Protein 9BGU (pdb70)

Solvent-accessible surface area: 49341 Å² total; per-residue (Å²): 86,110,196,109,32,44,136,89,34,100,113,68,51,68,14,84,71,91,74,56,26,47,100,24,3,138,76,18,3,146,106,59,93,28,15,73,49,62,6,112,76,10,60,136,52,37,41,8,57,5,27,34,33,42,58,24,59,70,17,62,46,104,39,69,24,42,94,33,71,21,25,6,37,22,1,4,66,27,5,66,58,17,129,2,18,121,112,46,32,72,1,23,2,14,41,37,118,94,68,10,136,3,99,4,60,76,96,39,37,48,3,0,26,0,102,21,120,132,34,58,25,14,4,0,4,0,45,68,1,7,58,20,3,2,29,62,80,86,110,197,108,33,44,136,90,34,100,113,69,50,68,14,83,72,90,75,55,26,47,100,24,3,138,75,19,3,146,103,59,94,28,15,73,49,61,5,115,76,10,60,137,53,37,43,8,58,5,26,36,32,43,58,23,58,70,17,60,45,104,40,69,24,42,96,33,70,21,25,7,37,22,1,4,66,27,6,65,57,18,128,2,16,121,112,46,32,72,1,23,3,13,41,37,117,93,68,10,135,4,99,4,59,75,94,40,37,47,3,0,24,0,104,22,120,132,33,58,25,15,4,0,4,0,45,69,1,7,58,20,4,1,29,65,80,86,109,197,109,33,44,135,90,34,100,112,69,50,67,15,84,72,92,74,56,28,48,100,23,3,139,75,18,3,144,104,59,96,28,16,73,50,59,6,116,77,10,60,137,54,37,43,7,59,5,24,36,32,42,57,23,57,70,17,61,46,104,39,69,24,41,96,32,69,21,25,7,38,22,1,4,65,26,5,65,58,17,128,3,17,120,112,46,31,70,1,24,3,13,41,36,117,94,68,10,136,4,99,4,61,75,94,39,36,47,3,0,26,0,104,21,121,133,33,59,24,15,4,0,4,0,47,69,1,6,59,19,4,2,29,64,80,86,109,196,109,33,44,134,88,34,100,112,69,50,67,14,84,71,92,74,56,28,46,101,24,3,139,75,18,3,144,105,59,94,28,15,74,50,60,6,114,77,10,61,136,52,37,42,8,58,5,24,36,34,41,56,23,58,71,17,60,45,104,40,71,24,42,94,33,68,22,25,6,37,23,1,3,66,26,4,66,58,18,130,3,17,122,111,46,31,72,1,24,3,12,41,36,115,93,68,11,135,3,100,4,60,76,94,40,37,47,2,0,25,0,104,21,120,134,33,60,25,14,4,0,4,0,47,69,1,7,58,19,3,1,29,63,79,86,108,196,108,32,42,135,89,34,100,112,68,50,67,14,83,71,92,74,56,27,47,101,25,2,138,76,18,4,144,107,59,93,28,15,74,51,61,5,113,76,10,60,135,52,37,41,8,59,6,26,36,35,42,56,24,58,70,17,60,46,106,40,72,23,42,95,34,69,23,24,7,35,23,1,4,66,26,4,66,57,16,130,3,16,123,111,45,31,73,1,23,3,13,41,36,117,94,69,11,133,4,100,4,60,76,93,40,38,48,2,0,25,0,104,21,121,133,33,59,26,14,4,0,4,0,46,67,0,8,59,19,4,1,29,61,79,87,108,196,106,33,43,136,88,33,98,113,68,50,68,14,83,69,92,74,56,27,46,100,25,3,140,76,18,4,144,105,59,94,28,14,72,50,61,6,114,75,10,60,137,50,37,42,7,59,5,26,35,35,41,57,25,57,70,16,60,46,102,40,70,23,42,95,34,68,23,24,7,36,23,1,4,67,27,4,66,58,18,131,3,16,123,111,45,31,71,1,24,3,13,41,36,117,94,70,11,135,4,100,4,59,77,94,39,36,47,2,0,25,0,103,22,121,133,34,60,25,14,4,0,4,0,45,68,1,7,58,19,4,1,30,63,79,86,108,194,107,32,44,136,90,33,99,113,69,50,67,14,84,71,92,74,55,27,47,100,24,3,140,76,19,4,146,105,59,95,28,15,72,50,60,5,114,76,10,61,135,51,38,42,7,58,5,26,35,33,42,59,25,59,69,17,61,45,103,38,68,24,42,95,33,68,22,24,6,38,23,1,4,66,26,4,65,58,18,130,3,17,123,112,46,31,72,1,24,3,13,41,36,119,94,68,10,135,4,100,4,60,77,95,40,36,48,3,0,26,0,102,21,120,131,34,60,25,14,4,0,4,0,46,69,1,8,57,19,4,2,28,62,80

Organism: Trypanosoma cruzi (NCBI:txid5693)

Radius of gyration: 29.42 Å; Cα contacts (8 Å, |Δi|>4): 1533; chains: 7; bounding box: 68×68×67 Å

Sequence (959 aa):
MKRFFNRFYLDTGIIADPSQRSLASRVSAFLVQGAVAFSLLGTIGVDTSPLIAAAGVTGATIVFACKDFGTNFVASIVLSGQQSIRTGNLVCIGTGLNVVKGKVVDWDTRYLYLRSSEGHLLHVPNNMVLNSVVTWEMKRFFNRFYLDTGIIADPSQRSLASRVSAFLVQGAVAFSLLGTIGVDTSPLIAAAGVTGATIVFACKDFGTNFVASIVLSGQQSIRTGNLVCIGTGLNVVKGKVVDWDTRYLYLRSSEGHLLHVPNNMVLNSVVTWEMKRFFNRFYLDTGIIADPSQRSLASRVSAFLVQGAVAFSLLGTIGVDTSPLIAAAGVTGATIVFACKDFGTNFVASIVLSGQQSIRTGNLVCIGTGLNVVKGKVVDWDTRYLYLRSSEGHLLHVPNNMVLNSVVTWEMKRFFNRFYLDTGIIADPSQRSLASRVSAFLVQGAVAFSLLGTIGVDTSPLIAAAGVTGATIVFACKDFGTNFVASIVLSGQQSIRTGNLVCIGTGLNVVKGKVVDWDTRYLYLRSSEGHLLHVPNNMVLNSVVTWEMKRFFNRFYLDTGIIADPSQRSLASRVSAFLVQGAVAFSLLGTIGVDTSPLIAAAGVTGATIVFACKDFGTNFVASIVLSGQQSIRTGNLVCIGTGLNVVKGKVVDWDTRYLYLRSSEGHLLHVPNNMVLNSVVTWEMKRFFNRFYLDTGIIADPSQRSLASRVSAFLVQGAVAFSLLGTIGVDTSPLIAAAGVTGATIVFACKDFGTNFVASIVLSGQQSIRTGNLVCIGTGLNVVKGKVVDWDTRYLYLRSSEGHLLHVPNNMVLNSVVTWEMKRFFNRFYLDTGIIADPSQRSLASRVSAFLVQGAVAFSLLGTIGVDTSPLIAAAGVTGATIVFACKDFGTNFVASIVLSGQQSIRTGNLVCIGTGLNVVKGKVVDWDTRYLYLRSSEGHLLHVPNNMVLNSVVTWE

InterPro domains:
  IPR006685 Mechanosensitive ion channel MscS [PF00924] (120-183)
  IPR010920 LSM domain superfamily [SSF50182] (120-184)
  IPR011014 Mechanosensitive ion channel MscS, transmembrane-2 [SSF82861] (48-116)
  IPR023408 Mechanosensitive ion channel MscS, beta-domain superfamily [G3DSA:2.30.30.60] (134-184)
  IPR045275 Mechanosensitive ion channel MscS, archaea/bacteria type [PTHR30221] (28-194)

Nearest PDB structures (foldseek):
  4age-assembly1_C  TM=7.724E-01  e=1.804E-08  Escherichia coli
  4agf-assembly1_G  TM=7.738E-01  e=2.497E-08  Escherichia coli
  6urt-assembly1_G  TM=6.436E-01  e=8.594E-08  Escherichia coli K-12
  6vxm-assembly1_A  TM=6.842E-01  e=2.280E-07  Arabidopsis thaliana
  5y4o-assembly1_A  TM=7.268E-01  e=2.466E-05  Escherichia coli O157:H7

B-factor: mean 55.9, std 14.49, range [22.12, 91.54]

Foldseek 3Di:
DLVVQLVVCVVVVLDDDPVVSSVVSVVVVVVVVVVVVLVVCVVVPDDCVVVVVVVVVVVVVVCVVCVLVVLLQVLLVVCPPPPQQDAQWWKKWADDPPIDTFGFHDDDSAFTWGADPVGDIDTHGSNSRVPTDMGTD/DLVVQLVVCVVVVLDDDPVVSSVVSVVVVVVVVVVVVLVVCVVVPDDCVVVVVVVVVVVVVVCVVCVLVVLLQVLLVVCPPPPQQDAQWWKKWADDPPIDTFGFHDDDSAFTWGADPVGDIDTHGSNSRVPTDMGTD/DLVVQLVVCVVVVLDDDPVVSSVVSVVVVVVVVVVVVLVVCVVVPDDCVVVVVVVVVVVVVVCVVCVLVVLLQVLLVVCPPPPQQDAQWWKKWADDPPIDTFGFHDDDSAFTWGADPVGDIDTHGSNSRVPTDMGTD/DLVVQLVVCVVVVLDDDPVVSSVVSVVVVVVVVVVVVLVVCVVVPDDCVVVVVVVVVVVVVVCVVCVLVVLLQVLLVVCPPPPQQDAQWWKKWADDPPIDTFGFHDDDSAFTWGADPVGDIDTHGSNSRVPTDMGTD/DLVVQLVVCVVVVLDDDPVVSSVVSVVVVVVVVVVVVLVVCVVVPDDCVVVVVVVVVVVVVVCVVCVLVVLLQVLLVVCPPPPQQDAQWWKKWADDPPIDTFGFHDDDSAFTWGADPVGDIDTHGSNSRVPTDMGTD/DLVVQLVVCVVVVLDDDPVVSSVVSVVVVVVVVVVVVLVVCVVVPDDCVVVVVVVVVVVVVVCVVCVLVVLLQVLLVVCPPPPQQDAQWWKKWADDPPIDTFGFHDDDSAFTWGADPVGDIDTHGSNSRVPTDMGTD/DLVVQLVVCVVVVLDDDPVVSSVVSVVVVVVVVVVVVLVVCVVVPDDCVVVVVVVVVVVVVVCVVCVLVVLLQVLLVVCPPPPQQDAQWWKKWADDPPIDTFGFHDDDSAFTWGADPVGDIDTHGSNSRVPTDMGTD

Secondary structure (DSSP, 8-state):
-HHHHHHHHHHHTS---HHHHHHHHHHHHHHHHHHHHHHHHHHHT---HHHHHHHHHHHHHHHHHTHHHHHHHHHHHHHTT-SSS-TT-EEEEEETTEEEEEEEEEE-SSEEEEE-SS--EEEEEHHHHHTS-EEE-/-HHHHHHHHHHHTS---HHHHHHHHHHHHHHHHHHHHHHHHHHHT---HHHHHHHHHHHHHHHHHTHHHHHHHHHHHHHTT-SSS-TT-EEEEEETTEEEEEEEEEE-SSEEEEE-SS--EEEEEHHHHHTS-EEE-/-HHHHHHHHHHHTS---HHHHHHHHHHHHHHHHHHHHHHHHHHHT---HHHHHHHHHHHHHHHHHTHHHHHHHHHHHHHTT-SSS-TT-EEEEEETTEEEEEEEEEE-SSEEEEE-SS--EEEEEHHHHHTS-EEE-/-HHHHHHHHHHHTS---HHHHHHHHHHHHHHHHHHHHHHHHHHHT---HHHHHHHHHHHHHHHHHTHHHHHHHHHHHHHTT-SSS-TT-EEEEEETTEEEEEEEEEE-SSEEEEE-SS--EEEEEHHHHHTS-EEE-/-HHHHHHHHHHHTS---HHHHHHHHHHHHHHHHHHHHHHHHHHHT---HHHHHHHHHHHHHHHHHTHHHHHHHHHHHHHTT-SSS-TT-EEEEEETTEEEEEEEEEE-SSEEEEE-SS--EEEEEHHHHHTS-EEE-/-HHHHHHHHHHHTS---HHHHHHHHHHHHHHHHHHHHHHHHHHHT---HHHHHHHHHHHHHHHHHTHHHHHHHHHHHHHTT-SSS-TT-EEEEEETTEEEEEEEEEE-SSEEEEE-SS--EEEEEHHHHHTS-EEE-/-HHHHHHHHHHHTS---HHHHHHHHHHHHHHHHHHHHHHHHHHHT---HHHHHHHHHHHHHHHHHTHHHHHHHHHHHHHTT-SSS-TT-EEEEEETTEEEEEEEEEE-SSEEEEE-SS--EEEEEHHHHHTS-EEE-

Structure (mmCIF, N/CA/C/O backbone):
data_9BGU
#
_entry.id   9BGU
#
_cell.length_a   1.00
_cell.length_b   1.00
_cell.length_c   1.00
_cell.angle_alpha   90.00
_cell.angle_beta   90.00
_cell.angle_gamma   90.00
#
_symmetry.space_group_name_H-M   'P 1'
#
loop_
_atom_site.group_PDB
_atom_site.id
_atom_site.type_symbol
_atom_site.label_atom_id
_atom_site.label_alt_id
_atom_site.label_comp_id
_atom_site.label_asym_id
_atom_site.label_entity_id
_atom_site.label_seq_id
_atom_site.pdbx_PDB_ins_code
_atom_site.Cartn_x
_atom_site.Cartn_y
_atom_site.Cartn_z
_atom_site.occupancy
_atom_site.B_iso_or_equiv
_atom_site.auth_seq_id
_atom_site.auth_comp_id
_atom_site.auth_asym_id
_atom_site.auth_atom_id
_atom_site.pdbx_PDB_model_num
ATOM 1 N N . MET A 1 1 ? 130.79635 87.64167 124.72316 1.000 80.90067 1 MET A N 1
ATOM 2 C CA . MET A 1 1 ? 130.69760 88.94122 125.37692 1.000 82.85668 1 MET A CA 1
ATOM 3 C C . MET A 1 1 ? 130.55165 88.77113 126.88473 1.000 82.20277 1 MET A C 1
ATOM 4 O O . MET A 1 1 ? 131.04291 89.59034 127.66583 1.000 81.17406 1 MET A O 1
ATOM 9 N N . LYS A 1 2 ? 129.87012 87.69514 127.28592 1.000 77.86097 2 LYS A N 1
ATOM 10 C CA . LYS A 1 2 ? 129.74996 87.38547 128.70623 1.000 74.03602 2 LYS A CA 1
ATOM 11 C C . LYS A 1 2 ? 131.11500 87.11365 129.32245 1.000 79.28917 2 LYS A C 1
ATOM 12 O O . LYS A 1 2 ? 131.40009 87.55950 130.43963 1.000 82.80058 2 LYS A O 1
ATOM 18 N N . ARG A 1 3 ? 131.97337 86.38348 128.60627 1.000 84.87536 3 ARG A N 1
ATOM 19 C CA . ARG A 1 3 ? 133.32204 86.12894 129.10088 1.000 87.42018 3 ARG A CA 1
ATOM 20 C C . ARG A 1 3 ? 134.11269 87.42384 129.23378 1.000 86.78024 3 ARG A C 1
ATOM 21 O O . ARG A 1 3 ? 134.84040 87.61809 130.21491 1.000 90.14984 3 ARG A O 1
ATOM 29 N N . PHE A 1 4 ? 133.98282 88.32234 128.25430 1.000 76.01206 4 PHE A N 1
ATOM 30 C CA . PHE A 1 4 ? 134.68198 89.60114 128.32574 1.000 78.89598 4 PHE A CA 1
ATOM 31 C C . PHE A 1 4 ? 134.21057 90.42200 129.51861 1.000 81.76761 4 PHE A C 1
ATOM 32 O O . PHE A 1 4 ? 135.02687 91.00584 130.24170 1.000 83.26286 4 PHE A O 1
ATOM 40 N N . PHE A 1 5 ? 132.89536 90.47720 129.74205 1.000 71.11389 5 PHE A N 1
ATOM 41 C CA . PHE A 1 5 ? 132.37369 91.23393 130.87590 1.000 70.23202 5 PHE A CA 1
ATOM 42 C C . PHE A 1 5 ? 132.80756 90.61857 132.20072 1.000 70.49965 5 PHE A C 1
ATOM 43 O O . PHE A 1 5 ? 133.14140 91.34194 133.14735 1.000 69.95390 5 PHE A O 1
ATOM 51 N N . ASN A 1 6 ? 132.80836 89.28585 132.28815 1.000 73.39006 6 ASN A N 1
ATOM 52 C CA . ASN A 1 6 ? 133.26216 88.62472 133.50658 1.000 72.48262 6 ASN A CA 1
ATOM 53 C C . ASN A 1 6 ? 134.73082 88.92001 133.77780 1.000 75.66110 6 ASN A C 1
ATOM 54 O O . ASN A 1 6 ? 135.11412 89.20373 134.91909 1.000 81.39676 6 ASN A O 1
ATOM 59 N N . ARG A 1 7 ? 135.56794 88.86228 132.73882 1.000 77.06183 7 ARG A N 1
ATOM 60 C CA . ARG A 1 7 ? 136.98264 89.17257 132.91193 1.000 79.16281 7 ARG A CA 1
ATOM 61 C C . ARG A 1 7 ? 137.17887 90.62213 133.33444 1.000 79.70333 7 ARG A C 1
ATOM 62 O O . ARG A 1 7 ? 138.01211 90.91614 134.19838 1.000 82.20633 7 ARG A O 1
ATOM 70 N N . PHE A 1 8 ? 136.41483 91.54105 132.73998 1.000 75.74414 8 PHE A N 1
ATOM 71 C CA . PHE A 1 8 ? 136.50609 92.94839 133.11722 1.000 76.47033 8 PHE A CA 1
ATOM 72 C C . PHE A 1 8 ? 136.14160 93.14866 134.58382 1.000 72.70280 8 PHE A C 1
ATOM 73 O O . PHE A 1 8 ? 136.86912 93.81249 135.33437 1.000 74.09754 8 PHE A O 1
ATOM 81 N N . TYR A 1 9 ? 135.01783 92.56742 135.01252 1.000 64.71038 9 TYR A N 1
ATOM 82 C CA . TYR A 1 9 ? 134.58282 92.72473 136.39681 1.000 62.16529 9 TYR A CA 1
ATOM 83 C C . TYR A 1 9 ? 135.58248 92.10701 137.36573 1.000 68.29301 9 TYR A C 1
ATOM 84 O O . TYR A 1 9 ? 135.85821 92.67512 138.42875 1.000 70.36278 9 TYR A O 1
ATOM 93 N N . LEU A 1 10 ? 136.13109 90.93904 137.02192 1.000 77.89925 10 LEU A N 1
ATOM 94 C CA . LEU A 1 10 ? 137.11784 90.30582 137.89027 1.000 76.00028 10 LEU A CA 1
ATOM 95 C C . LEU A 1 10 ? 138.39387 91.13456 137.97858 1.000 76.49865 10 LEU A C 1
ATOM 96 O O . LEU A 1 10 ? 138.97939 91.26724 139.05955 1.000 78.54627 10 LEU A O 1
ATOM 101 N N . ASP A 1 11 ? 138.84128 91.69931 136.85378 1.000 79.56208 11 ASP A N 1
ATOM 102 C CA . ASP A 1 11 ? 140.08191 92.46643 136.85420 1.000 79.52024 11 ASP A CA 1
ATOM 103 C C . ASP A 1 11 ? 139.93570 93.76483 137.63671 1.000 79.63896 11 ASP A C 1
ATOM 104 O O . ASP A 1 11 ? 140.80040 94.10104 138.45398 1.000 82.20413 11 ASP A O 1
ATOM 109 N N . THR A 1 12 ? 138.85198 94.51054 137.40577 1.000 75.01878 12 THR A N 1
ATOM 110 C CA . THR A 1 12 ? 138.67282 95.76215 138.13439 1.000 76.22191 12 THR A CA 1
ATOM 111 C C . THR A 1 12 ? 138.23768 95.54289 139.57717 1.000 75.82774 12 THR A C 1
ATOM 112 O O . THR A 1 12 ? 138.26917 96.49040 140.36922 1.000 75.45404 12 THR A O 1
ATOM 116 N N . GLY A 1 13 ? 137.83354 94.32716 139.93699 1.000 71.14962 13 GLY A N 1
ATOM 117 C CA . GLY A 1 13 ? 137.44936 94.05164 141.30585 1.000 71.88012 13 GLY A CA 1
ATOM 118 C C . GLY A 1 13 ? 136.13154 94.64861 141.73753 1.000 72.59304 13 GLY A C 1
ATOM 119 O O . GLY A 1 13 ? 135.86758 94.72043 142.94140 1.000 74.67390 13 GLY A O 1
ATOM 120 N N . ILE A 1 14 ? 135.29818 95.08927 140.79319 1.000 71.16215 14 ILE A N 1
ATOM 121 C CA . ILE A 1 14 ? 133.99872 95.65466 141.14698 1.000 70.96167 14 ILE A CA 1
ATOM 122 C C . ILE A 1 14 ? 133.12770 94.60065 141.81900 1.000 71.99490 14 ILE A C 1
ATOM 123 O O . ILE A 1 14 ? 132.48946 94.85771 142.84662 1.000 75.70002 14 ILE A O 1
ATOM 128 N N . ILE A 1 15 ? 133.09641 93.39607 141.25609 1.000 72.96197 15 ILE A N 1
ATOM 129 C CA . ILE A 1 15 ? 132.32033 92.28803 141.79823 1.000 74.51077 15 ILE A CA 1
ATOM 130 C C . ILE A 1 15 ? 133.25985 91.11837 142.04902 1.000 75.48708 15 ILE A C 1
ATOM 131 O O . ILE A 1 15 ? 134.00735 90.71239 141.15176 1.000 76.04892 15 ILE A O 1
ATOM 136 N N . ALA A 1 16 ? 133.21898 90.57833 143.26886 1.000 80.23616 16 ALA A N 1
ATOM 137 C CA . ALA A 1 16 ? 134.04652 89.44119 143.64063 1.000 80.30114 16 ALA A CA 1
ATOM 138 C C . ALA A 1 16 ? 133.27235 88.13952 143.77714 1.000 82.14486 16 ALA A C 1
ATOM 139 O O . ALA A 1 16 ? 133.87009 87.06932 143.62954 1.000 81.74335 16 ALA A O 1
ATOM 141 N N . ASP A 1 17 ? 131.97727 88.20071 144.05221 1.000 85.07370 17 ASP A N 1
ATOM 142 C CA . ASP A 1 17 ? 131.16862 86.99263 144.16634 1.000 85.08877 17 ASP A CA 1
ATOM 143 C C . ASP A 1 17 ? 130.95590 86.38703 142.78506 1.000 88.30922 17 ASP A C 1
ATOM 144 O O . ASP A 1 17 ? 130.48513 87.08832 141.87987 1.000 88.56085 17 ASP A O 1
ATOM 149 N N . PRO A 1 18 ? 131.29696 85.11240 142.56974 1.000 84.48027 18 PRO A N 1
ATOM 150 C CA . PRO A 1 18 ? 131.12225 84.52914 141.22736 1.000 83.79540 18 PRO A CA 1
ATOM 151 C C . PRO A 1 18 ? 129.68997 84.56827 140.72194 1.000 81.10585 18 PRO A C 1
ATOM 152 O O . PRO A 1 18 ? 129.46919 84.80363 139.52772 1.000 83.92887 18 PRO A O 1
ATOM 156 N N . SER A 1 19 ? 128.70602 84.35185 141.59723 1.000 76.36279 19 SER A N 1
ATOM 157 C CA . SER A 1 19 ? 127.31284 84.36531 141.16026 1.000 82.09651 19 SER A CA 1
ATOM 158 C C . SER A 1 19 ? 126.88230 85.76520 140.73927 1.000 86.07383 19 SER A C 1
ATOM 159 O O . SER A 1 19 ? 126.27572 85.94837 139.67497 1.000 89.21869 19 SER A O 1
ATOM 162 N N . GLN A 1 20 ? 127.18845 86.76744 141.56689 1.000 75.98490 20 GLN A N 1
ATOM 163 C CA . GLN A 1 20 ? 126.85581 88.14374 141.21761 1.000 76.24653 20 GLN A CA 1
ATOM 164 C C . GLN A 1 20 ? 127.60106 88.58553 139.96624 1.000 78.35146 20 GLN A C 1
ATOM 165 O O . GLN A 1 20 ? 127.03948 89.28363 139.11412 1.000 80.62530 20 GLN A O 1
ATOM 171 N N . ARG A 1 21 ? 128.86955 88.18807 139.83925 1.000 73.44326 21 ARG A N 1
ATOM 172 C CA . ARG A 1 21 ? 129.63922 88.53870 138.65075 1.000 71.23725 21 ARG A CA 1
ATOM 173 C C . ARG A 1 21 ? 129.02879 87.92695 137.39707 1.000 73.76414 21 ARG A C 1
ATOM 174 O O . ARG A 1 21 ? 128.91735 88.59624 136.36428 1.000 78.56523 21 ARG A O 1
ATOM 182 N N . SER A 1 22 ? 128.62091 86.65738 137.46889 1.000 65.51001 22 SER A N 1
ATOM 183 C CA . SER A 1 22 ? 128.00383 86.01410 136.31344 1.000 67.87124 22 SER A CA 1
ATOM 184 C C . SER A 1 22 ? 126.68044 86.67678 135.95290 1.000 74.38131 22 SER A C 1
ATOM 185 O O . SER A 1 22 ? 126.39291 86.90572 134.77049 1.000 77.10027 22 SER A O 1
ATOM 188 N N . LEU A 1 23 ? 125.86082 86.99372 136.95917 1.000 65.67454 23 LEU A N 1
ATOM 189 C CA . LEU A 1 23 ? 124.58333 87.64599 136.68782 1.000 62.94753 23 LEU A CA 1
ATOM 190 C C . LEU A 1 23 ? 124.78686 89.01784 136.05478 1.000 64.98557 23 LEU A C 1
ATOM 191 O O . LEU A 1 23 ? 124.09603 89.37665 135.09183 1.000 71.48077 23 LEU A O 1
ATOM 196 N N . ALA A 1 24 ? 125.74024 89.79506 136.57421 1.000 58.42895 24 ALA A N 1
ATOM 197 C CA . ALA A 1 24 ? 126.00868 91.11343 136.01207 1.000 58.36767 24 ALA A CA 1
ATOM 198 C C . ALA A 1 24 ? 126.56555 91.01095 134.59899 1.000 63.48229 24 ALA A C 1
ATOM 199 O O . ALA A 1 24 ? 126.22782 91.82737 133.73504 1.000 67.04822 24 ALA A O 1
ATOM 201 N N . SER A 1 25 ? 127.42694 90.02227 134.34532 1.000 61.87630 25 SER A N 1
ATOM 202 C CA . SER A 1 25 ? 127.94883 89.82740 132.99776 1.000 59.68713 25 SER A CA 1
ATOM 203 C C . SER A 1 25 ? 126.83130 89.48515 132.02340 1.000 59.99230 25 SER A C 1
ATOM 204 O O . SER A 1 25 ? 126.78756 90.01409 130.90643 1.000 68.25816 25 SER A O 1
ATOM 207 N N . ARG A 1 26 ? 125.91262 88.60686 132.43276 1.000 59.33276 26 ARG A N 1
ATOM 208 C CA . ARG A 1 26 ? 124.78246 88.26936 131.57379 1.000 58.14012 26 ARG A CA 1
ATOM 209 C C . ARG A 1 26 ? 123.91278 89.49053 131.30298 1.000 57.75724 26 ARG A C 1
ATOM 210 O O . ARG A 1 26 ? 123.49342 89.72370 130.16195 1.000 66.43505 26 ARG A O 1
ATOM 218 N N . VAL A 1 27 ? 123.64282 90.28906 132.33854 1.000 46.15453 27 VAL A N 1
ATOM 219 C CA . VAL A 1 27 ? 122.80466 91.47459 132.16924 1.000 46.42642 27 VAL A CA 1
ATOM 220 C C . VAL A 1 27 ? 123.46765 92.46574 131.21839 1.000 50.11471 27 VAL A C 1
ATOM 221 O O . VAL A 1 27 ? 122.82214 93.02084 130.31999 1.000 56.35563 27 VAL A O 1
ATOM 225 N N . SER A 1 28 ? 124.76967 92.70002 131.40068 1.000 49.45643 28 SER A N 1
ATOM 226 C CA . SER A 1 28 ? 125.48280 93.64479 130.54740 1.000 49.43355 28 SER A CA 1
ATOM 227 C C . SER A 1 28 ? 125.53702 93.16068 129.10433 1.000 49.29500 28 SER A C 1
ATOM 228 O O . SER A 1 28 ? 125.35945 93.95426 128.17142 1.000 59.50183 28 SER A O 1
ATOM 231 N N . ALA A 1 29 ? 125.78614 91.86434 128.89891 1.000 45.07917 29 ALA A N 1
ATOM 232 C CA . ALA A 1 29 ? 125.80762 91.32589 127.54437 1.000 46.32807 29 ALA A CA 1
ATOM 233 C C . ALA A 1 29 ? 124.44627 91.46427 126.87904 1.000 48.21503 29 ALA A C 1
ATOM 234 O O . ALA A 1 29 ? 124.35735 91.84140 125.70421 1.000 48.16757 29 ALA A O 1
ATOM 236 N N . PHE A 1 30 ? 123.37159 91.17229 127.61740 1.000 50.23307 30 PHE A N 1
ATOM 237 C CA . PHE A 1 30 ? 122.03305 91.32295 127.05802 1.000 42.64261 30 PHE A CA 1
ATOM 238 C C . PHE A 1 30 ? 121.74618 92.77441 126.69789 1.000 48.20279 30 PHE A C 1
ATOM 239 O O . PHE A 1 30 ? 121.18242 93.05661 125.63462 1.000 55.48107 30 PHE A O 1
ATOM 247 N N . LEU A 1 31 ? 122.12987 93.71044 127.57015 1.000 43.87594 31 LEU A N 1
ATOM 248 C CA . LEU A 1 31 ? 121.88770 95.12326 127.29143 1.000 38.80645 31 LEU A CA 1
ATOM 249 C C . LEU A 1 31 ? 122.65677 95.58834 126.06051 1.000 37.41851 31 LEU A C 1
ATOM 250 O O . LEU A 1 31 ? 122.11299 96.31013 125.21505 1.000 46.61397 31 LEU A O 1
ATOM 255 N N . VAL A 1 32 ? 123.92318 95.18375 125.93963 1.000 40.86299 32 VAL A N 1
ATOM 256 C CA . VAL A 1 32 ? 124.72322 95.59596 124.78979 1.000 39.75709 32 VAL A CA 1
ATOM 257 C C . VAL A 1 32 ? 124.16894 94.99048 123.50519 1.000 44.60422 32 VAL A C 1
ATOM 258 O O . VAL A 1 32 ? 124.09067 95.66388 122.46847 1.000 49.04488 32 VAL A O 1
ATOM 262 N N . GLN A 1 33 ? 123.77292 93.71463 123.54893 1.000 46.56566 33 GLN A N 1
ATOM 263 C CA . GLN A 1 33 ? 123.18843 93.08483 122.37015 1.000 40.93109 33 GLN A CA 1
ATOM 264 C C . GLN A 1 33 ? 121.89058 93.77134 121.96765 1.000 44.30725 33 GLN A C 1
ATOM 265 O O . GLN A 1 33 ? 121.63787 93.98681 120.77684 1.000 49.79207 33 GLN A O 1
ATOM 271 N N . GLY A 1 34 ? 121.05537 94.12433 122.94682 1.000 36.69792 34 GLY A N 1
ATOM 272 C CA . GLY A 1 34 ? 119.82691 94.83479 122.63573 1.000 40.63900 34 GLY A CA 1
ATOM 273 C C . GLY A 1 34 ? 120.07991 96.19965 122.02673 1.000 40.64148 34 GLY A C 1
ATOM 274 O O . GLY A 1 34 ? 119.39614 96.60466 121.08457 1.000 44.39194 34 GLY A O 1
ATOM 275 N N . ALA A 1 35 ? 121.06579 96.92832 122.55585 1.000 22.60681 35 ALA A N 1
ATOM 276 C CA . ALA A 1 35 ? 121.40146 98.23098 121.98918 1.000 22.56293 35 ALA A CA 1
ATOM 277 C C . ALA A 1 35 ? 121.89935 98.09777 120.55507 1.000 29.51072 35 ALA A C 1
ATOM 278 O O . ALA A 1 35 ? 121.51647 98.88497 119.68007 1.000 34.23622 35 ALA A O 1
ATOM 280 N N . VAL A 1 36 ? 122.74887 97.10131 120.29326 1.000 29.16450 36 VAL A N 1
ATOM 281 C CA . VAL A 1 36 ? 123.25636 96.89318 118.93885 1.000 26.45324 36 VAL A CA 1
ATOM 282 C C . VAL A 1 36 ? 122.12009 96.52530 117.99205 1.000 34.99298 36 VAL A C 1
ATOM 283 O O . VAL A 1 36 ? 122.04822 97.02221 116.86010 1.000 38.03615 36 VAL A O 1
ATOM 287 N N . ALA A 1 37 ? 121.21597 95.64843 118.43676 1.000 38.21882 37 ALA A N 1
ATOM 288 C CA . ALA A 1 37 ? 120.08513 95.26152 117.60001 1.000 26.91106 37 ALA A CA 1
ATOM 289 C C . ALA A 1 37 ? 119.17809 96.45010 117.31084 1.000 31.30211 37 ALA A C 1
ATOM 290 O O . ALA A 1 37 ? 118.69385 96.61001 116.18504 1.000 39.17147 37 ALA A O 1
ATOM 292 N N . PHE A 1 38 ? 118.93338 97.29425 118.31582 1.000 35.28864 38 PHE A N 1
ATOM 293 C CA . PHE A 1 38 ? 118.10550 98.47662 118.10324 1.000 34.01566 38 PHE A CA 1
ATOM 294 C C . PHE A 1 38 ? 118.76331 99.44137 117.12594 1.000 34.78567 38 PHE A C 1
ATOM 295 O O . PHE A 1 38 ? 118.08851 100.02403 116.26930 1.000 38.18380 38 PHE A O 1
ATOM 303 N N . SER A 1 39 ? 120.08112 99.62619 117.23971 1.000 32.84787 39 SER A N 1
ATOM 304 C CA . SER A 1 39 ? 120.78596 100.49009 116.29752 1.000 26.86739 39 SER A CA 1
ATOM 305 C C . SER A 1 39 ? 120.70228 99.94251 114.87799 1.000 27.64910 39 SER A C 1
ATOM 306 O O . SER A 1 39 ? 120.46704 100.69630 113.92527 1.000 37.49685 39 SER A O 1
ATOM 309 N N . LEU A 1 40 ? 120.88769 98.62997 114.71760 1.000 28.62860 40 LEU A N 1
ATOM 310 C CA . LEU A 1 40 ? 120.79144 98.02757 113.39144 1.000 25.05752 40 LEU A CA 1
ATOM 311 C C . LEU A 1 40 ? 119.38593 98.16895 112.82168 1.000 33.09048 40 LEU A C 1
ATOM 312 O O . LEU A 1 40 ? 119.21632 98.43750 111.62681 1.000 40.65890 40 LEU A O 1
ATOM 317 N N . LEU A 1 41 ? 118.36455 97.98366 113.66086 1.000 39.45379 41 LEU A N 1
ATOM 318 C CA . LEU A 1 41 ? 116.98869 98.13616 113.20038 1.000 25.78542 41 LEU A CA 1
ATOM 319 C C . LEU A 1 41 ? 116.70067 99.57373 112.78883 1.000 27.86954 41 LEU A C 1
ATOM 320 O O . LEU A 1 41 ? 116.02412 99.81599 111.78340 1.000 37.91048 41 LEU A O 1
ATOM 325 N N . GLY A 1 42 ? 117.20206 100.54314 113.55597 1.000 31.89403 42 GLY A N 1
ATOM 326 C CA . GLY A 1 42 ? 117.00194 101.93757 113.20778 1.000 32.22491 42 GLY A CA 1
ATOM 327 C C . GLY A 1 42 ? 117.78603 102.38707 111.99473 1.000 29.18873 42 GLY A C 1
ATOM 328 O O . GLY A 1 42 ? 117.39426 103.36074 111.34349 1.000 39.06323 42 GLY A O 1
ATOM 329 N N . THR A 1 43 ? 118.88945 101.70493 111.68058 1.000 31.48949 43 THR A N 1
ATOM 330 C CA . THR A 1 43 ? 119.67211 102.07086 110.50442 1.000 24.30852 43 THR A CA 1
ATOM 331 C C . THR A 1 43 ? 118.88879 101.83980 109.21682 1.000 35.98127 43 THR A C 1
ATOM 332 O O . THR A 1 43 ? 118.89012 102.69387 108.32280 1.000 44.39630 43 THR A O 1
ATOM 336 N N . ILE A 1 44 ? 118.20224 100.69810 109.10541 1.000 35.57834 44 ILE A N 1
ATOM 337 C CA . ILE A 1 44 ? 117.50954 100.36309 107.86172 1.000 26.17226 44 ILE A CA 1
ATOM 338 C C . ILE A 1 44 ? 116.23126 101.15725 107.65616 1.000 35.30939 44 ILE A C 1
ATOM 339 O O . ILE A 1 44 ? 115.69836 101.16735 106.53986 1.000 49.40434 44 ILE A O 1
ATOM 344 N N . GLY A 1 45 ? 115.71797 101.81809 108.69107 1.000 30.83381 45 GLY A N 1
ATOM 345 C CA . GLY A 1 45 ? 114.56859 102.68347 108.51274 1.000 39.73909 45 GLY A CA 1
ATOM 346 C C . GLY A 1 45 ? 113.47923 102.54526 109.55596 1.000 38.67440 45 GLY A C 1
ATOM 347 O O . GLY A 1 45 ? 112.55352 103.36075 109.59601 1.000 44.98756 45 GLY A O 1
ATOM 348 N N . VAL A 1 46 ? 113.56824 101.52104 110.40344 1.000 32.54694 46 VAL A N 1
ATOM 349 C CA . VAL A 1 46 ? 112.54498 101.30330 111.41873 1.000 33.79343 46 VAL A CA 1
ATOM 350 C C . VAL A 1 46 ? 112.62335 102.40641 112.46426 1.000 35.18541 46 VAL A C 1
ATOM 351 O O . VAL A 1 46 ? 113.70682 102.73885 112.96150 1.000 46.62656 46 VAL A O 1
ATOM 355 N N . ASP A 1 47 ? 111.47172 102.98080 112.80235 1.000 31.53698 47 ASP A N 1
ATOM 356 C CA . ASP A 1 47 ? 111.41075 104.04562 113.79800 1.000 33.10976 47 ASP A CA 1
ATOM 357 C C . ASP A 1 47 ? 111.59833 103.44148 115.18366 1.000 40.58133 47 ASP A C 1
ATOM 358 O O . ASP A 1 47 ? 110.70119 102.77162 115.70450 1.000 47.50145 47 ASP A O 1
ATOM 363 N N . THR A 1 48 ? 112.76229 103.67901 115.78444 1.000 39.50323 48 THR A N 1
ATOM 364 C CA . THR A 1 48 ? 113.11282 103.10414 117.07493 1.000 42.50661 48 THR A CA 1
ATOM 365 C C . THR A 1 48 ? 112.84894 104.05103 118.23833 1.000 40.52540 48 THR A C 1
ATOM 366 O O . THR A 1 48 ? 113.23269 103.74242 119.37003 1.000 46.88390 48 THR A O 1
ATOM 370 N N . SER A 1 49 ? 112.21775 105.19709 117.98693 1.000 38.26942 49 SER A N 1
ATOM 371 C CA . SER A 1 49 ? 111.93795 106.14070 119.06822 1.000 39.37430 49 SER A CA 1
ATOM 372 C C . SER A 1 49 ? 111.01600 105.56926 120.14024 1.000 42.09718 49 SER A C 1
ATOM 373 O O . SER A 1 49 ? 111.32060 105.74186 121.33382 1.000 44.00221 49 SER A O 1
ATOM 376 N N . PRO A 1 50 ? 109.88416 104.92483 119.81696 1.000 41.12453 50 PRO A N 1
ATOM 377 C CA . PRO A 1 50 ? 109.07177 104.33356 120.89572 1.000 40.53261 50 PRO A CA 1
ATOM 378 C C . PRO A 1 50 ? 109.80592 103.26699 121.68768 1.000 44.50343 50 PRO A C 1
ATOM 379 O O . PRO A 1 50 ? 109.65834 103.19828 122.91499 1.000 51.37535 50 PRO A O 1
ATOM 383 N N . LEU A 1 51 ? 110.60136 102.43122 121.01623 1.000 38.32154 51 LEU A N 1
ATOM 384 C CA . LEU A 1 51 ? 111.36295 101.40894 121.72522 1.000 40.73984 51 LEU A CA 1
ATOM 385 C C . LEU A 1 51 ? 112.39051 102.03854 122.65519 1.000 42.26659 51 LEU A C 1
ATOM 386 O O . LEU A 1 51 ? 112.56336 101.59239 123.79566 1.000 45.50671 51 LEU A O 1
ATOM 391 N N . ILE A 1 52 ? 113.07720 103.08263 122.18605 1.000 46.01553 52 ILE A N 1
ATOM 392 C CA . ILE A 1 52 ? 114.05138 103.77507 123.02388 1.000 42.05370 52 ILE A CA 1
ATOM 393 C C . ILE A 1 52 ? 113.36563 104.40080 124.22988 1.000 45.49573 52 ILE A C 1
ATOM 394 O O . ILE A 1 52 ? 113.86972 104.32481 125.35596 1.000 50.29169 52 ILE A O 1
ATOM 399 N N . ALA A 1 53 ? 112.20516 105.02619 124.01652 1.000 48.04885 53 ALA A N 1
ATOM 400 C CA . ALA A 1 53 ? 111.48668 105.64643 125.12565 1.000 49.81462 53 ALA A CA 1
ATOM 401 C C . ALA A 1 53 ? 111.04713 104.61019 126.15304 1.000 52.64188 53 ALA A C 1
ATOM 402 O O . ALA A 1 53 ? 111.19589 104.82272 127.36325 1.000 54.90873 53 ALA A O 1
ATOM 404 N N . ALA A 1 54 ? 110.50488 103.48025 125.69082 1.000 47.62833 54 ALA A N 1
ATOM 405 C CA . ALA A 1 54 ? 110.06894 102.43931 126.61641 1.000 48.29077 54 ALA A CA 1
ATOM 406 C C . ALA A 1 54 ? 111.24614 101.85624 127.38726 1.000 48.63907 54 ALA A C 1
ATOM 407 O O . ALA A 1 54 ? 111.15649 101.63933 128.60300 1.000 51.65864 54 ALA A O 1
ATOM 409 N N . ALA A 1 55 ? 112.36111 101.59772 126.69779 1.000 54.24219 55 ALA A N 1
ATOM 410 C CA . ALA A 1 55 ? 113.54000 101.06660 127.37174 1.000 52.56851 55 ALA A CA 1
ATOM 411 C C . ALA A 1 55 ? 114.07918 102.05449 128.39625 1.000 54.08708 55 ALA A C 1
ATOM 412 O O . ALA A 1 55 ? 114.47491 101.66044 129.49823 1.000 60.10460 55 ALA A O 1
ATOM 414 N N . GLY A 1 56 ? 114.09812 103.34405 128.05418 1.000 51.12715 56 GLY A N 1
ATOM 415 C CA . GLY A 1 56 ? 114.56199 104.34240 129.00143 1.000 52.13046 56 GLY A CA 1
ATOM 416 C C . GLY A 1 56 ? 113.66909 104.44883 130.22132 1.000 57.01007 56 GLY A C 1
ATOM 417 O O . GLY A 1 56 ? 114.15531 104.57062 131.34718 1.000 61.60742 56 GLY A O 1
ATOM 418 N N . VAL A 1 57 ? 112.35043 104.40033 130.01667 1.000 53.54561 57 VAL A N 1
ATOM 419 C CA . VAL A 1 57 ? 111.42539 104.46055 131.14590 1.000 52.79044 57 VAL A CA 1
ATOM 420 C C . VAL A 1 57 ? 111.60340 103.24531 132.04825 1.000 52.86748 57 VAL A C 1
ATOM 421 O O . VAL A 1 57 ? 111.64638 103.36835 133.27979 1.000 59.88679 57 VAL A O 1
ATOM 425 N N . THR A 1 58 ? 111.71433 102.05366 131.45344 1.000 53.24811 58 THR A N 1
ATOM 426 C CA . THR A 1 58 ? 111.90682 100.84638 132.25231 1.000 55.81069 58 THR A CA 1
ATOM 427 C C . THR A 1 58 ? 113.22671 100.89078 133.01408 1.000 55.22409 58 THR A C 1
ATOM 428 O O . THR A 1 58 ? 113.28685 100.51673 134.19298 1.000 58.06365 58 THR A O 1
ATOM 432 N N . GLY A 1 59 ? 114.29525 101.34877 132.35888 1.000 50.44656 59 GLY A N 1
ATOM 433 C CA . GLY A 1 59 ? 115.57472 101.45692 133.03644 1.000 50.07948 59 GLY A CA 1
ATOM 434 C C . GLY A 1 59 ? 115.54798 102.45769 134.17365 1.000 55.52892 59 GLY A C 1
ATOM 435 O O . GLY A 1 59 ? 116.11479 102.21218 135.23912 1.000 58.73298 59 GLY A O 1
ATOM 436 N N . ALA A 1 60 ? 114.88865 103.59974 133.96415 1.000 54.45116 60 ALA A N 1
ATOM 437 C CA . ALA A 1 60 ? 114.76332 104.58611 135.03077 1.000 54.04511 60 ALA A CA 1
ATOM 438 C C . ALA A 1 60 ? 113.96965 104.02775 136.20387 1.000 59.98044 60 ALA A C 1
ATOM 439 O O . ALA A 1 60 ? 114.32425 104.25619 137.36585 1.000 63.55478 60 ALA A O 1
ATOM 441 N N . THR A 1 61 ? 112.89332 103.28987 135.91986 1.000 52.26733 61 THR A N 1
ATOM 442 C CA . THR A 1 61 ? 112.12169 102.66192 136.98860 1.000 51.65203 61 THR A CA 1
ATOM 443 C C . THR A 1 61 ? 112.97485 101.67845 137.77899 1.000 55.24665 61 THR A C 1
ATOM 444 O O . THR A 1 61 ? 112.95841 101.67682 139.01586 1.000 60.00291 61 THR A O 1
ATOM 448 N N . ILE A 1 62 ? 113.73522 100.83575 137.07694 1.000 55.98467 62 ILE A N 1
ATOM 449 C CA . ILE A 1 62 ? 114.56162 99.84140 137.75673 1.000 54.22156 62 ILE A CA 1
ATOM 450 C C . ILE A 1 62 ? 115.64058 100.52148 138.59122 1.000 56.21392 62 ILE A C 1
ATOM 451 O O . ILE A 1 62 ? 115.91654 100.11495 139.72680 1.000 57.37986 62 ILE A O 1
ATOM 456 N N . VAL A 1 63 ? 116.26419 101.56757 138.04621 1.000 55.51166 63 VAL A N 1
ATOM 457 C CA . VAL A 1 63 ? 117.32474 102.26725 138.76533 1.000 56.44157 63 VAL A CA 1
ATOM 458 C C . VAL A 1 63 ? 116.77015 102.94945 140.01023 1.000 57.32957 63 VAL A C 1
ATOM 459 O O . VAL A 1 63 ? 117.35451 102.86341 141.09652 1.000 61.35166 63 VAL A O 1
ATOM 463 N N . PHE A 1 64 ? 115.63178 103.63451 139.87467 1.000 60.70309 64 PHE A N 1
ATOM 464 C CA . PHE A 1 64 ? 115.05705 104.34290 141.01225 1.000 61.80199 64 PHE A CA 1
ATOM 465 C C . PHE A 1 64 ? 114.53945 103.38024 142.07243 1.000 65.98328 64 PHE A C 1
ATOM 466 O O . PHE A 1 64 ? 114.56917 103.70130 143.26573 1.000 65.20327 64 PHE A O 1
ATOM 474 N N . ALA A 1 65 ? 114.06126 102.20332 141.66229 1.000 65.95079 65 ALA A N 1
ATOM 475 C CA . ALA A 1 65 ? 113.56857 101.23123 142.63116 1.000 61.67902 65 ALA A CA 1
ATOM 476 C C . ALA A 1 65 ? 114.70263 100.59221 143.42417 1.000 66.80980 65 ALA A C 1
ATOM 477 O O . ALA A 1 65 ? 114.53404 100.29750 144.61261 1.000 69.43742 65 ALA A O 1
ATOM 479 N N . CYS A 1 66 ? 115.85723 100.36991 142.79349 1.000 65.60552 66 CYS A N 1
ATOM 480 C CA . CYS A 1 66 ? 116.99976 99.73065 143.43601 1.000 62.63438 66 CYS A CA 1
ATOM 481 C C . CYS A 1 66 ? 118.03698 100.74152 143.91515 1.000 64.06852 66 CYS A C 1
ATOM 482 O O . CYS A 1 66 ? 119.23357 100.42991 143.96292 1.000 69.27150 66 CYS A O 1
ATOM 485 N N . LYS A 1 67 ? 117.59692 101.94986 144.27357 1.000 66.37442 67 LYS A N 1
ATOM 486 C CA . LYS A 1 67 ? 118.53077 102.99597 144.67889 1.000 68.97571 67 LYS A CA 1
ATOM 487 C C . LYS A 1 67 ? 119.28780 102.60349 145.94159 1.000 71.50758 67 LYS A C 1
ATOM 488 O O . LYS A 1 67 ? 120.51000 102.77200 146.02358 1.000 73.05263 67 LYS A O 1
ATOM 494 N N . ASP A 1 68 ? 118.57482 102.07489 146.93956 1.000 66.09931 68 ASP A N 1
ATOM 495 C CA . ASP A 1 68 ? 119.22200 101.69380 148.19110 1.000 65.78774 68 ASP A CA 1
ATOM 496 C C . ASP A 1 68 ? 120.21323 100.55690 147.97958 1.000 66.82337 68 ASP A C 1
ATOM 497 O O . ASP A 1 68 ? 121.32077 100.57837 148.53015 1.000 70.68051 68 ASP A O 1
ATOM 502 N N . PHE A 1 69 ? 119.83234 99.55445 147.18405 1.000 59.36663 69 PHE A N 1
ATOM 503 C CA . PHE A 1 69 ? 120.73443 98.44056 146.91178 1.000 58.36325 69 PHE A CA 1
ATOM 504 C C . PHE A 1 69 ? 121.98548 98.90925 146.17951 1.000 61.01590 69 PHE A C 1
ATOM 505 O O . PHE A 1 69 ? 123.10422 98.50589 146.52352 1.000 59.98157 69 PHE A O 1
ATOM 513 N N . GLY A 1 70 ? 121.81801 99.76741 145.17043 1.000 56.02876 70 GLY A N 1
ATOM 514 C CA . GLY A 1 70 ? 122.97463 100.28201 144.45572 1.000 51.99346 70 GLY A CA 1
ATOM 515 C C . GLY A 1 70 ? 123.88035 101.11837 145.33821 1.000 54.81851 70 GLY A C 1
ATOM 516 O O . GLY A 1 70 ? 125.10853 101.01650 145.26022 1.000 59.33353 70 GLY A O 1
ATOM 517 N N . THR A 1 71 ? 123.28696 101.95630 146.19185 1.000 55.36655 71 THR A N 1
ATOM 518 C CA . THR A 1 71 ? 124.08143 102.77184 147.10221 1.000 58.53754 71 THR A CA 1
ATOM 519 C C . THR A 1 71 ? 124.85787 101.90163 148.08247 1.000 57.78612 71 THR A C 1
ATOM 520 O O . THR A 1 71 ? 126.03696 102.15825 148.35009 1.000 57.14363 71 THR A O 1
ATOM 524 N N . ASN A 1 72 ? 124.21939 100.85603 148.61606 1.000 53.63131 72 ASN A N 1
ATOM 525 C CA . ASN A 1 72 ? 124.91758 99.95250 149.52582 1.000 53.09763 72 ASN A CA 1
ATOM 526 C C . ASN A 1 72 ? 126.05204 99.22186 148.81886 1.000 59.26004 72 ASN A C 1
ATOM 527 O O . ASN A 1 72 ? 127.13525 99.04346 149.38887 1.000 58.74832 72 ASN A O 1
ATOM 532 N N . PHE A 1 73 ? 125.82247 98.78535 147.57758 1.000 60.61212 73 PHE A N 1
ATOM 533 C CA . PHE A 1 73 ? 126.87855 98.10581 146.83329 1.000 51.95954 73 PHE A CA 1
ATOM 534 C C . PHE A 1 73 ? 128.06082 99.03338 146.57781 1.000 51.94707 73 PHE A C 1
ATOM 535 O O . PHE A 1 73 ? 129.22135 98.63270 146.73414 1.000 55.48902 73 PHE A O 1
ATOM 543 N N . VAL A 1 74 ? 127.78690 100.28107 146.19210 1.000 49.24107 74 VAL A N 1
ATOM 544 C CA . VAL A 1 74 ? 128.86666 101.23385 145.95087 1.000 46.32554 74 VAL A CA 1
ATOM 545 C C . VAL A 1 74 ? 129.60607 101.54500 147.24700 1.000 47.78578 74 VAL A C 1
ATOM 546 O O . VAL A 1 74 ? 130.83412 101.69589 147.25723 1.000 50.71527 74 VAL A O 1
ATOM 550 N N . ALA A 1 75 ? 128.87476 101.64444 148.35965 1.000 48.94224 75 ALA A N 1
ATOM 551 C CA . ALA A 1 75 ? 129.51465 101.88100 149.64860 1.000 45.92595 75 ALA A CA 1
ATOM 552 C C . ALA A 1 75 ? 130.42759 100.72491 150.03051 1.000 45.80419 75 ALA A C 1
ATOM 553 O O . ALA A 1 75 ? 131.52956 100.93899 150.54722 1.000 52.07650 75 ALA A O 1
ATOM 555 N N . SER A 1 76 ? 129.98153 99.49034 149.79115 1.000 48.75229 76 SER A N 1
ATOM 556 C CA . SER A 1 76 ? 130.83131 98.33369 150.05422 1.000 47.30922 76 SER A CA 1
ATOM 557 C C . SER A 1 76 ? 132.06611 98.34692 149.16320 1.000 50.40873 76 SER A C 1
ATOM 558 O O . SER A 1 76 ? 133.16663 98.00139 149.60735 1.000 50.03468 76 SER A O 1
ATOM 561 N N . ILE A 1 77 ? 131.90151 98.74073 147.89948 1.000 55.61372 77 ILE A N 1
ATOM 562 C CA . ILE A 1 77 ? 133.03945 98.80680 146.98467 1.000 48.46891 77 ILE A CA 1
ATOM 563 C C . ILE A 1 77 ? 134.05712 99.83008 147.47640 1.000 51.58089 77 ILE A C 1
ATOM 564 O O . ILE A 1 77 ? 135.26807 99.57814 147.48228 1.000 52.23052 77 ILE A O 1
ATOM 569 N N . VAL A 1 78 ? 133.57688 100.99937 147.90334 1.000 54.30667 78 VAL A N 1
ATOM 570 C CA . VAL A 1 78 ? 134.47855 102.06692 148.32718 1.000 47.50703 78 VAL A CA 1
ATOM 571 C C . VAL A 1 78 ? 135.16394 101.70790 149.64038 1.000 48.55904 78 VAL A C 1
ATOM 572 O O . VAL A 1 78 ? 136.37358 101.90988 149.80005 1.000 51.60558 78 VAL A O 1
ATOM 576 N N . LEU A 1 79 ? 134.41063 101.16094 150.59586 1.000 54.91724 79 LEU A N 1
ATOM 577 C CA . LEU A 1 79 ? 134.94022 100.89780 151.92828 1.000 53.63853 79 LEU A CA 1
ATOM 578 C C . LEU A 1 79 ? 135.93341 99.74469 151.96564 1.000 56.52697 79 LEU A C 1
ATOM 579 O O . LEU A 1 79 ? 136.57927 99.54714 153.00011 1.000 63.52863 79 LEU A O 1
ATOM 584 N N . SER A 1 80 ? 136.06556 98.98030 150.88480 1.000 63.68821 80 SER A N 1
ATOM 585 C CA . SER A 1 80 ? 136.99788 97.86125 150.87031 1.000 58.93019 80 SER A CA 1
ATOM 586 C C . SER A 1 80 ? 138.42959 98.36262 151.01133 1.000 58.84434 80 SER A C 1
ATOM 587 O O . SER A 1 80 ? 138.82340 99.34123 150.36967 1.000 59.98941 80 SER A O 1
ATOM 590 N N . GLY A 1 81 ? 139.20857 97.68844 151.85534 1.000 60.99278 81 GLY A N 1
ATOM 591 C CA . GLY A 1 81 ? 140.58409 98.04633 152.10687 1.000 62.76957 81 GLY A CA 1
ATOM 592 C C . GLY A 1 81 ? 140.79389 98.98287 153.27950 1.000 62.75922 81 GLY A C 1
ATOM 593 O O . GLY A 1 81 ? 141.94660 99.26836 153.62443 1.000 66.20558 81 GLY A O 1
ATOM 594 N N . GLN A 1 82 ? 139.71766 99.47198 153.89319 1.000 58.86734 82 GLN A N 1
ATOM 595 C CA . GLN A 1 82 ? 139.84205 100.36150 155.04064 1.000 58.07127 82 GLN A CA 1
ATOM 596 C C . GLN A 1 82 ? 140.51760 99.64624 156.20264 1.000 62.60407 82 GLN A C 1
ATOM 597 O O . GLN A 1 82 ? 140.16263 98.51536 156.54458 1.000 64.25579 82 GLN A O 1
ATOM 603 N N . GLN A 1 83 ? 141.49800 100.31682 156.81081 1.000 65.06653 83 GLN A N 1
ATOM 604 C CA . GLN A 1 83 ? 142.23897 99.71626 157.91304 1.000 61.94957 83 GLN A CA 1
ATOM 605 C C . GLN A 1 83 ? 141.42239 99.65456 159.19738 1.000 60.46978 83 GLN A C 1
ATOM 606 O O . GLN A 1 83 ? 141.59428 98.71533 159.98123 1.000 64.59965 83 GLN A O 1
ATOM 612 N N . SER A 1 84 ? 140.53602 100.62541 159.42826 1.000 59.91101 84 SER A N 1
ATOM 613 C CA . SER A 1 84 ? 139.75025 100.62986 160.65758 1.000 56.51702 84 SER A CA 1
ATOM 614 C C . SER A 1 84 ? 138.76726 99.46765 160.70768 1.000 61.30679 84 SER A C 1
ATOM 615 O O . SER A 1 84 ? 138.47208 98.95594 161.79339 1.000 57.79371 84 SER A O 1
ATOM 618 N N . ILE A 1 85 ? 138.25575 99.03813 159.55949 1.000 60.56923 85 ILE A N 1
ATOM 619 C CA . ILE A 1 85 ? 137.27907 97.95356 159.49198 1.000 45.77651 85 ILE A CA 1
ATOM 620 C C . ILE A 1 85 ? 138.06340 96.69160 159.14633 1.000 54.42489 85 ILE A C 1
ATOM 621 O O . ILE A 1 85 ? 138.32578 96.38834 157.98106 1.000 61.02914 85 ILE A O 1
ATOM 626 N N . ARG A 1 86 ? 138.46083 95.95542 160.18042 1.000 55.43746 86 ARG A N 1
ATOM 627 C CA . ARG A 1 86 ? 139.15381 94.68596 160.02974 1.000 56.71719 86 ARG A CA 1
ATOM 628 C C . ARG A 1 86 ? 138.62385 93.70677 161.06622 1.000 60.67889 86 ARG A C 1
ATOM 629 O O . ARG A 1 86 ? 138.07105 94.10163 162.09528 1.000 65.97341 86 ARG A O 1
ATOM 637 N N . THR A 1 87 ? 138.79512 92.41829 160.78020 1.000 54.03796 87 THR A N 1
ATOM 638 C CA . THR A 1 87 ? 138.32700 91.38344 161.69246 1.000 52.07458 87 THR A CA 1
ATOM 639 C C . THR A 1 87 ? 139.02394 91.50635 163.04110 1.000 52.92901 87 THR A C 1
ATOM 640 O O . THR A 1 87 ? 140.24620 91.66228 163.11196 1.000 57.50812 87 THR A O 1
ATOM 644 N N . GLY A 1 88 ? 138.23861 91.43838 164.11365 1.000 47.98355 88 GLY A N 1
ATOM 645 C CA . GLY A 1 88 ? 138.76448 91.56138 165.45498 1.000 49.20557 88 GLY A CA 1
ATOM 646 C C . GLY A 1 88 ? 138.97408 92.97783 165.93998 1.000 48.59764 88 GLY A C 1
ATOM 647 O O . GLY A 1 88 ? 139.48240 93.16231 167.05309 1.000 51.02293 88 GLY A O 1
ATOM 648 N N . ASN A 1 89 ? 138.60065 93.98178 165.15146 1.000 54.56252 89 ASN A N 1
ATOM 649 C CA . ASN A 1 89 ? 138.78449 95.37585 165.52958 1.000 53.82246 89 ASN A CA 1
ATOM 650 C C . ASN A 1 89 ? 137.51302 95.90903 166.17536 1.000 54.66823 89 ASN A C 1
ATOM 651 O O . ASN A 1 89 ? 136.41650 95.74370 165.63209 1.000 58.31261 89 ASN A O 1
ATOM 656 N N . LEU A 1 90 ? 137.66453 96.54913 167.33140 1.000 47.34532 90 LEU A N 1
ATOM 657 C CA . LEU A 1 90 ? 136.54003 97.13329 168.05388 1.000 49.16745 90 LEU A CA 1
ATOM 658 C C . LEU A 1 90 ? 136.29364 98.53408 167.50650 1.000 45.46867 90 LEU A C 1
ATOM 659 O O . LEU A 1 90 ? 137.13957 99.42224 167.65038 1.000 51.15623 90 LEU A O 1
ATOM 664 N N . VAL A 1 91 ? 135.13470 98.73310 166.87833 1.000 36.61008 91 VAL A N 1
ATOM 665 C CA . VAL A 1 91 ? 134.80142 99.99753 166.24036 1.000 38.66424 91 VAL A CA 1
ATOM 666 C C . VAL A 1 91 ? 133.45587 100.48264 166.75950 1.000 38.94765 91 VAL A C 1
ATOM 667 O O . VAL A 1 91 ? 132.62542 99.70593 167.23489 1.000 49.28001 91 VAL A O 1
ATOM 671 N N . CYS A 1 92 ? 133.25263 101.79376 166.66075 1.000 44.14607 92 CYS A N 1
ATOM 672 C CA . CYS A 1 92 ? 132.01343 102.43939 167.06938 1.000 43.49047 92 CYS A CA 1
ATOM 673 C C . CYS A 1 92 ? 131.52523 103.31973 165.92991 1.000 40.55829 92 CYS A C 1
ATOM 674 O O . CYS A 1 92 ? 132.28776 104.13625 165.40411 1.000 45.83647 92 CYS A O 1
ATOM 677 N N . ILE A 1 93 ? 130.26042 103.15465 165.55149 1.000 36.20346 93 ILE A N 1
ATOM 678 C CA . ILE A 1 93 ? 129.67590 103.84740 164.40925 1.000 40.24575 93 ILE A CA 1
ATOM 679 C C . ILE A 1 93 ? 128.50943 104.69420 164.89611 1.000 40.13971 93 ILE A C 1
ATOM 680 O O . ILE A 1 93 ? 127.63907 104.20188 165.62310 1.000 45.30872 93 ILE A O 1
ATOM 685 N N . GLY A 1 94 ? 128.49319 105.96013 164.49473 1.000 47.12793 94 GLY A N 1
ATOM 686 C CA . GLY A 1 94 ? 127.42898 106.87479 164.84895 1.000 50.48899 94 GLY A CA 1
ATOM 687 C C . GLY A 1 94 ? 127.83255 107.83256 165.95712 1.000 60.63734 94 GLY A C 1
ATOM 688 O O . GLY A 1 94 ? 128.83873 107.65981 166.64944 1.000 63.32018 94 GLY A O 1
ATOM 689 N N . THR A 1 95 ? 127.01576 108.87212 166.11527 1.000 65.84436 95 THR A N 1
ATOM 690 C CA . THR A 1 95 ? 127.22540 109.87948 167.14415 1.000 63.11946 95 THR A CA 1
ATOM 691 C C . THR A 1 95 ? 125.90405 110.17815 167.83429 1.000 65.77735 95 THR A C 1
ATOM 692 O O . 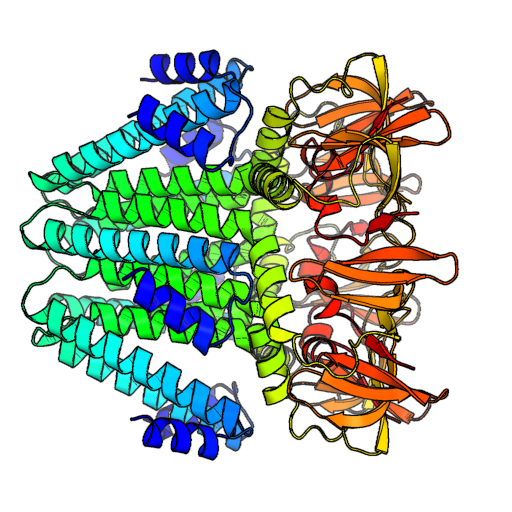THR A 1 95 ? 124.85478 110.22937 167.18692 1.000 67.57776 95 THR A O 1
ATOM 696 N N . GLY A 1 96 ? 125.96257 110.37631 169.14853 1.000 65.90105 96 GLY A N 1
ATOM 697 C CA . GLY A 1 96 ? 124.77670 110.69580 169.91799 1.000 63.64375 96 GLY A CA 1
ATOM 698 C C . GLY A 1 96 ? 123.96127 109.48045 170.30592 1.000 66.59417 96 GLY A C 1
ATOM 699 O O . GLY A 1 96 ? 124.51869 108.43249 170.64499 1.000 67.93992 96 GLY A O 1
ATOM 700 N N . LEU A 1 97 ? 122.63326 109.61401 170.26805 1.000 68.43942 97 LEU A N 1
ATOM 701 C CA . LEU A 1 97 ? 121.76492 108.49441 170.61881 1.000 69.39227 97 LEU A CA 1
ATOM 702 C C . LEU A 1 97 ? 121.88533 107.36093 169.60821 1.000 63.76391 97 LEU A C 1
ATOM 703 O O . LEU A 1 97 ? 121.87065 106.18275 169.98311 1.000 60.78912 97 LEU A O 1
ATOM 708 N N . ASN A 1 98 ? 122.00139 107.69571 168.32317 1.000 60.00520 98 ASN A N 1
ATOM 709 C CA . ASN A 1 98 ? 122.12377 106.69451 167.26411 1.000 61.22504 98 ASN A CA 1
ATOM 710 C C . ASN A 1 98 ? 123.58238 106.24774 167.15901 1.000 62.28908 98 ASN A C 1
ATOM 711 O O . ASN A 1 98 ? 124.33359 106.63940 166.26385 1.000 67.67052 98 ASN A O 1
ATOM 716 N N . VAL A 1 99 ? 123.97753 105.40191 168.10651 1.000 57.79752 99 VAL A N 1
ATOM 717 C CA . VAL A 1 99 ? 125.34456 104.90734 168.18611 1.000 53.75238 99 VAL A CA 1
ATOM 718 C C . VAL A 1 99 ? 125.32271 103.38518 168.15882 1.000 60.56323 99 VAL A C 1
ATOM 719 O O . VAL A 1 99 ? 124.37544 102.74463 168.62712 1.000 66.20942 99 VAL A O 1
ATOM 723 N N . VAL A 1 100 ? 126.36743 102.80841 167.56940 1.000 57.15918 100 VAL A N 1
ATOM 724 C CA . VAL A 1 100 ? 126.51429 101.36434 167.43222 1.000 48.87615 100 VAL A CA 1
ATOM 725 C C . VAL A 1 100 ? 127.93483 100.99092 167.82915 1.000 50.99284 100 VAL A C 1
ATOM 726 O O . VAL A 1 100 ? 128.89706 101.58753 167.33423 1.000 57.38030 100 VAL A O 1
ATOM 730 N N . LYS A 1 101 ? 128.06674 100.00789 168.71737 1.000 43.20427 101 LYS A N 1
ATOM 731 C CA . LYS A 1 101 ? 129.36404 99.56822 169.20988 1.000 45.50667 101 LYS A CA 1
ATOM 732 C C . LYS A 1 101 ? 129.48353 98.05776 169.07967 1.000 49.85306 101 LYS A C 1
ATOM 733 O O . LYS A 1 101 ? 128.52882 97.32499 169.35286 1.000 55.73146 101 LYS A O 1
ATOM 739 N N . GLY A 1 102 ? 130.65696 97.59975 168.66418 1.000 46.85554 102 GLY A N 1
ATOM 740 C CA . GLY A 1 102 ? 130.89932 96.17787 168.53544 1.000 44.03178 102 GLY A CA 1
ATOM 741 C C . GLY A 1 102 ? 132.25355 95.91791 167.91466 1.000 44.96417 102 GLY A C 1
ATOM 742 O O . GLY A 1 102 ? 132.99290 96.84062 167.55995 1.000 51.57105 102 GLY A O 1
ATOM 743 N N . LYS A 1 103 ? 132.56463 94.63097 167.79008 1.000 47.52257 103 LYS A N 1
ATOM 744 C CA . LYS A 1 103 ? 133.80445 94.16881 167.18068 1.000 47.16788 103 LYS A CA 1
ATOM 745 C C . LYS A 1 103 ? 133.49635 93.53356 165.83331 1.000 49.82021 103 LYS A C 1
ATOM 746 O O . LYS A 1 103 ? 132.57442 92.71884 165.72434 1.000 51.54877 103 LYS A O 1
ATOM 752 N N . VAL A 1 104 ? 134.27078 93.90318 164.81368 1.000 47.21314 104 VAL A N 1
ATOM 753 C CA . VAL A 1 104 ? 134.04370 93.38001 163.47287 1.000 44.64961 104 VAL A CA 1
ATOM 754 C C . VAL A 1 104 ? 134.38453 91.89695 163.44438 1.000 51.23992 104 VAL A C 1
ATOM 755 O O . VAL A 1 104 ? 135.47943 91.48588 163.84883 1.000 58.32428 104 VAL A O 1
ATOM 759 N N . VAL A 1 105 ? 133.44102 91.08419 162.96575 1.000 50.58197 105 VAL A N 1
ATOM 760 C CA . VAL A 1 105 ? 133.62346 89.64475 162.85643 1.000 51.58033 105 VAL A CA 1
ATOM 761 C C . VAL A 1 105 ? 133.58555 89.17645 161.40858 1.000 53.33459 105 VAL A C 1
ATOM 762 O O . VAL A 1 105 ? 134.34656 88.28236 161.02111 1.000 60.15002 105 VAL A O 1
ATOM 766 N N . ASP A 1 106 ? 132.71158 89.75991 160.59224 1.000 53.34018 106 ASP A N 1
ATOM 767 C CA . ASP A 1 106 ? 132.58799 89.36811 159.19811 1.000 54.54313 106 ASP A CA 1
ATOM 768 C C . ASP A 1 106 ? 132.14127 90.58062 158.39504 1.000 51.99800 106 ASP A C 1
ATOM 769 O O . ASP A 1 106 ? 131.45531 91.46633 158.91151 1.000 57.98098 106 ASP A O 1
ATOM 774 N N . TRP A 1 107 ? 132.54349 90.61421 157.12826 1.000 54.84886 107 TRP A N 1
ATOM 775 C CA . TRP A 1 107 ? 132.19718 91.69325 156.21627 1.000 54.51842 107 TRP A CA 1
ATOM 776 C C . TRP A 1 107 ? 131.44704 91.13934 155.01414 1.000 59.65701 107 TRP A C 1
ATOM 777 O O . TRP A 1 107 ? 131.78451 90.07024 154.49658 1.000 66.41944 107 TRP A O 1
ATOM 788 N N . ASP A 1 108 ? 130.42996 91.87443 154.57424 1.000 58.56311 108 ASP A N 1
ATOM 789 C CA . ASP A 1 108 ? 129.60495 91.48778 153.44127 1.000 56.11689 108 ASP A CA 1
ATOM 790 C C . ASP A 1 108 ? 129.42600 92.68752 152.52083 1.000 58.46175 108 ASP A C 1
ATOM 791 O O . ASP A 1 108 ? 129.77988 93.81975 152.85957 1.000 65.22347 108 ASP A O 1
ATOM 796 N N . THR A 1 109 ? 128.87254 92.42695 151.33920 1.000 54.09448 109 THR A N 1
ATOM 797 C CA . THR A 1 109 ? 128.61012 93.47458 150.36214 1.000 55.65524 109 THR A CA 1
ATOM 798 C C . THR A 1 109 ? 127.33694 94.25630 150.65483 1.000 57.87036 109 THR A C 1
ATOM 799 O O . THR A 1 109 ? 127.04876 95.22379 149.94281 1.000 64.12501 109 THR A O 1
ATOM 803 N N . ARG A 1 110 ? 126.56865 93.86412 151.66981 1.000 54.69103 110 ARG A N 1
ATOM 804 C CA . ARG A 1 110 ? 125.32236 94.55058 151.98422 1.000 57.04411 110 ARG A CA 1
ATOM 805 C C . ARG A 1 110 ? 125.29634 94.98948 153.44376 1.000 57.10950 110 ARG A C 1
ATOM 806 O O . ARG A 1 110 ? 124.73311 96.03856 153.77322 1.000 57.05752 110 ARG A O 1
ATOM 814 N N . TYR A 1 111 ? 125.92165 94.20809 154.32154 1.000 51.51950 111 TYR A N 1
ATOM 815 C CA . TYR A 1 111 ? 125.90247 94.47050 155.75203 1.000 48.28712 111 TYR A CA 1
ATOM 816 C C . TYR A 1 111 ? 127.31206 94.40002 156.32072 1.000 48.40801 111 TYR A C 1
ATOM 817 O O . TYR A 1 111 ? 128.19521 93.74538 155.76119 1.000 53.97998 111 TYR A O 1
ATOM 826 N N . LEU A 1 112 ? 127.51195 95.09038 157.44059 1.000 46.69417 112 LEU A N 1
ATOM 827 C CA . LEU A 1 112 ? 128.72281 94.97992 158.24232 1.000 39.85860 112 LEU A CA 1
ATOM 828 C C . LEU A 1 112 ? 128.35115 94.37039 159.58527 1.000 45.32165 112 LEU A C 1
ATOM 829 O O . LEU A 1 112 ? 127.47511 94.88979 160.28409 1.000 52.96718 112 LEU A O 1
ATOM 834 N N . TYR A 1 113 ? 129.01435 93.27622 159.94387 1.000 47.50162 113 TYR A N 1
ATOM 835 C CA . TYR A 1 113 ? 128.65125 92.49206 161.11612 1.000 39.70129 113 TYR A CA 1
ATOM 836 C C . TYR A 1 113 ? 129.54319 92.86034 162.29313 1.000 41.78135 113 TYR A C 1
ATOM 837 O O . TYR A 1 113 ? 130.77249 92.85490 162.17418 1.000 49.77899 113 TYR A O 1
ATOM 846 N N . LEU A 1 114 ? 128.91824 93.17553 163.42531 1.000 40.29880 114 LEU A N 1
ATOM 847 C CA . LEU A 1 114 ? 129.62239 93.50593 164.65371 1.000 36.09039 114 LEU A CA 1
ATOM 848 C C . LEU A 1 114 ? 129.09651 92.63769 165.78623 1.000 38.53387 114 LEU A C 1
ATOM 849 O O . LEU A 1 114 ? 127.92479 92.25265 165.80172 1.000 52.41148 114 LEU A O 1
ATOM 854 N N . ARG A 1 115 ? 129.97462 92.33333 166.73634 1.000 49.72691 115 ARG A N 1
ATOM 855 C CA . ARG A 1 115 ? 129.62989 91.53321 167.90429 1.000 45.80335 115 ARG A CA 1
ATOM 856 C C . ARG A 1 115 ? 129.60030 92.44095 169.12559 1.000 46.24935 115 ARG A C 1
ATOM 857 O O . ARG A 1 115 ? 130.61139 93.06552 169.46329 1.000 54.59579 115 ARG A O 1
ATOM 865 N N . SER A 1 116 ? 128.44761 92.50688 169.78536 1.000 51.75728 116 SER A N 1
ATOM 866 C CA . SER A 1 116 ? 128.27519 93.37769 170.93590 1.000 56.90424 116 SER A CA 1
ATOM 867 C C . SER A 1 116 ? 128.90451 92.75059 172.17761 1.000 61.72572 116 SER A C 1
ATOM 868 O O . SER A 1 116 ? 129.43114 91.63487 172.14966 1.000 67.54948 116 SER A O 1
ATOM 871 N N . SER A 1 117 ? 128.85373 93.48987 173.28791 1.000 68.32142 117 SER A N 1
ATOM 872 C CA . SER A 1 117 ? 129.36808 92.96813 174.54961 1.000 71.28804 117 SER A CA 1
ATOM 873 C C . SER A 1 117 ? 128.55569 91.76976 175.02345 1.000 75.82180 117 SER A C 1
ATOM 874 O O . SER A 1 117 ? 129.11560 90.80285 175.55305 1.000 73.59747 117 SER A O 1
ATOM 877 N N . GLU A 1 118 ? 127.23557 91.81510 174.84357 1.000 76.61817 118 GLU A N 1
ATOM 878 C CA . GLU A 1 118 ? 126.36989 90.71429 175.24396 1.000 72.52582 118 GLU A CA 1
ATOM 879 C C . GLU A 1 118 ? 126.38360 89.55741 174.25462 1.000 72.52607 118 GLU A C 1
ATOM 880 O O . GLU A 1 118 ? 125.81663 88.50174 174.55569 1.000 76.32686 118 GLU A O 1
ATOM 886 N N . GLY A 1 119 ? 127.00988 89.72555 173.09239 1.000 60.89152 119 GLY A N 1
ATOM 887 C CA . GLY A 1 119 ? 127.06717 88.68541 172.08895 1.000 59.35760 119 GLY A CA 1
ATOM 888 C C . GLY A 1 119 ? 126.09067 88.83849 170.94482 1.000 63.07489 119 GLY A C 1
ATOM 889 O O . GLY A 1 119 ? 126.05705 87.97011 170.06476 1.000 65.23821 119 GLY A O 1
ATOM 890 N N . HIS A 1 120 ? 125.29617 89.90457 170.92765 1.000 58.00504 120 HIS A N 1
ATOM 891 C CA . HIS A 1 120 ? 124.35438 90.11700 169.83988 1.000 54.43819 120 HIS A CA 1
ATOM 892 C C . HIS A 1 120 ? 125.08898 90.48413 168.55584 1.000 52.84679 120 HIS A C 1
ATOM 893 O O . HIS A 1 120 ? 126.14702 91.11799 168.57602 1.000 60.93601 120 HIS A O 1
ATOM 900 N N . LEU A 1 121 ? 124.51269 90.07845 167.42883 1.000 38.20806 121 LEU A N 1
ATOM 901 C CA . LEU A 1 121 ? 125.07637 90.35172 166.11377 1.000 40.29948 121 LEU A CA 1
ATOM 902 C C . LEU A 1 121 ? 124.39869 91.58516 165.53115 1.000 45.24397 121 LEU A C 1
ATOM 903 O O . LEU A 1 121 ? 123.17079 91.62000 165.40029 1.000 58.31472 121 LEU A O 1
ATOM 908 N N . LEU A 1 122 ? 125.19724 92.58862 165.18208 1.000 37.75915 122 LEU A N 1
ATOM 909 C CA . LEU A 1 122 ? 124.70100 93.85318 164.65800 1.000 30.83749 122 LEU A CA 1
ATOM 910 C C . LEU A 1 122 ? 124.94519 93.90988 163.15776 1.000 34.40083 122 LEU A C 1
ATOM 911 O O . LEU A 1 122 ? 126.05584 93.63210 162.69503 1.000 43.19569 122 LEU A O 1
ATOM 916 N N . HIS A 1 123 ? 123.91058 94.26903 162.40544 1.000 40.09702 123 HIS A N 1
ATOM 917 C CA . HIS A 1 123 ? 123.97886 94.36761 160.95009 1.000 29.35032 123 HIS A CA 1
ATOM 918 C C . HIS A 1 123 ? 123.89531 95.84380 160.57557 1.000 32.58184 123 HIS A C 1
ATOM 919 O O . HIS A 1 123 ? 122.80579 96.42094 160.52865 1.000 50.91424 123 HIS A O 1
ATOM 926 N N . VAL A 1 124 ? 125.04595 96.44786 160.31141 1.000 31.66444 124 VAL A N 1
ATOM 927 C CA . VAL A 1 124 ? 125.14074 97.86296 159.96055 1.000 34.41756 124 VAL A CA 1
ATOM 928 C C . VAL A 1 124 ? 125.31357 97.96404 158.44930 1.000 44.92080 124 VAL A C 1
ATOM 929 O O . VAL A 1 124 ? 126.29430 97.42621 157.91440 1.000 48.98272 124 VAL A O 1
ATOM 933 N N . PRO A 1 125 ? 124.40128 98.61951 157.73140 1.000 39.01448 125 PRO A N 1
ATOM 934 C CA . PRO A 1 125 ? 124.57266 98.76682 156.28155 1.000 37.90052 125 PRO A CA 1
ATOM 935 C C . PRO A 1 125 ? 125.80948 99.58679 155.94710 1.000 41.15790 125 PRO A C 1
ATOM 936 O O . PRO A 1 125 ? 126.20821 100.48345 156.69304 1.000 54.52850 125 PRO A O 1
ATOM 940 N N . ASN A 1 126 ? 126.41926 99.26637 154.80184 1.000 35.80433 126 ASN A N 1
ATOM 941 C CA . ASN A 1 126 ? 127.61392 99.98842 154.37439 1.000 43.70253 126 ASN A CA 1
ATOM 942 C C . ASN A 1 126 ? 127.31262 101.45439 154.09322 1.000 43.23117 126 ASN A C 1
ATOM 943 O O . ASN A 1 126 ? 128.18571 102.31408 154.26835 1.000 49.16399 126 ASN A O 1
ATOM 948 N N . ASN A 1 127 ? 126.09011 101.75761 153.65161 1.000 44.96652 127 ASN A N 1
ATOM 949 C CA . ASN A 1 127 ? 125.69614 103.14905 153.46294 1.000 40.71646 127 ASN A CA 1
ATOM 950 C C . ASN A 1 127 ? 125.73201 103.91026 154.78038 1.000 45.51025 127 ASN A C 1
ATOM 951 O O . ASN A 1 127 ? 126.18348 105.05977 154.83112 1.000 49.59907 127 ASN A O 1
ATOM 956 N N . MET A 1 128 ? 125.25870 103.28388 155.85917 1.000 46.62352 128 MET A N 1
ATOM 957 C CA . MET A 1 128 ? 125.34490 103.90872 157.17341 1.000 47.27231 128 MET A CA 1
ATOM 958 C C . MET A 1 128 ? 126.79215 104.07334 157.61587 1.000 44.02483 128 MET A C 1
ATOM 959 O O . MET A 1 128 ? 127.12460 105.04422 158.30401 1.000 46.01755 128 MET A O 1
ATOM 964 N N . VAL A 1 129 ? 127.66442 103.14041 157.23012 1.000 37.20399 129 VAL A N 1
ATOM 965 C CA . VAL A 1 129 ? 129.06726 103.22221 157.62297 1.000 36.54518 129 VAL A CA 1
ATOM 966 C C . VAL A 1 129 ? 129.76330 104.37373 156.90734 1.000 41.05000 129 VAL A C 1
ATOM 967 O O . VAL A 1 129 ? 130.57797 105.08800 157.50398 1.000 48.42144 129 VAL A O 1
ATOM 971 N N . LEU A 1 130 ? 129.46320 104.57202 155.62142 1.000 43.61572 130 LEU A N 1
ATOM 972 C CA . LEU A 1 130 ? 130.15463 105.60411 154.85239 1.000 43.85305 130 LEU A CA 1
ATOM 973 C C . LEU A 1 130 ? 129.86537 106.99824 155.39898 1.000 49.58263 130 LEU A C 1
ATOM 974 O O . LEU A 1 130 ? 130.78658 107.77254 155.68022 1.000 55.48963 130 LEU A O 1
ATOM 979 N N . ASN A 1 131 ? 128.58964 107.33888 155.55341 1.000 43.73643 131 ASN A N 1
ATOM 980 C CA . ASN A 1 131 ? 128.20511 108.67648 156.00628 1.000 39.37285 131 ASN A CA 1
ATOM 981 C C . ASN A 1 131 ? 127.96352 108.72210 157.51175 1.000 35.29191 131 ASN A C 1
ATOM 982 O O . ASN A 1 131 ? 126.88357 109.08033 157.97772 1.000 48.33685 131 ASN A O 1
ATOM 987 N N . SER A 1 132 ? 128.98270 108.35982 158.28669 1.000 27.54949 132 SER A N 1
ATOM 988 C CA . SER A 1 132 ? 128.90689 108.44036 159.73707 1.000 40.52271 132 SER A CA 1
ATOM 989 C C . SER A 1 132 ? 130.31593 108.50680 160.30277 1.000 47.32263 132 SER A C 1
ATOM 990 O O . SER A 1 132 ? 131.29100 108.14489 159.63991 1.000 49.14259 132 SER A O 1
ATOM 993 N N . VAL A 1 133 ? 130.41068 108.97704 161.54536 1.000 40.26232 133 VAL A N 1
ATOM 994 C CA . VAL A 1 133 ? 131.69649 109.03419 162.22671 1.000 37.56200 133 VAL A CA 1
ATOM 995 C C . VAL A 1 133 ? 132.04300 107.65028 162.75534 1.000 40.73289 133 VAL A C 1
ATOM 996 O O . VAL A 1 133 ? 131.24836 107.02168 163.46620 1.000 47.67821 133 VAL A O 1
ATOM 1000 N N . VAL A 1 134 ? 133.23185 107.16734 162.40892 1.000 38.86174 134 VAL A N 1
ATOM 1001 C CA . VAL A 1 134 ? 133.70400 105.85094 162.82021 1.000 33.11758 134 VAL A CA 1
ATOM 1002 C C . VAL A 1 134 ? 134.76418 106.04744 163.89347 1.000 35.59398 134 VAL A C 1
ATOM 1003 O O . VAL A 1 134 ? 135.75046 106.76265 163.67978 1.000 53.81502 134 VAL A O 1
ATOM 1007 N N . THR A 1 135 ? 134.55961 105.41892 165.04611 1.000 32.47769 135 THR A N 1
ATOM 1008 C CA . THR A 1 135 ? 135.48953 105.48687 166.16554 1.000 31.24068 135 THR A CA 1
ATOM 1009 C C . THR A 1 135 ? 136.15021 104.12689 166.33362 1.000 34.93438 135 THR A C 1
ATOM 1010 O O . THR A 1 135 ? 135.46429 103.12536 166.56067 1.000 51.99691 135 THR A O 1
ATOM 1014 N N . TRP A 1 136 ? 137.47483 104.09399 166.22595 1.000 34.34853 136 TRP A N 1
ATOM 1015 C CA . TRP A 1 136 ? 138.24393 102.86308 166.33593 1.000 37.88495 136 TRP A CA 1
ATOM 1016 C C . TRP A 1 136 ? 139.24159 102.99696 167.47630 1.000 47.18320 136 TRP A C 1
ATOM 1017 O O . TRP A 1 136 ? 140.01342 103.96029 167.52141 1.000 58.25638 136 TRP A O 1
ATOM 1028 N N . GLU A 1 137 ? 139.22152 102.03405 168.39206 1.000 39.95712 137 GLU A N 1
ATOM 1029 C CA . GLU A 1 137 ? 140.12551 102.04342 169.53560 1.000 45.72694 137 GLU A CA 1
ATOM 1030 C C . GLU A 1 137 ? 141.53754 101.64134 169.12259 1.000 47.85531 137 GLU A C 1
ATOM 1031 O O . GLU A 1 137 ? 142.33276 101.19243 169.94793 1.000 42.87121 137 GLU A O 1
ATOM 1033 N N . MET B 1 1 ? 146.47013 110.21139 124.72316 1.000 80.90067 1 MET B N 1
ATOM 1034 C CA . MET B 1 1 ? 145.39253 110.94444 125.37692 1.000 82.85668 1 MET B CA 1
ATOM 1035 C C . MET B 1 1 ? 145.43451 110.72428 126.88473 1.000 82.20277 1 MET B C 1
ATOM 1036 O O . MET B 1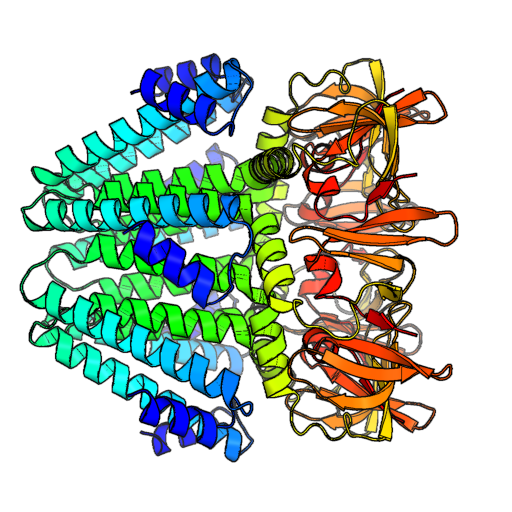 1 ? 145.10032 111.61913 127.66582 1.000 81.17406 1 MET B O 1
ATOM 1041 N N . LYS B 1 2 ? 145.85083 109.52057 127.28592 1.000 77.86097 2 LYS B N 1
ATOM 1042 C CA . LYS B 1 2 ? 146.01802 109.23355 128.70623 1.000 74.03602 2 LYS B CA 1
ATOM 1043 C C . LYS B 1 2 ? 147.08163 110.13131 129.32244 1.000 79.28917 2 LYS B C 1
ATOM 1044 O O . LYS B 1 2 ? 146.91080 110.63218 130.43963 1.000 82.80058 2 LYS B O 1
ATOM 1050 N N . ARG B 1 3 ? 148.18768 110.34715 128.60627 1.000 84.87536 3 ARG B N 1
ATOM 1051 C CA . ARG B 1 3 ? 149.22757 111.24289 129.10088 1.000 87.42018 3 ARG B CA 1
ATOM 1052 C C . ARG B 1 3 ? 148.70813 112.66840 129.23378 1.000 86.78024 3 ARG B C 1
ATOM 1053 O O . ARG B 1 3 ? 149.00999 113.35846 130.21490 1.000 90.14984 3 ARG B O 1
ATOM 1061 N N . PHE B 1 4 ? 147.92469 113.12707 128.25430 1.000 76.01206 4 PHE B N 1
ATOM 1062 C CA . PHE B 1 4 ? 147.36080 114.47101 128.32574 1.000 78.89598 4 PHE B CA 1
ATOM 1063 C C . PHE B 1 4 ? 146.42511 114.61424 129.51861 1.000 81.76761 4 PHE B C 1
ATOM 1064 O O . PHE B 1 4 ? 146.47759 115.61647 130.24170 1.000 83.26286 4 PHE B O 1
ATOM 1072 N N . PHE B 1 5 ? 145.56193 113.62038 129.74205 1.000 71.11389 5 PHE B N 1
ATOM 1073 C CA . PHE B 1 5 ? 144.64504 113.68433 130.87590 1.000 70.23202 5 PHE B CA 1
ATOM 1074 C C . PHE B 1 5 ? 145.39667 113.63988 132.20072 1.000 70.49965 5 PHE B C 1
ATOM 1075 O O . PHE B 1 5 ? 145.03926 114.35190 133.14734 1.000 69.95390 5 PHE B O 1
ATOM 1083 N N . ASN B 1 6 ? 146.43912 112.80957 132.28815 1.000 73.39006 6 ASN B N 1
ATOM 1084 C CA . ASN B 1 6 ? 147.23895 112.75216 133.50657 1.000 72.48262 6 ASN B CA 1
ATOM 1085 C C . ASN B 1 6 ? 147.92379 114.08451 133.77780 1.000 75.66110 6 ASN B C 1
ATOM 1086 O O . ASN B 1 6 ? 147.94095 114.56109 134.91909 1.000 81.39676 6 ASN B O 1
ATOM 1091 N N . ARG B 1 7 ? 148.49085 114.70300 132.73881 1.000 77.06183 7 ARG B N 1
ATOM 1092 C CA . ARG B 1 7 ? 149.13031 116.00252 132.91193 1.000 79.16281 7 ARG B CA 1
ATOM 1093 C C . ARG B 1 7 ? 148.11934 117.05973 133.33444 1.000 79.70333 7 ARG B C 1
ATOM 1094 O O . ARG B 1 7 ? 148.40900 117.89450 134.19838 1.000 82.20633 7 ARG B O 1
ATOM 1102 N N . PHE B 1 8 ? 146.92453 117.03531 132.73997 1.000 75.74414 8 PHE B N 1
ATOM 1103 C CA . PHE B 1 8 ? 145.88113 117.98412 133.11722 1.000 76.47033 8 PHE B CA 1
ATOM 1104 C C . PHE B 1 8 ? 145.49729 117.82402 134.58381 1.000 72.70280 8 PHE B C 1
ATOM 1105 O O . PHE B 1 8 ? 145.43189 118.80670 135.33437 1.000 74.09754 8 PHE B O 1
ATOM 1113 N N . TYR B 1 9 ? 145.25107 116.58302 135.01252 1.000 64.71038 9 TYR B N 1
ATOM 1114 C CA . TYR B 1 9 ? 144.85686 116.34100 136.39681 1.000 62.16529 9 TYR B CA 1
ATOM 1115 C C . TYR B 1 9 ? 145.96308 116.73742 137.36573 1.000 68.29301 9 TYR B C 1
ATOM 1116 O O . TYR B 1 9 ? 145.69083 117.30721 138.42875 1.000 70.36278 9 TYR B O 1
ATOM 1125 N N . LEU B 1 10 ? 147.21829 116.43813 137.02192 1.000 77.89925 10 LEU B N 1
ATOM 1126 C CA . LEU B 1 10 ? 148.32859 116.81480 137.89027 1.000 76.00028 10 LEU B CA 1
ATOM 1127 C C . LEU B 1 10 ? 148.47625 118.32915 137.97858 1.000 76.49865 10 LEU B C 1
ATOM 1128 O O . LEU B 1 10 ? 148.73758 118.86965 139.05955 1.000 78.54627 10 LEU B O 1
ATOM 1133 N N . ASP B 1 11 ? 148.31366 119.03107 136.85378 1.000 79.56208 11 ASP B N 1
ATOM 1134 C CA . ASP B 1 11 ? 148.48742 120.47932 136.85420 1.000 79.52024 11 ASP B CA 1
ATOM 1135 C C . ASP B 1 11 ? 147.38113 121.17454 137.63671 1.000 79.63896 11 ASP B C 1
ATOM 1136 O O . ASP B 1 11 ? 147.65740 122.06022 138.45398 1.000 82.20413 11 ASP B O 1
ATOM 1141 N N . THR B 1 12 ? 146.12242 120.79220 137.40577 1.000 75.01878 12 THR B N 1
ATOM 1142 C CA . THR B 1 12 ? 145.03217 121.43248 138.13439 1.000 76.22191 12 THR B CA 1
ATOM 1143 C C . THR B 1 12 ? 144.93229 120.95558 139.57717 1.000 75.82774 12 THR B C 1
ATOM 1144 O O . THR B 1 12 ? 144.21112 121.57096 140.36922 1.000 75.45404 12 THR B O 1
ATOM 1148 N N . GLY B 1 13 ? 145.63081 119.88162 139.93699 1.000 71.14962 13 GLY B N 1
ATOM 1149 C CA . GLY B 1 13 ? 145.60669 119.40947 141.30585 1.000 71.88012 13 GLY B CA 1
ATOM 1150 C C . GLY B 1 13 ? 144.31831 118.75135 141.73753 1.000 72.59304 13 GLY B C 1
ATOM 1151 O O . GLY B 1 13 ? 144.09759 118.58976 142.94140 1.000 74.67390 13 GLY B O 1
ATOM 1152 N N . ILE B 1 14 ? 143.45420 118.37455 140.79319 1.000 71.16215 14 ILE B N 1
ATOM 1153 C CA . ILE B 1 14 ? 142.20195 117.71111 141.14698 1.000 70.96167 14 ILE B CA 1
ATOM 1154 C C . ILE B 1 14 ? 142.48294 116.37295 141.81900 1.000 71.99490 14 ILE B C 1
ATOM 1155 O O . ILE B 1 14 ? 141.88404 116.03423 142.84662 1.000 75.70002 14 ILE B O 1
ATOM 1160 N N . ILE B 1 15 ? 143.40522 115.59745 141.25609 1.000 72.96197 15 ILE B N 1
ATOM 1161 C CA . ILE B 1 15 ? 143.78765 114.29983 141.79823 1.000 74.51077 15 ILE B CA 1
ATOM 1162 C C . ILE B 1 15 ? 145.28790 114.30511 142.04902 1.000 75.48708 15 ILE B C 1
ATOM 1163 O O . ILE B 1 15 ? 146.07137 114.63641 141.15176 1.000 76.04892 15 ILE B O 1
ATOM 1168 N N . ALA B 1 16 ? 145.68464 113.93645 143.26886 1.000 80.23616 16 ALA B N 1
ATOM 1169 C CA . ALA B 1 16 ? 147.08965 113.87445 143.64063 1.000 80.30114 16 ALA B CA 1
ATOM 1170 C C . ALA B 1 16 ? 147.62465 112.45760 143.77714 1.000 82.14486 16 ALA B C 1
ATOM 1171 O O . ALA B 1 16 ? 148.83406 112.25767 143.62953 1.000 81.74335 16 ALA B O 1
ATOM 1173 N N . ASP B 1 17 ? 146.76935 111.48322 144.05220 1.000 85.07370 17 ASP B N 1
ATOM 1174 C CA . ASP B 1 17 ? 147.20968 110.09777 144.16634 1.000 85.08877 17 ASP B CA 1
ATOM 1175 C C . ASP B 1 17 ? 147.55053 109.55387 142.78506 1.000 88.30922 17 ASP B C 1
ATOM 1176 O O . ASP B 1 17 ? 146.70872 109.62305 141.87987 1.000 88.56085 17 ASP B O 1
ATOM 1181 N N . PRO B 1 18 ? 148.75972 109.02580 142.56973 1.000 84.48027 18 PRO B N 1
ATOM 1182 C CA . PRO B 1 18 ? 149.10681 108.52556 141.22735 1.000 83.79540 18 PRO B CA 1
ATOM 1183 C C . PRO B 1 18 ? 148.18320 107.43015 140.72193 1.000 81.10585 18 PRO B C 1
ATOM 1184 O O . PRO B 1 18 ? 147.86153 107.40428 139.52772 1.000 83.92887 18 PRO B O 1
ATOM 1188 N N . SER B 1 19 ? 147.73893 106.52593 141.59722 1.000 76.36279 19 SER B N 1
ATOM 1189 C CA . SER B 1 19 ? 146.85977 105.44509 141.16026 1.000 82.09651 19 SER B CA 1
ATOM 1190 C C . SER B 1 19 ? 145.49685 105.98129 140.73926 1.000 86.07383 19 SER B C 1
ATOM 1191 O O . SER B 1 19 ? 144.97545 105.62126 139.67497 1.000 89.21869 19 SER B O 1
ATOM 1194 N N . GLN B 1 20 ? 144.90416 106.84554 141.56688 1.000 75.98490 20 GLN B N 1
ATOM 1195 C CA . GLN B 1 20 ? 143.62072 107.44357 141.21761 1.000 76.24653 20 GLN B CA 1
ATOM 1196 C C . GLN B 1 20 ? 143.73997 108.30168 139.96623 1.000 78.35146 20 GLN B C 1
ATOM 1197 O O . GLN B 1 20 ? 142.84403 108.29789 139.11412 1.000 80.62530 20 GLN B O 1
ATOM 1203 N N . ARG B 1 21 ? 144.84160 109.04562 139.83924 1.000 73.44326 21 ARG B N 1
ATOM 1204 C CA . ARG B 1 21 ? 145.04734 109.86599 138.65075 1.000 71.23725 21 ARG B CA 1
ATOM 1205 C C . ARG B 1 21 ? 145.14504 109.00732 137.39707 1.000 73.76414 21 ARG B C 1
ATOM 1206 O O . ARG B 1 21 ? 144.55229 109.33748 136.36427 1.000 78.56523 21 ARG B O 1
ATOM 1214 N N . SER B 1 22 ? 145.88332 107.89686 137.46888 1.000 65.51001 22 SER B N 1
ATOM 1215 C CA . SER B 1 22 ? 146.00152 107.01333 136.31343 1.000 67.87124 22 SER B CA 1
ATOM 1216 C C . SER B 1 22 ? 144.65830 106.39184 135.95290 1.000 74.38131 22 SER B C 1
ATOM 1217 O O . SER B 1 22 ? 144.30002 106.30978 134.77048 1.000 77.10027 22 SER B O 1
ATOM 1220 N N . LEU B 1 23 ? 143.89947 105.94864 136.95917 1.000 65.67454 23 LEU B N 1
ATOM 1221 C CA . LEU B 1 23 ? 142.59301 105.35654 136.68782 1.000 62.94753 23 LEU B CA 1
ATOM 1222 C C . LEU B 1 23 ? 141.64735 106.37100 136.05477 1.000 64.98557 23 LEU B C 1
ATOM 1223 O O . LEU B 1 23 ? 140.93609 106.05460 135.09182 1.000 71.48077 23 LEU B O 1
ATOM 1228 N N . ALA B 1 24 ? 141.63412 107.60097 136.57421 1.000 58.42895 24 ALA B N 1
ATOM 1229 C CA . ALA B 1 24 ? 140.77074 108.63283 136.01206 1.000 58.36767 24 ALA B CA 1
ATOM 1230 C C . ALA B 1 24 ? 141.19807 109.00431 134.59899 1.000 63.48229 24 ALA B C 1
ATOM 1231 O O . ALA B 1 24 ? 140.34919 109.24930 133.73504 1.000 67.04822 24 ALA B O 1
ATOM 1233 N N . SER B 1 25 ? 142.50811 109.06135 134.34532 1.000 61.87630 25 SER B N 1
ATOM 1234 C CA . SER B 1 25 ? 142.98586 109.34788 132.99776 1.000 59.68713 25 SER B CA 1
ATOM 1235 C C . SER B 1 25 ? 142.55668 108.26078 132.02340 1.000 59.99230 25 SER B C 1
ATOM 1236 O O . SER B 1 25 ? 142.11586 108.55636 130.90643 1.000 68.25816 25 SER B O 1
ATOM 1239 N N . ARG B 1 26 ? 142.67057 106.99491 132.43276 1.000 59.33276 26 ARG B N 1
ATOM 1240 C CA . ARG B 1 26 ? 142.22979 105.90089 131.57379 1.000 58.14012 26 ARG B CA 1
ATOM 1241 C C . ARG B 1 26 ? 140.73281 105.98233 131.30297 1.000 57.75724 26 ARG B C 1
ATOM 1242 O O . ARG B 1 26 ? 140.28904 105.79984 130.16195 1.000 66.43505 26 ARG B O 1
ATOM 1250 N N . VAL B 1 27 ? 139.94017 106.26915 132.33853 1.000 46.15453 27 VAL B N 1
ATOM 1251 C CA . VAL B 1 27 ? 138.49070 106.35301 132.16923 1.000 46.42642 27 VAL B CA 1
ATOM 1252 C C . VAL B 1 27 ? 138.12916 107.48932 131.21839 1.000 50.11471 27 VAL B C 1
ATOM 1253 O O . VAL B 1 27 ? 137.29270 107.33074 130.31999 1.000 56.35563 27 VAL B O 1
ATOM 1257 N N . SER B 1 28 ? 138.75779 108.65336 131.40068 1.000 49.45643 28 SER B N 1
ATOM 1258 C CA . SER B 1 28 ? 138.46376 109.79996 130.54740 1.000 49.43355 28 SER B CA 1
ATOM 1259 C C . SER B 1 28 ? 138.87605 109.54051 129.10433 1.000 49.29500 28 SER B C 1
ATOM 1260 O O . SER B 1 28 ? 138.14490 109.89647 128.17142 1.000 59.50183 28 SER B O 1
ATOM 1263 N N . ALA B 1 29 ? 140.04490 108.92702 128.89891 1.000 45.07917 29 ALA B N 1
ATOM 1264 C CA . ALA B 1 29 ? 140.47928 108.60811 127.54437 1.000 46.32807 29 ALA B CA 1
ATOM 1265 C C . ALA B 1 29 ? 139.52230 107.63003 126.87903 1.000 48.21503 29 ALA B C 1
ATOM 1266 O O . ALA B 1 29 ? 139.17200 107.79566 125.70421 1.000 48.16757 29 ALA B O 1
ATOM 1268 N N . PHE B 1 30 ? 139.08053 106.60777 127.61740 1.000 50.23307 30 PHE B N 1
ATOM 1269 C CA . PHE B 1 30 ? 138.12817 105.65519 127.05802 1.000 42.64261 30 PHE B CA 1
ATOM 1270 C C . PHE B 1 30 ? 136.81451 106.33587 126.69789 1.000 48.20279 30 PHE B C 1
ATOM 1271 O O . PHE B 1 30 ? 136.24238 106.07105 125.63462 1.000 55.48107 30 PHE B O 1
ATOM 1279 N N . LEU B 1 31 ? 136.32192 107.21946 127.57015 1.000 43.87594 31 LEU B N 1
ATOM 1280 C CA . LEU B 1 31 ? 135.06634 107.91100 127.29142 1.000 38.80645 31 LEU B CA 1
ATOM 1281 C C . LEU B 1 31 ? 135.18223 108.80226 126.06050 1.000 37.41851 31 LEU B C 1
ATOM 1282 O O . LEU B 1 31 ? 134.27887 108.82714 125.21505 1.000 46.61397 31 LEU B O 1
ATOM 1287 N N . VAL B 1 32 ? 136.28815 109.54012 125.93963 1.000 40.86299 32 VAL B N 1
ATOM 1288 C CA . VAL B 1 32 ? 136.46468 110.42263 124.78978 1.000 39.75709 32 VAL B CA 1
ATOM 1289 C C . VAL B 1 32 ? 136.59248 109.61177 123.50519 1.000 44.60422 32 VAL B C 1
ATOM 1290 O O . VAL B 1 32 ? 136.01719 109.97043 122.46847 1.000 49.04488 32 VAL B O 1
ATOM 1294 N N . GLN B 1 33 ? 137.34306 108.50666 123.54893 1.000 46.56566 33 GLN B N 1
ATOM 1295 C CA . GLN B 1 33 ? 137.47104 107.65702 122.37015 1.000 40.93109 33 GLN B CA 1
ATOM 1296 C C . GLN B 1 33 ? 136.12511 107.07035 121.96765 1.000 44.30725 33 GLN B C 1
ATOM 1297 O O . GLN B 1 33 ? 135.79908 107.00712 120.77684 1.000 49.79207 33 GLN B O 1
ATOM 1303 N N . GLY B 1 34 ? 135.32839 106.63744 122.94682 1.000 36.69792 34 GLY B N 1
ATOM 1304 C CA . GLY B 1 34 ? 134.00700 106.11995 122.63573 1.000 40.63900 34 GLY B CA 1
ATOM 1305 C C . GLY B 1 34 ? 133.09764 107.16873 122.02673 1.000 40.64148 34 GLY B C 1
ATOM 1306 O O . GLY B 1 34 ? 132.35467 106.88666 121.08456 1.000 44.39194 34 GLY B O 1
ATOM 1307 N N . ALA B 1 35 ? 133.14263 108.39384 122.55585 1.000 22.60681 35 ALA B N 1
ATOM 1308 C CA . ALA B 1 35 ? 132.33346 109.46848 121.98918 1.000 22.56293 35 ALA B CA 1
ATOM 1309 C C . ALA B 1 35 ? 132.74803 109.77468 120.55507 1.000 29.51072 35 ALA B C 1
ATOM 1310 O O . ALA B 1 35 ? 131.89385 109.96615 119.68007 1.000 34.23622 35 ALA B O 1
ATOM 1312 N N . VAL B 1 36 ? 134.05677 109.81759 120.29326 1.000 29.16450 36 VAL B N 1
ATOM 1313 C CA . VAL B 1 36 ? 134.53590 110.08459 118.93885 1.000 26.45324 36 VAL B CA 1
ATOM 1314 C C . VAL B 1 36 ? 134.11507 108.96685 117.99205 1.000 34.99298 36 VAL B C 1
ATOM 1315 O O . VAL B 1 36 ? 133.68176 109.22048 116.86010 1.000 38.03615 36 VAL B O 1
ATOM 1319 N N . ALA B 1 37 ? 134.23692 107.71327 118.43676 1.000 38.21882 37 ALA B N 1
ATOM 1320 C CA . ALA B 1 37 ? 133.83436 106.58791 117.60001 1.000 26.91106 37 ALA B CA 1
ATOM 1321 C C . ALA B 1 37 ? 132.33956 106.61981 117.31084 1.000 31.30211 37 ALA B C 1
ATOM 1322 O O . ALA B 1 37 ? 131.91262 106.34092 116.18504 1.000 39.17147 37 ALA B O 1
ATOM 1324 N N . PHE B 1 38 ? 131.52701 106.95481 118.31582 1.000 35.28864 38 PHE B N 1
ATOM 1325 C CA . PHE B 1 38 ? 130.08641 107.04474 118.10324 1.000 34.01566 38 PHE B CA 1
ATOM 1326 C C . PHE B 1 38 ? 129.74228 108.16055 117.12594 1.000 34.78567 38 PHE B C 1
ATOM 1327 O O . PHE B 1 38 ? 128.86601 107.99625 116.26930 1.000 38.18380 38 PHE B O 1
ATOM 1335 N N . SER B 1 39 ? 130.41942 109.30609 117.23971 1.000 32.84787 39 SER B N 1
ATOM 1336 C CA . SER B 1 39 ? 130.18345 110.39578 116.29752 1.000 26.86739 39 SER B CA 1
ATOM 1337 C C . SER B 1 39 ? 130.55939 109.98895 114.87799 1.000 27.64910 39 SER B C 1
ATOM 1338 O O . SER B 1 39 ? 129.82338 110.27501 113.92527 1.000 37.49685 39 SER B O 1
ATOM 1341 N N . LEU B 1 40 ? 131.70118 109.31556 114.71760 1.000 28.62860 40 LEU B N 1
ATOM 1342 C CA . LEU B 1 40 ? 132.11214 108.86472 113.39144 1.000 25.05752 40 LEU B CA 1
ATOM 1343 C C . LEU B 1 40 ? 131.12529 107.85400 112.82168 1.000 33.09048 40 LEU B C 1
ATOM 1344 O O . LEU B 1 40 ? 130.80958 107.88883 111.62681 1.000 40.65890 40 LEU B O 1
ATOM 1349 N N . LEU B 1 41 ? 130.63334 106.93992 113.66085 1.000 39.45379 41 LEU B N 1
ATOM 1350 C CA . LEU B 1 41 ? 129.65627 105.95931 113.20037 1.000 25.78542 41 LEU B CA 1
ATOM 1351 C C . LEU B 1 41 ? 128.35276 106.63043 112.78883 1.000 27.86954 41 LEU B C 1
ATOM 1352 O O . LEU B 1 41 ? 127.74153 106.25253 111.78340 1.000 37.91048 41 LEU B O 1
ATOM 1357 N N . GLY B 1 42 ? 127.90745 107.62685 113.55597 1.000 31.89403 42 GLY B N 1
ATOM 1358 C CA . GLY B 1 42 ? 126.69247 108.33981 113.20778 1.000 32.22491 42 GLY B CA 1
ATOM 1359 C C . GLY B 1 42 ? 126.82991 109.23309 111.99473 1.000 29.18873 42 GLY B C 1
ATOM 1360 O O . GLY B 1 42 ? 125.82440 109.53386 111.34349 1.000 39.06323 42 GLY B O 1
ATOM 1361 N N . THR B 1 43 ? 128.05120 109.67047 111.68058 1.000 31.48949 43 THR B N 1
ATOM 1362 C CA . THR B 1 43 ? 128.25308 110.51054 110.50442 1.000 24.30852 43 THR B CA 1
ATOM 1363 C C . THR B 1 43 ? 127.94533 109.75405 109.21682 1.000 35.98127 43 THR B C 1
ATOM 1364 O O . THR B 1 43 ? 127.27843 110.28760 108.32280 1.000 44.39630 43 THR B O 1
ATOM 1368 N N . ILE B 1 44 ? 128.40990 108.50544 109.10541 1.000 35.57834 44 ILE B N 1
ATOM 1369 C CA . ILE B 1 44 ? 128.23993 107.75500 107.86172 1.000 26.17226 44 ILE B CA 1
ATOM 1370 C C . ILE B 1 44 ? 126.82204 107.25075 107.65616 1.000 35.30939 44 ILE B C 1
ATOM 1371 O O . ILE B 1 44 ? 126.48189 106.84041 106.53986 1.000 49.40434 44 ILE B O 1
ATOM 1376 N N . GLY B 1 45 ? 125.98534 107.26146 108.69107 1.000 30.83381 45 GLY B N 1
ATOM 1377 C CA . GLY B 1 45 ? 124.59214 106.90240 108.51274 1.000 39.73909 45 GLY B CA 1
ATOM 1378 C C . GLY B 1 45 ? 124.02099 105.96452 109.55596 1.000 38.67440 45 GLY B C 1
ATOM 1379 O O . GLY B 1 45 ? 122.80625 105.74922 109.59601 1.000 44.98756 45 GLY B O 1
ATOM 1380 N N . VAL B 1 46 ? 124.87726 105.39553 110.40344 1.000 32.54694 46 VAL B N 1
ATOM 1381 C CA . VAL B 1 46 ? 124.40950 104.45975 111.41873 1.000 33.79343 46 VAL B CA 1
ATOM 1382 C C . VAL B 1 46 ? 123.59592 105.20880 112.46426 1.000 35.18541 46 VAL B C 1
ATOM 1383 O O . VAL B 1 46 ? 124.01154 106.26316 112.96150 1.000 46.62656 46 VAL B O 1
ATOM 1387 N N . ASP B 1 47 ? 122.42881 104.66654 112.80235 1.000 31.53698 47 ASP B N 1
ATOM 1388 C CA . ASP B 1 47 ? 121.55829 105.28277 113.79800 1.000 33.10976 47 ASP B CA 1
ATOM 1389 C C . ASP B 1 47 ? 122.14758 105.05276 115.18366 1.000 40.58133 47 ASP B C 1
ATOM 1390 O O . ASP B 1 47 ? 122.11194 103.93370 115.70450 1.000 47.50145 47 ASP B O 1
ATOM 1395 N N . THR B 1 48 ? 122.68758 106.11088 115.78444 1.000 39.50323 48 THR B N 1
ATOM 1396 C CA . THR B 1 48 ? 123.35559 106.02650 117.07493 1.000 42.50661 48 THR B CA 1
ATOM 1397 C C . THR B 1 48 ? 122.45075 106.41057 118.23833 1.000 40.52540 48 THR B C 1
ATOM 1398 O O . THR B 1 48 ? 122.93130 106.51819 119.37004 1.000 46.88390 48 THR B O 1
ATOM 1402 N N . SER B 1 49 ? 121.16119 106.63165 117.98693 1.000 38.26942 49 SER B N 1
ATOM 1403 C CA . SER B 1 49 ? 120.24898 107.00122 119.06822 1.000 39.37430 49 SER B CA 1
ATOM 1404 C C . SER B 1 49 ? 120.12094 105.92412 120.14024 1.000 42.09718 49 SER B C 1
ATOM 1405 O O . SER B 1 49 ? 120.17590 106.26987 121.33382 1.000 44.00221 49 SER B O 1
ATOM 1408 N N . PRO B 1 50 ? 119.91909 104.63741 119.81696 1.000 41.12453 50 PRO B N 1
ATOM 1409 C CA . PRO B 1 50 ? 119.87484 103.63361 120.89572 1.000 40.53261 50 PRO B CA 1
ATOM 1410 C C . PRO B 1 50 ? 121.16646 103.54260 121.68768 1.000 44.50343 50 PRO B C 1
ATOM 1411 O O . PRO B 1 50 ? 121.12816 103.38438 122.91500 1.000 51.37535 50 PRO B O 1
ATOM 1415 N N . LEU B 1 51 ? 122.31583 103.64340 121.01623 1.000 38.32154 51 LEU B N 1
ATOM 1416 C CA . LEU B 1 51 ? 123.58993 103.60146 121.72522 1.000 40.73984 51 LEU B CA 1
ATOM 1417 C C . LEU B 1 51 ? 123.73836 104.79738 122.65520 1.000 42.26659 51 LEU B C 1
ATOM 1418 O O . LEU B 1 51 ? 124.19494 104.65437 123.79566 1.000 45.50671 51 LEU B O 1
ATOM 1423 N N . ILE B 1 52 ? 123.35020 105.98524 122.18606 1.000 46.01553 52 ILE B N 1
ATOM 1424 C CA . ILE B 1 52 ? 123.41622 107.17861 123.02388 1.000 42.05370 52 ILE B CA 1
ATOM 1425 C C . ILE B 1 52 ? 122.49944 107.03261 124.22988 1.000 45.49573 52 ILE B C 1
ATOM 1426 O O . ILE B 1 52 ? 122.87315 107.37935 125.35596 1.000 50.29169 52 ILE B O 1
ATOM 1431 N N . ALA B 1 53 ? 121.28695 106.51524 124.01652 1.000 48.04885 53 ALA B N 1
ATOM 1432 C CA . ALA B 1 53 ? 120.35407 106.34022 125.12565 1.000 49.81462 53 ALA B CA 1
ATOM 1433 C C . ALA B 1 53 ? 120.89018 105.35048 126.15305 1.000 52.64188 53 ALA B C 1
ATOM 1434 O O . ALA B 1 53 ? 120.81676 105.59930 127.36325 1.000 54.90873 53 ALA B O 1
ATOM 1436 N N . ALA B 1 54 ? 121.43552 104.22203 125.69082 1.000 47.62833 54 ALA B N 1
ATOM 1437 C CA . ALA B 1 54 ? 121.97755 103.23219 126.61641 1.000 48.29077 54 ALA B CA 1
ATOM 1438 C C . ALA B 1 54 ? 123.16739 103.78902 127.38726 1.000 48.63907 54 ALA B C 1
ATOM 1439 O O . ALA B 1 54 ? 123.28108 103.58368 128.60300 1.000 51.65864 54 ALA B O 1
ATOM 1441 N N . ALA B 1 55 ? 124.06468 104.49955 126.69779 1.000 54.24219 55 ALA B N 1
ATOM 1442 C CA . ALA B 1 55 ? 125.21494 105.09010 127.37174 1.000 52.56851 55 ALA B CA 1
ATOM 1443 C C . ALA B 1 55 ? 124.77875 106.12759 128.39625 1.000 54.08708 55 ALA B C 1
ATOM 1444 O O . ALA B 1 55 ? 125.33357 106.19130 129.49823 1.000 60.10460 55 ALA B O 1
ATOM 1446 N N . GLY B 1 56 ? 123.78234 106.94642 128.05418 1.000 51.12715 56 GLY B N 1
ATOM 1447 C CA . GLY B 1 56 ? 123.29103 107.93155 129.00143 1.000 52.13046 56 GLY B CA 1
ATOM 1448 C C . GLY B 1 56 ? 122.65110 107.29981 130.22133 1.000 57.01007 56 GLY B C 1
ATOM 1449 O O . GLY B 1 56 ? 122.85903 107.75589 131.34718 1.000 61.60742 56 GLY B O 1
ATOM 1450 N N . VAL B 1 57 ? 121.86685 106.23860 130.01668 1.000 53.54561 57 VAL B N 1
ATOM 1451 C CA . VAL B 1 57 ? 121.24301 105.55292 131.14590 1.000 52.79044 57 VAL B CA 1
ATOM 1452 C C . VAL B 1 57 ? 122.30411 104.93440 132.04825 1.000 52.86748 57 VAL B C 1
ATOM 1453 O O . VAL B 1 57 ? 122.23471 105.04472 133.27979 1.000 59.88679 57 VAL B O 1
ATOM 1457 N N . THR B 1 58 ? 123.30495 104.27816 131.45344 1.000 53.24811 58 THR B N 1
ATOM 1458 C CA . THR B 1 58 ? 124.36886 103.67592 132.25231 1.000 55.81069 58 THR B CA 1
ATOM 1459 C C . THR B 1 58 ? 125.15708 104.73554 133.01408 1.000 55.22409 58 THR B C 1
ATOM 1460 O O . THR B 1 58 ? 125.48702 104.54934 134.19298 1.000 58.06365 58 THR B O 1
ATOM 1464 N N . GLY B 1 59 ? 125.46523 105.85651 132.35888 1.000 50.44656 59 GLY B N 1
ATOM 1465 C CA . GLY B 1 59 ? 126.17841 106.92427 133.03644 1.000 50.07948 59 GLY B CA 1
ATOM 1466 C C . GLY B 1 59 ? 125.37930 107.52734 134.17365 1.000 55.52892 59 GLY B C 1
ATOM 1467 O O . GLY B 1 59 ? 125.92464 107.81741 135.23912 1.000 58.73298 59 GLY B O 1
ATOM 1468 N N . ALA B 1 60 ? 124.07532 107.72390 133.96415 1.000 54.45116 60 ALA B N 1
ATOM 1469 C CA . ALA B 1 60 ? 123.22601 108.24091 135.03078 1.000 54.04511 60 ALA B CA 1
ATOM 1470 C C . ALA B 1 60 ? 123.16771 107.27226 136.20387 1.000 59.98044 60 ALA B C 1
ATOM 1471 O O . ALA B 1 60 ? 123.21019 107.69193 137.36585 1.000 63.55478 60 ALA B O 1
ATOM 1473 N N . THR B 1 61 ? 123.07353 105.97068 135.91986 1.000 52.26733 61 THR B N 1
ATOM 1474 C CA . THR B 1 61 ? 123.08338 104.97588 136.98860 1.000 51.65203 61 THR B CA 1
ATOM 1475 C C . THR B 1 61 ? 124.38422 105.02973 137.77899 1.000 55.24665 61 THR B C 1
ATOM 1476 O O . THR B 1 61 ? 124.37525 105.01585 139.01586 1.000 60.00291 61 THR B O 1
ATOM 1480 N N . ILE B 1 62 ? 125.51715 105.09880 137.07694 1.000 55.98467 62 ILE B N 1
ATOM 1481 C CA . ILE B 1 62 ? 126.80982 105.12494 137.75673 1.000 54.22156 62 ILE B CA 1
ATOM 1482 C C . ILE B 1 62 ? 126.95083 106.39252 138.59122 1.000 56.21392 62 ILE B C 1
ATOM 1483 O O . ILE B 1 62 ? 127.44073 106.35481 139.72680 1.000 57.37986 62 ILE B O 1
ATOM 1488 N N . VAL B 1 63 ? 126.52178 107.53231 138.04621 1.000 55.51166 63 VAL B N 1
ATOM 1489 C CA . VAL B 1 63 ? 126.63598 108.79772 138.76533 1.000 56.44157 63 VAL B CA 1
ATOM 1490 C C . VAL B 1 63 ? 125.75684 108.78947 140.01023 1.000 57.32957 63 VAL B C 1
ATOM 1491 O O . VAL B 1 63 ? 126.18845 109.19270 141.09653 1.000 61.35166 63 VAL B O 1
ATOM 1495 N N . PHE B 1 64 ? 124.51148 108.32659 139.87467 1.000 60.70309 64 PHE B N 1
ATOM 1496 C CA . PHE B 1 64 ? 123.59930 108.31891 141.01225 1.000 61.80199 64 PHE B CA 1
ATOM 1497 C C . PHE B 1 64 ? 124.02922 107.31402 142.07243 1.000 65.98328 64 PHE B C 1
ATOM 1498 O O . PHE B 1 64 ? 123.79673 107.53744 143.26573 1.000 65.20327 64 PHE B O 1
ATOM 1506 N N . ALA B 1 65 ? 124.65123 106.20637 141.66230 1.000 65.95079 65 ALA B N 1
ATOM 1507 C CA . ALA B 1 65 ? 125.10405 105.21508 142.63116 1.000 61.67902 65 ALA B CA 1
ATOM 1508 C C . ALA B 1 65 ? 126.31073 105.70331 143.42417 1.000 66.80980 65 ALA B C 1
ATOM 1509 O O . ALA B 1 65 ? 126.43604 105.38774 144.61261 1.000 69.43742 65 ALA B O 1
ATOM 1511 N N . CYS B 1 66 ? 127.20442 106.46740 142.79349 1.000 65.60552 66 CYS B N 1
ATOM 1512 C CA . CYS B 1 66 ? 128.41656 106.96210 143.43601 1.000 62.63438 66 CYS B CA 1
ATOM 1513 C C . CYS B 1 66 ? 128.27293 108.40330 143.91515 1.000 64.06852 66 CYS B C 1
ATOM 1514 O O . CYS B 1 66 ? 129.26261 109.14454 143.96292 1.000 69.27150 66 CYS B O 1
ATOM 1517 N N . LYS B 1 67 ? 127.05383 108.81263 144.27357 1.000 66.37442 67 LYS B N 1
ATOM 1518 C CA . LYS B 1 67 ? 126.81820 110.19498 144.67889 1.000 68.97571 67 LYS B CA 1
ATOM 1519 C C . LYS B 1 67 ? 127.59705 110.54215 145.94160 1.000 71.50758 67 LYS B C 1
ATOM 1520 O O . LYS B 1 67 ? 128.22733 111.60276 146.02358 1.000 73.05263 67 LYS B O 1
ATOM 1526 N N . ASP B 1 68 ? 127.56579 109.65514 146.93956 1.000 66.09931 68 ASP B N 1
ATOM 1527 C CA . ASP B 1 68 ? 128.26725 109.92352 148.19110 1.000 65.78774 68 ASP B CA 1
ATOM 1528 C C . ASP B 1 68 ? 129.77414 109.98965 147.97958 1.000 66.82337 68 ASP B C 1
ATOM 1529 O O . ASP B 1 68 ? 130.44788 110.86895 148.53015 1.000 70.68051 68 ASP B O 1
ATOM 1534 N N . PHE B 1 69 ? 130.32040 109.06684 147.18405 1.000 59.36663 69 PHE B N 1
ATOM 1535 C CA . PHE B 1 69 ? 131.75372 109.07763 146.91178 1.000 58.36325 69 PHE B CA 1
ATOM 1536 C C . PHE B 1 69 ? 132.16730 110.34797 146.17951 1.000 61.01590 69 PHE B C 1
ATOM 1537 O O . PHE B 1 69 ? 133.18018 110.97114 146.52352 1.000 59.98157 69 PHE B O 1
ATOM 1545 N N . GLY B 1 70 ? 131.39195 110.75208 145.17043 1.000 56.02876 70 GLY B N 1
ATOM 1546 C CA . GLY B 1 70 ? 131.71076 111.97721 144.45572 1.000 51.99346 70 GLY B CA 1
ATOM 1547 C C . GLY B 1 70 ? 131.62156 113.20680 145.33821 1.000 54.81851 70 GLY B C 1
ATOM 1548 O O . GLY B 1 70 ? 132.46697 114.10351 145.26022 1.000 59.33353 70 GLY B O 1
ATOM 1549 N N . THR B 1 71 ? 130.59647 113.26531 146.19185 1.000 55.36655 71 THR B N 1
ATOM 1550 C CA . THR B 1 71 ? 130.45420 114.39493 147.10221 1.000 58.53754 71 THR B CA 1
ATOM 1551 C C . THR B 1 71 ? 131.61866 114.45940 148.08247 1.000 57.78612 71 THR B C 1
ATOM 1552 O O . THR B 1 71 ? 132.15318 115.54126 148.35009 1.000 57.14363 71 THR B O 1
ATOM 1556 N N . ASN B 1 72 ? 132.03806 113.30830 148.61606 1.000 53.63131 72 ASN B N 1
ATOM 1557 C CA . ASN B 1 72 ? 133.17978 113.29083 149.52582 1.000 53.09763 72 ASN B CA 1
ATOM 1558 C C . ASN B 1 72 ? 134.45834 113.72224 148.81886 1.000 59.26004 72 ASN B C 1
ATOM 1559 O O . ASN B 1 72 ? 135.27319 114.45790 149.38887 1.000 58.74832 72 ASN B O 1
ATOM 1564 N N . PHE B 1 73 ? 134.65649 113.27059 147.57758 1.000 60.61212 73 PHE B N 1
ATOM 1565 C CA . PHE B 1 73 ? 135.84623 113.67259 146.83329 1.000 51.95954 73 PHE B CA 1
ATOM 1566 C C . PHE B 1 73 ? 135.85815 115.17526 146.57781 1.000 51.94707 73 PHE B C 1
ATOM 1567 O O . PHE B 1 73 ? 136.89500 115.83277 146.73414 1.000 55.48902 73 PHE B O 1
ATOM 1575 N N . VAL B 1 74 ? 134.71188 115.73902 146.19211 1.000 49.24107 74 VAL B N 1
ATOM 1576 C CA . VAL B 1 74 ? 134.64019 117.17726 145.95087 1.000 46.32554 74 VAL B CA 1
ATOM 1577 C C . VAL B 1 74 ? 134.85794 117.94935 147.24700 1.000 47.78578 74 VAL B C 1
ATOM 1578 O O . VAL B 1 74 ? 135.50564 119.00356 147.25723 1.000 50.71527 74 VAL B O 1
ATOM 1582 N N . ALA B 1 75 ? 134.32423 117.43959 148.35965 1.000 48.94224 75 ALA B N 1
ATOM 1583 C CA . ALA B 1 75 ? 134.53824 118.08736 149.64861 1.000 45.92595 75 ALA B CA 1
ATOM 1584 C C . ALA B 1 75 ? 136.01132 118.08033 150.03051 1.000 45.80419 75 ALA B C 1
ATOM 1585 O O . ALA B 1 75 ? 136.53100 119.07535 150.54722 1.000 52.07650 75 ALA B O 1
ATOM 1587 N N . SER B 1 76 ? 136.69843 116.96184 149.79115 1.000 48.75229 76 SER B N 1
ATOM 1588 C CA . SER B 1 76 ? 138.13256 116.90507 150.05422 1.000 47.30922 76 SER B CA 1
ATOM 1589 C C . SER B 1 76 ? 138.89210 117.87872 149.16320 1.000 50.40873 76 SER B C 1
ATOM 1590 O O . SER B 1 76 ? 139.84842 118.52371 149.60735 1.000 50.03468 76 SER B O 1
ATOM 1593 N N . ILE B 1 77 ? 138.48158 117.99556 147.89948 1.000 55.61372 77 ILE B N 1
ATOM 1594 C CA . ILE B 1 77 ? 139.13942 118.92644 146.98467 1.000 48.46891 77 ILE B CA 1
ATOM 1595 C C . ILE B 1 77 ? 138.97389 120.36009 147.47641 1.000 51.58089 77 ILE B C 1
ATOM 1596 O O . ILE B 1 77 ? 139.92588 121.14976 147.48229 1.000 52.23052 77 ILE B O 1
ATOM 1601 N N . VAL B 1 78 ? 137.76028 120.71366 147.90334 1.000 54.30667 78 VAL B N 1
ATOM 1602 C CA . VAL B 1 78 ? 137.48782 122.08423 148.32718 1.000 47.50703 78 VAL B CA 1
ATOM 1603 C C . VAL B 1 78 ? 138.19584 122.39624 149.64038 1.000 48.55904 78 VAL B C 1
ATOM 1604 O O . VAL B 1 78 ? 138.79213 123.46791 149.80006 1.000 51.60558 78 VAL B O 1
ATOM 1608 N N . LEU B 1 79 ? 138.15379 121.46626 150.59587 1.000 54.91724 79 LEU B N 1
ATOM 1609 C CA . LEU B 1 79 ? 138.68973 121.71624 151.92828 1.000 53.63853 79 LEU B CA 1
ATOM 1610 C C . LEU B 1 79 ? 140.21050 121.77379 151.96565 1.000 56.52697 79 LEU B C 1
ATOM 1611 O O . LEU B 1 79 ? 140.76764 122.15558 153.00011 1.000 63.52863 79 LEU B O 1
ATOM 1616 N N . SER B 1 80 ? 140.89052 121.40053 150.88480 1.000 63.68821 80 SER B N 1
ATOM 1617 C CA . SER B 1 80 ? 142.34672 121.43173 150.87032 1.000 58.93019 80 SER B CA 1
ATOM 1618 C C . SER B 1 80 ? 142.84739 122.86368 151.01133 1.000 58.84434 80 SER B C 1
ATOM 1619 O O . SER B 1 80 ? 142.32782 123.78173 150.36967 1.000 59.98941 80 SER B O 1
ATOM 1622 N N . GLY B 1 81 ? 143.86017 123.05237 151.85534 1.000 60.99278 81 GLY B N 1
ATOM 1623 C CA . GLY B 1 81 ? 144.43798 124.35093 152.10687 1.000 62.76957 81 GLY B CA 1
ATOM 1624 C C . GLY B 1 81 ? 143.83657 125.09889 153.27950 1.000 62.75922 81 GLY B C 1
ATOM 1625 O O . GLY B 1 81 ? 144.33207 126.17811 153.62443 1.000 66.20558 81 GLY B O 1
ATOM 1626 N N . GLN B 1 82 ? 142.78315 124.56241 153.89319 1.000 58.86734 82 GLN B N 1
ATOM 1627 C CA . GLN B 1 82 ? 142.16525 125.21427 155.04064 1.000 58.07127 82 GLN B CA 1
ATOM 1628 C C . GLN B 1 82 ? 143.14567 125.29648 156.20264 1.000 62.60407 82 GLN B C 1
ATOM 1629 O O . GLN B 1 82 ? 143.80850 124.31387 156.54459 1.000 64.25579 82 GLN B O 1
ATOM 1635 N N . GLN B 1 83 ? 143.23266 126.48109 156.81081 1.000 65.06653 83 GLN B N 1
ATOM 1636 C CA . GLN B 1 83 ? 144.16417 126.68595 157.91304 1.000 61.94957 83 GLN B CA 1
ATOM 1637 C C . GLN B 1 83 ? 143.70328 126.00906 159.19738 1.000 60.46978 83 GLN B C 1
ATOM 1638 O O . GLN B 1 83 ? 144.54478 125.55785 159.98124 1.000 64.59965 83 GLN B O 1
ATOM 1644 N N . SER B 1 84 ? 142.39160 125.92138 159.42826 1.000 59.91101 84 SER B N 1
ATOM 1645 C CA . SER B 1 84 ? 141.89820 125.30981 160.65758 1.000 56.51702 84 SER B CA 1
ATOM 1646 C C . SER B 1 84 ? 142.19398 123.81666 160.70768 1.000 61.30679 84 SER B C 1
ATOM 1647 O O . SER B 1 84 ? 142.41001 123.26683 161.79339 1.000 57.79371 84 SER B O 1
ATOM 1650 N N . ILE B 1 85 ? 142.21087 123.14894 159.55949 1.000 60.56923 85 ILE B N 1
ATOM 1651 C CA . ILE B 1 85 ? 142.44987 121.70912 159.49198 1.000 45.77651 85 ILE B CA 1
ATOM 1652 C C . ILE B 1 85 ? 143.92554 121.53552 159.14633 1.000 54.42489 85 ILE B C 1
ATOM 1653 O O . ILE B 1 85 ? 144.32622 121.55157 157.98106 1.000 61.02914 85 ILE B O 1
ATOM 1658 N N . ARG B 1 86 ? 144.74890 121.38724 160.18042 1.000 55.43746 86 ARG B N 1
ATOM 1659 C CA . ARG B 1 86 ? 146.17347 121.13754 160.02975 1.000 56.71719 86 ARG B CA 1
ATOM 1660 C C . ARG B 1 86 ? 146.60860 120.11269 161.06622 1.000 60.67889 86 ARG B C 1
ATOM 1661 O O . ARG B 1 86 ? 145.95522 119.92669 162.09528 1.000 65.97341 86 ARG B O 1
ATOM 1669 N N . THR B 1 87 ? 147.72277 119.44324 160.78020 1.000 54.03796 87 THR B N 1
ATOM 1670 C CA . THR B 1 87 ? 148.23997 118.43203 161.69246 1.000 52.07458 87 THR B CA 1
ATOM 1671 C C . THR B 1 87 ? 148.57841 119.05356 163.04110 1.000 52.92901 87 THR B C 1
ATOM 1672 O O . THR B 1 87 ? 149.21856 120.10638 163.11196 1.000 57.50812 87 THR B O 1
ATOM 1676 N N . GLY B 1 88 ? 148.14191 118.39718 164.11364 1.000 47.98355 88 GLY B N 1
ATOM 1677 C CA . GLY B 1 88 ? 148.37362 118.88502 165.45497 1.000 49.20557 88 GLY B CA 1
ATOM 1678 C C . GLY B 1 88 ? 147.39688 119.93202 165.93998 1.000 48.59764 88 GLY B C 1
ATOM 1679 O O . GLY B 1 88 ? 147.56958 120.44447 167.05309 1.000 51.02293 88 GLY B O 1
ATOM 1680 N N . ASN B 1 89 ? 146.37913 120.26601 165.15146 1.000 54.56252 89 ASN B N 1
ATOM 1681 C CA . ASN B 1 89 ? 145.40382 121.27893 165.52958 1.000 53.82246 89 ASN B CA 1
ATOM 1682 C C . ASN B 1 89 ? 144.19422 120.61729 166.17536 1.000 54.66823 89 ASN B C 1
ATOM 1683 O O . ASN B 1 89 ? 143.63981 119.65691 165.63209 1.000 58.31261 89 ASN B O 1
ATOM 1688 N N . LEU B 1 90 ? 143.78823 121.13484 167.33140 1.000 47.34532 90 LEU B N 1
ATOM 1689 C CA . LEU B 1 90 ? 142.63040 120.61989 168.05388 1.000 49.16745 90 LEU B CA 1
ATOM 1690 C C . LEU B 1 90 ? 141.38160 121.30063 167.50650 1.000 45.46867 90 LEU B C 1
ATOM 1691 O O . LEU B 1 90 ? 141.21463 122.51576 167.65038 1.000 51.15623 90 LEU B O 1
ATOM 1696 N N . VAL B 1 91 ? 140.50342 120.51861 166.87833 1.000 36.61008 91 VAL B N 1
ATOM 1697 C CA . VAL B 1 91 ? 139.30704 121.04640 166.24036 1.000 38.66424 91 VAL B CA 1
ATOM 1698 C C . VAL B 1 91 ? 138.08883 120.29687 166.75950 1.000 38.94765 91 VAL B C 1
ATOM 1699 O O . VAL B 1 91 ? 138.17831 119.16333 167.23489 1.000 49.28001 91 VAL B O 1
ATOM 1703 N N . CYS B 1 92 ? 136.93704 120.95544 166.66075 1.000 44.14607 92 CYS B N 1
ATOM 1704 C CA . CYS B 1 92 ? 135.65964 120.38913 167.06938 1.000 43.49047 92 CYS B CA 1
ATOM 1705 C C . CYS B 1 92 ? 134.66697 120.55632 165.92991 1.000 40.55829 92 CYS B C 1
ATOM 1706 O O . CYS B 1 92 ? 134.50402 121.66159 165.40411 1.000 45.83647 92 CYS B O 1
ATOM 1709 N N . ILE B 1 93 ? 134.00744 119.46453 165.55149 1.000 36.20346 93 ILE B N 1
ATOM 1710 C CA . ILE B 1 93 ? 133.10138 119.43946 164.40926 1.000 40.24575 93 ILE B CA 1
ATOM 1711 C C . ILE B 1 93 ? 131.71206 119.05544 164.89611 1.000 40.13971 93 ILE B C 1
ATOM 1712 O O . ILE B 1 93 ? 131.55431 118.06801 165.62310 1.000 45.30872 93 ILE B O 1
ATOM 1717 N N . GLY B 1 94 ? 130.71218 119.83204 164.49474 1.000 47.12793 94 GLY B N 1
ATOM 1718 C CA . GLY B 1 94 ? 129.33354 119.57028 164.84896 1.000 50.48899 94 GLY B CA 1
ATOM 1719 C C . GLY B 1 94 ? 128.83636 120.48297 165.95713 1.000 60.63734 94 GLY B C 1
ATOM 1720 O O . GLY B 1 94 ? 129.59875 121.16193 166.64945 1.000 63.32018 94 GLY B O 1
ATOM 1721 N N . THR B 1 95 ? 127.51434 120.49253 166.11528 1.000 65.84436 95 THR B N 1
ATOM 1722 C CA . THR B 1 95 ? 126.85745 121.28451 167.14416 1.000 63.11946 95 THR B CA 1
ATOM 1723 C C . THR B 1 95 ? 125.80009 120.43765 167.83430 1.000 65.77735 95 THR B C 1
ATOM 1724 O O . THR B 1 95 ? 125.10584 119.64924 167.18692 1.000 67.57776 95 THR B O 1
ATOM 1728 N N . GLY B 1 96 ? 125.68166 120.60696 169.14854 1.000 65.90105 96 GLY B N 1
ATOM 1729 C CA . GLY B 1 96 ? 124.69249 119.87900 169.91800 1.000 63.64375 96 GLY B CA 1
ATOM 1730 C C . GLY B 1 96 ? 125.13428 118.48371 170.30593 1.000 66.59417 96 GLY B C 1
ATOM 1731 O O . GLY B 1 96 ? 126.30116 118.26613 170.64500 1.000 67.93992 96 GLY B O 1
ATOM 1732 N N . LEU B 1 97 ? 124.20186 117.52871 170.26806 1.000 68.43942 97 LEU B N 1
ATOM 1733 C CA . LEU B 1 97 ? 124.53580 116.15175 170.61881 1.000 69.39227 97 LEU B CA 1
ATOM 1734 C C . LEU B 1 97 ? 125.49707 115.53917 169.60821 1.000 63.76391 97 LEU B C 1
ATOM 1735 O O . LEU B 1 97 ? 126.40905 114.79313 169.98312 1.000 60.78912 97 LEU B O 1
ATOM 1740 N N . ASN B 1 98 ? 125.30768 115.83865 168.32317 1.000 60.00520 98 ASN B N 1
ATOM 1741 C CA . ASN B 1 98 ? 126.16675 115.31010 167.26412 1.000 61.22504 98 ASN B CA 1
ATOM 1742 C C . ASN B 1 98 ? 127.42548 116.17193 167.15902 1.000 62.28908 98 ASN B C 1
ATOM 1743 O O . ASN B 1 98 ? 127.58764 117.00344 166.26385 1.000 67.67052 98 ASN B O 1
ATOM 1748 N N . VAL B 1 99 ? 128.33315 115.95351 168.10651 1.000 57.79752 99 VAL B N 1
ATOM 1749 C CA . VAL B 1 99 ? 129.57215 116.71394 168.18611 1.000 53.75238 99 VAL B CA 1
ATOM 1750 C C . VAL B 1 99 ? 130.74860 115.74780 168.15882 1.000 60.56323 99 VAL B C 1
ATOM 1751 O O . VAL B 1 99 ? 130.65879 114.60782 168.62712 1.000 66.20942 99 VAL B O 1
ATOM 1755 N N . VAL B 1 100 ? 131.85091 116.20499 167.56940 1.000 57.15918 100 VAL B N 1
ATOM 1756 C CA . VAL B 1 100 ? 133.07150 115.41945 167.43222 1.000 48.87615 100 VAL B CA 1
ATOM 1757 C C . VAL B 1 100 ? 134.24914 116.29725 167.82915 1.000 50.99284 100 VAL B C 1
ATOM 1758 O O . VAL B 1 100 ? 134.38263 117.42153 167.33423 1.000 57.38030 100 VAL B O 1
ATOM 1762 N N . LYS B 1 101 ? 135.09995 115.78747 168.71738 1.000 43.20427 101 LYS B N 1
ATOM 1763 C CA . LYS B 1 101 ? 136.25255 116.52761 169.20988 1.000 45.50667 101 LYS B CA 1
ATOM 1764 C C . LYS B 1 101 ? 137.50798 115.67928 169.07967 1.000 49.85306 101 LYS B C 1
ATOM 1765 O O . LYS B 1 101 ? 137.48563 114.47598 169.35286 1.000 55.73146 101 LYS B O 1
ATOM 1771 N N . GLY B 1 102 ? 138.59768 116.31114 168.66418 1.000 46.85554 102 GLY B N 1
ATOM 1772 C CA . GLY B 1 102 ? 139.86046 115.61410 168.53544 1.000 44.03178 102 GLY B CA 1
ATOM 1773 C C . GLY B 1 102 ? 140.90806 116.51080 167.91466 1.000 44.96417 102 GLY B C 1
ATOM 1774 O O . GLY B 1 102 ? 140.64763 117.66414 167.55995 1.000 51.57105 102 GLY B O 1
ATOM 1775 N N . LYS B 1 103 ? 142.10818 115.95162 167.79008 1.000 47.52257 103 LYS B N 1
ATOM 1776 C CA . LYS B 1 103 ? 143.24253 116.63280 167.18068 1.000 47.16788 103 LYS B CA 1
ATOM 1777 C C . LYS B 1 103 ? 143.54709 115.99585 165.83331 1.000 49.82021 103 LYS B C 1
ATOM 1778 O O . LYS B 1 103 ? 143.60925 114.76708 165.72434 1.000 51.54877 103 LYS B O 1
ATOM 1784 N N . VAL B 1 104 ? 143.74096 116.83177 164.81368 1.000 47.21314 104 VAL B N 1
ATOM 1785 C CA . VAL B 1 104 ? 144.00841 116.32805 163.47287 1.000 44.64961 104 VAL B CA 1
ATOM 1786 C C . VAL B 1 104 ? 145.38042 115.66985 163.44438 1.000 51.23992 104 VAL B C 1
ATOM 1787 O O . VAL B 1 104 ? 146.38446 116.26958 163.84883 1.000 58.32428 104 VAL B O 1
ATOM 1791 N N . VAL B 1 105 ? 145.42759 114.42544 162.96575 1.000 50.58197 105 VAL B N 1
ATOM 1792 C CA . VAL B 1 105 ? 146.66673 113.67060 162.85643 1.000 51.58033 105 VAL B CA 1
ATOM 1793 C C . VAL B 1 105 ? 147.00923 113.34899 161.40858 1.000 53.33459 105 VAL B C 1
ATOM 1794 O O . VAL B 1 105 ? 148.18274 113.38651 161.02110 1.000 60.15002 105 VAL B O 1
ATOM 1798 N N . ASP B 1 106 ? 146.00816 113.02946 160.59223 1.000 53.34018 106 ASP B N 1
ATOM 1799 C CA . ASP B 1 106 ? 146.23741 112.68855 159.19811 1.000 54.54313 106 ASP B CA 1
ATOM 1800 C C . ASP B 1 106 ? 145.01092 113.09528 158.39504 1.000 51.99800 106 ASP B C 1
ATOM 1801 O O . ASP B 1 106 ? 143.89075 113.11121 158.91151 1.000 57.98098 106 ASP B O 1
ATOM 1806 N N . TRP B 1 107 ? 145.23543 113.43069 157.12826 1.000 54.84886 107 TRP B N 1
ATOM 1807 C CA . TRP B 1 107 ? 144.17588 113.83271 156.21627 1.000 54.51842 107 TRP B CA 1
ATOM 1808 C C . TRP B 1 107 ? 144.14125 112.90087 155.01414 1.000 59.65701 107 TRP B C 1
ATOM 1809 O O . TRP B 1 107 ? 145.18751 112.49814 154.49658 1.000 66.41944 107 TRP B O 1
ATOM 1820 N N . ASP B 1 108 ? 142.93239 112.56400 154.57424 1.000 58.56311 108 ASP B N 1
ATOM 1821 C CA . ASP B 1 108 ? 142.72030 111.67791 153.44127 1.000 56.11689 108 ASP B CA 1
ATOM 1822 C C . ASP B 1 108 ? 141.67073 112.28603 152.52082 1.000 58.46175 108 ASP B C 1
ATOM 1823 O O . ASP B 1 108 ? 141.00616 113.26864 152.85957 1.000 65.22347 108 ASP B O 1
ATOM 1828 N N . THR B 1 109 ? 141.52938 111.69085 151.33920 1.000 54.09448 109 THR B N 1
ATOM 1829 C CA . THR B 1 109 ? 140.54669 112.13887 150.36214 1.000 55.65524 109 THR B CA 1
ATOM 1830 C C . THR B 1 109 ? 139.14170 111.63085 150.65482 1.000 57.87036 109 THR B C 1
ATOM 1831 O O . THR B 1 109 ? 138.20561 112.00876 149.94281 1.000 64.12501 109 THR B O 1
ATOM 1835 N N . ARG B 1 110 ? 138.96930 110.78566 151.66981 1.000 54.69103 110 ARG B N 1
ATOM 1836 C CA . ARG B 1 110 ? 137.65556 110.23926 151.98422 1.000 57.04411 110 ARG B CA 1
ATOM 1837 C C . ARG B 1 110 ? 137.29618 110.49257 153.44376 1.000 57.10950 110 ARG B C 1
ATOM 1838 O O . ARG B 1 110 ? 136.12482 110.70631 153.77322 1.000 57.05752 110 ARG B O 1
ATOM 1846 N N . TYR B 1 111 ? 138.29698 110.49427 154.32153 1.000 51.51950 111 TYR B N 1
ATOM 1847 C CA . TYR B 1 111 ? 138.07986 110.64287 155.75203 1.000 48.28712 111 TYR B CA 1
ATOM 1848 C C . TYR B 1 111 ? 139.01383 111.70100 156.32072 1.000 48.40801 111 TYR B C 1
ATOM 1849 O O . TYR B 1 111 ? 140.07628 111.98331 155.76119 1.000 53.97998 111 TYR B O 1
ATOM 1858 N N . LEU B 1 112 ? 138.59871 112.28771 157.44059 1.000 46.69417 112 LEU B N 1
ATOM 1859 C CA . LEU B 1 112 ? 139.44003 113.16553 158.24232 1.000 39.85860 112 LEU B CA 1
ATOM 1860 C C . LEU B 1 112 ? 139.68485 112.49492 159.58527 1.000 45.32165 112 LEU B C 1
ATOM 1861 O O . LEU B 1 112 ? 138.73257 112.13384 160.28409 1.000 52.96718 112 LEU B O 1
ATOM 1866 N N . TYR B 1 113 ? 140.95381 112.33122 159.94387 1.000 47.50162 113 TYR B N 1
ATOM 1867 C CA . TYR B 1 113 ? 141.34050 111.55843 161.11612 1.000 39.70129 113 TYR B CA 1
ATOM 1868 C C . TYR B 1 113 ? 141.60868 112.48539 162.29313 1.000 41.78135 113 TYR B C 1
ATOM 1869 O O . TYR B 1 113 ? 142.37940 113.44311 162.17418 1.000 49.77899 113 TYR B O 1
ATOM 1878 N N . LEU B 1 114 ? 140.97261 112.19331 163.42530 1.000 40.29880 114 LEU B N 1
ATOM 1879 C CA . LEU B 1 114 ? 141.15332 112.94983 164.65371 1.000 36.09039 114 LEU B CA 1
ATOM 1880 C C . LEU B 1 114 ? 141.50426 111.99735 165.78623 1.000 38.53387 114 LEU B C 1
ATOM 1881 O O . LEU B 1 114 ? 141.07474 110.84119 165.80172 1.000 52.41148 114 LEU B O 1
ATOM 1886 N N . ARG B 1 115 ? 142.28971 112.49412 166.73633 1.000 49.72691 115 ARG B N 1
ATOM 1887 C CA . ARG B 1 115 ? 142.70034 111.72573 167.90429 1.000 45.80335 115 ARG B CA 1
ATOM 1888 C C . ARG B 1 115 ? 141.97219 112.26856 169.12558 1.000 46.24935 115 ARG B C 1
ATOM 1889 O O . ARG B 1 115 ? 142.11428 113.44847 169.46329 1.000 54.59579 115 ARG B O 1
ATOM 1897 N N . SER B 1 116 ? 141.20195 111.40845 169.78536 1.000 51.75728 116 SER B N 1
ATOM 1898 C CA . SER B 1 116 ? 140.41363 111.81659 170.93590 1.000 56.90424 116 SER B CA 1
ATOM 1899 C C . SER B 1 116 ? 141.29628 111.91762 172.17761 1.000 61.72572 116 SER B C 1
ATOM 1900 O O . SER B 1 116 ? 142.49694 111.63372 172.14966 1.000 67.54948 116 SER B O 1
ATOM 1903 N N . SER B 1 117 ? 140.68663 112.33885 173.28791 1.000 68.32142 117 SER B N 1
ATOM 1904 C CA . SER B 1 117 ? 141.41524 112.41569 174.54961 1.000 71.28804 117 SER B CA 1
ATOM 1905 C C . SER B 1 117 ? 141.84565 111.03337 175.02345 1.000 75.82180 117 SER B C 1
ATOM 1906 O O . SER B 1 117 ? 142.95071 110.86826 175.55304 1.000 73.59747 117 SER B O 1
ATOM 1909 N N . GLU B 1 118 ? 140.98712 110.02952 174.84357 1.000 76.61817 118 GLU B N 1
ATOM 1910 C CA . GLU B 1 118 ? 141.30803 108.66636 175.24396 1.000 72.52582 118 GLU B CA 1
ATOM 1911 C C . GLU B 1 118 ? 142.22106 107.95578 174.25461 1.000 72.52607 118 GLU B C 1
ATOM 1912 O O . GLU B 1 118 ? 142.69292 106.85430 174.55568 1.000 76.32686 118 GLU B O 1
ATOM 1918 N N . GLY B 1 119 ? 142.48008 108.55026 173.09239 1.000 60.89152 119 GLY B N 1
ATOM 1919 C CA . GLY B 1 119 ? 143.32901 107.94654 172.08895 1.000 59.35760 119 GLY B CA 1
ATOM 1920 C C . GLY B 1 119 ? 142.60049 107.27852 170.94482 1.000 63.07489 119 GLY B C 1
ATOM 1921 O O . GLY B 1 119 ? 143.25846 106.71081 170.06475 1.000 65.23821 119 GLY B O 1
ATOM 1922 N N . HIS B 1 120 ? 141.27164 107.32204 170.92765 1.000 58.00504 120 HIS B N 1
ATOM 1923 C CA . HIS B 1 120 ? 140.51835 106.71817 169.83988 1.000 54.43819 120 HIS B CA 1
ATOM 1924 C C . HIS B 1 120 ? 140.68933 107.52141 168.55583 1.000 52.84679 120 HIS B C 1
ATOM 1925 O O . HIS B 1 120 ? 140.85344 108.74382 168.57601 1.000 60.93601 120 HIS B O 1
ATOM 1932 N N . LEU B 1 121 ? 140.64720 106.81791 167.42883 1.000 38.20806 121 LEU B N 1
ATOM 1933 C CA . LEU B 1 121 ? 140.78500 107.42900 166.11377 1.000 40.29948 121 LEU B CA 1
ATOM 1934 C C . LEU B 1 121 ? 139.39813 107.66820 165.53114 1.000 45.24397 121 LEU B C 1
ATOM 1935 O O . LEU B 1 121 ? 138.60531 106.72990 165.40029 1.000 58.31472 121 LEU B O 1
ATOM 1940 N N . LEU B 1 122 ? 139.11147 108.91818 165.18208 1.000 37.75915 122 LEU B N 1
ATOM 1941 C CA . LEU B 1 122 ? 137.81340 109.31864 164.65800 1.000 30.83749 122 LEU B CA 1
ATOM 1942 C C . LEU B 1 122 ? 137.92132 109.54490 163.15776 1.000 34.40083 122 LEU B C 1
ATOM 1943 O O . LEU B 1 122 ? 138.83097 110.24005 162.69503 1.000 43.19569 122 LEU B O 1
ATOM 1948 N N . HIS B 1 123 ? 136.99545 108.95993 162.40544 1.000 40.09702 123 HIS B N 1
ATOM 1949 C CA . HIS B 1 123 ? 136.96095 109.07479 160.95009 1.000 29.35032 123 HIS B CA 1
ATOM 1950 C C . HIS B 1 123 ? 135.75473 109.92986 160.57557 1.000 32.58184 123 HIS B C 1
ATOM 1951 O O . HIS B 1 123 ? 134.62420 109.43786 160.52865 1.000 50.91424 123 HIS B O 1
ATOM 1958 N N . VAL B 1 124 ? 135.99987 111.20608 160.31141 1.000 31.66444 124 VAL B N 1
ATOM 1959 C CA . VAL B 1 124 ? 134.95259 112.16250 159.96055 1.000 34.41756 124 VAL B CA 1
ATOM 1960 C C . VAL B 1 124 ? 134.98132 112.36065 158.44930 1.000 44.92080 124 VAL B C 1
ATOM 1961 O O . VAL B 1 124 ? 136.01329 112.79208 157.91440 1.000 48.98272 124 VAL B O 1
ATOM 1965 N N . PRO B 1 125 ? 133.90005 112.05606 157.73140 1.000 39.01448 125 PRO B N 1
ATOM 1966 C CA . PRO B 1 125 ? 133.89174 112.28190 156.28155 1.000 37.90052 125 PRO B CA 1
ATOM 1967 C C . PRO B 1 125 ? 134.02180 113.76012 155.94710 1.000 41.15790 125 PRO B C 1
ATOM 1968 O O . PRO B 1 125 ? 133.56937 114.63092 156.69304 1.000 54.52850 125 PRO B O 1
ATOM 1972 N N . ASN B 1 126 ? 134.65250 114.03710 154.80184 1.000 35.80433 126 ASN B N 1
ATOM 1973 C CA . ASN B 1 126 ? 134.83284 115.42131 154.37440 1.000 43.70253 126 ASN B CA 1
ATOM 1974 C C . ASN B 1 126 ? 133.49884 116.09976 154.09322 1.000 43.23117 126 ASN B C 1
ATOM 1975 O O . ASN B 1 126 ? 133.37107 117.31838 154.26835 1.000 49.16399 126 ASN B O 1
ATOM 1980 N N . ASN B 1 127 ? 132.49955 115.33301 153.65161 1.000 44.96652 127 ASN B N 1
ATOM 1981 C CA . ASN B 1 127 ? 131.16604 115.89254 153.46294 1.000 40.71646 127 ASN B CA 1
ATOM 1982 C C . ASN B 1 127 ? 130.59327 116.39519 154.78039 1.000 45.51025 127 ASN B C 1
ATOM 1983 O O . ASN B 1 127 ? 129.97603 117.46487 154.83112 1.000 49.59907 127 ASN B O 1
ATOM 1988 N N . MET B 1 128 ? 130.78789 115.63460 155.85917 1.000 46.62352 128 MET B N 1
ATOM 1989 C CA . MET B 1 128 ? 130.35312 116.09158 157.17341 1.000 47.27231 128 MET B CA 1
ATOM 1990 C C . MET B 1 128 ? 131.12676 117.32572 157.61588 1.000 44.02483 128 MET B C 1
ATOM 1991 O O . MET B 1 128 ? 130.57497 118.19098 158.30402 1.000 46.01755 128 MET B O 1
ATOM 1996 N N . VAL B 1 129 ? 132.40000 117.42602 157.23012 1.000 37.20399 129 VAL B N 1
ATOM 1997 C CA . VAL B 1 129 ? 133.21069 118.57381 157.62297 1.000 36.54518 129 VAL B CA 1
ATOM 1998 C C . VAL B 1 129 ? 132.74437 119.83595 156.90735 1.000 41.05000 129 VAL B C 1
ATOM 1999 O O . VAL B 1 129 ? 132.69388 120.91823 157.50399 1.000 48.42144 129 VAL B O 1
ATOM 2003 N N . LEU B 1 130 ? 132.40224 119.72495 155.62143 1.000 43.61572 130 LEU B N 1
ATOM 2004 C CA . LEU B 1 130 ? 132.02642 120.90903 154.85240 1.000 43.85305 130 LEU B CA 1
ATOM 2005 C C . LEU B 1 130 ? 130.75609 121.55211 155.39899 1.000 49.58263 130 LEU B C 1
ATOM 2006 O O . LEU B 1 130 ? 130.72508 122.75510 155.68023 1.000 55.48963 130 LEU B O 1
ATOM 2011 N N . ASN B 1 131 ? 129.69436 120.76708 155.55341 1.000 43.73643 131 ASN B N 1
ATOM 2012 C CA . ASN B 1 131 ? 128.40884 121.30043 156.00629 1.000 39.37285 131 ASN B CA 1
ATOM 2013 C C . ASN B 1 131 ? 128.22253 121.13999 157.51176 1.000 35.29191 131 ASN B C 1
ATOM 2014 O O . ASN B 1 131 ? 127.26912 120.51900 157.97772 1.000 48.33685 131 ASN B O 1
ATOM 2019 N N . SER B 1 132 ? 129.14123 121.71093 158.28670 1.000 27.54949 132 SER B N 1
ATOM 2020 C CA . SER B 1 132 ? 129.03099 121.70188 159.73707 1.000 40.52271 132 SER B CA 1
ATOM 2021 C C . SER B 1 132 ? 129.85757 122.84494 160.30277 1.000 47.32263 132 SER B C 1
ATOM 2022 O O . SER B 1 132 ? 130.74847 123.38163 159.63992 1.000 49.14259 132 SER B O 1
ATOM 2025 N N . VAL B 1 133 ? 129.54899 123.21220 161.54537 1.000 40.26232 133 VAL B N 1
ATOM 2026 C CA . VAL B 1 133 ? 130.30600 124.25313 162.22672 1.000 37.56200 133 VAL B CA 1
ATOM 2027 C C . VAL B 1 133 ? 131.60403 123.66119 162.75535 1.000 40.73289 133 VAL B C 1
ATOM 2028 O O . VAL B 1 133 ? 131.60005 122.64799 163.46620 1.000 47.67821 133 VAL B O 1
ATOM 2032 N N . VAL B 1 134 ? 132.72284 124.28956 162.40893 1.000 38.86174 134 VAL B N 1
ATOM 2033 C CA . VAL B 1 134 ? 134.04643 123.83795 162.82022 1.000 33.11758 134 VAL B CA 1
ATOM 2034 C C . VAL B 1 134 ? 134.55381 124.78934 163.89348 1.000 35.59398 134 VAL B C 1
ATOM 2035 O O . VAL B 1 134 ? 134.60957 126.00637 163.67978 1.000 53.81502 134 VAL B O 1
ATOM 2039 N N . THR B 1 135 ? 134.91766 124.23752 165.04611 1.000 32.47769 135 THR B N 1
ATOM 2040 C CA . THR B 1 135 ? 135.44433 125.00693 166.16554 1.000 31.24068 135 THR B CA 1
ATOM 2041 C C . THR B 1 135 ? 136.91953 124.67554 166.33362 1.000 34.93438 135 THR B C 1
ATOM 2042 O O . THR B 1 135 ? 137.27490 123.51482 166.56067 1.000 51.99691 135 THR B O 1
ATOM 2046 N N . TRP B 1 136 ? 137.77114 125.69066 166.22596 1.000 34.34853 136 TRP B N 1
ATOM 2047 C CA . TRP B 1 136 ? 139.21303 125.52451 166.33594 1.000 37.88495 136 TRP B CA 1
ATOM 2048 C C . TRP B 1 136 ? 139.73039 126.38798 167.47631 1.000 47.18320 136 TRP B C 1
ATOM 2049 O O . TRP B 1 136 ? 139.45845 127.59205 167.52142 1.000 58.25638 136 TRP B O 1
ATOM 2060 N N . GLU B 1 137 ? 140.47071 125.77193 168.39206 1.000 39.95712 137 GLU B N 1
ATOM 2061 C CA . GLU B 1 137 ? 141.02700 126.48454 169.53560 1.000 45.72694 137 GLU B CA 1
ATOM 2062 C C . GLU B 1 137 ? 142.22176 127.33781 169.12260 1.000 47.85531 137 GLU B C 1
ATOM 2063 O O . GLU B 1 137 ? 143.06854 127.67966 169.94794 1.000 42.87121 137 GLU B O 1
ATOM 2065 N N . MET C 1 1 ? 138.59686 136.53765 124.72316 1.000 80.90067 1 MET C N 1
ATOM 2066 C CA . MET C 1 1 ? 137.35187 136.15220 125.37692 1.000 82.85668 1 MET C CA 1
ATOM 2067 C C . MET C 1 1 ? 137.55018 136.04775 126.88473 1.000 82.20277 1 MET C C 1
ATOM 2068 O O . MET C 1 1 ? 136.64219 136.34440 127.66582 1.000 81.17406 1 MET C O 1
ATOM 2073 N N . LYS C 1 2 ? 138.75084 135.62274 127.28592 1.000 77.86097 2 LYS C N 1
ATOM 2074 C CA . LYS C 1 2 ? 139.07949 135.57450 128.70623 1.000 74.03602 2 LYS C CA 1
ATOM 2075 C C . LYS C 1 2 ? 139.04074 136.96581 129.32244 1.000 79.28917 2 LYS C C 1
ATOM 2076 O O . LYS C 1 2 ? 138.54263 137.14454 130.43962 1.000 82.80058 2 LYS C O 1
ATOM 2082 N N . ARG C 1 3 ? 139.56160 137.96513 128.60626 1.000 84.87536 3 ARG C N 1
ATOM 2083 C CA . ARG C 1 3 ? 139.50964 139.33664 129.10088 1.000 87.42018 3 ARG C CA 1
ATOM 2084 C C . ARG C 1 3 ? 138.07127 139.81931 129.23378 1.000 86.78024 3 ARG C C 1
ATOM 2085 O O . ARG C 1 3 ? 137.71996 140.48555 130.21490 1.000 90.14984 3 ARG C O 1
ATOM 2093 N N . PHE C 1 4 ? 137.22420 139.49276 128.25430 1.000 76.01206 4 PHE C N 1
ATOM 2094 C CA . PHE C 1 4 ? 135.82188 139.88983 128.32574 1.000 78.89598 4 PHE C CA 1
ATOM 2095 C C . PHE C 1 4 ? 135.12651 139.24757 129.51861 1.000 81.76761 4 PHE C C 1
ATOM 2096 O O . PHE C 1 4 ? 134.37566 139.91349 130.24170 1.000 83.26286 4 PHE C O 1
ATOM 2104 N N . PHE C 1 5 ? 135.36535 137.95305 129.74205 1.000 71.11389 5 PHE C N 1
ATOM 2105 C CA . PHE C 1 5 ? 134.74369 137.27608 130.87590 1.000 70.23202 5 PHE C CA 1
ATOM 2106 C C . PHE C 1 5 ? 135.24707 137.83600 132.20072 1.000 70.49965 5 PHE C C 1
ATOM 2107 O O . PHE C 1 5 ? 134.46755 138.00051 133.14734 1.000 69.95390 5 PHE C O 1
ATOM 2115 N N . ASN C 1 6 ? 136.54619 138.13334 132.28815 1.000 73.39006 6 ASN C N 1
ATOM 2116 C CA . ASN C 1 6 ? 137.08977 138.72288 133.50657 1.000 72.48262 6 ASN C CA 1
ATOM 2117 C C . ASN C 1 6 ? 136.47508 140.08901 133.77780 1.000 75.66110 6 ASN C C 1
ATOM 2118 O O . ASN C 1 6 ? 136.11317 140.39957 134.91909 1.000 81.39676 6 ASN C O 1
ATOM 2123 N N . ARG C 1 7 ? 136.34508 140.91798 132.73881 1.000 77.06183 7 ARG C N 1
ATOM 2124 C CA . ARG C 1 7 ? 135.72776 142.22817 132.91193 1.000 79.16281 7 ARG C CA 1
ATOM 2125 C C . ARG C 1 7 ? 134.27088 142.09692 133.33444 1.000 79.70333 7 ARG C C 1
ATOM 2126 O O . ARG C 1 7 ? 133.79883 142.84385 134.19838 1.000 82.20633 7 ARG C O 1
ATOM 2134 N N . PHE C 1 8 ? 133.54502 141.14755 132.73997 1.000 75.74414 8 PHE C N 1
ATOM 2135 C CA . PHE C 1 8 ? 132.15266 140.92336 133.11722 1.000 76.47033 8 PHE C CA 1
ATOM 2136 C C . PHE C 1 8 ? 132.03851 140.52344 134.58382 1.000 72.70280 8 PHE C C 1
ATOM 2137 O O . PHE C 1 8 ? 131.22944 141.08500 135.33437 1.000 74.09754 8 PHE C O 1
ATOM 2145 N N . TYR C 1 9 ? 132.85525 139.55718 135.01252 1.000 64.71038 9 TYR C N 1
ATOM 2146 C CA . TYR C 1 9 ? 132.79868 139.09808 136.39681 1.000 62.16529 9 TYR C CA 1
ATOM 2147 C C . TYR C 1 9 ? 133.17847 140.21013 137.36573 1.000 68.29301 9 TYR C C 1
ATOM 2148 O O . TYR C 1 9 ? 132.56325 140.35253 138.42875 1.000 70.36278 9 TYR C O 1
ATOM 2157 N N . LEU C 1 10 ? 134.19508 141.00489 137.02192 1.000 77.89925 10 LEU C N 1
ATOM 2158 C CA . LEU C 1 10 ? 134.59284 142.10781 137.89027 1.000 76.00028 10 LEU C CA 1
ATOM 2159 C C . LEU C 1 10 ? 133.50093 143.16743 137.97858 1.000 76.49865 10 LEU C C 1
ATOM 2160 O O . LEU C 1 10 ? 133.24129 143.70874 139.05955 1.000 78.54627 10 LEU C O 1
ATOM 2165 N N . ASP C 1 11 ? 132.85078 143.47795 136.85378 1.000 79.56208 11 ASP C N 1
ATOM 2166 C CA . ASP C 1 11 ? 131.82683 144.51677 136.85420 1.000 79.52024 11 ASP C CA 1
ATOM 2167 C C . ASP C 1 11 ? 130.59352 144.08530 137.63671 1.000 79.63896 11 ASP C C 1
ATOM 2168 O O . ASP C 1 11 ? 130.07332 144.85351 138.45398 1.000 82.20413 11 ASP C O 1
ATOM 2173 N N . THR C 1 12 ? 130.10766 142.86282 137.40577 1.000 75.01878 12 THR C N 1
ATOM 2174 C CA . THR C 1 12 ? 128.92730 142.40963 138.13440 1.000 76.22191 12 THR C CA 1
ATOM 2175 C C . THR C 1 12 ? 129.23789 142.03419 139.57717 1.000 75.82774 12 THR C C 1
ATOM 2176 O O . THR C 1 12 ? 128.30713 141.85405 140.36923 1.000 75.45404 12 THR C O 1
ATOM 2180 N N . GLY C 1 13 ? 130.51307 141.91072 139.93699 1.000 71.14962 13 GLY C N 1
ATOM 2181 C CA . GLY C 1 13 ? 130.86717 141.59748 141.30585 1.000 71.88012 13 GLY C CA 1
ATOM 2182 C C . GLY C 1 13 ? 130.57841 140.17985 141.73753 1.000 72.59304 13 GLY C C 1
ATOM 2183 O O . GLY C 1 13 ? 130.56714 139.90654 142.94140 1.000 74.67390 13 GLY C O 1
ATOM 2184 N N . ILE C 1 14 ? 130.33425 139.26933 140.79319 1.000 71.16215 14 ILE C N 1
ATOM 2185 C CA . ILE C 1 14 ? 130.07219 137.87664 141.14698 1.000 70.96167 14 ILE C CA 1
ATOM 2186 C C . ILE C 1 14 ? 131.29360 137.26200 141.81900 1.000 71.99490 14 ILE C C 1
ATOM 2187 O O . ILE C 1 14 ? 131.18501 136.58257 142.84662 1.000 75.70002 14 ILE C O 1
ATOM 2192 N N . ILE C 1 15 ? 132.47494 137.49955 141.25609 1.000 72.96197 15 ILE C N 1
ATOM 2193 C CA . ILE C 1 15 ? 133.72789 136.98949 141.79823 1.000 74.51077 15 ILE C CA 1
ATOM 2194 C C . ILE C 1 15 ? 134.65916 138.16573 142.04902 1.000 75.48708 15 ILE C C 1
ATOM 2195 O O . ILE C 1 15 ? 134.88863 138.98483 141.15176 1.000 76.04892 15 ILE C O 1
ATOM 2200 N N . ALA C 1 16 ? 135.19476 138.24606 143.26886 1.000 80.23616 16 ALA C N 1
ATOM 2201 C CA . ALA C 1 16 ? 136.11924 139.30589 143.64063 1.000 80.30114 16 ALA C CA 1
ATOM 2202 C C . ALA C 1 16 ? 137.56054 138.84078 143.77714 1.000 82.14486 16 ALA C C 1
ATOM 2203 O O . ALA C 1 16 ? 138.47091 139.66168 143.62953 1.000 81.74335 16 ALA C O 1
ATOM 2205 N N . ASP C 1 17 ? 137.78908 137.56456 144.05220 1.000 85.07370 17 ASP C N 1
ATOM 2206 C CA . ASP C 1 17 ? 139.14681 137.04501 144.16634 1.000 85.08877 17 ASP C CA 1
ATOM 2207 C C . ASP C 1 17 ? 139.78456 136.97239 142.78505 1.000 88.30922 17 ASP C C 1
ATOM 2208 O O . ASP C 1 17 ? 139.20561 136.35737 141.87987 1.000 88.56085 17 ASP C O 1
ATOM 2213 N N . PRO C 1 18 ? 140.95134 137.58852 142.56973 1.000 84.48027 18 PRO C N 1
ATOM 2214 C CA . PRO C 1 18 ? 141.55885 137.54799 141.22735 1.000 83.79540 18 PRO C CA 1
ATOM 2215 C C . PRO C 1 18 ? 141.83941 136.14291 140.72193 1.000 81.10585 18 PRO C C 1
ATOM 2216 O O . PRO C 1 18 ? 141.65908 135.87529 139.52771 1.000 83.92887 18 PRO C O 1
ATOM 2220 N N . SER C 1 19 ? 142.26936 135.23179 141.59722 1.000 76.36279 19 SER C N 1
ATOM 2221 C CA . SER C 1 19 ? 142.56625 133.87055 141.16025 1.000 82.09651 19 SER C CA 1
ATOM 2222 C C . SER C 1 19 ? 141.29727 133.13929 140.73926 1.000 86.07383 19 SER C C 1
ATOM 2223 O O . SER C 1 19 ? 141.25367 132.50716 139.67497 1.000 89.21869 19 SER C O 1
ATOM 2226 N N . GLN C 1 20 ? 140.25203 133.21475 141.56688 1.000 75.98490 20 GLN C N 1
ATOM 2227 C CA . GLN C 1 20 ? 138.98426 132.58418 141.21761 1.000 76.24653 20 GLN C CA 1
ATOM 2228 C C . GLN C 1 20 ? 138.38771 133.21244 139.96623 1.000 78.35146 20 GLN C C 1
ATOM 2229 O O . GLN C 1 20 ? 137.83208 132.50960 139.11411 1.000 80.62530 20 GLN C O 1
ATOM 2235 N N . ARG C 1 21 ? 138.49293 134.53757 139.83924 1.000 73.44326 21 ARG C N 1
ATOM 2236 C CA . ARG C 1 21 ? 137.97982 135.20991 138.65074 1.000 71.23725 21 ARG C CA 1
ATOM 2237 C C . ARG C 1 21 ? 138.71208 134.75092 137.39707 1.000 73.76414 21 ARG C C 1
ATOM 2238 O O . ARG C 1 21 ? 138.08437 134.49335 136.36427 1.000 78.56523 21 ARG C O 1
ATOM 2246 N N . SER C 1 22 ? 140.04058 134.63578 137.46888 1.000 65.51001 22 SER C N 1
ATOM 2247 C CA . SER C 1 22 ? 140.80504 134.17732 136.31343 1.000 67.87124 22 SER C CA 1
ATOM 2248 C C . SER C 1 22 ? 140.45346 132.73965 135.95290 1.000 74.38131 22 SER C C 1
ATOM 2249 O O . SER C 1 22 ? 140.29424 132.40838 134.77048 1.000 77.10027 22 SER C O 1
ATOM 2252 N N . LEU C 1 23 ? 140.32685 131.87005 136.95917 1.000 65.67454 23 LEU C N 1
ATOM 2253 C CA . LEU C 1 23 ? 139.97521 130.47944 136.68782 1.000 62.94753 23 LEU C CA 1
ATOM 2254 C C . LEU C 1 23 ? 138.59246 130.37260 136.05477 1.000 64.98557 23 LEU C C 1
ATOM 2255 O O . LEU C 1 23 ? 138.39637 129.61924 135.09182 1.000 71.48077 23 LEU C O 1
ATOM 2260 N N . ALA C 1 24 ? 137.62258 131.12913 136.57421 1.000 58.42895 24 ALA C N 1
ATOM 2261 C CA . ALA C 1 24 ? 136.27753 131.09747 136.01206 1.000 58.36767 24 ALA C CA 1
ATOM 2262 C C . ALA C 1 24 ? 136.25353 131.66318 134.59899 1.000 63.48229 24 ALA C C 1
ATOM 2263 O O . ALA C 1 24 ? 135.53273 131.15224 133.73504 1.000 67.04822 24 ALA C O 1
ATOM 2265 N N . SER C 1 25 ? 137.02574 132.72298 134.34532 1.000 61.87630 25 SER C N 1
ATOM 2266 C CA . SER C 1 25 ? 137.09959 133.27514 132.99776 1.000 59.68713 25 SER C CA 1
ATOM 2267 C C . SER C 1 25 ? 137.68193 132.26180 132.02339 1.000 59.99230 25 SER C C 1
ATOM 2268 O O . SER C 1 25 ? 137.17598 132.10145 130.90642 1.000 68.25816 25 SER C O 1
ATOM 2271 N N . ARG C 1 26 ? 138.74263 131.56159 132.43276 1.000 59.33276 26 ARG C N 1
ATOM 2272 C CA . ARG C 1 26 ? 139.32315 130.53486 131.57379 1.000 58.14012 26 ARG C CA 1
ATOM 2273 C C . ARG C 1 26 ? 138.32612 129.41525 131.30297 1.000 57.75724 26 ARG C C 1
ATOM 2274 O O . ARG C 1 26 ? 138.19212 128.95452 130.16195 1.000 66.43505 26 ARG C O 1
ATOM 2282 N N . VAL C 1 27 ? 137.60769 128.97437 132.33853 1.000 46.15453 27 VAL C N 1
ATOM 2283 C CA . VAL C 1 27 ? 136.63839 127.89342 132.16923 1.000 46.42642 27 VAL C CA 1
ATOM 2284 C C . VAL C 1 27 ? 135.52457 128.31923 131.21839 1.000 50.11471 27 VAL C C 1
ATOM 2285 O O . VAL C 1 27 ? 135.12702 127.56638 130.31999 1.000 56.35563 27 VAL C O 1
ATOM 2289 N N . SER C 1 28 ? 135.00643 129.53647 131.40068 1.000 49.45643 28 SER C N 1
ATOM 2290 C CA . SER C 1 28 ? 133.92666 130.02149 130.54740 1.000 49.43355 28 SER C CA 1
ATOM 2291 C C . SER C 1 28 ? 134.38656 130.18207 129.10433 1.000 49.29500 28 SER C C 1
ATOM 2292 O O . SER C 1 28 ? 133.65239 129.83237 128.17142 1.000 59.50183 28 SER C O 1
ATOM 2295 N N . ALA C 1 29 ? 135.59497 130.71341 128.89891 1.000 45.07917 29 ALA C N 1
ATOM 2296 C CA . ALA C 1 29 ? 136.11513 130.85418 127.54437 1.000 46.32807 29 ALA C CA 1
ATOM 2297 C C . ALA C 1 29 ? 136.28316 129.49616 126.87903 1.000 48.21503 29 ALA C C 1
ATOM 2298 O O . ALA C 1 29 ? 135.93526 129.32555 125.70421 1.000 48.16757 29 ALA C O 1
ATOM 2300 N N . PHE C 1 30 ? 136.80696 128.51340 127.61740 1.000 50.23307 30 PHE C N 1
ATOM 2301 C CA . PHE C 1 30 ? 136.95793 127.17490 127.05802 1.000 42.64261 30 PHE C CA 1
ATOM 2302 C C . PHE C 1 30 ? 135.60670 126.57223 126.69789 1.000 48.20279 30 PHE C C 1
ATOM 2303 O O . PHE C 1 30 ? 135.45703 125.95981 125.63462 1.000 55.48107 30 PHE C O 1
ATOM 2311 N N . LEU C 1 31 ? 134.60876 126.73802 127.57015 1.000 43.87594 31 LEU C N 1
ATOM 2312 C CA . LEU C 1 31 ? 133.28525 126.18753 127.29142 1.000 38.80645 31 LEU C CA 1
ATOM 2313 C C . LEU C 1 31 ? 132.66069 126.83383 126.06050 1.000 37.41851 31 LEU C C 1
ATOM 2314 O O . LEU C 1 31 ? 132.07801 126.14307 125.21505 1.000 46.61397 31 LEU C O 1
ATOM 2319 N N . VAL C 1 32 ? 132.77333 128.15852 125.93963 1.000 40.86299 32 VAL C N 1
ATOM 2320 C CA . VAL C 1 32 ? 132.19343 128.84677 124.78978 1.000 39.75709 32 VAL C CA 1
ATOM 2321 C C . VAL C 1 32 ? 132.90707 128.44113 123.50519 1.000 44.60422 32 VAL C C 1
ATOM 2322 O O . VAL C 1 32 ? 132.26796 128.21497 122.46847 1.000 49.04488 32 VAL C O 1
ATOM 2326 N N . GLN C 1 33 ? 134.23905 128.33894 123.54893 1.000 46.56566 33 GLN C N 1
ATOM 2327 C CA . GLN C 1 33 ? 134.98312 127.90925 122.37014 1.000 40.93109 33 GLN C CA 1
ATOM 2328 C C . GLN C 1 33 ? 134.60263 126.49118 121.96765 1.000 44.30725 33 GLN C C 1
ATOM 2329 O O . GLN C 1 33 ? 134.44879 126.19685 120.77684 1.000 49.79207 33 GLN C O 1
ATOM 2335 N N . GLY C 1 34 ? 134.44435 125.59835 122.94682 1.000 36.69792 34 GLY C N 1
ATOM 2336 C CA . GLY C 1 34 ? 134.02506 124.24260 122.63573 1.000 40.63900 34 GLY C CA 1
ATOM 2337 C C . GLY C 1 34 ? 132.63812 124.18555 122.02673 1.000 40.64148 34 GLY C C 1
ATOM 2338 O O . GLY C 1 34 ? 132.39541 123.42879 121.08456 1.000 44.39194 34 GLY C O 1
ATOM 2339 N N . ALA C 1 35 ? 131.70834 124.98456 122.55585 1.000 22.60681 35 ALA C N 1
ATOM 2340 C CA . ALA C 1 35 ? 130.36364 125.02194 121.98918 1.000 22.56293 35 ALA C CA 1
ATOM 2341 C C . ALA C 1 35 ? 130.38272 125.53699 120.55507 1.000 29.51072 35 ALA C C 1
ATOM 2342 O O . ALA C 1 35 ? 129.70045 124.98854 119.68007 1.000 34.23622 35 ALA C O 1
ATOM 2344 N N . VAL C 1 36 ? 131.16516 126.58695 120.29326 1.000 29.16450 36 VAL C N 1
ATOM 2345 C CA . VAL C 1 36 ? 131.25514 127.12803 118.93885 1.000 26.45324 36 VAL C CA 1
ATOM 2346 C C . VAL C 1 36 ? 131.86664 126.10211 117.99205 1.000 34.99298 36 VAL C C 1
ATOM 2347 O O . VAL C 1 36 ? 131.39819 125.92147 116.86010 1.000 38.03615 36 VAL C O 1
ATOM 2351 N N . ALA C 1 37 ? 132.92271 125.41578 118.43676 1.000 38.21882 37 ALA C N 1
ATOM 2352 C CA . ALA C 1 37 ? 133.55156 124.39940 117.60001 1.000 26.91106 37 ALA C CA 1
ATOM 2353 C C . ALA C 1 37 ? 132.59462 123.25061 117.31084 1.000 31.30211 37 ALA C C 1
ATOM 2354 O O . ALA C 1 37 ? 132.54647 122.74293 116.18504 1.000 39.17147 37 ALA C O 1
ATOM 2356 N N . PHE C 1 38 ? 131.82609 122.82419 118.31582 1.000 35.28864 38 PHE C N 1
ATOM 2357 C CA . PHE C 1 38 ? 130.85758 121.75396 118.10324 1.000 34.01566 38 PHE C CA 1
ATOM 2358 C C . PHE C 1 38 ? 129.77065 122.18060 117.12594 1.000 34.78567 38 PHE C C 1
ATOM 2359 O O . PHE C 1 38 ? 129.35276 121.39307 116.26930 1.000 38.18380 38 PHE C O 1
ATOM 2367 N N . SER C 1 39 ? 129.29722 123.42424 117.23971 1.000 32.84787 39 SER C N 1
ATOM 2368 C CA . SER C 1 39 ? 128.29814 123.91917 116.29752 1.000 26.86739 39 SER C CA 1
ATOM 2369 C C . SER C 1 39 ? 128.85061 123.95944 114.87799 1.000 27.64910 39 SER C C 1
ATOM 2370 O O . SER C 1 39 ? 128.16806 123.56236 113.92527 1.000 37.49685 39 SER C O 1
ATOM 2373 N N . LEU C 1 40 ? 130.08897 124.43227 114.71760 1.000 28.62860 40 LEU C N 1
ATOM 2374 C CA . LEU C 1 40 ? 130.69769 124.47248 113.39144 1.000 25.05752 40 LEU C CA 1
ATOM 2375 C C . LEU C 1 40 ? 130.87261 123.07076 112.82168 1.000 33.09048 40 LEU C C 1
ATOM 2376 O O . LEU C 1 40 ? 130.64854 122.84564 111.62681 1.000 40.65890 40 LEU C O 1
ATOM 2381 N N . LEU C 1 41 ? 131.28054 122.11621 113.66085 1.000 39.45379 41 LEU C N 1
ATOM 2382 C CA . LEU C 1 41 ? 131.43802 120.74091 113.20037 1.000 25.78542 41 LEU C CA 1
ATOM 2383 C C . LEU C 1 41 ? 130.10059 120.14022 112.78883 1.000 27.86954 41 LEU C C 1
ATOM 2384 O O . LEU C 1 41 ? 130.01495 119.42673 111.78339 1.000 37.91048 41 LEU C O 1
ATOM 2389 N N . GLY C 1 42 ? 129.04392 120.41332 113.55596 1.000 31.89403 42 GLY C N 1
ATOM 2390 C CA . GLY C 1 42 ? 127.72898 119.90793 113.20778 1.000 32.22491 42 GLY C CA 1
ATOM 2391 C C . GLY C 1 42 ? 127.11627 120.57234 111.99473 1.000 29.18873 42 GLY C C 1
ATOM 2392 O O . GLY C 1 42 ? 126.25419 119.97372 111.34349 1.000 39.06323 42 GLY C O 1
ATOM 2393 N N . THR C 1 43 ? 127.53577 121.79989 111.68058 1.000 31.48949 43 THR C N 1
ATOM 2394 C CA . THR C 1 43 ? 127.00485 122.48149 110.50442 1.000 24.30852 43 THR C CA 1
ATOM 2395 C C . THR C 1 43 ? 127.40442 121.76922 109.21682 1.000 35.98127 43 THR C C 1
ATOM 2396 O O . THR C 1 43 ? 126.57147 121.58048 108.32280 1.000 44.39630 43 THR C O 1
ATOM 2400 N N . ILE C 1 44 ? 128.67028 121.35394 109.10541 1.000 35.57834 44 ILE C N 1
ATOM 2401 C CA . ILE C 1 44 ? 129.15102 120.75316 107.86171 1.000 26.17226 44 ILE C CA 1
ATOM 2402 C C . ILE C 1 44 ? 128.66122 119.33022 107.65616 1.000 35.30939 44 ILE C C 1
ATOM 2403 O O . ILE C 1 44 ? 128.76996 118.80843 106.53986 1.000 49.40434 44 ILE C O 1
ATOM 2408 N N . GLY C 1 45 ? 128.13117 118.68274 108.69107 1.000 30.83381 45 GLY C N 1
ATOM 2409 C CA . GLY C 1 45 ? 127.54326 117.36961 108.51274 1.000 39.73909 45 GLY C CA 1
ATOM 2410 C C . GLY C 1 45 ? 127.92041 116.33831 109.55596 1.000 38.67440 45 GLY C C 1
ATOM 2411 O O . GLY C 1 45 ? 127.33136 115.25435 109.59601 1.000 44.98756 45 GLY C O 1
ATOM 2412 N N . VAL C 1 46 ? 128.89914 116.65301 110.40344 1.000 32.54694 46 VAL C N 1
ATOM 2413 C CA . VAL C 1 46 ? 129.33913 115.70385 111.41873 1.000 33.79343 46 VAL C CA 1
ATOM 2414 C C . VAL C 1 46 ? 128.24623 115.53479 112.46426 1.000 35.18541 46 VAL C C 1
ATOM 2415 O O . VAL C 1 46 ? 127.68103 116.51712 112.96150 1.000 46.62656 46 VAL C O 1
ATOM 2419 N N . ASP C 1 47 ? 127.94251 114.28422 112.80235 1.000 31.53698 47 ASP C N 1
ATOM 2420 C CA . ASP C 1 47 ? 126.91796 113.98783 113.79800 1.000 33.10976 47 ASP C CA 1
ATOM 2421 C C . ASP C 1 47 ? 127.46520 114.30515 115.18366 1.000 40.58133 47 ASP C C 1
ATOM 2422 O O . ASP C 1 47 ? 128.31791 113.57956 115.70450 1.000 47.50145 47 ASP C O 1
ATOM 2427 N N . THR C 1 48 ? 126.97462 115.38706 115.78444 1.000 39.50323 48 THR C N 1
ATOM 2428 C CA . THR C 1 48 ? 127.45709 115.85673 117.07493 1.000 42.50661 48 THR C CA 1
ATOM 2429 C C . THR C 1 48 ? 126.59265 115.38876 118.23833 1.000 40.52540 48 THR C C 1
ATOM 2430 O O . THR C 1 48 ? 126.80813 115.83156 119.37003 1.000 46.88390 48 THR C O 1
ATOM 2434 N N . SER C 1 49 ? 125.61578 114.51837 117.98693 1.000 38.26942 49 SER C N 1
ATOM 2435 C CA . SER C 1 49 ? 124.75809 114.03561 119.06822 1.000 39.37430 49 SER C CA 1
ATOM 2436 C C . SER C 1 49 ? 125.52036 113.26394 120.14024 1.000 42.09718 49 SER C C 1
ATOM 2437 O O . SER C 1 49 ? 125.28431 113.52249 121.33382 1.000 44.00221 49 SER C O 1
ATOM 2440 N N . PRO C 1 50 ? 126.40050 112.30388 119.81696 1.000 41.12453 50 PRO C N 1
ATOM 2441 C CA . PRO C 1 50 ? 127.15772 111.64342 120.89572 1.000 40.53261 50 PRO C CA 1
ATOM 2442 C C . PRO C 1 50 ? 128.03418 112.59651 121.68768 1.000 44.50343 50 PRO C C 1
ATOM 2443 O O . PRO C 1 50 ? 128.13401 112.46792 122.91499 1.000 51.37535 50 PRO C O 1
ATOM 2447 N N . LEU C 1 51 ? 128.67199 113.55798 121.01623 1.000 38.32154 51 LEU C N 1
ATOM 2448 C CA . LEU C 1 51 ? 129.49917 114.52796 121.72522 1.000 40.73984 51 LEU C CA 1
ATOM 2449 C C . LEU C 1 51 ? 128.65670 115.38965 122.65519 1.000 42.26659 51 LEU C C 1
ATOM 2450 O O . LEU C 1 51 ? 129.05320 115.65745 123.79566 1.000 45.50671 51 LEU C O 1
ATOM 2455 N N . ILE C 1 52 ? 127.48599 115.82679 122.18605 1.000 46.01553 52 ILE C N 1
ATOM 2456 C CA . ILE C 1 52 ? 126.59413 116.62245 123.02388 1.000 42.05370 52 ILE C CA 1
ATOM 2457 C C . ILE C 1 52 ? 126.13668 115.81466 124.22988 1.000 45.49573 52 ILE C C 1
ATOM 2458 O O . ILE C 1 52 ? 126.09860 116.32302 125.35596 1.000 50.29169 52 ILE C O 1
ATOM 2463 N N . ALA C 1 53 ? 125.78520 114.54412 124.01652 1.000 48.04885 53 ALA C N 1
ATOM 2464 C CA . ALA C 1 53 ? 125.34040 113.70564 125.12565 1.000 49.81462 53 ALA C CA 1
ATOM 2465 C C . ALA C 1 53 ? 126.44846 113.50770 126.15304 1.000 52.64188 53 ALA C C 1
ATOM 2466 O O . ALA C 1 53 ? 126.20816 113.60543 127.36325 1.000 54.90873 53 ALA C O 1
ATOM 2468 N N . ALA C 1 54 ? 127.67074 113.23049 125.69082 1.000 47.62833 54 ALA C N 1
ATOM 2469 C CA . ALA C 1 54 ? 128.78258 113.03711 126.61641 1.000 48.29077 54 ALA C CA 1
ATOM 2470 C C . ALA C 1 54 ? 129.08908 114.31454 127.38726 1.000 48.63907 54 ALA C C 1
ATOM 2471 O O . ALA C 1 54 ? 129.32051 114.27540 128.60300 1.000 51.65864 54 ALA C O 1
ATOM 2473 N N . ALA C 1 55 ? 129.09302 115.45907 126.69778 1.000 54.24219 55 ALA C N 1
ATOM 2474 C CA . ALA C 1 55 ? 129.34849 116.72659 127.37173 1.000 52.56851 55 ALA C CA 1
ATOM 2475 C C . ALA C 1 55 ? 128.26538 117.03243 128.39624 1.000 54.08708 55 ALA C C 1
ATOM 2476 O O . ALA C 1 55 ? 128.56149 117.50592 129.49823 1.000 60.10460 55 ALA C O 1
ATOM 2478 N N . GLY C 1 56 ? 127.00394 116.76393 128.05418 1.000 51.12715 56 GLY C N 1
ATOM 2479 C CA . GLY C 1 56 ? 125.92740 116.99403 129.00143 1.000 52.13046 56 GLY C CA 1
ATOM 2480 C C . GLY C 1 56 ? 126.02233 116.09983 130.22132 1.000 57.01007 56 GLY C C 1
ATOM 2481 O O . GLY C 1 56 ? 125.79540 116.54675 131.34718 1.000 61.60742 56 GLY C O 1
ATOM 2482 N N . VAL C 1 57 ? 126.36305 114.82502 130.01667 1.000 53.54561 57 VAL C N 1
ATOM 2483 C CA . VAL C 1 57 ? 126.51018 113.90977 131.14590 1.000 52.79044 57 VAL C CA 1
ATOM 2484 C C . VAL C 1 57 ? 127.65534 114.35374 132.04825 1.000 52.86748 57 VAL C C 1
ATOM 2485 O O . VAL C 1 57 ? 127.52583 114.36826 133.27979 1.000 59.88679 57 VAL C O 1
ATOM 2489 N N . THR C 1 58 ? 128.79243 114.72706 131.45344 1.000 53.24811 58 THR C N 1
ATOM 2490 C CA . THR C 1 58 ? 129.92661 115.18337 132.25231 1.000 55.81069 58 THR C CA 1
ATOM 2491 C C . THR C 1 58 ? 129.58961 116.46029 133.01407 1.000 55.22409 58 THR C C 1
ATOM 2492 O O . THR C 1 58 ? 129.94091 116.60215 134.19298 1.000 58.06365 58 THR C O 1
ATOM 2496 N N . GLY C 1 59 ? 128.90533 117.40012 132.35888 1.000 50.44656 59 GLY C N 1
ATOM 2497 C CA . GLY C 1 59 ? 128.51518 118.62345 133.03644 1.000 50.07948 59 GLY C CA 1
ATOM 2498 C C . GLY C 1 59 ? 127.54545 118.37468 134.17365 1.000 55.52892 59 GLY C C 1
ATOM 2499 O O . GLY C 1 59 ? 127.65868 118.98191 135.23912 1.000 58.73298 59 GLY C O 1
ATOM 2500 N N . ALA C 1 60 ? 126.57875 117.47774 133.96415 1.000 54.45116 60 ALA C N 1
ATOM 2501 C CA . ALA C 1 60 ? 125.64500 117.13607 135.03077 1.000 54.04511 60 ALA C CA 1
ATOM 2502 C C . ALA C 1 60 ? 126.36598 116.48655 136.20387 1.000 59.98044 60 ALA C C 1
ATOM 2503 O O . ALA C 1 60 ? 126.06435 116.78142 137.36585 1.000 63.55478 60 ALA C O 1
ATOM 2505 N N . THR C 1 61 ? 127.32487 115.60140 135.91986 1.000 52.26733 61 THR C N 1
ATOM 2506 C CA . THR C 1 61 ? 128.10878 114.98886 136.98860 1.000 51.65203 61 THR C CA 1
ATOM 2507 C C . THR C 1 61 ? 128.87774 116.03946 137.77899 1.000 55.24665 61 THR C C 1
ATOM 2508 O O . THR C 1 61 ? 128.88300 116.02380 139.01586 1.000 60.00291 61 THR C O 1
ATOM 2512 N N . ILE C 1 62 ? 129.53011 116.96829 137.07694 1.000 55.98467 62 ILE C N 1
ATOM 2513 C CA . ILE C 1 62 ? 130.31564 117.99524 137.75672 1.000 54.22156 62 ILE C CA 1
ATOM 2514 C C . ILE C 1 62 ? 129.41252 118.89581 138.59122 1.000 56.21392 62 ILE C C 1
ATOM 2515 O O . ILE C 1 62 ? 129.74745 119.25531 139.72680 1.000 57.37986 62 ILE C O 1
ATOM 2520 N N . VAL C 1 63 ? 128.25388 119.27101 138.04621 1.000 55.51166 63 VAL C N 1
ATOM 2521 C CA . VAL C 1 63 ? 127.33575 120.14927 138.76533 1.000 56.44157 63 VAL C CA 1
ATOM 2522 C C . VAL C 1 63 ? 126.79407 119.45678 140.01023 1.000 57.32957 63 VAL C C 1
ATOM 2523 O O . VAL C 1 63 ? 126.74792 120.04563 141.09653 1.000 61.35166 63 VAL C O 1
ATOM 2527 N N . PHE C 1 64 ? 126.37950 118.19451 139.87467 1.000 60.70309 64 PHE C N 1
ATOM 2528 C CA . PHE C 1 64 ? 125.81676 117.47655 141.01225 1.000 61.80199 64 PHE C CA 1
ATOM 2529 C C . PHE C 1 64 ? 126.87047 117.18614 142.07243 1.000 65.98328 64 PHE C C 1
ATOM 2530 O O . PHE C 1 64 ? 126.55084 117.14368 143.26573 1.000 65.20327 64 PHE C O 1
ATOM 2538 N N . ALA C 1 65 ? 128.12428 116.98184 141.66229 1.000 65.95079 65 ALA C N 1
ATOM 2539 C CA . ALA C 1 65 ? 129.18163 116.71781 142.63116 1.000 61.67902 65 ALA C CA 1
ATOM 2540 C C . ALA C 1 65 ? 129.55227 117.96564 143.42417 1.000 66.80980 65 ALA C C 1
ATOM 2541 O O . ALA C 1 65 ? 129.87712 117.86685 144.61261 1.000 69.43742 65 ALA C O 1
ATOM 2543 N N . CYS C 1 66 ? 129.51208 119.14076 142.79349 1.000 65.60552 66 CYS C N 1
ATOM 2544 C CA . CYS C 1 66 ? 129.88107 120.39689 143.43601 1.000 62.63438 66 CYS C CA 1
ATOM 2545 C C . CYS C 1 66 ? 128.66474 121.18316 143.91515 1.000 64.06852 66 CYS C C 1
ATOM 2546 O O . CYS C 1 66 ? 128.70227 122.41909 143.96292 1.000 69.27150 66 CYS C O 1
ATOM 2549 N N . LYS C 1 67 ? 127.58462 120.48525 144.27357 1.000 66.37442 67 LYS C N 1
ATOM 2550 C CA . LYS C 1 67 ? 126.35694 121.16290 144.67889 1.000 68.97571 67 LYS C CA 1
ATOM 2551 C C . LYS C 1 67 ? 126.57112 121.98829 145.94160 1.000 71.50758 67 LYS C C 1
ATOM 2552 O O . LYS C 1 67 ? 126.13487 123.14234 146.02358 1.000 73.05263 67 LYS C O 1
ATOM 2558 N N . ASP C 1 68 ? 127.24512 121.41081 146.93956 1.000 66.09931 68 ASP C N 1
ATOM 2559 C CA . ASP C 1 68 ? 127.47265 122.12657 148.19110 1.000 65.78774 68 ASP C CA 1
ATOM 2560 C C . ASP C 1 68 ? 128.36047 123.34593 147.97958 1.000 66.82337 68 ASP C C 1
ATOM 2561 O O . ASP C 1 68 ? 128.09308 124.42092 148.53015 1.000 70.68051 68 ASP C O 1
ATOM 2566 N N . PHE C 1 69 ? 129.42255 123.19765 147.18405 1.000 59.36663 69 PHE C N 1
ATOM 2567 C CA . PHE C 1 69 ? 130.30776 124.32499 146.91178 1.000 58.36325 69 PHE C CA 1
ATOM 2568 C C . PHE C 1 69 ? 129.57244 125.44039 146.17951 1.000 61.01590 69 PHE C C 1
ATOM 2569 O O . PHE C 1 69 ? 129.71674 126.62083 146.52352 1.000 59.98157 69 PHE C O 1
ATOM 2577 N N . GLY C 1 70 ? 128.77306 125.08615 145.17043 1.000 56.02876 70 GLY C N 1
ATOM 2578 C CA . GLY C 1 70 ? 128.01399 126.09927 144.45572 1.000 51.99346 70 GLY C CA 1
ATOM 2579 C C . GLY C 1 70 ? 126.99705 126.79616 145.33821 1.000 54.81851 70 GLY C C 1
ATOM 2580 O O . GLY C 1 70 ? 126.82307 128.01622 145.26023 1.000 59.33353 70 GLY C O 1
ATOM 2581 N N . THR C 1 71 ? 126.31217 126.03119 146.19185 1.000 55.36655 71 THR C N 1
ATOM 2582 C CA . THR C 1 71 ? 125.34029 126.62426 147.10221 1.000 58.53754 71 THR C CA 1
ATOM 2583 C C . THR C 1 71 ? 126.01592 127.57488 148.08247 1.000 57.78612 71 THR C C 1
ATOM 2584 O O . THR C 1 71 ? 125.50335 128.66730 148.35009 1.000 57.14363 71 THR C O 1
ATOM 2588 N N . ASN C 1 72 ? 127.17738 127.18508 148.61606 1.000 53.63131 72 ASN C N 1
ATOM 2589 C CA . ASN C 1 72 ? 127.90289 128.06682 149.52582 1.000 53.09763 72 ASN C CA 1
ATOM 2590 C C . ASN C 1 72 ? 128.36276 129.33542 148.81886 1.000 59.26004 72 ASN C C 1
ATOM 2591 O O . ASN C 1 72 ? 128.29565 130.43117 149.38887 1.000 58.74832 72 ASN C O 1
ATOM 2596 N N . PHE C 1 73 ? 128.83941 129.20874 147.57758 1.000 60.61212 73 PHE C N 1
ATOM 2597 C CA . PHE C 1 73 ? 129.26691 130.38956 146.83329 1.000 51.95954 73 PHE C CA 1
ATOM 2598 C C . PHE C 1 73 ? 128.09951 131.33578 146.57781 1.000 51.94707 73 PHE C C 1
ATOM 2599 O O . PHE C 1 73 ? 128.23191 132.55637 146.73414 1.000 55.48902 73 PHE C O 1
ATOM 2607 N N . VAL C 1 74 ? 126.94406 130.79109 146.19211 1.000 49.24107 74 VAL C N 1
ATOM 2608 C CA . VAL C 1 74 ? 125.77490 131.63176 145.95087 1.000 46.32554 74 VAL C CA 1
ATOM 2609 C C . VAL C 1 74 ? 125.30701 132.28339 147.24700 1.000 47.78578 74 VAL C C 1
ATOM 2610 O O . VAL C 1 74 ? 124.88663 133.44708 147.25724 1.000 50.71527 74 VAL C O 1
ATOM 2614 N N . ALA C 1 75 ? 125.37280 131.54829 148.35965 1.000 48.94224 75 ALA C N 1
ATOM 2615 C CA . ALA C 1 75 ? 124.99979 132.11949 149.64861 1.000 45.92595 75 ALA C CA 1
ATOM 2616 C C . ALA C 1 75 ? 125.92373 133.26680 150.03051 1.000 45.80419 75 ALA C C 1
ATOM 2617 O O . ALA C 1 75 ? 125.46981 134.29350 150.54722 1.000 52.07650 75 ALA C O 1
ATOM 2619 N N . SER C 1 76 ? 127.22661 133.10665 149.79115 1.000 48.75229 76 SER C N 1
ATOM 2620 C CA . SER C 1 76 ? 128.16516 134.19250 150.05422 1.000 47.30922 76 SER C CA 1
ATOM 2621 C C . SER C 1 76 ? 127.87749 135.39339 149.16320 1.000 50.40873 76 SER C C 1
ATOM 2622 O O . SER C 1 76 ? 127.96947 136.54322 149.60735 1.000 50.03468 76 SER C O 1
ATOM 2625 N N . ILE C 1 77 ? 127.53018 135.14529 147.89948 1.000 55.61372 77 ILE C N 1
ATOM 2626 C CA . ILE C 1 77 ? 127.21255 136.24000 146.98467 1.000 48.46891 77 ILE C CA 1
ATOM 2627 C C . ILE C 1 77 ? 125.98847 137.00445 147.47641 1.000 51.58089 77 ILE C C 1
ATOM 2628 O O . ILE C 1 77 ? 125.96463 138.24110 147.48229 1.000 52.23052 77 ILE C O 1
ATOM 2633 N N . VAL C 1 78 ? 124.95536 136.27605 147.90334 1.000 54.30667 78 VAL C N 1
ATOM 2634 C CA . VAL C 1 78 ? 123.71393 136.91756 148.32719 1.000 47.50703 78 VAL C CA 1
ATOM 2635 C C . VAL C 1 78 ? 123.91144 137.66566 149.64038 1.000 48.55904 78 VAL C C 1
ATOM 2636 O O . VAL C 1 78 ? 123.44535 138.80003 149.80006 1.000 51.60558 78 VAL C O 1
ATOM 2640 N N . LEU C 1 79 ? 124.61231 137.05295 150.59587 1.000 54.91724 79 LEU C N 1
ATOM 2641 C CA . LEU C 1 79 ? 124.75102 137.62782 151.92828 1.000 53.63853 79 LEU C CA 1
ATOM 2642 C C . LEU C 1 79 ? 125.65421 138.85269 151.96565 1.000 56.52697 79 LEU C C 1
ATOM 2643 O O . LEU C 1 79 ? 125.70308 139.52632 153.00011 1.000 63.52863 79 LEU C O 1
ATOM 2648 N N . SER C 1 80 ? 126.37002 139.15163 150.88481 1.000 63.68821 80 SER C N 1
ATOM 2649 C CA . SER C 1 80 ? 127.25355 140.30959 150.87032 1.000 58.93019 80 SER C CA 1
ATOM 2650 C C . SER C 1 80 ? 126.44616 141.59383 151.01134 1.000 58.84434 80 SER C C 1
ATOM 2651 O O . SER C 1 80 ? 125.40446 141.76001 150.36968 1.000 59.98941 80 SER C O 1
ATOM 2654 N N . GLY C 1 81 ? 126.93010 142.50330 151.85534 1.000 60.99278 81 GLY C N 1
ATOM 2655 C CA . GLY C 1 81 ? 126.27510 143.76469 152.10687 1.000 62.76957 81 GLY C CA 1
ATOM 2656 C C . GLY C 1 81 ? 125.31535 143.76084 153.27951 1.000 62.75922 81 GLY C C 1
ATOM 2657 O O . GLY C 1 81 ? 124.78052 144.82111 153.62443 1.000 66.20558 81 GLY C O 1
ATOM 2658 N N . GLN C 1 82 ? 125.07800 142.60275 153.89320 1.000 58.86734 82 GLN C N 1
ATOM 2659 C CA . GLN C 1 82 ? 124.18310 142.52608 155.04064 1.000 58.07127 82 GLN C CA 1
ATOM 2660 C C . GLN C 1 82 ? 124.73010 143.34386 156.20265 1.000 62.60407 82 GLN C C 1
ATOM 2661 O O . GLN C 1 82 ? 125.91161 143.24943 156.54459 1.000 64.25579 82 GLN C O 1
ATOM 2667 N N . GLN C 1 83 ? 123.85817 144.15046 156.81081 1.000 65.06653 83 GLN C N 1
ATOM 2668 C CA . GLN C 1 83 ? 124.27879 145.00648 157.91304 1.000 61.94957 83 GLN C CA 1
ATOM 2669 C C . GLN C 1 83 ? 124.52065 144.22410 159.19738 1.000 60.46978 83 GLN C C 1
ATOM 2670 O O . GLN C 1 83 ? 125.39808 144.60069 159.98124 1.000 64.59965 83 GLN C O 1
ATOM 2676 N N . SER C 1 84 ? 123.77138 143.14392 159.42826 1.000 59.91101 84 SER C N 1
ATOM 2677 C CA . SER C 1 84 ? 123.94189 142.37686 160.65759 1.000 56.51702 84 SER C CA 1
ATOM 2678 C C . SER C 1 84 ? 125.29370 141.67714 160.70768 1.000 61.30679 84 SER C C 1
ATOM 2679 O O . SER C 1 84 ? 125.85827 141.50323 161.79339 1.000 57.79371 84 SER C O 1
ATOM 2682 N N . ILE C 1 85 ? 125.82628 141.27404 159.55949 1.000 60.56923 85 ILE C N 1
ATOM 2683 C CA . ILE C 1 85 ? 127.10099 140.56319 159.49199 1.000 45.77651 85 ILE C CA 1
ATOM 2684 C C . ILE C 1 85 ? 128.15678 141.60867 159.14633 1.000 54.42489 85 ILE C C 1
ATOM 2685 O O . ILE C 1 85 ? 128.39405 141.93195 157.98107 1.000 61.02914 85 ILE C O 1
ATOM 2690 N N . ARG C 1 86 ? 128.78606 142.15995 160.18042 1.000 55.43746 86 ARG C N 1
ATOM 2691 C CA . ARG C 1 86 ? 129.86949 143.11804 160.02975 1.000 56.71719 86 ARG C CA 1
ATOM 2692 C C . ARG C 1 86 ? 130.94205 142.81925 161.06623 1.000 60.67889 86 ARG C C 1
ATOM 2693 O O . ARG C 1 86 ? 130.68011 142.19245 162.09528 1.000 65.97341 86 ARG C O 1
ATOM 2701 N N . THR C 1 87 ? 132.16012 143.27295 160.78020 1.000 54.03796 87 THR C N 1
ATOM 2702 C CA . THR C 1 87 ? 133.27319 143.04685 161.69246 1.000 52.07458 87 THR C CA 1
ATOM 2703 C C . THR C 1 87 ? 132.99828 143.69896 163.04110 1.000 52.92901 87 THR C C 1
ATOM 2704 O O . THR C 1 87 ? 132.57427 144.85587 163.11196 1.000 57.50812 87 THR C O 1
ATOM 2708 N N . GLY C 1 88 ? 133.23930 142.94845 164.11365 1.000 47.98355 88 GLY C N 1
ATOM 2709 C CA . GLY C 1 88 ? 133.00236 143.43376 165.45498 1.000 49.20557 88 GLY C CA 1
ATOM 2710 C C . GLY C 1 88 ? 131.57479 143.32291 165.93999 1.000 48.59764 88 GLY C C 1
ATOM 2711 O O . GLY C 1 88 ? 131.28182 143.77744 167.05309 1.000 51.02293 88 GLY C O 1
ATOM 2712 N N . ASN C 1 89 ? 130.67911 142.73545 165.15146 1.000 54.56252 89 ASN C N 1
ATOM 2713 C CA . ASN C 1 89 ? 129.27908 142.60446 165.52959 1.000 53.82246 89 ASN C CA 1
ATOM 2714 C C . ASN C 1 89 ? 129.04220 141.24623 166.17537 1.000 54.66823 89 ASN C C 1
ATOM 2715 O O . ASN C 1 89 ? 129.44739 140.21398 165.63210 1.000 58.31261 89 ASN C O 1
ATOM 2720 N N . LEU C 1 90 ? 128.38444 141.25150 167.33140 1.000 47.34532 90 LEU C N 1
ATOM 2721 C CA . LEU C 1 90 ? 128.06515 140.02520 168.05388 1.000 49.16745 90 LEU C CA 1
ATOM 2722 C C . LEU C 1 90 ? 126.75431 139.47328 167.50650 1.000 45.46867 90 LEU C C 1
ATOM 2723 O O . LEU C 1 90 ? 125.70018 140.10037 167.65038 1.000 51.15623 90 LEU C O 1
ATOM 2728 N N . VAL C 1 91 ? 126.81818 138.29911 166.87833 1.000 36.61008 91 VAL C N 1
ATOM 2729 C CA . VAL C 1 91 ? 125.65961 137.69282 166.24036 1.000 38.66424 91 VAL C CA 1
ATOM 2730 C C . VAL C 1 91 ? 125.48607 136.27306 166.75951 1.000 38.94765 91 VAL C C 1
ATOM 2731 O O . VAL C 1 91 ? 126.42811 135.63627 167.23489 1.000 49.28001 91 VAL C O 1
ATOM 2735 N N . CYS C 1 92 ? 124.25306 135.78316 166.66075 1.000 44.14607 92 CYS C N 1
ATOM 2736 C CA . CYS C 1 92 ? 123.89937 134.43136 167.06938 1.000 43.49047 92 CYS C CA 1
ATOM 2737 C C . CYS C 1 92 ? 123.14974 133.75950 165.92991 1.000 40.55829 92 CYS C C 1
ATOM 2738 O O . CYS C 1 92 ? 122.18401 134.32123 165.40411 1.000 45.83647 92 CYS C O 1
ATOM 2741 N N . ILE C 1 93 ? 123.59213 132.56314 165.55149 1.000 36.20346 93 ILE C N 1
ATOM 2742 C CA . ILE C 1 93 ? 123.04681 131.83913 164.40926 1.000 40.24575 93 ILE C CA 1
ATOM 2743 C C . ILE C 1 93 ? 122.48082 130.51348 164.89611 1.000 40.13971 93 ILE C C 1
ATOM 2744 O O . ILE C 1 93 ? 123.15447 129.77449 165.62310 1.000 45.30872 93 ILE C O 1
ATOM 2749 N N . GLY C 1 94 ? 121.25024 130.21594 164.49474 1.000 47.12793 94 GLY C N 1
ATOM 2750 C CA . GLY C 1 94 ? 120.59532 128.97487 164.84896 1.000 50.48899 94 GLY C CA 1
ATOM 2751 C C . GLY C 1 94 ? 119.57177 129.15520 165.95713 1.000 60.63734 94 GLY C C 1
ATOM 2752 O O . GLY C 1 94 ? 119.51628 130.17460 166.64945 1.000 63.32018 94 GLY C O 1
ATOM 2753 N N . THR C 1 95 ? 118.74002 128.12757 166.11528 1.000 65.84436 95 THR C N 1
ATOM 2754 C CA . THR C 1 95 ? 117.71127 128.10779 167.14416 1.000 63.11946 95 THR C CA 1
ATOM 2755 C C . THR C 1 95 ? 117.71412 126.75310 167.83430 1.000 65.77735 95 THR C C 1
ATOM 2756 O O . THR C 1 95 ? 117.89767 125.71875 167.18693 1.000 67.57776 95 THR C O 1
ATOM 2760 N N . GLY C 1 96 ? 117.50790 126.76607 169.14854 1.000 65.90105 96 GLY C N 1
ATOM 2761 C CA . GLY C 1 96 ? 117.46031 125.53883 169.91800 1.000 63.64375 96 GLY C CA 1
ATOM 2762 C C . GLY C 1 96 ? 118.82665 125.01429 170.30593 1.000 66.59417 96 GLY C C 1
ATOM 2763 O O . GLY C 1 96 ? 119.72429 125.79093 170.64500 1.000 67.93992 96 GLY C O 1
ATOM 2764 N N . LEU C 1 97 ? 118.99194 123.68986 170.26806 1.000 68.43942 97 LEU C N 1
ATOM 2765 C CA . LEU C 1 97 ? 120.27670 123.09243 170.61881 1.000 69.39227 97 LEU C CA 1
ATOM 2766 C C . LEU C 1 97 ? 121.35497 123.46204 169.60821 1.000 63.76391 97 LEU C C 1
ATOM 2767 O O . LEU C 1 97 ? 122.50687 123.70991 169.98312 1.000 60.78912 97 LEU C O 1
ATOM 2772 N N . ASN C 1 98 ? 121.00275 123.50069 168.32317 1.000 60.00520 98 ASN C N 1
ATOM 2773 C CA . ASN C 1 98 ? 121.95161 123.84279 167.26412 1.000 61.22504 98 ASN C CA 1
ATOM 2774 C C . ASN C 1 98 ? 122.06261 125.36426 167.15902 1.000 62.28908 98 ASN C C 1
ATOM 2775 O O . ASN C 1 98 ? 121.51361 126.00947 166.26386 1.000 67.67052 98 ASN C O 1
ATOM 2780 N N . VAL C 1 99 ? 122.79930 125.93772 168.10651 1.000 57.79752 99 VAL C N 1
ATOM 2781 C CA . VAL C 1 99 ? 122.97728 127.38052 168.18611 1.000 53.75238 99 VAL C CA 1
ATOM 2782 C C . VAL C 1 99 ? 124.46613 127.69793 168.15882 1.000 60.56323 99 VAL C C 1
ATOM 2783 O O . VAL C 1 99 ? 125.30142 126.91695 168.62712 1.000 66.20942 99 VAL C O 1
ATOM 2787 N N . VAL C 1 100 ? 124.79597 128.84481 167.56940 1.000 57.15918 100 VAL C N 1
ATOM 2788 C CA . VAL C 1 100 ? 126.17115 129.30933 167.43222 1.000 48.87615 100 VAL C CA 1
ATOM 2789 C C . VAL C 1 100 ? 126.21911 130.77734 167.82916 1.000 50.99284 100 VAL C C 1
ATOM 2790 O O . VAL C 1 100 ? 125.42333 131.58269 167.33424 1.000 57.38030 100 VAL C O 1
ATOM 2794 N N . LYS C 1 101 ? 127.14814 131.12470 168.71738 1.000 43.20427 101 LYS C N 1
ATOM 2795 C CA . LYS C 1 101 ? 127.28811 132.48731 169.20988 1.000 45.50667 101 LYS C CA 1
ATOM 2796 C C . LYS C 1 101 ? 128.73410 132.93991 169.07967 1.000 49.85306 101 LYS C C 1
ATOM 2797 O O . LYS C 1 101 ? 129.66095 132.17220 169.35286 1.000 55.73146 101 LYS C O 1
ATOM 2803 N N . GLY C 1 102 ? 128.91951 134.18584 168.66418 1.000 46.85554 102 GLY C N 1
ATOM 2804 C CA . GLY C 1 102 ? 130.25182 134.73852 168.53544 1.000 44.03178 102 GLY C CA 1
ATOM 2805 C C . GLY C 1 102 ? 130.20390 136.11664 167.91466 1.000 44.96417 102 GLY C C 1
ATOM 2806 O O . GLY C 1 102 ? 129.13981 136.63213 167.55995 1.000 51.57105 102 GLY C O 1
ATOM 2807 N N . LYS C 1 103 ? 131.38935 136.70630 167.79008 1.000 47.52257 103 LYS C N 1
ATOM 2808 C CA . LYS C 1 103 ? 131.56404 138.01787 167.18069 1.000 47.16788 103 LYS C CA 1
ATOM 2809 C C . LYS C 1 103 ? 132.25192 137.85886 165.83331 1.000 49.82021 103 LYS C C 1
ATOM 2810 O O . LYS C 1 103 ? 133.25137 137.14134 165.72434 1.000 51.54877 103 LYS C O 1
ATOM 2816 N N . VAL C 1 104 ? 131.71924 138.53162 164.81368 1.000 47.21314 104 VAL C N 1
ATOM 2817 C CA . VAL C 1 104 ? 132.27982 138.42666 163.47287 1.000 44.64961 104 VAL C CA 1
ATOM 2818 C C . VAL C 1 104 ? 133.64985 139.08896 163.44438 1.000 51.23992 104 VAL C C 1
ATOM 2819 O O . VAL C 1 104 ? 133.80697 140.24787 163.84883 1.000 58.32428 104 VAL C O 1
ATOM 2823 N N . VAL C 1 105 ? 134.65218 138.34996 162.96575 1.000 50.58197 105 VAL C N 1
ATOM 2824 C CA . VAL C 1 105 ? 136.01493 138.84813 162.85643 1.000 51.58033 105 VAL C CA 1
ATOM 2825 C C . VAL C 1 105 ? 136.47993 138.91539 161.40858 1.000 53.33459 105 VAL C C 1
ATOM 2826 O O . VAL C 1 105 ? 137.18226 139.85627 161.02110 1.000 60.15002 105 VAL C O 1
ATOM 2830 N N . ASP C 1 106 ? 136.10558 137.93350 160.59223 1.000 53.34018 106 ASP C N 1
ATOM 2831 C CA . ASP C 1 106 ? 136.51505 137.90018 159.19811 1.000 54.54313 106 ASP C CA 1
ATOM 2832 C C . ASP C 1 106 ? 135.43235 137.19486 158.39504 1.000 51.99800 106 ASP C C 1
ATOM 2833 O O . ASP C 1 106 ? 134.72149 136.32901 158.91151 1.000 57.98098 106 ASP C O 1
ATOM 2838 N N . TRP C 1 107 ? 135.31010 137.57951 157.12826 1.000 54.84886 107 TRP C N 1
ATOM 2839 C CA . TRP C 1 107 ? 134.33517 137.00178 156.21627 1.000 54.51842 107 TRP C CA 1
ATOM 2840 C C . TRP C 1 107 ? 135.04212 136.39371 155.01414 1.000 59.65701 107 TRP C C 1
ATOM 2841 O O . TRP C 1 107 ? 136.00932 136.96061 154.49658 1.000 66.41944 107 TRP C O 1
ATOM 2852 N N . ASP C 1 108 ? 134.55179 135.23855 154.57424 1.000 58.56311 108 ASP C N 1
ATOM 2853 C CA . ASP C 1 108 ? 135.11232 134.52027 153.44127 1.000 56.11689 108 ASP C CA 1
ATOM 2854 C C . ASP C 1 108 ? 133.98248 134.07883 152.52082 1.000 58.46175 108 ASP C C 1
ATOM 2855 O O . ASP C 1 108 ? 132.79989 134.17189 152.85957 1.000 65.22347 108 ASP C O 1
ATOM 2860 N N . THR C 1 109 ? 134.35968 133.59723 151.33920 1.000 54.09448 109 THR C N 1
ATOM 2861 C CA . THR C 1 109 ? 133.39671 133.10827 150.36214 1.000 55.65524 109 THR C CA 1
ATOM 2862 C C . THR C 1 109 ? 132.91790 131.69306 150.65482 1.000 57.87036 109 THR C C 1
ATOM 2863 O O . THR C 1 109 ? 132.03880 131.19682 149.94281 1.000 64.12501 109 THR C O 1
ATOM 2867 N N . ARG C 1 110 ? 133.47121 131.03131 151.66981 1.000 54.69103 110 ARG C N 1
ATOM 2868 C CA . ARG C 1 110 ? 133.07930 129.66350 151.98422 1.000 57.04411 110 ARG C CA 1
ATOM 2869 C C . ARG C 1 110 ? 132.65719 129.54047 153.44376 1.000 57.10950 110 ARG C C 1
ATOM 2870 O O . ARG C 1 110 ? 131.75974 128.75792 153.77322 1.000 57.05752 110 ARG C O 1
ATOM 2878 N N . TYR C 1 111 ? 133.27984 130.32398 154.32153 1.000 51.51950 111 TYR C N 1
ATOM 2879 C CA . TYR C 1 111 ? 133.02828 130.24689 155.75203 1.000 48.28712 111 TYR C CA 1
ATOM 2880 C C . TYR C 1 111 ? 132.78333 131.63682 156.32072 1.000 48.40801 111 TYR C C 1
ATOM 2881 O O . TYR C 1 111 ? 133.22504 132.64350 155.76119 1.000 53.97998 111 TYR C O 1
ATOM 2890 N N . LEU C 1 112 ? 132.06580 131.67808 157.44059 1.000 46.69417 112 LEU C N 1
ATOM 2891 C CA . LEU C 1 112 ? 131.90404 132.88316 158.24232 1.000 39.85860 112 LEU C CA 1
ATOM 2892 C C . LEU C 1 112 ? 132.58099 132.65645 159.58527 1.000 45.32165 112 LEU C C 1
ATOM 2893 O O . LEU C 1 112 ? 132.26956 131.68679 160.28409 1.000 52.96718 112 LEU C O 1
ATOM 2898 N N . TYR C 1 113 ? 133.50016 133.54650 159.94387 1.000 47.50162 113 TYR C N 1
ATOM 2899 C CA . TYR C 1 113 ? 134.34545 133.36700 161.11612 1.000 39.70129 113 TYR C CA 1
ATOM 2900 C C . TYR C 1 113 ? 133.78792 134.15462 162.29313 1.000 41.78135 113 TYR C C 1
ATOM 2901 O O . TYR C 1 113 ? 133.51969 135.35432 162.17418 1.000 49.77899 113 TYR C O 1
ATOM 2910 N N . LEU C 1 114 ? 133.61970 133.47521 163.42530 1.000 40.29880 114 LEU C N 1
ATOM 2911 C CA . LEU C 1 114 ? 133.14090 134.08818 164.65371 1.000 36.09039 114 LEU C CA 1
ATOM 2912 C C . LEU C 1 114 ? 134.10439 133.76869 165.78623 1.000 38.53387 114 LEU C C 1
ATOM 2913 O O . LEU C 1 114 ? 134.74051 132.71203 165.80172 1.000 52.41148 114 LEU C O 1
ATOM 2918 N N . ARG C 1 115 ? 134.20572 134.69251 166.73633 1.000 49.72691 115 ARG C N 1
ATOM 2919 C CA . ARG C 1 115 ? 135.06250 134.53447 167.90429 1.000 45.80335 115 ARG C CA 1
ATOM 2920 C C . ARG C 1 115 ? 134.18410 134.30363 169.12558 1.000 46.24935 115 ARG C C 1
ATOM 2921 O O . ARG C 1 115 ? 133.35020 135.15038 169.46329 1.000 54.59579 115 ARG C O 1
ATOM 2929 N N . SER C 1 116 ? 134.37632 133.16516 169.78536 1.000 51.75728 116 SER C N 1
ATOM 2930 C CA . SER C 1 116 ? 133.56572 132.80330 170.93590 1.000 56.90424 116 SER C CA 1
ATOM 2931 C C . SER C 1 116 ? 134.03706 133.55638 172.17761 1.000 61.72572 116 SER C C 1
ATOM 2932 O O . SER C 1 116 ? 135.00762 134.31808 172.14966 1.000 67.54948 116 SER C O 1
ATOM 2935 N N . SER C 1 117 ? 133.32761 133.34237 173.28791 1.000 68.32142 117 SER C N 1
ATOM 2936 C CA . SER C 1 117 ? 133.72182 133.95992 174.54961 1.000 71.28804 117 SER C CA 1
ATOM 2937 C C . SER C 1 117 ? 135.07092 133.43456 175.02345 1.000 75.82180 117 SER C C 1
ATOM 2938 O O . SER C 1 117 ? 135.88899 134.19560 175.55304 1.000 73.59747 117 SER C O 1
ATOM 2941 N N . GLU C 1 118 ? 135.32047 132.13746 174.84357 1.000 76.61817 118 GLU C N 1
ATOM 2942 C CA . GLU C 1 118 ? 136.58632 131.53844 175.24396 1.000 72.52582 118 GLU C CA 1
ATOM 2943 C C . GLU C 1 118 ? 137.71113 131.80924 174.25461 1.000 72.52607 118 GLU C C 1
ATOM 2944 O O . GLU C 1 118 ? 138.86651 131.49139 174.55568 1.000 76.32686 118 GLU C O 1
ATOM 2950 N N . GLY C 1 119 ? 137.40785 132.38240 173.09239 1.000 60.89152 119 GLY C N 1
ATOM 2951 C CA . GLY C 1 119 ? 138.40916 132.66971 172.08895 1.000 59.35760 119 GLY C CA 1
ATOM 2952 C C . GLY C 1 119 ? 138.47721 131.68362 170.94482 1.000 63.07489 119 GLY C C 1
ATOM 2953 O O . GLY C 1 119 ? 139.33130 131.84409 170.06475 1.000 65.23821 119 GLY C O 1
ATOM 2954 N N . HIS C 1 120 ? 137.61466 130.67182 170.92765 1.000 58.00504 120 HIS C N 1
ATOM 2955 C CA . HIS C 1 120 ? 137.61712 129.70637 169.83988 1.000 54.43819 120 HIS C CA 1
ATOM 2956 C C . HIS C 1 120 ? 137.09573 130.34086 168.55583 1.000 52.84679 120 HIS C C 1
ATOM 2957 O O . HIS C 1 120 ? 136.24233 131.23132 168.57601 1.000 60.93601 120 HIS C O 1
ATOM 2964 N N . LEU C 1 121 ? 137.61947 129.86929 167.42883 1.000 38.20806 121 LEU C N 1
ATOM 2965 C CA . LEU C 1 121 ? 137.22762 130.35803 166.11377 1.000 40.29948 121 LEU C CA 1
ATOM 2966 C C . LEU C 1 121 ? 136.17591 129.42287 165.53114 1.000 45.24397 121 LEU C C 1
ATOM 2967 O O . LEU C 1 121 ? 136.41518 128.21800 165.40029 1.000 58.31472 121 LEU C O 1
ATOM 2972 N N . LEU C 1 122 ? 135.01991 129.97811 165.18208 1.000 37.75915 122 LEU C N 1
ATOM 2973 C CA . LEU C 1 122 ? 133.89748 129.21291 164.65800 1.000 30.83749 122 LEU C CA 1
ATOM 2974 C C . LEU C 1 122 ? 133.78787 129.43836 163.15776 1.000 34.40083 122 LEU C C 1
ATOM 2975 O O . LEU C 1 122 ? 133.81154 130.58298 162.69503 1.000 43.19569 122 LEU C O 1
ATOM 2980 N N . HIS C 1 123 ? 133.66795 128.34977 162.40544 1.000 40.09702 123 HIS C N 1
ATOM 2981 C CA . HIS C 1 123 ? 133.55664 128.39440 160.95009 1.000 29.35032 123 HIS C CA 1
ATOM 2982 C C . HIS C 1 123 ? 132.13605 127.98446 160.57557 1.000 32.58184 123 HIS C C 1
ATOM 2983 O O . HIS C 1 123 ? 131.81584 126.79383 160.52865 1.000 50.91424 123 HIS C O 1
ATOM 2990 N N . VAL C 1 124 ? 131.29110 128.97183 160.31141 1.000 31.66444 124 VAL C N 1
ATOM 2991 C CA . VAL C 1 124 ? 129.89038 128.74936 159.96055 1.000 34.41756 124 VAL C CA 1
ATOM 2992 C C . VAL C 1 124 ? 129.75338 128.89536 158.44930 1.000 44.92080 124 VAL C C 1
ATOM 2993 O O . VAL C 1 124 ? 130.05949 129.97118 157.91440 1.000 48.98272 124 VAL C O 1
ATOM 2997 N N . PRO C 1 125 ? 129.31735 127.86008 157.73140 1.000 39.01448 125 PRO C N 1
ATOM 2998 C CA . PRO C 1 125 ? 129.13560 127.99439 156.28155 1.000 37.90052 125 PRO C CA 1
ATOM 2999 C C . PRO C 1 125 ? 128.06096 129.01773 155.94710 1.000 41.15790 125 PRO C C 1
ATOM 3000 O O . PRO C 1 125 ? 127.09806 129.20694 156.69304 1.000 54.52850 125 PRO C O 1
ATOM 3004 N N . ASN C 1 126 ? 128.23765 129.68353 154.80184 1.000 35.80433 126 ASN C N 1
ATOM 3005 C CA . ASN C 1 126 ? 127.26787 130.68756 154.37440 1.000 43.70253 126 ASN C CA 1
ATOM 3006 C C . ASN C 1 126 ? 125.90570 130.06760 154.09322 1.000 43.23117 126 ASN C C 1
ATOM 3007 O O . ASN C 1 126 ? 124.87328 130.72750 154.26835 1.000 49.16399 126 ASN C O 1
ATOM 3012 N N . ASN C 1 127 ? 125.88212 128.80827 153.65161 1.000 44.96652 127 ASN C N 1
ATOM 3013 C CA . ASN C 1 127 ? 124.61324 128.11455 153.46294 1.000 40.71646 127 ASN C CA 1
ATOM 3014 C C . ASN C 1 127 ? 123.86313 127.98014 154.78039 1.000 45.51025 127 ASN C C 1
ATOM 3015 O O . ASN C 1 127 ? 122.64198 128.16449 154.83112 1.000 49.59907 127 ASN C O 1
ATOM 3020 N N . MET C 1 128 ? 124.57913 127.65807 155.85917 1.000 46.62352 128 MET C N 1
ATOM 3021 C CA . MET C 1 128 ? 123.95078 127.60307 157.17341 1.000 47.27231 128 MET C CA 1
ATOM 3022 C C . MET C 1 128 ? 123.46824 128.97741 157.61588 1.000 44.02483 128 MET C C 1
ATOM 3023 O O . MET C 1 128 ? 122.44772 129.08548 158.30402 1.000 46.01755 128 MET C O 1
ATOM 3028 N N . VAL C 1 129 ? 124.18368 130.03540 157.23012 1.000 37.20399 129 VAL C N 1
ATOM 3029 C CA . VAL C 1 129 ? 123.79176 131.38486 157.62297 1.000 36.54518 129 VAL C CA 1
ATOM 3030 C C . VAL C 1 129 ? 122.51422 131.80721 156.90735 1.000 41.05000 129 VAL C C 1
ATOM 3031 O O . VAL C 1 129 ? 121.63658 132.44252 157.50399 1.000 48.42144 129 VAL C O 1
ATOM 3035 N N . LEU C 1 130 ? 122.38769 131.47051 155.62143 1.000 43.61572 130 LEU C N 1
ATOM 3036 C CA . LEU C 1 130 ? 121.22762 131.91494 154.85240 1.000 43.85305 130 LEU C CA 1
ATOM 3037 C C . LEU C 1 130 ? 119.93280 131.32271 155.39899 1.000 49.58263 130 LEU C C 1
ATOM 3038 O O . LEU C 1 130 ? 118.97293 132.04852 155.68023 1.000 55.48963 130 LEU C O 1
ATOM 3043 N N . ASN C 1 131 ? 119.88458 130.00316 155.55341 1.000 43.73643 131 ASN C N 1
ATOM 3044 C CA . ASN C 1 131 ? 118.66609 129.33063 156.00629 1.000 39.37285 131 ASN C CA 1
ATOM 3045 C C . ASN C 1 131 ? 118.67537 129.08494 157.51176 1.000 35.29191 131 ASN C C 1
ATOM 3046 O O . ASN C 1 131 ? 118.56644 127.95236 157.97772 1.000 48.33685 131 ASN C O 1
ATOM 3051 N N . SER C 1 132 ? 118.80178 130.15918 158.28670 1.000 27.54949 132 SER C N 1
ATOM 3052 C CA . SER C 1 132 ? 118.74013 130.06736 159.73707 1.000 40.52271 132 SER C CA 1
ATOM 3053 C C . SER C 1 132 ? 118.36182 131.42629 160.30277 1.000 47.32263 132 SER C C 1
ATOM 3054 O O . SER C 1 132 ? 118.49768 132.45744 159.63992 1.000 49.14259 132 SER C O 1
ATOM 3057 N N . VAL C 1 133 ? 117.88228 131.41402 161.54537 1.000 40.26232 133 VAL C N 1
ATOM 3058 C CA . VAL C 1 133 ? 117.54044 132.65487 162.22672 1.000 37.56200 133 VAL C CA 1
ATOM 3059 C C . VAL C 1 133 ? 118.81255 133.30065 162.75535 1.000 40.73289 133 VAL C C 1
ATOM 3060 O O . VAL C 1 133 ? 119.60221 132.66581 163.46620 1.000 47.67821 133 VAL C O 1
ATOM 3064 N N . VAL C 1 134 ? 119.01883 134.56715 162.40893 1.000 38.86174 134 VAL C N 1
ATOM 3065 C CA . VAL C 1 134 ? 120.19715 135.32040 162.82022 1.000 33.11758 134 VAL C CA 1
ATOM 3066 C C . VAL C 1 134 ? 119.76967 136.31027 163.89348 1.000 35.59398 134 VAL C C 1
ATOM 3067 O O . VAL C 1 134 ? 118.85292 137.11267 163.67979 1.000 53.81502 134 VAL C O 1
ATOM 3071 N N . THR C 1 135 ? 120.42796 136.25069 165.04612 1.000 32.47769 135 THR C N 1
ATOM 3072 C CA . THR C 1 135 ? 120.15478 137.14217 166.16554 1.000 31.24068 135 THR C CA 1
ATOM 3073 C C . THR C 1 135 ? 121.33365 138.08891 166.33363 1.000 34.93438 135 THR C C 1
ATOM 3074 O O . THR C 1 135 ? 122.46270 137.64306 166.56068 1.000 51.99691 135 THR C O 1
ATOM 3078 N N . TRP C 1 136 ? 121.07096 139.38765 166.22596 1.000 34.34853 136 TRP C N 1
ATOM 3079 C CA . TRP C 1 136 ? 122.09986 140.41137 166.33594 1.000 37.88495 136 TRP C CA 1
ATOM 3080 C C . TRP C 1 136 ? 121.74734 141.35422 167.47631 1.000 47.18320 136 TRP C C 1
ATOM 3081 O O . TRP C 1 136 ? 120.63641 141.89234 167.52142 1.000 58.25638 136 TRP C O 1
ATOM 3092 N N . GLU C 1 137 ? 122.69057 141.54892 168.39206 1.000 39.95712 137 GLU C N 1
ATOM 3093 C CA . GLU C 1 137 ? 122.48028 142.42816 169.53561 1.000 45.72694 137 GLU C CA 1
ATOM 3094 C C . GLU C 1 137 ? 122.55807 143.89426 169.12260 1.000 47.85531 137 GLU C C 1
ATOM 3095 O O . GLU C 1 137 ? 122.81877 144.76944 169.94794 1.000 42.87121 137 GLU C O 1
ATOM 3097 N N . MET D 1 1 ? 113.10527 146.79620 124.72317 1.000 80.90067 1 MET D N 1
ATOM 3098 C CA . MET D 1 1 ? 112.63039 145.58251 125.37692 1.000 82.85668 1 MET D CA 1
ATOM 3099 C C . MET D 1 1 ? 112.83569 145.67242 126.88473 1.000 82.20277 1 MET D C 1
ATOM 3100 O O . MET D 1 1 ? 112.03764 145.14749 127.66583 1.000 81.17406 1 MET D O 1
ATOM 3105 N N . LYS D 1 2 ? 113.91658 146.34615 127.28593 1.000 77.86097 2 LYS D N 1
ATOM 3106 C CA . LYS D 1 2 ? 114.15920 146.57302 128.70624 1.000 74.03602 2 LYS D CA 1
ATOM 3107 C C . LYS D 1 2 ? 113.04727 147.41019 129.32245 1.000 79.28917 2 LYS D C 1
ATOM 3108 O O . LYS D 1 2 ? 112.59697 147.13219 130.43963 1.000 82.80058 2 LYS D O 1
ATOM 3114 N N . ARG D 1 3 ? 112.59072 148.44048 128.60627 1.000 84.87536 3 ARG D N 1
ATOM 3115 C CA . ARG D 1 3 ? 111.48605 149.25498 129.10089 1.000 87.42018 3 ARG D CA 1
ATOM 3116 C C . ARG D 1 3 ? 110.21186 148.43136 129.23379 1.000 86.78024 3 ARG D C 1
ATOM 3117 O O . ARG D 1 3 ? 109.47194 148.57209 130.21491 1.000 90.14984 3 ARG D O 1
ATOM 3125 N N . PHE D 1 4 ? 109.93903 147.56549 128.25431 1.000 76.01206 4 PHE D N 1
ATOM 3126 C CA . PHE D 1 4 ? 108.75426 146.71669 128.32575 1.000 78.89598 4 PHE D CA 1
ATOM 3127 C C . PHE D 1 4 ? 108.82283 145.77258 129.51861 1.000 81.76761 4 PHE D C 1
ATOM 3128 O O . PHE D 1 4 ? 107.83405 145.60073 130.24171 1.000 83.26286 4 PHE D O 1
ATOM 3136 N N . PHE D 1 5 ? 109.98385 145.15219 129.74205 1.000 71.11389 5 PHE D N 1
ATOM 3137 C CA . PHE D 1 5 ? 110.12552 144.24407 130.87590 1.000 70.23202 5 PHE D CA 1
ATOM 3138 C C . PHE D 1 5 ? 110.00161 144.98674 132.20073 1.000 70.49965 5 PHE D C 1
ATOM 3139 O O . PHE D 1 5 ? 109.38698 144.47985 133.14735 1.000 69.95390 5 PHE D O 1
ATOM 3147 N N . ASN D 1 6 ? 110.57914 146.18782 132.28816 1.000 73.39006 6 ASN D N 1
ATOM 3148 C CA . ASN D 1 6 ? 110.45713 146.98037 133.50658 1.000 72.48262 6 ASN D CA 1
ATOM 3149 C C . ASN D 1 6 ? 109.00579 147.35156 133.77781 1.000 75.66110 6 ASN D C 1
ATOM 3150 O O . ASN D 1 6 ? 108.53735 147.26224 134.91909 1.000 81.39676 6 ASN D O 1
ATOM 3155 N N . ARG D 1 7 ? 108.27662 147.76678 132.73882 1.000 77.06183 7 ARG D N 1
ATOM 3156 C CA . ARG D 1 7 ? 106.86739 148.10103 132.91193 1.000 79.16281 7 ARG D CA 1
ATOM 3157 C C . ARG D 1 7 ? 106.06165 146.88016 133.33444 1.000 79.70333 7 ARG D C 1
ATOM 3158 O O . ARG D 1 7 ? 105.18336 146.97680 134.19838 1.000 82.20633 7 ARG D O 1
ATOM 3166 N N . PHE D 1 8 ? 106.35133 145.72074 132.73998 1.000 75.74414 8 PHE D N 1
ATOM 3167 C CA . PHE D 1 8 ? 105.65848 144.49237 133.11722 1.000 76.47033 8 PHE D CA 1
ATOM 3168 C C . PHE D 1 8 ? 105.89998 144.15378 134.58382 1.000 72.70280 8 PHE D C 1
ATOM 3169 O O . PHE D 1 8 ? 104.95649 143.87135 135.33438 1.000 74.09754 8 PHE D O 1
ATOM 3177 N N . TYR D 1 9 ? 107.16466 144.18988 135.01252 1.000 64.71038 9 TYR D N 1
ATOM 3178 C CA . TYR D 1 9 ? 107.48833 143.85940 136.39681 1.000 62.16529 9 TYR D CA 1
ATOM 3179 C C . TYR D 1 9 ? 106.85569 144.84968 137.36573 1.000 68.29301 9 TYR D C 1
ATOM 3180 O O . TYR D 1 9 ? 106.36077 144.45747 138.42875 1.000 70.36278 9 TYR D O 1
ATOM 3189 N N . LEU D 1 10 ? 106.86817 146.14002 137.02193 1.000 77.89925 10 LEU D N 1
ATOM 3190 C CA . LEU D 1 10 ? 106.25388 147.13866 137.89027 1.000 76.00028 10 LEU D CA 1
ATOM 3191 C C . LEU D 1 10 ? 104.74464 146.94564 137.97859 1.000 76.49865 10 LEU D C 1
ATOM 3192 O O . LEU D 1 10 ? 104.15954 147.08015 139.05955 1.000 78.54627 10 LEU D O 1
ATOM 3197 N N . ASP D 1 11 ? 104.09650 146.63094 136.85379 1.000 79.56208 11 ASP D N 1
ATOM 3198 C CA . ASP D 1 11 ? 102.64589 146.47808 136.85420 1.000 79.52024 11 ASP D CA 1
ATOM 3199 C C . ASP D 1 11 ? 102.21428 145.24482 137.63672 1.000 79.63896 11 ASP D C 1
ATOM 3200 O O . ASP D 1 11 ? 101.28932 145.31709 138.45399 1.000 82.20413 11 ASP D O 1
ATOM 3205 N N . THR D 1 12 ? 102.86712 144.10275 137.40578 1.000 75.01878 12 THR D N 1
ATOM 3206 C CA . THR D 1 12 ? 102.48549 142.89736 138.13440 1.000 76.22191 12 THR D CA 1
ATOM 3207 C C . THR D 1 12 ? 102.97267 142.90610 139.57717 1.000 75.82774 12 THR D C 1
ATOM 3208 O O . THR D 1 12 ? 102.53319 142.06608 140.36923 1.000 75.45404 12 THR D O 1
ATOM 3212 N N . GLY D 1 13 ? 103.86427 143.82609 139.93700 1.000 71.14962 13 GLY D N 1
ATOM 3213 C CA . GLY D 1 13 ? 104.32994 143.90764 141.30586 1.000 71.88012 13 GLY D CA 1
ATOM 3214 C C . GLY D 1 13 ? 105.25825 142.79800 141.73753 1.000 72.59304 13 GLY D C 1
ATOM 3215 O O . GLY D 1 13 ? 105.46491 142.61877 142.94140 1.000 74.67390 13 GLY D O 1
ATOM 3216 N N . ILE D 1 14 ? 105.81789 142.03940 140.79319 1.000 71.16215 14 ILE D N 1
ATOM 3217 C CA . ILE D 1 14 ? 106.74335 140.96618 141.14699 1.000 70.96167 14 ILE D CA 1
ATOM 3218 C C . ILE D 1 14 ? 107.98543 141.53790 141.81900 1.000 71.99490 14 ILE D C 1
ATOM 3219 O O . ILE D 1 14 ? 108.44893 141.02938 142.84662 1.000 75.70002 14 ILE D O 1
ATOM 3224 N N . ILE D 1 15 ? 108.53626 142.60962 141.25609 1.000 72.96197 15 ILE D N 1
ATOM 3225 C CA . ILE D 1 15 ? 109.71625 143.27120 141.79824 1.000 74.51077 15 ILE D CA 1
ATOM 3226 C C . ILE D 1 15 ? 109.37726 144.73267 142.04902 1.000 75.48708 15 ILE D C 1
ATOM 3227 O O . ILE D 1 15 ? 108.87993 145.42277 141.15176 1.000 76.04892 15 ILE D O 1
ATOM 3232 N N . ALA D 1 16 ? 109.64840 145.20149 143.26886 1.000 80.23616 16 ALA D N 1
ATOM 3233 C CA . ALA D 1 16 ? 109.39620 146.58508 143.64063 1.000 80.30114 16 ALA D CA 1
ATOM 3234 C C . ALA D 1 16 ? 110.65847 147.42194 143.77714 1.000 82.14486 16 ALA D C 1
ATOM 3235 O O . ALA D 1 16 ? 110.58427 148.64551 143.62954 1.000 81.74335 16 ALA D O 1
ATOM 3237 N N . ASP D 1 17 ? 111.79875 146.80491 144.05221 1.000 85.07370 17 ASP D N 1
ATOM 3238 C CA . ASP D 1 17 ? 113.05148 147.54249 144.16634 1.000 85.08877 17 ASP D CA 1
ATOM 3239 C C . ASP D 1 17 ? 113.50589 147.99582 142.78506 1.000 88.30922 17 ASP D C 1
ATOM 3240 O O . ASP D 1 17 ? 113.62577 147.15972 141.87988 1.000 88.56085 17 ASP D O 1
ATOM 3245 N N . PRO D 1 18 ? 113.75165 149.29220 142.56974 1.000 84.48027 18 PRO D N 1
ATOM 3246 C CA . PRO D 1 18 ? 114.16212 149.74190 141.22736 1.000 83.79540 18 PRO D CA 1
ATOM 3247 C C . PRO D 1 18 ? 115.43559 149.08520 140.72194 1.000 81.10585 18 PRO D C 1
ATOM 3248 O O . PRO D 1 18 ? 115.53239 148.77735 139.52772 1.000 83.92887 18 PRO D O 1
ATOM 3252 N N . SER D 1 19 ? 116.41600 148.85327 141.59723 1.000 76.36279 19 SER D N 1
ATOM 3253 C CA . SER D 1 19 ? 117.66537 148.23667 141.16026 1.000 82.09651 19 SER D CA 1
ATOM 3254 C C . SER D 1 19 ? 117.44589 146.78860 140.73927 1.000 86.07383 19 SER D C 1
ATOM 3255 O O . SER D 1 19 ? 117.91292 146.36039 139.67497 1.000 89.21869 19 SER D O 1
ATOM 3258 N N . GLN D 1 20 ? 116.73520 146.01845 141.56689 1.000 75.98490 20 GLN D N 1
ATOM 3259 C CA . GLN D 1 20 ? 116.43775 144.63412 141.21761 1.000 76.24653 20 GLN D CA 1
ATOM 3260 C C . GLN D 1 20 ? 115.57462 144.55943 139.96624 1.000 78.35146 20 GLN D C 1
ATOM 3261 O O . GLN D 1 20 ? 115.77768 143.68681 139.11412 1.000 80.62530 20 GLN D O 1
ATOM 3267 N N . ARG D 1 21 ? 114.60419 145.46790 139.83925 1.000 73.44326 21 ARG D N 1
ATOM 3268 C CA . ARG D 1 21 ? 113.75861 145.48594 138.65075 1.000 71.23725 21 ARG D CA 1
ATOM 3269 C C . ARG D 1 21 ? 114.57402 145.77226 137.39708 1.000 73.76414 21 ARG D C 1
ATOM 3270 O O . ARG D 1 21 ? 114.38403 145.12090 136.36428 1.000 78.56523 21 ARG D O 1
ATOM 3278 N N . SER D 1 22 ? 115.49235 146.73913 137.46889 1.000 65.51001 22 SER D N 1
ATOM 3279 C CA . SER D 1 22 ? 116.32743 147.05097 136.31344 1.000 67.87124 22 SER D CA 1
ATOM 3280 C C . SER D 1 22 ? 117.23223 145.87972 135.95290 1.000 74.38131 22 SER D C 1
ATOM 3281 O O . SER D 1 22 ? 117.39196 145.54869 134.77049 1.000 77.10027 22 SER D O 1
ATOM 3284 N N . LEU D 1 23 ? 117.83317 145.23854 136.95917 1.000 65.67454 23 LEU D N 1
ATOM 3285 C CA . LEU D 1 23 ? 118.70115 144.09659 136.68782 1.000 62.94753 23 LEU D CA 1
ATOM 3286 C C . LEU D 1 23 ? 117.92255 142.94890 136.05478 1.000 64.98557 23 LEU D C 1
ATOM 3287 O O . LEU D 1 23 ? 118.38929 142.32588 135.09183 1.000 71.48077 23 LEU D O 1
ATOM 3292 N N . ALA D 1 24 ? 116.72636 142.66230 136.57421 1.000 58.42895 24 ALA D N 1
ATOM 3293 C CA . ALA D 1 24 ? 115.91249 141.59096 136.01207 1.000 58.36767 24 ALA D CA 1
ATOM 3294 C C . ALA D 1 24 ? 115.45523 141.92492 134.59899 1.000 63.48229 24 ALA D C 1
ATOM 3295 O O . ALA D 1 24 ? 115.40528 141.04281 133.73505 1.000 67.04822 24 ALA D O 1
ATOM 3297 N N . SER D 1 25 ? 115.10811 143.18943 134.34532 1.000 61.87630 25 SER D N 1
ATOM 3298 C CA . SER D 1 25 ? 114.72246 143.59143 132.99776 1.000 59.68713 25 SER D CA 1
ATOM 3299 C C . SER D 1 25 ? 115.87781 143.41492 132.02340 1.000 59.99230 25 SER D C 1
ATOM 3300 O O . SER D 1 25 ? 115.68772 142.91938 130.90643 1.000 68.25816 25 SER D O 1
ATOM 3303 N N . ARG D 1 26 ? 117.08659 143.80764 132.43276 1.000 59.33276 26 ARG D N 1
ATOM 3304 C CA . ARG D 1 26 ? 118.25127 143.62135 131.57379 1.000 58.14012 26 ARG D CA 1
ATOM 3305 C C . ARG D 1 26 ? 118.50497 142.14378 131.30298 1.000 57.75724 26 ARG D C 1
ATOM 3306 O O . ARG D 1 26 ? 118.78164 141.75175 130.16195 1.000 66.43505 26 ARG D O 1
ATOM 3314 N N . VAL D 1 27 ? 118.40173 141.30719 132.33853 1.000 46.15453 27 VAL D N 1
ATOM 3315 C CA . VAL D 1 27 ? 118.64251 139.87541 132.16924 1.000 46.42642 27 VAL D CA 1
ATOM 3316 C C . VAL D 1 27 ? 117.61514 139.27007 131.21839 1.000 50.11471 27 VAL D C 1
ATOM 3317 O O . VAL D 1 27 ? 117.95587 138.48987 130.31999 1.000 56.35563 27 VAL D O 1
ATOM 3321 N N . SER D 1 28 ? 116.34040 139.62392 131.40068 1.000 49.45643 28 SER D N 1
ATOM 3322 C CA . SER D 1 28 ? 115.28798 139.08212 130.54740 1.000 49.43355 28 SER D CA 1
ATOM 3323 C C . SER D 1 28 ? 115.44917 139.54181 129.10433 1.000 49.29500 28 SER D C 1
ATOM 3324 O O . SER D 1 28 ? 115.26483 138.74978 128.17142 1.000 59.50183 28 SER D O 1
ATOM 3327 N N . ALA D 1 29 ? 115.78719 140.81787 128.89891 1.000 45.07917 29 ALA D N 1
ATOM 3328 C CA . ALA D 1 29 ? 116.00145 141.31232 127.54437 1.000 46.32807 29 ALA D CA 1
ATOM 3329 C C . ALA D 1 29 ? 117.16795 140.59698 126.87904 1.000 48.21503 29 ALA D C 1
ATOM 3330 O O . ALA D 1 29 ? 117.08443 140.21861 125.70421 1.000 48.16757 29 ALA D O 1
ATOM 3332 N N . PHE D 1 30 ? 118.26288 140.39375 127.61740 1.000 50.23307 30 PHE D N 1
ATOM 3333 C CA . PHE D 1 30 ? 119.40350 139.67725 127.05802 1.000 42.64261 30 PHE D CA 1
ATOM 3334 C C . PHE D 1 30 ? 119.03220 138.24505 126.69789 1.000 48.20279 30 PHE D C 1
ATOM 3335 O O . PHE D 1 30 ? 119.41769 137.74620 125.63462 1.000 55.48107 30 PHE D O 1
ATOM 3343 N N . LEU D 1 31 ? 118.28038 137.56820 127.57015 1.000 43.87594 31 LEU D N 1
ATOM 3344 C CA . LEU D 1 31 ? 117.88557 136.19022 127.29142 1.000 38.80645 31 LEU D CA 1
ATOM 3345 C C . LEU D 1 31 ? 116.99087 136.10488 126.06050 1.000 37.41851 31 LEU D C 1
ATOM 3346 O O . LEU D 1 31 ? 117.16763 135.21863 125.21505 1.000 46.61397 31 LEU D O 1
ATOM 3351 N N . VAL D 1 32 ? 116.02542 137.01888 125.93963 1.000 40.86299 32 VAL D N 1
ATOM 3352 C CA . VAL D 1 32 ? 115.12576 136.99461 124.78978 1.000 39.75709 32 VAL D CA 1
ATOM 3353 C C . VAL D 1 32 ? 115.88785 137.29964 123.50519 1.000 44.60422 32 VAL D C 1
ATOM 3354 O O . VAL D 1 32 ? 115.66619 136.65896 122.46847 1.000 49.04488 32 VAL D O 1
ATOM 3358 N N . GLN D 1 33 ? 116.79822 138.27731 123.54893 1.000 46.56566 33 GLN D N 1
ATOM 3359 C CA . GLN D 1 33 ? 117.59809 138.59114 122.37015 1.000 40.93109 33 GLN D CA 1
ATOM 3360 C C . GLN D 1 33 ? 118.46955 137.40951 121.96765 1.000 44.30725 33 GLN D C 1
ATOM 3361 O O . GLN D 1 33 ? 118.60374 137.10572 120.77684 1.000 49.79207 33 GLN D O 1
ATOM 3367 N N . GLY D 1 34 ? 119.06889 136.72909 122.94682 1.000 36.69792 34 GLY D N 1
ATOM 3368 C CA . GLY D 1 34 ? 119.86744 135.55598 122.63573 1.000 40.63900 34 GLY D CA 1
ATOM 3369 C C . GLY D 1 34 ? 119.04731 134.43605 122.02672 1.000 40.64148 34 GLY D C 1
ATOM 3370 O O . GLY D 1 34 ? 119.48764 133.77447 121.08456 1.000 44.39194 34 GLY D O 1
ATOM 3371 N N . ALA D 1 35 ? 117.84290 134.20730 122.55585 1.000 22.60681 35 ALA D N 1
ATOM 3372 C CA . ALA D 1 35 ? 116.97527 133.17928 121.98917 1.000 22.56293 35 ALA D CA 1
ATOM 3373 C C . ALA D 1 35 ? 116.58449 133.51532 120.55507 1.000 29.51072 35 ALA D C 1
ATOM 3374 O O . ALA D 1 35 ? 116.58789 132.63996 119.68007 1.000 34.23622 35 ALA D O 1
ATOM 3376 N N . VAL D 1 36 ? 116.25144 134.78170 120.29326 1.000 29.16450 36 VAL D N 1
ATOM 3377 C CA . VAL D 1 36 ? 115.88451 135.18941 118.93885 1.000 26.45324 36 VAL D CA 1
ATOM 3378 C C . VAL D 1 36 ? 117.06787 135.02785 117.99205 1.000 34.99298 36 VAL D C 1
ATOM 3379 O O . VAL D 1 36 ? 116.91702 134.54897 116.86009 1.000 38.03615 36 VAL D O 1
ATOM 3383 N N . ALA D 1 37 ? 118.26291 135.42560 118.43676 1.000 38.21882 37 ALA D N 1
ATOM 3384 C CA . ALA D 1 37 ? 119.44963 135.28355 117.60001 1.000 26.91106 37 ALA D CA 1
ATOM 3385 C C . ALA D 1 37 ? 119.75115 133.81913 117.31084 1.000 31.30211 37 ALA D C 1
ATOM 3386 O O . ALA D 1 37 ? 120.11805 133.46495 116.18504 1.000 39.17147 37 ALA D O 1
ATOM 3388 N N . PHE D 1 38 ? 119.60537 132.95240 118.31582 1.000 35.28864 38 PHE D N 1
ATOM 3389 C CA . PHE D 1 38 ? 119.83825 131.52791 118.10324 1.000 34.01566 38 PHE D CA 1
ATOM 3390 C C . PHE D 1 38 ? 118.82700 130.94412 117.12593 1.000 34.78567 38 PHE D C 1
ATOM 3391 O O . PHE D 1 38 ? 119.18216 130.12637 116.26930 1.000 38.18380 38 PHE D O 1
ATOM 3399 N N . SER D 1 39 ? 117.55950 131.34937 117.23971 1.000 32.84787 39 SER D N 1
ATOM 3400 C CA . SER D 1 39 ? 116.54963 130.87684 116.29751 1.000 26.86739 39 SER D CA 1
ATOM 3401 C C . SER D 1 39 ? 116.86261 131.33389 114.87799 1.000 27.64910 39 SER D C 1
ATOM 3402 O O . SER D 1 39 ? 116.74750 130.55268 113.92526 1.000 37.49685 39 SER D O 1
ATOM 3405 N N . LEU D 1 40 ? 117.26504 132.59689 114.71760 1.000 28.62860 40 LEU D N 1
ATOM 3406 C CA . LEU D 1 40 ? 117.61313 133.09787 113.39144 1.000 25.05752 40 LEU D CA 1
ATOM 3407 C C . LEU D 1 40 ? 118.81811 132.36067 112.82167 1.000 33.09048 40 LEU D C 1
ATOM 3408 O O . LEU D 1 40 ? 118.85441 132.04513 111.62680 1.000 40.65890 40 LEU D O 1
ATOM 3413 N N . LEU D 1 41 ? 119.81874 132.08446 113.66085 1.000 39.45379 41 LEU D N 1
ATOM 3414 C CA . LEU D 1 41 ? 120.99218 131.35009 113.20037 1.000 25.78542 41 LEU D CA 1
ATOM 3415 C C . LEU D 1 41 ? 120.62794 129.92992 112.78882 1.000 27.86954 41 LEU D C 1
ATOM 3416 O O . LEU D 1 41 ? 121.13238 129.41811 111.78339 1.000 37.91048 41 LEU D O 1
ATOM 3421 N N . GLY D 1 42 ? 119.75560 129.27406 113.55596 1.000 31.89403 42 GLY D N 1
ATOM 3422 C CA . GLY D 1 42 ? 119.33088 127.93089 113.20778 1.000 32.22491 42 GLY D CA 1
ATOM 3423 C C . GLY D 1 42 ? 118.42941 127.86611 111.99472 1.000 29.18873 42 GLY D C 1
ATOM 3424 O O . GLY D 1 42 ? 118.35993 126.81888 111.34348 1.000 39.06323 42 GLY D O 1
ATOM 3425 N N . THR D 1 43 ? 117.73123 128.95945 111.68057 1.000 31.48949 43 THR D N 1
ATOM 3426 C CA . THR D 1 43 ? 116.86730 128.96934 110.50441 1.000 24.30852 43 THR D CA 1
ATOM 3427 C C . THR D 1 43 ? 117.67330 128.83764 109.21681 1.000 35.98127 43 THR D C 1
ATOM 3428 O O . THR D 1 43 ? 117.30153 128.06873 108.32279 1.000 44.39630 43 THR D O 1
ATOM 3432 N N . ILE D 1 44 ? 118.78723 129.56840 109.10541 1.000 35.57834 44 ILE D N 1
ATOM 3433 C CA . ILE D 1 44 ? 119.55668 129.56968 107.86171 1.000 26.17226 44 ILE D CA 1
ATOM 3434 C C . ILE D 1 44 ? 120.36380 128.29955 107.65615 1.000 35.30939 44 ILE D C 1
ATOM 3435 O O . ILE D 1 44 ? 120.83954 128.05924 106.53986 1.000 49.40434 44 ILE D O 1
ATOM 3440 N N . GLY D 1 45 ? 120.53954 127.48144 108.69107 1.000 30.83381 45 GLY D N 1
ATOM 3441 C CA . GLY D 1 45 ? 121.19962 126.20307 108.51273 1.000 39.73909 45 GLY D CA 1
ATOM 3442 C C . GLY D 1 45 ? 122.24107 125.85494 109.55595 1.000 38.67440 45 GLY D C 1
ATOM 3443 O O . GLY D 1 45 ? 122.72128 124.71856 109.59600 1.000 44.98756 45 GLY D O 1
ATOM 3444 N N . VAL D 1 46 ? 122.60526 126.81635 110.40344 1.000 32.54694 46 VAL D N 1
ATOM 3445 C CA . VAL D 1 46 ? 123.62167 126.56855 111.41873 1.000 33.79343 46 VAL D CA 1
ATOM 3446 C C . VAL D 1 46 ? 123.07243 125.60869 112.46425 1.000 35.18541 46 VAL D C 1
ATOM 3447 O O . VAL D 1 46 ? 121.95202 125.77927 112.96149 1.000 46.62656 46 VAL D O 1
ATOM 3451 N N . ASP D 1 47 ? 123.86080 124.59151 112.80235 1.000 31.53698 47 ASP D N 1
ATOM 3452 C CA . ASP D 1 47 ? 123.45373 123.60569 113.79799 1.000 33.10976 47 ASP D CA 1
ATOM 3453 C C . ASP D 1 47 ? 123.54684 124.23138 115.18365 1.000 40.58133 47 ASP D C 1
ATOM 3454 O O . ASP D 1 47 ? 124.64578 124.44565 115.70450 1.000 47.50145 47 ASP D O 1
ATOM 3459 N N . THR D 1 48 ? 122.39510 124.52239 115.78443 1.000 39.50323 48 THR D N 1
ATOM 3460 C CA . THR D 1 48 ? 122.32871 125.19243 117.07492 1.000 42.50661 48 THR D CA 1
ATOM 3461 C C . THR D 1 48 ? 122.15562 124.22481 118.2383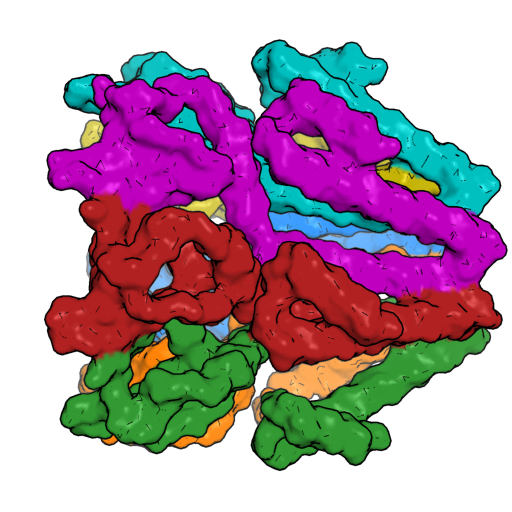2 1.000 40.52540 48 THR D C 1
ATOM 3462 O O . THR D 1 48 ? 121.94377 124.66936 119.37003 1.000 46.88390 48 THR D O 1
ATOM 3466 N N . SER D 1 49 ? 122.22704 122.91839 117.98692 1.000 38.26942 49 SER D N 1
ATOM 3467 C CA . SER D 1 49 ? 122.06972 121.94682 119.06821 1.000 39.37430 49 SER D CA 1
ATOM 3468 C C . SER D 1 49 ? 123.14831 122.06165 120.14023 1.000 42.09718 49 SER D C 1
ATOM 3469 O O . SER D 1 49 ? 122.79899 122.03830 121.33381 1.000 44.00221 49 SER D O 1
ATOM 3472 N N . PRO D 1 50 ? 124.44767 122.15118 119.81695 1.000 41.12453 50 PRO D N 1
ATOM 3473 C CA . PRO D 1 50 ? 125.43615 122.33141 120.89571 1.000 40.53261 50 PRO D CA 1
ATOM 3474 C C . PRO D 1 50 ? 125.23746 123.61090 121.68767 1.000 44.50343 50 PRO D C 1
ATOM 3475 O O . PRO D 1 50 ? 125.40024 123.60877 122.91499 1.000 51.37535 50 PRO D O 1
ATOM 3479 N N . LEU D 1 51 ? 124.88343 124.70903 121.01622 1.000 38.32154 51 LEU D N 1
ATOM 3480 C CA . LEU D 1 51 ? 124.64081 125.96051 121.72521 1.000 40.73984 51 LEU D CA 1
ATOM 3481 C C . LEU D 1 51 ? 123.44184 125.83910 122.65519 1.000 42.26659 51 LEU D C 1
ATOM 3482 O O . LEU D 1 51 ? 123.47967 126.31606 123.79565 1.000 45.50671 51 LEU D O 1
ATOM 3487 N N . ILE D 1 52 ? 122.37013 125.19635 122.18605 1.000 46.01553 52 ILE D N 1
ATOM 3488 C CA . ILE D 1 52 ? 121.19199 124.99516 123.02387 1.000 42.05370 52 ILE D CA 1
ATOM 3489 C C . ILE D 1 52 ? 121.53834 124.13386 124.22987 1.000 45.49573 52 ILE D C 1
ATOM 3490 O O . ILE D 1 52 ? 121.11714 124.42104 125.35595 1.000 50.29169 52 ILE D O 1
ATOM 3495 N N . ALA D 1 53 ? 122.31254 123.06689 124.01651 1.000 48.04885 53 ALA D N 1
ATOM 3496 C CA . ALA D 1 53 ? 122.69076 122.19635 125.12564 1.000 49.81462 53 ALA D CA 1
ATOM 3497 C C . ALA D 1 53 ? 123.53639 122.93925 126.15303 1.000 52.64188 53 ALA D C 1
ATOM 3498 O O . ALA D 1 53 ? 123.31015 122.81231 127.36324 1.000 54.90873 53 ALA D O 1
ATOM 3500 N N . ALA D 1 54 ? 124.51520 123.72202 125.69081 1.000 47.62833 54 ALA D N 1
ATOM 3501 C CA . ALA D 1 54 ? 125.35961 124.47073 126.61640 1.000 48.29077 54 ALA D CA 1
ATOM 3502 C C . ALA D 1 54 ? 124.55197 125.50683 127.38725 1.000 48.63907 54 ALA D C 1
ATOM 3503 O O . ALA D 1 54 ? 124.72686 125.66336 128.60299 1.000 51.65864 54 ALA D O 1
ATOM 3505 N N . ALA D 1 55 ? 123.65959 126.22351 126.69778 1.000 54.24219 55 ALA D N 1
ATOM 3506 C CA . ALA D 1 55 ? 122.82789 127.21353 127.37173 1.000 52.56851 55 ALA D CA 1
ATOM 3507 C C . ALA D 1 55 ? 121.91347 126.55741 128.39624 1.000 54.08708 55 ALA D C 1
ATOM 3508 O O . ALA D 1 55 ? 121.72790 127.08414 129.49823 1.000 60.10460 55 ALA D O 1
ATOM 3510 N N . GLY D 1 56 ? 121.33689 125.40377 128.05417 1.000 51.12715 56 GLY D N 1
ATOM 3511 C CA . GLY D 1 56 ? 120.48579 124.70556 129.00142 1.000 52.13046 56 GLY D CA 1
ATOM 3512 C C . GLY D 1 56 ? 121.24409 124.22225 130.22132 1.000 57.01007 56 GLY D C 1
ATOM 3513 O O . GLY D 1 56 ? 120.75318 124.32348 131.34717 1.000 61.60742 56 GLY D O 1
ATOM 3514 N N . VAL D 1 57 ? 122.45320 123.69381 130.01667 1.000 53.54561 57 VAL D N 1
ATOM 3515 C CA . VAL D 1 57 ? 123.26051 123.23819 131.14589 1.000 52.79044 57 VAL D CA 1
ATOM 3516 C C . VAL D 1 57 ? 123.62740 124.41032 132.04825 1.000 52.86748 57 VAL D C 1
ATOM 3517 O O . VAL D 1 57 ? 123.53530 124.31811 133.27978 1.000 59.88679 57 VAL D O 1
ATOM 3521 N N . THR D 1 58 ? 124.04449 125.53209 131.45344 1.000 53.24811 58 THR D N 1
ATOM 3522 C CA . THR D 1 58 ? 124.39488 126.70333 132.25230 1.000 55.81069 58 THR D CA 1
ATOM 3523 C C . THR D 1 58 ? 123.18643 127.23600 133.01407 1.000 55.22409 58 THR D C 1
ATOM 3524 O O . THR D 1 58 ? 123.29455 127.59911 134.19298 1.000 58.06365 58 THR D O 1
ATOM 3528 N N . GLY D 1 59 ? 122.02500 127.28699 132.35888 1.000 50.44656 59 GLY D N 1
ATOM 3529 C CA . GLY D 1 59 ? 120.82531 127.74469 133.03643 1.000 50.07948 59 GLY D CA 1
ATOM 3530 C C . GLY D 1 59 ? 120.41519 126.83142 134.17364 1.000 55.52892 59 GLY D C 1
ATOM 3531 O O . GLY D 1 59 ? 120.01104 127.29854 135.23911 1.000 58.73298 59 GLY D O 1
ATOM 3532 N N . ALA D 1 60 ? 120.51371 125.51640 133.96414 1.000 54.45116 60 ALA D N 1
ATOM 3533 C CA . ALA D 1 60 ? 120.19866 124.57333 135.03077 1.000 54.04511 60 ALA D CA 1
ATOM 3534 C C . ALA D 1 60 ? 121.15600 124.73204 136.20386 1.000 59.98044 60 ALA D C 1
ATOM 3535 O O . ALA D 1 60 ? 120.73740 124.68007 137.36584 1.000 63.55478 60 ALA D O 1
ATOM 3537 N N . THR D 1 61 ? 122.44589 124.92985 135.91985 1.000 52.26733 61 THR D N 1
ATOM 3538 C CA . THR D 1 61 ? 123.41356 125.16082 136.98860 1.000 51.65203 61 THR D CA 1
ATOM 3539 C C . THR D 1 61 ? 123.07160 126.41706 137.77898 1.000 55.24665 61 THR D C 1
ATOM 3540 O O . THR D 1 61 ? 123.08713 126.41140 139.01585 1.000 60.00291 61 THR D O 1
ATOM 3544 N N . ILE D 1 62 ? 122.75217 127.50622 137.07693 1.000 55.98467 62 ILE D N 1
ATOM 3545 C CA . ILE D 1 62 ? 122.43903 128.76065 137.75672 1.000 54.22156 62 ILE D CA 1
ATOM 3546 C C . ILE D 1 62 ? 121.17185 128.61606 138.59121 1.000 56.21392 62 ILE D C 1
ATOM 3547 O O . ILE D 1 62 ? 121.09961 129.10207 139.72680 1.000 57.37986 62 ILE D O 1
ATOM 3552 N N . VAL D 1 63 ? 120.15611 127.94414 138.04620 1.000 55.51166 63 VAL D N 1
ATOM 3553 C CA . VAL D 1 63 ? 118.89701 127.77390 138.76532 1.000 56.44157 63 VAL D CA 1
ATOM 3554 C C . VAL D 1 63 ? 119.10069 126.91864 140.01022 1.000 57.32957 63 VAL D C 1
ATOM 3555 O O . VAL D 1 63 ? 118.61153 127.24970 141.09652 1.000 61.35166 63 VAL D O 1
ATOM 3559 N N . PHE D 1 64 ? 119.82909 125.80750 139.87466 1.000 60.70309 64 PHE D N 1
ATOM 3560 C CA . PHE D 1 64 ? 120.03955 124.91990 141.01225 1.000 61.80199 64 PHE D CA 1
ATOM 3561 C C . PHE D 1 64 ? 120.92357 125.56265 142.07243 1.000 65.98328 64 PHE D C 1
ATOM 3562 O O . PHE D 1 64 ? 120.75750 125.28628 143.26573 1.000 65.20327 64 PHE D O 1
ATOM 3570 N N . ALA D 1 65 ? 121.86505 126.41554 141.66229 1.000 65.95079 65 ALA D N 1
ATOM 3571 C CA . ALA D 1 65 ? 122.73072 127.07759 142.63115 1.000 61.67902 65 ALA D CA 1
ATOM 3572 C C . ALA D 1 65 ? 121.98622 128.14538 143.42417 1.000 66.80980 65 ALA D C 1
ATOM 3573 O O . ALA D 1 65 ? 122.26599 128.33776 144.61260 1.000 69.43742 65 ALA D O 1
ATOM 3575 N N . CYS D 1 66 ? 121.04242 128.84663 142.79348 1.000 65.60552 66 CYS D N 1
ATOM 3576 C CA . CYS D 1 66 ? 120.29040 129.91830 143.43600 1.000 62.63438 66 CYS D CA 1
ATOM 3577 C C . CYS D 1 66 ? 118.91730 129.45757 143.91515 1.000 64.06852 66 CYS D C 1
ATOM 3578 O O . CYS D 1 66 ? 117.97441 130.25750 143.96291 1.000 69.27150 66 CYS D O 1
ATOM 3581 N N . LYS D 1 67 ? 118.78950 128.17795 144.27356 1.000 66.37442 67 LYS D N 1
ATOM 3582 C CA . LYS D 1 67 ? 117.49425 127.64063 144.67889 1.000 68.97571 67 LYS D CA 1
ATOM 3583 C C . LYS D 1 67 ? 116.98247 128.32270 145.94159 1.000 71.50758 67 LYS D C 1
ATOM 3584 O O . LYS D 1 67 ? 115.80820 128.70116 146.02357 1.000 73.05263 67 LYS D O 1
ATOM 3590 N N . ASP D 1 68 ? 117.85419 128.48960 146.93955 1.000 66.09931 68 ASP D N 1
ATOM 3591 C CA . ASP D 1 68 ? 117.43645 129.11375 148.19110 1.000 65.78774 68 ASP D CA 1
ATOM 3592 C C . ASP D 1 68 ? 117.03667 130.56814 147.97958 1.000 66.82337 68 ASP D C 1
ATOM 3593 O O . ASP D 1 68 ? 116.02949 131.02933 148.53015 1.000 70.68051 68 ASP D O 1
ATOM 3598 N N . PHE D 1 69 ? 117.81479 131.30606 147.18405 1.000 59.36663 69 PHE D N 1
ATOM 3599 C CA . PHE D 1 69 ? 117.48532 132.70103 146.91178 1.000 58.36325 69 PHE D CA 1
ATOM 3600 C C . PHE D 1 69 ? 116.15480 132.82157 146.17951 1.000 61.01590 69 PHE D C 1
ATOM 3601 O O . PHE D 1 69 ? 115.32187 133.67039 146.52352 1.000 59.98157 69 PHE D O 1
ATOM 3609 N N . GLY D 1 70 ? 115.93336 131.97574 145.17042 1.000 56.02876 70 GLY D N 1
ATOM 3610 C CA . GLY D 1 70 ? 114.66800 132.01394 144.45571 1.000 51.99346 70 GLY D CA 1
ATOM 3611 C C . GLY D 1 70 ? 113.48909 131.65337 145.33821 1.000 54.81851 70 GLY D C 1
ATOM 3612 O O . GLY D 1 70 ? 112.42674 132.27804 145.26022 1.000 59.33353 70 GLY D O 1
ATOM 3613 N N . THR D 1 71 ? 113.66015 130.64096 146.19185 1.000 55.36655 71 THR D N 1
ATOM 3614 C CA . THR D 1 71 ? 112.59051 130.25089 147.10221 1.000 58.53754 71 THR D CA 1
ATOM 3615 C C . THR D 1 71 ? 112.26854 131.37181 148.08246 1.000 57.78612 71 THR D C 1
ATOM 3616 O O . THR D 1 71 ? 111.09486 131.65219 148.35009 1.000 57.14363 71 THR D O 1
ATOM 3620 N N . ASN D 1 72 ? 113.29745 132.03684 148.61606 1.000 53.63131 72 ASN D N 1
ATOM 3621 C CA . ASN D 1 72 ? 113.06043 133.15382 149.52582 1.000 53.09763 72 ASN D CA 1
ATOM 3622 C C . ASN D 1 72 ? 112.35532 134.30432 148.81886 1.000 59.26004 72 ASN D C 1
ATOM 3623 O O . ASN D 1 72 ? 111.45679 134.93504 149.38887 1.000 58.74832 72 ASN D O 1
ATOM 3628 N N . PHE D 1 73 ? 112.75156 134.59800 147.57758 1.000 60.61212 73 PHE D N 1
ATOM 3629 C CA . PHE D 1 73 ? 112.09490 135.66846 146.83329 1.000 51.95954 73 PHE D CA 1
ATOM 3630 C C . PHE D 1 73 ? 110.62725 135.34571 146.57781 1.000 51.94707 73 PHE D C 1
ATOM 3631 O O . PHE D 1 73 ? 109.75550 136.21025 146.73414 1.000 55.48902 73 PHE D O 1
ATOM 3639 N N . VAL D 1 74 ? 110.33269 134.10273 146.19211 1.000 49.24107 74 VAL D N 1
ATOM 3640 C CA . VAL D 1 74 ? 108.94647 133.71280 145.95087 1.000 46.32554 74 VAL D CA 1
ATOM 3641 C C . VAL D 1 74 ? 108.14528 133.75328 147.24700 1.000 47.78578 74 VAL D C 1
ATOM 3642 O O . VAL D 1 74 ? 106.97337 134.15016 147.25723 1.000 50.71527 74 VAL D O 1
ATOM 3646 N N . ALA D 1 75 ? 108.76102 133.34638 148.35965 1.000 48.94224 75 ALA D N 1
ATOM 3647 C CA . ALA D 1 75 ? 108.08187 133.41089 149.64860 1.000 45.92595 75 ALA D CA 1
ATOM 3648 C C . ALA D 1 75 ? 107.76094 134.84859 150.03051 1.000 45.80419 75 ALA D C 1
ATOM 3649 O O . ALA D 1 75 ? 106.67522 135.13384 150.54722 1.000 52.07650 75 ALA D O 1
ATOM 3651 N N . SER D 1 76 ? 108.69848 135.76737 149.79115 1.000 48.75229 76 SER D N 1
ATOM 3652 C CA . SER D 1 76 ? 108.43471 137.17818 150.05422 1.000 47.30922 76 SER D CA 1
ATOM 3653 C C . SER D 1 76 ? 107.31645 137.70201 149.16320 1.000 50.40873 76 SER D C 1
ATOM 3654 O O . SER D 1 76 ? 106.47483 138.49083 149.60735 1.000 50.03468 76 SER D O 1
ATOM 3657 N N . ILE D 1 77 ? 107.29389 137.27579 147.89948 1.000 55.61372 77 ILE D N 1
ATOM 3658 C CA . ILE D 1 77 ? 106.23997 137.70999 146.98467 1.000 48.46891 77 ILE D CA 1
ATOM 3659 C C . ILE D 1 77 ? 104.87909 137.22960 147.47641 1.000 51.58089 77 ILE D C 1
ATOM 3660 O O . ILE D 1 77 ? 103.89738 137.98200 147.48229 1.000 52.23052 77 ILE D O 1
ATOM 3665 N N . VAL D 1 78 ? 104.80444 135.96774 147.90334 1.000 54.30667 78 VAL D N 1
ATOM 3666 C CA . VAL D 1 78 ? 103.52887 135.39712 148.32718 1.000 47.50703 78 VAL D CA 1
ATOM 3667 C C . VAL D 1 78 ? 103.06713 136.01797 149.64038 1.000 48.55904 78 VAL D C 1
ATOM 3668 O O . VAL D 1 78 ? 101.88964 136.36083 149.80006 1.000 51.60558 78 VAL D O 1
ATOM 3672 N N . LEU D 1 79 ? 103.98315 136.18391 150.59587 1.000 54.91724 79 LEU D N 1
ATOM 3673 C CA . LEU D 1 79 ? 103.62018 136.65078 151.92828 1.000 53.63853 79 LEU D CA 1
ATOM 3674 C C . LEU D 1 79 ? 103.22567 138.12062 151.96565 1.000 56.52697 79 LEU D C 1
ATOM 3675 O O . LEU D 1 79 ? 102.72948 138.57883 153.00011 1.000 63.52863 79 LEU D O 1
ATOM 3680 N N . SER D 1 80 ? 103.43825 138.86665 150.88481 1.000 63.68821 80 SER D N 1
ATOM 3681 C CA . SER D 1 80 ? 103.08380 140.27939 150.87032 1.000 58.93019 80 SER D CA 1
ATOM 3682 C C . SER D 1 80 ? 101.57634 140.44887 151.01134 1.000 58.84434 80 SER D C 1
ATOM 3683 O O . SER D 1 80 ? 100.79693 139.73805 150.36968 1.000 59.98941 80 SER D O 1
ATOM 3686 N N . GLY D 1 81 ? 101.16702 141.39427 151.85535 1.000 60.99278 81 GLY D N 1
ATOM 3687 C CA . GLY D 1 81 ? 99.77244 141.66864 152.10687 1.000 62.76957 81 GLY D CA 1
ATOM 3688 C C . GLY D 1 81 ? 99.17706 140.91587 153.27951 1.000 62.75922 81 GLY D C 1
ATOM 3689 O O . GLY D 1 81 ? 98.01464 141.15880 153.62443 1.000 66.20558 81 GLY D O 1
ATOM 3690 N N . GLN D 1 82 ? 99.93450 140.00824 153.89320 1.000 58.86734 82 GLN D N 1
ATOM 3691 C CA . GLN D 1 82 ? 99.43648 139.26078 155.04064 1.000 58.07127 82 GLN D CA 1
ATOM 3692 C C . GLN D 1 82 ? 99.13816 140.19832 156.20265 1.000 62.60407 82 GLN D C 1
ATOM 3693 O O . GLN D 1 82 ? 99.94865 141.06319 156.54459 1.000 64.25579 82 GLN D O 1
ATOM 3699 N N . GLN D 1 83 ? 97.96390 140.01953 156.81081 1.000 65.06653 83 GLN D N 1
ATOM 3700 C CA . GLN D 1 83 ? 97.55689 140.88210 157.91304 1.000 61.94957 83 GLN D CA 1
ATOM 3701 C C . GLN D 1 83 ? 98.31937 140.58339 159.19738 1.000 60.46978 83 GLN D C 1
ATOM 3702 O O . GLN D 1 83 ? 98.57202 141.50419 159.98124 1.000 64.59965 83 GLN D O 1
ATOM 3708 N N . SER D 1 84 ? 98.69673 139.32411 159.42826 1.000 59.91101 84 SER D N 1
ATOM 3709 C CA . SER D 1 84 ? 99.40275 138.97916 160.65759 1.000 56.51702 84 SER D CA 1
ATOM 3710 C C . SER D 1 84 ? 100.79265 139.59978 160.70768 1.000 61.30679 84 SER D C 1
ATOM 3711 O O . SER D 1 84 ? 101.28063 139.93274 161.79339 1.000 57.79371 84 SER D O 1
ATOM 3714 N N . ILE D 1 85 ? 101.43988 139.76483 159.55949 1.000 60.56923 85 ILE D N 1
ATOM 3715 C CA . ILE D 1 85 ? 102.79041 140.31823 159.49199 1.000 45.77651 85 ILE D CA 1
ATOM 3716 C C . ILE D 1 85 ? 102.63129 141.79553 159.14633 1.000 54.42489 85 ILE D C 1
ATOM 3717 O O . ILE D 1 85 ? 102.52648 142.18260 157.98107 1.000 61.02914 85 ILE D O 1
ATOM 3722 N N . ARG D 1 86 ? 102.59264 142.63124 160.18043 1.000 55.43746 86 ARG D N 1
ATOM 3723 C CA . ARG D 1 86 ? 102.51908 144.07566 160.02975 1.000 56.71719 86 ARG D CA 1
ATOM 3724 C C . ARG D 1 86 ? 103.42141 144.72793 161.06623 1.000 60.67889 86 ARG D C 1
ATOM 3725 O O . ARG D 1 86 ? 103.74814 144.13232 162.09529 1.000 65.97341 86 ARG D O 1
ATOM 3733 N N . THR D 1 87 ? 103.82615 145.96313 160.78021 1.000 54.03796 87 THR D N 1
ATOM 3734 C CA . THR D 1 87 ? 104.69691 146.69238 161.69247 1.000 52.07458 87 THR D CA 1
ATOM 3735 C C . THR D 1 87 ? 104.01566 146.88403 163.04111 1.000 52.92901 87 THR D C 1
ATOM 3736 O O . THR D 1 87 ? 102.84679 147.27386 163.11197 1.000 57.50812 87 THR D O 1
ATOM 3740 N N . GLY D 1 88 ? 104.75271 146.60454 164.11365 1.000 47.98355 88 GLY D N 1
ATOM 3741 C CA . GLY D 1 88 ? 104.22555 146.72188 165.45498 1.000 49.20557 88 GLY D CA 1
ATOM 3742 C C . GLY D 1 88 ? 103.42214 145.53665 165.93999 1.000 48.59764 88 GLY D C 1
ATOM 3743 O O . GLY D 1 88 ? 102.88411 145.59099 167.05310 1.000 51.02293 88 GLY D O 1
ATOM 3744 N N . ASN D 1 89 ? 103.32299 144.47010 165.15146 1.000 54.56252 89 ASN D N 1
ATOM 3745 C CA . ASN D 1 89 ? 102.55250 143.29384 165.52959 1.000 53.82246 89 ASN D CA 1
ATOM 3746 C C . ASN D 1 89 ? 103.46671 142.26180 166.17537 1.000 54.66823 89 ASN D C 1
ATOM 3747 O O . ASN D 1 89 ? 104.52638 141.93499 165.63210 1.000 58.31261 89 ASN D O 1
ATOM 3752 N N . LEU D 1 90 ? 103.05248 141.75082 167.33140 1.000 47.34532 90 LEU D N 1
ATOM 3753 C CA . LEU D 1 90 ? 103.81216 140.73661 168.05388 1.000 49.16745 90 LEU D CA 1
ATOM 3754 C C . LEU D 1 90 ? 103.42637 139.36763 167.50650 1.000 45.46867 90 LEU D C 1
ATOM 3755 O O . LEU D 1 90 ? 102.27886 138.93446 167.65038 1.000 51.15623 90 LEU D O 1
ATOM 3760 N N . VAL D 1 91 ? 104.38420 138.68549 166.87833 1.000 36.61008 91 VAL D N 1
ATOM 3761 C CA . VAL D 1 91 ? 104.13586 137.40167 166.24036 1.000 38.66424 91 VAL D CA 1
ATOM 3762 C C . VAL D 1 91 ? 105.13767 136.38078 166.75950 1.000 38.94765 91 VAL D C 1
ATOM 3763 O O . VAL D 1 91 ? 106.22288 136.72026 167.23489 1.000 49.28001 91 VAL D O 1
ATOM 3767 N N . CYS D 1 92 ? 104.75192 135.11132 166.66075 1.000 44.14607 92 CYS D N 1
ATOM 3768 C CA . CYS D 1 92 ? 105.58827 133.99196 167.06938 1.000 43.49047 92 CYS D CA 1
ATOM 3769 C C . CYS D 1 92 ? 105.64617 132.98699 165.92991 1.000 40.55829 92 CYS D C 1
ATOM 3770 O O . CYS D 1 92 ? 104.60487 132.58218 165.40411 1.000 45.83647 92 CYS D O 1
ATOM 3773 N N . ILE D 1 93 ? 106.85735 132.58694 165.55149 1.000 36.20346 93 ILE D N 1
ATOM 3774 C CA . ILE D 1 93 ? 107.08340 131.70917 164.40925 1.000 40.24575 93 ILE D CA 1
ATOM 3775 C C . ILE D 1 93 ? 107.76695 130.44013 164.89611 1.000 40.13971 93 ILE D C 1
ATOM 3776 O O . ILE D 1 93 ? 108.76472 130.50606 165.62310 1.000 45.30872 93 ILE D O 1
ATOM 3781 N N . GLY D 1 94 ? 107.23232 129.29252 164.49473 1.000 47.12793 94 GLY D N 1
ATOM 3782 C CA . GLY D 1 94 ? 107.79428 128.00669 164.84895 1.000 50.48899 94 GLY D CA 1
ATOM 3783 C C . GLY D 1 94 ? 107.01512 127.31888 165.95712 1.000 60.63734 94 GLY D C 1
ATOM 3784 O O . GLY D 1 94 ? 106.18353 127.91108 166.64944 1.000 63.32018 94 GLY D O 1
ATOM 3785 N N . THR D 1 95 ? 107.29997 126.02787 166.11527 1.000 65.84436 95 THR D N 1
ATOM 3786 C CA . THR D 1 95 ? 106.67402 125.21123 167.14415 1.000 63.11946 95 THR D CA 1
ATOM 3787 C C . THR D 1 95 ? 107.73493 124.36882 167.83429 1.000 65.77735 95 THR D C 1
ATOM 3788 O O . THR D 1 95 ? 108.65806 123.86742 167.18692 1.000 67.57776 95 THR D O 1
ATOM 3792 N N . GLY D 1 96 ? 107.59622 124.21568 169.14853 1.000 65.90105 96 GLY D N 1
ATOM 3793 C CA . GLY D 1 96 ? 108.52604 123.41330 169.91799 1.000 63.64375 96 GLY D CA 1
ATOM 3794 C C . GLY D 1 96 ? 109.78804 124.15449 170.30592 1.000 66.59417 96 GLY D C 1
ATOM 3795 O O . GLY D 1 96 ? 109.74051 125.34053 170.64499 1.000 67.93992 96 GLY D O 1
ATOM 3796 N N . LEU D 1 97 ? 110.92658 123.45796 170.26805 1.000 68.43942 97 LEU D N 1
ATOM 3797 C CA . LEU D 1 97 ? 112.19471 124.08993 170.61880 1.000 69.39227 97 LEU D CA 1
ATOM 3798 C C . LEU D 1 97 ? 112.57802 125.16341 169.60821 1.000 63.76391 97 LEU D C 1
ATOM 3799 O O . LEU D 1 97 ? 113.10243 126.21854 169.98311 1.000 60.78912 97 LEU D O 1
ATOM 3804 N N . ASN D 1 98 ? 112.32820 124.91213 168.32316 1.000 60.00520 98 ASN D N 1
ATOM 3805 C CA . ASN D 1 98 ? 112.65234 125.86728 167.26411 1.000 61.22504 98 ASN D CA 1
ATOM 3806 C C . ASN D 1 98 ? 111.53202 126.90267 167.15901 1.000 62.28908 98 ASN D C 1
ATOM 3807 O O . ASN D 1 98 ? 110.68527 126.87574 166.26385 1.000 67.67052 98 ASN D O 1
ATOM 3812 N N . VAL D 1 99 ? 111.54299 127.83619 168.10650 1.000 57.79752 99 VAL D N 1
ATOM 3813 C CA . VAL D 1 99 ? 110.52592 128.87491 168.18611 1.000 53.75238 99 VAL D CA 1
ATOM 3814 C C . VAL D 1 99 ? 111.20605 130.23685 168.15881 1.000 60.56323 99 VAL D C 1
ATOM 3815 O O . VAL D 1 99 ? 112.33743 130.40296 168.62712 1.000 66.20942 99 VAL D O 1
ATOM 3819 N N . VAL D 1 100 ? 110.51504 131.20979 167.56940 1.000 57.15918 100 VAL D N 1
ATOM 3820 C CA . VAL D 1 100 ? 111.00927 132.57458 167.43222 1.000 48.87615 100 VAL D CA 1
ATOM 3821 C C . VAL D 1 100 ? 109.89143 133.52736 167.82915 1.000 50.99284 100 VAL D C 1
ATOM 3822 O O . VAL D 1 100 ? 108.76563 133.40733 167.33423 1.000 57.38030 100 VAL D O 1
ATOM 3826 N N . LYS D 1 101 ? 110.19910 134.47028 168.71738 1.000 43.20427 101 LYS D N 1
ATOM 3827 C CA . LYS D 1 101 ? 109.22104 135.42928 169.20988 1.000 45.50667 101 LYS D CA 1
ATOM 3828 C C . LYS D 1 101 ? 109.76874 136.84200 169.07967 1.000 49.85306 101 LYS D C 1
ATOM 3829 O O . LYS D 1 101 ? 110.94685 137.08797 169.35286 1.000 55.73146 101 LYS D O 1
ATOM 3835 N N . GLY D 1 102 ? 108.91024 137.76378 168.66418 1.000 46.85554 102 GLY D N 1
ATOM 3836 C CA . GLY D 1 102 ? 109.30882 139.15001 168.53544 1.000 44.03178 102 GLY D CA 1
ATOM 3837 C C . GLY D 1 102 ? 108.20149 139.97180 167.91466 1.000 44.96417 102 GLY D C 1
ATOM 3838 O O . GLY D 1 102 ? 107.13501 139.46126 167.55995 1.000 51.57105 102 GLY D O 1
ATOM 3839 N N . LYS D 1 103 ? 108.47959 141.26626 167.79009 1.000 47.52257 103 LYS D N 1
ATOM 3840 C CA . LYS D 1 103 ? 107.56308 142.22060 167.18069 1.000 47.16788 103 LYS D CA 1
ATOM 3841 C C . LYS D 1 103 ? 108.11629 142.65926 165.83331 1.000 49.82021 103 LYS D C 1
ATOM 3842 O O . LYS D 1 103 ? 109.30041 142.99329 165.72434 1.000 51.54877 103 LYS D O 1
ATOM 3848 N N . VAL D 1 104 ? 107.25818 142.66226 164.81369 1.000 47.21314 104 VAL D N 1
ATOM 3849 C CA . VAL D 1 104 ? 107.68976 143.03509 163.47287 1.000 44.64961 104 VAL D CA 1
ATOM 3850 C C . VAL D 1 104 ? 108.02615 144.51916 163.44438 1.000 51.23992 104 VAL D C 1
ATOM 3851 O O . VAL D 1 104 ? 107.21804 145.36458 163.84884 1.000 58.32428 104 VAL D O 1
ATOM 3855 N N . VAL D 1 105 ? 109.22887 144.84206 162.96576 1.000 50.58197 105 VAL D N 1
ATOM 3856 C CA . VAL D 1 105 ? 109.68905 146.21811 162.85643 1.000 51.58033 105 VAL D CA 1
ATOM 3857 C C . VAL D 1 105 ? 109.92638 146.62359 161.40859 1.000 53.33459 105 VAL D C 1
ATOM 3858 O O . VAL D 1 105 ? 109.62867 147.75932 161.02111 1.000 60.15002 105 VAL D O 1
ATOM 3862 N N . ASP D 1 106 ? 110.46065 145.71871 160.59224 1.000 53.34018 106 ASP D N 1
ATOM 3863 C CA . ASP D 1 106 ? 110.74200 146.01808 159.19812 1.000 54.54313 106 ASP D CA 1
ATOM 3864 C C . ASP D 1 106 ? 110.61840 144.73183 158.39504 1.000 51.99800 106 ASP D C 1
ATOM 3865 O O . ASP D 1 106 ? 110.85213 143.63620 158.91151 1.000 57.98098 106 ASP D O 1
ATOM 3870 N N . TRP D 1 107 ? 110.24144 144.87608 157.12826 1.000 54.84886 107 TRP D N 1
ATOM 3871 C CA . TRP D 1 107 ? 110.08527 143.75364 156.21627 1.000 54.51842 107 TRP D CA 1
ATOM 3872 C C . TRP D 1 107 ? 111.00146 143.92723 155.01415 1.000 59.65701 107 TRP D C 1
ATOM 3873 O O . TRP D 1 107 ? 111.16127 145.03687 154.49658 1.000 66.41944 107 TRP D O 1
ATOM 3884 N N . ASP D 1 108 ? 111.59887 142.82364 154.57424 1.000 58.56311 108 ASP D N 1
ATOM 3885 C CA . ASP D 1 108 ? 112.50994 142.81404 153.44127 1.000 56.11689 108 ASP D CA 1
ATOM 3886 C C . ASP D 1 108 ? 112.15062 141.65547 152.52083 1.000 58.46175 108 ASP D C 1
ATOM 3887 O O . ASP D 1 108 ? 111.34053 140.78890 152.85957 1.000 65.22347 108 ASP D O 1
ATOM 3892 N N . THR D 1 109 ? 112.76233 141.65010 151.33920 1.000 54.09448 109 THR D N 1
ATOM 3893 C CA . THR D 1 109 ? 112.54422 140.59235 150.36214 1.000 55.65524 109 THR D CA 1
ATOM 3894 C C . THR D 1 109 ? 113.35214 139.33563 150.65483 1.000 57.87036 109 THR D C 1
ATOM 3895 O O . THR D 1 109 ? 113.19200 138.33893 149.94281 1.000 64.12501 109 THR D O 1
ATOM 3899 N N . ARG D 1 110 ? 114.21450 139.35564 151.66981 1.000 54.69103 110 ARG D N 1
ATOM 3900 C CA . ARG D 1 110 ? 115.03954 138.19641 151.98422 1.000 57.04411 110 ARG D CA 1
ATOM 3901 C C . ARG D 1 110 ? 114.87255 137.78968 153.44376 1.000 57.10950 110 ARG D C 1
ATOM 3902 O O . ARG D 1 110 ? 114.92482 136.60012 153.77322 1.000 57.05752 110 ARG D O 1
ATOM 3910 N N . TYR D 1 111 ? 114.64819 138.76501 154.32154 1.000 51.51950 111 TYR D N 1
ATOM 3911 C CA . TYR D 1 111 ? 114.55162 138.52026 155.75203 1.000 48.28712 111 TYR D CA 1
ATOM 3912 C C . TYR D 1 111 ? 113.31220 139.19536 156.32072 1.000 48.40801 111 TYR D C 1
ATOM 3913 O O . TYR D 1 111 ? 112.80055 140.16835 155.76119 1.000 53.97998 111 TYR D O 1
ATOM 3922 N N . LEU D 1 112 ? 112.83257 138.66009 157.44059 1.000 46.69417 112 LEU D N 1
ATOM 3923 C CA . LEU D 1 112 ? 111.78955 139.28498 158.24233 1.000 39.85860 112 LEU D CA 1
ATOM 3924 C C . LEU D 1 112 ? 112.38886 139.67289 159.58527 1.000 45.32165 112 LEU D C 1
ATOM 3925 O O . LEU D 1 112 ? 112.95280 138.82483 160.28409 1.000 52.96718 112 LEU D O 1
ATOM 3930 N N . TYR D 1 113 ? 112.26609 140.94646 159.94388 1.000 47.50162 113 TYR D N 1
ATOM 3931 C CA . TYR D 1 113 ? 112.93346 141.49542 161.11612 1.000 39.70129 113 TYR D CA 1
ATOM 3932 C C . TYR D 1 113 ? 111.97006 141.55060 162.29314 1.000 41.78135 113 TYR D C 1
ATOM 3933 O O . TYR D 1 113 ? 110.86486 142.08888 162.17419 1.000 49.77899 113 TYR D O 1
ATOM 3942 N N . LEU D 1 114 ? 112.39636 140.99547 163.42531 1.000 40.29880 114 LEU D N 1
ATOM 3943 C CA . LEU D 1 114 ? 111.61860 141.00331 164.65371 1.000 36.09039 114 LEU D CA 1
ATOM 3944 C C . LEU D 1 114 ? 112.46911 141.55740 165.78623 1.000 38.53387 114 LEU D C 1
ATOM 3945 O O . LEU D 1 114 ? 113.69185 141.39592 165.80173 1.000 52.41148 114 LEU D O 1
ATOM 3950 N N . ARG D 1 115 ? 111.81001 142.21262 166.73634 1.000 49.72691 115 ARG D N 1
ATOM 3951 C CA . ARG D 1 115 ? 112.46777 142.78393 167.90429 1.000 45.80335 115 ARG D CA 1
ATOM 3952 C C . ARG D 1 115 ? 112.10058 141.95324 169.12559 1.000 46.24935 115 ARG D C 1
ATOM 3953 O O . ARG D 1 115 ? 110.91863 141.82922 169.46329 1.000 54.59579 115 ARG D O 1
ATOM 3961 N N . SER D 1 116 ? 113.11051 141.39370 169.78536 1.000 51.75728 116 SER D N 1
ATOM 3962 C CA . SER D 1 116 ? 112.88802 140.53433 170.93590 1.000 56.90424 116 SER D CA 1
ATOM 3963 C C . SER D 1 116 ? 112.59312 141.37237 172.17761 1.000 61.72572 116 SER D C 1
ATOM 3964 O O . SER D 1 116 ? 112.60273 142.60610 172.14967 1.000 67.54948 116 SER D O 1
ATOM 3967 N N . SER D 1 117 ? 112.31810 140.68427 173.28791 1.000 68.32142 117 SER D N 1
ATOM 3968 C CA 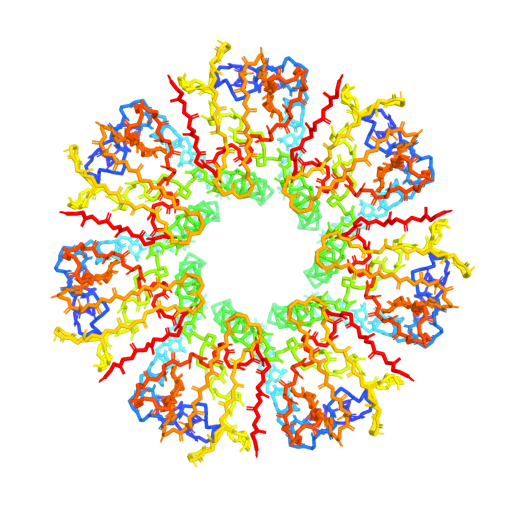. SER D 1 117 ? 112.08106 141.37751 174.54961 1.000 71.28804 117 SER D CA 1
ATOM 3969 C C . SER D 1 117 ? 113.33295 142.10472 175.02345 1.000 75.82180 117 SER D C 1
ATOM 3970 O O . SER D 1 117 ? 113.24802 143.21882 175.55305 1.000 73.59747 117 SER D O 1
ATOM 3973 N N . GLU D 1 118 ? 114.50267 141.49110 174.84357 1.000 76.61817 118 GLU D N 1
ATOM 3974 C CA . GLU D 1 118 ? 115.76024 142.10729 175.24396 1.000 72.52582 118 GLU D CA 1
ATOM 3975 C C . GLU D 1 118 ? 116.24984 143.15555 174.25462 1.000 72.52607 118 GLU D C 1
ATOM 3976 O O . GLU D 1 118 ? 117.21871 143.86068 174.55569 1.000 76.32686 118 GLU D O 1
ATOM 3982 N N . GLY D 1 119 ? 115.61263 143.27580 173.09239 1.000 60.89152 119 GLY D N 1
ATOM 3983 C CA . GLY D 1 119 ? 116.01231 144.23779 172.08896 1.000 59.35760 119 GLY D CA 1
ATOM 3984 C C . GLY D 1 119 ? 116.82569 143.67618 170.94482 1.000 63.07489 119 GLY D C 1
ATOM 3985 O O . GLY D 1 119 ? 117.23275 144.44398 170.06476 1.000 65.23821 119 GLY D O 1
ATOM 3986 N N . HIS D 1 120 ? 117.07896 142.37096 170.92765 1.000 58.00504 120 HIS D N 1
ATOM 3987 C CA . HIS D 1 120 ? 117.83531 141.77094 169.83988 1.000 54.43819 120 HIS D CA 1
ATOM 3988 C C . HIS D 1 120 ? 117.01416 141.75889 168.55584 1.000 52.84679 120 HIS D C 1
ATOM 3989 O O . HIS D 1 120 ? 115.78589 141.64687 168.57602 1.000 60.93601 120 HIS D O 1
ATOM 3996 N N . LEU D 1 121 ? 117.70940 141.87436 167.42883 1.000 38.20806 121 LEU D N 1
ATOM 3997 C CA . LEU D 1 121 ? 117.08297 141.87272 166.11377 1.000 40.29948 121 LEU D CA 1
ATOM 3998 C C . LEU D 1 121 ? 117.15838 140.46740 165.53115 1.000 45.24397 121 LEU D C 1
ATOM 3999 O O . LEU D 1 121 ? 118.24956 139.90325 165.40029 1.000 58.31472 121 LEU D O 1
ATOM 4004 N N . LEU D 1 122 ? 116.00352 139.90979 165.18208 1.000 37.75915 122 LEU D N 1
ATOM 4005 C CA . LEU D 1 122 ? 115.90195 138.55515 164.65800 1.000 30.83749 122 LEU D CA 1
ATOM 4006 C C . LEU D 1 122 ? 115.65734 138.61002 163.15776 1.000 34.40083 122 LEU D C 1
ATOM 4007 O O . LEU D 1 122 ? 114.77720 139.34217 162.69503 1.000 43.19569 122 LEU D O 1
ATOM 4012 N N . HIS D 1 123 ? 116.43367 137.83753 162.40544 1.000 40.09702 123 HIS D N 1
ATOM 4013 C CA . HIS D 1 123 ? 116.32938 137.77834 160.95009 1.000 29.35032 123 HIS D CA 1
ATOM 4014 C C . HIS D 1 123 ? 115.76415 136.41208 160.57557 1.000 32.58184 123 HIS D C 1
ATOM 4015 O O . HIS D 1 123 ? 116.49538 135.41938 160.52865 1.000 50.91424 123 HIS D O 1
ATOM 4022 N N . VAL D 1 124 ? 114.46538 136.36709 160.31141 1.000 31.66444 124 VAL D N 1
ATOM 4023 C CA . VAL D 1 124 ? 113.76598 135.13325 159.96055 1.000 34.41756 124 VAL D CA 1
ATOM 4024 C C . VAL D 1 124 ? 113.56641 135.11717 158.44930 1.000 44.92080 124 VAL D C 1
ATOM 4025 O O . VAL D 1 124 ? 112.91616 136.02726 157.91440 1.000 48.98272 124 VAL D O 1
ATOM 4029 N N . PRO D 1 125 ? 114.10397 134.13079 157.73140 1.000 39.01448 125 PRO D N 1
ATOM 4030 C CA . PRO D 1 125 ? 113.88564 134.07243 156.28155 1.000 37.90052 125 PRO D CA 1
ATOM 4031 C C . PRO D 1 125 ? 112.41553 133.87029 155.94710 1.000 41.15790 125 PRO D C 1
ATOM 4032 O O . PRO D 1 125 ? 111.66724 133.23543 156.69304 1.000 54.52850 125 PRO D O 1
ATOM 4036 N N . ASN D 1 126 ? 112.00516 134.42355 154.80184 1.000 35.80433 126 ASN D N 1
ATOM 4037 C CA . ASN D 1 126 ? 110.61552 134.29135 154.37439 1.000 43.70253 126 ASN D CA 1
ATOM 4038 C C . ASN D 1 126 ? 110.25093 132.83982 154.09322 1.000 43.23117 126 ASN D C 1
ATOM 4039 O O . ASN D 1 126 ? 109.09129 132.44409 154.26835 1.000 49.16399 126 ASN D O 1
ATOM 4044 N N . ASN D 1 127 ? 111.22081 132.03621 153.65161 1.000 44.96652 127 ASN D N 1
ATOM 4045 C CA . ASN D 1 127 ? 110.97205 130.61163 153.46294 1.000 40.71646 127 ASN D CA 1
ATOM 4046 C C . ASN D 1 127 ? 110.60945 129.94137 154.78038 1.000 45.51025 127 ASN D C 1
ATOM 4047 O O . ASN D 1 127 ? 109.70394 129.10157 154.83112 1.000 49.59907 127 ASN D O 1
ATOM 4052 N N . MET D 1 128 ? 111.30767 130.30035 155.85917 1.000 46.62352 128 MET D N 1
ATOM 4053 C CA . MET D 1 128 ? 110.95889 129.77479 157.17341 1.000 47.27231 128 MET D CA 1
ATOM 4054 C C . MET D 1 128 ? 109.58354 130.25441 157.61587 1.000 44.02483 128 MET D C 1
ATOM 4055 O O . MET D 1 128 ? 108.86277 129.52392 158.30401 1.000 46.01755 128 MET D O 1
ATOM 4060 N N . VAL D 1 129 ? 109.20244 131.47341 157.23012 1.000 37.20399 129 VAL D N 1
ATOM 4061 C CA . VAL D 1 129 ? 107.90303 132.00838 157.62297 1.000 36.54518 129 VAL D CA 1
ATOM 4062 C C . VAL D 1 129 ? 106.77629 131.27289 156.90734 1.000 41.05000 129 VAL D C 1
ATOM 4063 O O . VAL D 1 129 ? 105.73239 130.98283 157.50398 1.000 48.42144 129 VAL D O 1
ATOM 4067 N N . LEU D 1 130 ? 106.96064 130.96403 155.62142 1.000 43.61572 130 LEU D N 1
ATOM 4068 C CA . LEU D 1 130 ? 105.88988 130.33415 154.85239 1.000 43.85305 130 LEU D CA 1
ATOM 4069 C C . LEU D 1 130 ? 105.54560 128.95257 155.39898 1.000 49.58263 130 LEU D C 1
ATOM 4070 O O . LEU D 1 130 ? 104.37967 128.65466 155.68022 1.000 55.48963 130 LEU D O 1
ATOM 4075 N N . ASN D 1 131 ? 106.54720 128.09215 155.55341 1.000 43.73643 131 ASN D N 1
ATOM 4076 C CA . ASN D 1 131 ? 106.31329 126.72018 156.00628 1.000 39.37285 131 ASN D CA 1
ATOM 4077 C C . ASN D 1 131 ? 106.51116 126.57425 157.51175 1.000 35.29191 131 ASN D C 1
ATOM 4078 O O . ASN D 1 131 ? 107.32873 125.78292 157.97771 1.000 48.33685 131 ASN D O 1
ATOM 4083 N N . SER D 1 132 ? 105.75010 127.34286 158.28669 1.000 27.54949 132 SER D N 1
ATOM 4084 C CA . SER D 1 132 ? 105.78345 127.23740 159.73707 1.000 40.52271 132 SER D CA 1
ATOM 4085 C C . SER D 1 132 ? 104.48513 127.78890 160.30277 1.000 47.32263 132 SER D C 1
ATOM 4086 O O . SER D 1 132 ? 103.76364 128.53804 159.63991 1.000 49.14259 132 SER D O 1
ATOM 4089 N N . VAL D 1 133 ? 104.19573 127.40634 161.54537 1.000 40.26232 133 VAL D N 1
ATOM 4090 C CA . VAL D 1 133 ? 103.01246 127.91273 162.22671 1.000 37.56200 133 VAL D CA 1
ATOM 4091 C C . VAL D 1 133 ? 103.30072 129.30994 162.75535 1.000 40.73289 133 VAL D C 1
ATOM 4092 O O . VAL D 1 133 ? 104.28940 129.53151 163.46620 1.000 47.67821 133 VAL D O 1
ATOM 4096 N N . VAL D 1 134 ? 102.43914 130.26088 162.40892 1.000 38.86174 134 VAL D N 1
ATOM 4097 C CA . VAL D 1 134 ? 102.58490 131.65177 162.82022 1.000 33.11758 134 VAL D CA 1
ATOM 4098 C C . VAL D 1 134 ? 101.54446 131.93472 163.89348 1.000 35.59398 134 VAL D C 1
ATOM 4099 O O . VAL D 1 134 ? 100.34553 131.71827 163.67978 1.000 53.81502 134 VAL D O 1
ATOM 4103 N N . THR D 1 135 ? 102.00148 132.41224 165.04611 1.000 32.47769 135 THR D N 1
ATOM 4104 C CA . THR D 1 135 ? 101.13417 132.75450 166.16554 1.000 31.24068 135 THR D CA 1
ATOM 4105 C C . THR D 1 135 ? 101.12898 134.26645 166.33362 1.000 34.93438 135 THR D C 1
ATOM 4106 O O . THR D 1 135 ? 102.18152 134.87119 166.56067 1.000 51.99691 135 THR D O 1
ATOM 4110 N N . TRP D 1 136 ? 99.94981 134.87083 166.22596 1.000 34.34853 136 TRP D N 1
ATOM 4111 C CA . TRP D 1 136 ? 99.79095 136.31353 166.33594 1.000 37.88495 136 TRP D CA 1
ATOM 4112 C C . TRP D 1 136 ? 98.83400 136.62578 167.47631 1.000 47.18320 136 TRP D C 1
ATOM 4113 O O . TRP D 1 136 ? 97.72063 136.09273 167.52142 1.000 58.25638 136 TRP D O 1
ATOM 4124 N N . GLU D 1 137 ? 99.26987 137.48462 168.39206 1.000 39.95712 137 GLU D N 1
ATOM 4125 C CA . GLU D 1 137 ? 98.45134 137.86840 169.53560 1.000 45.72694 137 GLU D CA 1
ATOM 4126 C C . GLU D 1 137 ? 97.35360 138.84332 169.12260 1.000 47.85531 137 GLU D C 1
ATOM 4127 O O . GLU D 1 137 ? 96.83190 139.59281 169.94794 1.000 42.87121 137 GLU D O 1
ATOM 4129 N N . MET E 1 1 ? 89.19109 133.26219 124.72315 1.000 80.90067 1 MET E N 1
ATOM 4130 C CA . MET E 1 1 ? 89.84391 132.13418 125.37691 1.000 82.85668 1 MET E CA 1
ATOM 4131 C C . MET E 1 1 ? 89.90161 132.35076 126.88472 1.000 82.20277 1 MET E C 1
ATOM 4132 O O . MET E 1 1 ? 89.81444 131.39952 127.66582 1.000 81.17406 1 MET E O 1
ATOM 4137 N N . LYS E 1 2 ? 90.04880 133.61589 127.28591 1.000 77.86097 2 LYS E N 1
ATOM 4138 C CA . LYS E 1 2 ? 90.02269 133.94703 128.70622 1.000 74.03602 2 LYS E CA 1
ATOM 4139 C C . LYS E 1 2 ? 88.67489 133.59966 129.32244 1.000 79.28917 2 LYS E C 1
ATOM 4140 O O . LYS E 1 2 ? 88.61148 133.07427 130.43962 1.000 82.80058 2 LYS E O 1
ATOM 4146 N N . ARG E 1 3 ? 87.58472 133.88509 128.60626 1.000 84.87536 3 ARG E N 1
ATOM 4147 C CA . ARG E 1 3 ? 86.25917 133.52926 129.10087 1.000 87.42018 3 ARG E CA 1
ATOM 4148 C C . ARG E 1 3 ? 86.10866 132.01954 129.23377 1.000 86.78024 3 ARG E C 1
ATOM 4149 O O . ARG E 1 3 ? 85.53729 131.52879 130.21490 1.000 90.14984 3 ARG E O 1
ATOM 4157 N N . PHE E 1 4 ? 86.61551 131.26637 128.25429 1.000 76.01206 4 PHE E N 1
ATOM 4158 C CA . PHE E 1 4 ? 86.54044 129.81086 128.32573 1.000 78.89598 4 PHE E CA 1
ATOM 4159 C C . PHE E 1 4 ? 87.32133 129.27583 129.51860 1.000 81.76761 4 PHE E C 1
ATOM 4160 O O . PHE E 1 4 ? 86.83918 128.39563 130.24169 1.000 83.26286 4 PHE E O 1
ATOM 4168 N N . PHE E 1 5 ? 88.53024 129.79674 129.74204 1.000 71.11389 5 PHE E N 1
ATOM 4169 C CA . PHE E 1 5 ? 89.32858 129.34130 130.87589 1.000 70.23202 5 PHE E CA 1
ATOM 4170 C C . PHE E 1 5 ? 88.67067 129.70747 132.20071 1.000 70.49965 5 PHE E C 1
ATOM 4171 O O . PHE E 1 5 ? 88.68375 128.91089 133.14734 1.000 69.95390 5 PHE E O 1
ATOM 4179 N N . ASN E 1 6 ? 88.09172 130.90786 132.28814 1.000 73.39006 6 ASN E N 1
ATOM 4180 C CA . ASN E 1 6 ? 87.39600 131.30662 133.50657 1.000 72.48262 6 ASN E CA 1
ATOM 4181 C C . ASN E 1 6 ? 86.20090 130.40335 133.77779 1.000 75.66110 6 ASN E C 1
ATOM 4182 O O . ASN E 1 6 ? 85.97866 129.98142 134.91908 1.000 81.39676 6 ASN E O 1
ATOM 4187 N N . ARG E 1 7 ? 85.42164 130.09215 132.73881 1.000 77.06183 7 ARG E N 1
ATOM 4188 C CA . ARG E 1 7 ? 84.28167 129.19877 132.91192 1.000 79.16281 7 ARG E CA 1
ATOM 4189 C C . ARG E 1 7 ? 84.73381 127.80762 133.33443 1.000 79.70333 7 ARG E C 1
ATOM 4190 O O . ARG E 1 7 ? 84.11065 127.18120 134.19837 1.000 82.20633 7 ARG E O 1
ATOM 4198 N N . PHE E 1 8 ? 85.82089 127.31121 132.73997 1.000 75.74414 8 PHE E N 1
ATOM 4199 C CA . PHE E 1 8 ? 86.34929 126.00365 133.11721 1.000 76.47033 8 PHE E CA 1
ATOM 4200 C C . PHE E 1 8 ? 86.76458 125.98135 134.58381 1.000 72.70280 8 PHE E C 1
ATOM 4201 O O . PHE E 1 8 ? 86.39713 125.06761 135.33437 1.000 74.09754 8 PHE E O 1
ATOM 4209 N N . TYR E 1 9 ? 87.52487 126.99263 135.01251 1.000 64.71038 9 TYR E N 1
ATOM 4210 C CA . TYR E 1 9 ? 87.98505 127.03963 136.39680 1.000 62.16529 9 TYR E CA 1
ATOM 4211 C C . TYR E 1 9 ? 86.81637 127.16244 137.36572 1.000 68.29301 9 TYR E C 1
ATOM 4212 O O . TYR E 1 9 ? 86.81444 126.53096 138.42874 1.000 70.36278 9 TYR E O 1
ATOM 4221 N N . LEU E 1 10 ? 85.81533 127.97672 137.02191 1.000 77.89925 10 LEU E N 1
ATOM 4222 C CA . LEU E 1 10 ? 84.65155 128.11909 137.89026 1.000 76.00028 10 LEU E CA 1
ATOM 4223 C C . LEU E 1 10 ? 83.86146 126.81877 137.97857 1.000 76.49865 10 LEU E C 1
ATOM 4224 O O . LEU E 1 10 ? 83.39150 126.44518 139.05954 1.000 78.54627 10 LEU E O 1
ATOM 4229 N N . ASP E 1 11 ? 83.70340 126.11582 136.85377 1.000 79.56208 11 ASP E N 1
ATOM 4230 C CA . ASP E 1 11 ? 82.91847 124.88638 136.85419 1.000 79.52024 11 ASP E CA 1
ATOM 4231 C C . ASP E 1 11 ? 83.61356 123.78001 137.63670 1.000 79.63896 11 ASP E C 1
ATOM 4232 O O . ASP E 1 11 ? 82.98036 123.10191 138.45397 1.000 82.20413 11 ASP E O 1
ATOM 4237 N N . THR E 1 12 ? 84.91351 123.57835 137.40576 1.000 75.01878 12 THR E N 1
ATOM 4238 C CA . THR E 1 12 ? 85.61798 122.52843 138.13439 1.000 76.22191 12 THR E CA 1
ATOM 4239 C C . THR E 1 12 ? 85.91489 122.91477 139.57716 1.000 75.82774 12 THR E C 1
ATOM 4240 O O . THR E 1 12 ? 86.29763 122.04743 140.36922 1.000 75.45404 12 THR E O 1
ATOM 4244 N N . GLY E 1 13 ? 85.75152 124.18546 139.93698 1.000 71.14962 13 GLY E N 1
ATOM 4245 C CA . GLY E 1 13 ? 85.97811 124.60038 141.30584 1.000 71.88012 13 GLY E CA 1
ATOM 4246 C C . GLY E 1 13 ? 87.42445 124.63431 141.73752 1.000 72.59304 13 GLY E C 1
ATOM 4247 O O . GLY E 1 13 ? 87.69342 124.68414 142.94139 1.000 74.67390 13 GLY E O 1
ATOM 4248 N N . ILE E 1 14 ? 88.36647 124.59888 140.79318 1.000 71.16215 14 ILE E N 1
ATOM 4249 C CA . ILE E 1 14 ? 89.78256 124.65329 141.14698 1.000 70.96167 14 ILE E CA 1
ATOM 4250 C C . ILE E 1 14 ? 90.11000 125.98084 141.81899 1.000 71.99490 14 ILE E C 1
ATOM 4251 O O . ILE E 1 14 ? 90.79656 126.02617 142.84661 1.000 75.70002 14 ILE E O 1
ATOM 4256 N N . ILE E 1 15 ? 89.61554 127.07971 141.25608 1.000 72.96197 15 ILE E N 1
ATOM 4257 C CA . ILE E 1 15 ? 89.83400 128.41475 141.79823 1.000 74.51077 15 ILE E CA 1
ATOM 4258 C C . ILE E 1 15 ? 88.48003 129.06093 142.04901 1.000 75.48708 15 ILE E C 1
ATOM 4259 O O . ILE E 1 15 ? 87.63040 129.10238 141.15175 1.000 76.04892 15 ILE E O 1
ATOM 4264 N N . ALA E 1 16 ? 88.28254 129.56522 143.26885 1.000 80.23616 16 ALA E N 1
ATOM 4265 C CA . ALA E 1 16 ? 87.04356 130.23070 143.64062 1.000 80.30114 16 ALA E CA 1
ATOM 4266 C C . ALA E 1 16 ? 87.17629 131.73936 143.77713 1.000 82.14486 16 ALA E C 1
ATOM 4267 O O . ALA E 1 16 ? 86.17340 132.44423 143.62952 1.000 81.74335 16 ALA E O 1
ATOM 4269 N N . ASP E 1 17 ? 88.36966 132.24615 144.05220 1.000 85.07370 17 ASP E N 1
ATOM 4270 C CA . ASP E 1 17 ? 88.57406 133.68545 144.16633 1.000 85.08877 17 ASP E CA 1
ATOM 4271 C C . ASP E 1 17 ? 88.50296 134.32337 142.78505 1.000 88.30922 17 ASP E C 1
ATOM 4272 O O . ASP E 1 17 ? 89.23138 133.89579 141.87986 1.000 88.56085 17 ASP E O 1
ATOM 4277 N N . PRO E 1 18 ? 87.64264 135.32379 142.56972 1.000 84.48027 18 PRO E N 1
ATOM 4278 C CA . PRO E 1 18 ? 87.54697 135.92509 141.22735 1.000 83.79540 18 PRO E CA 1
ATOM 4279 C C . PRO E 1 18 ? 88.85440 136.51128 140.72192 1.000 81.10585 18 PRO E C 1
ATOM 4280 O O . PRO E 1 18 ? 89.15543 136.39502 139.52771 1.000 83.92887 18 PRO E O 1
ATOM 4284 N N . SER E 1 19 ? 89.64700 137.13319 141.59722 1.000 76.36279 19 SER E N 1
ATOM 4285 C CA . SER E 1 19 ? 90.90804 137.72554 141.16025 1.000 82.09651 19 SER E CA 1
ATOM 4286 C C . SER E 1 19 ? 91.90335 136.65109 140.73926 1.000 86.07383 19 SER E C 1
ATOM 4287 O O . SER E 1 19 ? 92.52932 136.74924 139.67496 1.000 89.21869 19 SER E O 1
ATOM 4290 N N . GLN E 1 20 ? 92.06236 135.61527 141.56688 1.000 75.98490 20 GLN E N 1
ATOM 4291 C CA . GLN E 1 20 ? 92.95922 134.51959 141.21760 1.000 76.24653 20 GLN E CA 1
ATOM 4292 C C . GLN E 1 20 ? 92.47946 133.79821 139.96623 1.000 78.35146 20 GLN E C 1
ATOM 4293 O O . GLN E 1 20 ? 93.28832 133.41289 139.11411 1.000 80.62530 20 GLN E O 1
ATOM 4299 N N . ARG E 1 21 ? 91.16414 133.60592 139.83924 1.000 73.44326 21 ARG E N 1
ATOM 4300 C CA . ARG E 1 21 ? 90.62283 132.95607 138.65074 1.000 71.23725 21 ARG E CA 1
ATOM 4301 C C . ARG E 1 21 ? 90.90737 133.77209 137.39706 1.000 73.76414 21 ARG E C 1
ATOM 4302 O O . ARG E 1 21 ? 91.29817 133.21744 136.36427 1.000 78.56523 21 ARG E O 1
ATOM 4310 N N . SER E 1 22 ? 90.72401 135.09291 137.46888 1.000 65.51001 22 SER E N 1
ATOM 4311 C CA . SER E 1 22 ? 91.00088 135.94022 136.31343 1.000 67.87124 22 SER E CA 1
ATOM 4312 C C . SER E 1 22 ? 92.48073 135.91737 135.95289 1.000 74.38131 22 SER E C 1
ATOM 4313 O O . SER E 1 22 ? 92.83913 135.83585 134.77048 1.000 77.10027 22 SER E O 1
ATOM 4316 N N . LEU E 1 23 ? 93.35671 135.98743 136.95916 1.000 65.67454 23 LEU E N 1
ATOM 4317 C CA . LEU E 1 23 ? 94.79069 135.95404 136.68782 1.000 62.94753 23 LEU E CA 1
ATOM 4318 C C . LEU E 1 23 ? 95.20254 134.62974 136.05477 1.000 64.98557 23 LEU E C 1
ATOM 4319 O O . LEU E 1 23 ? 95.98064 134.60620 135.09182 1.000 71.48077 23 LEU E O 1
ATOM 4324 N N . ALA E 1 24 ? 94.68080 133.51583 136.57421 1.000 58.42895 24 ALA E N 1
ATOM 4325 C CA . ALA E 1 24 ? 95.01096 132.21155 136.01206 1.000 58.36767 24 ALA E CA 1
ATOM 4326 C C . ALA E 1 24 ? 94.46478 132.06227 134.59899 1.000 63.48229 24 ALA E C 1
ATOM 4327 O O . ALA E 1 24 ? 95.12330 131.47323 133.73504 1.000 67.04822 24 ALA E O 1
ATOM 4329 N N . SER E 1 25 ? 93.25972 132.57929 134.34531 1.000 61.87630 25 SER E N 1
ATOM 4330 C CA . SER E 1 25 ? 92.70497 132.52842 132.99776 1.000 59.68713 25 SER E CA 1
ATOM 4331 C C . SER E 1 25 ? 93.56333 133.32165 132.02339 1.000 59.99230 25 SER E C 1
ATOM 4332 O O . SER E 1 25 ? 93.83224 132.86407 130.90642 1.000 68.25816 25 SER E O 1
ATOM 4335 N N . ARG E 1 26 ? 94.00995 134.51157 132.43275 1.000 59.33276 26 ARG E N 1
ATOM 4336 C CA . ARG E 1 26 ? 94.88176 135.30600 131.57379 1.000 58.14012 26 ARG E CA 1
ATOM 4337 C C . ARG E 1 26 ? 96.19516 134.58310 131.30297 1.000 57.75724 26 ARG E C 1
ATOM 4338 O O . ARG E 1 26 ? 96.67416 134.55498 130.16195 1.000 66.43505 26 ARG E O 1
ATOM 4346 N N . VAL E 1 27 ? 96.78485 133.98078 132.33853 1.000 46.15453 27 VAL E N 1
ATOM 4347 C CA . VAL E 1 27 ? 98.05439 133.27633 132.16923 1.000 46.42642 27 VAL E CA 1
ATOM 4348 C C . VAL E 1 27 ? 97.88710 132.09567 131.21839 1.000 50.11471 27 VAL E C 1
ATOM 4349 O O . VAL E 1 27 ? 98.70953 131.87562 130.31999 1.000 56.35563 27 VAL E O 1
ATOM 4353 N N . SER E 1 28 ? 96.81567 131.31967 131.40068 1.000 49.45643 28 SER E N 1
ATOM 4354 C CA . SER E 1 28 ? 96.58309 130.15904 130.54740 1.000 49.43355 28 SER E CA 1
ATOM 4355 C C . SER E 1 28 ? 96.32420 130.57168 129.10433 1.000 49.29500 28 SER E C 1
ATOM 4356 O O . SER E 1 28 ? 96.82850 129.93373 128.17142 1.000 59.50183 28 SER E O 1
ATOM 4359 N N . ALA E 1 29 ? 95.53728 131.63156 128.89891 1.000 45.07917 29 ALA E N 1
ATOM 4360 C CA . ALA E 1 29 ? 95.28430 132.10736 127.54437 1.000 46.32807 29 ALA E CA 1
ATOM 4361 C C . ALA E 1 29 ? 96.57088 132.57336 126.87903 1.000 48.21503 29 ALA E C 1
ATOM 4362 O O . ALA E 1 29 ? 96.81462 132.27215 125.70421 1.000 48.16757 29 ALA E O 1
ATOM 4364 N N . PHE E 1 30 ? 97.41244 133.30270 127.61740 1.000 50.23307 30 PHE E N 1
ATOM 4365 C CA . PHE E 1 30 ? 98.68379 133.74774 127.05802 1.000 42.64261 30 PHE E CA 1
ATOM 4366 C C . PHE E 1 30 ? 99.57203 132.56449 126.69789 1.000 48.20279 30 PHE E C 1
ATOM 4367 O O . PHE E 1 30 ? 100.20240 132.55484 125.63462 1.000 55.48107 30 PHE E O 1
ATOM 4375 N N . LEU E 1 31 ? 99.63246 131.55468 127.57015 1.000 43.87594 31 LEU E N 1
ATOM 4376 C CA . LEU E 1 31 ? 100.46364 130.38684 127.29143 1.000 38.80645 31 LEU E CA 1
ATOM 4377 C C . LEU E 1 31 ? 99.97253 129.63413 126.06051 1.000 37.41851 31 LEU E C 1
ATOM 4378 O O . LEU E 1 31 ? 100.77564 129.21976 125.21505 1.000 46.61397 31 LEU E O 1
ATOM 4383 N N . VAL E 1 32 ? 98.65599 129.44918 125.93963 1.000 40.86299 32 VAL E N 1
ATOM 4384 C CA . VAL E 1 32 ? 98.11403 128.73067 124.78979 1.000 39.75709 32 VAL E CA 1
ATOM 4385 C C . VAL E 1 32 ? 98.35071 129.51667 123.50519 1.000 44.60422 32 VAL E C 1
ATOM 4386 O O . VAL E 1 32 ? 98.71341 128.94392 122.46847 1.000 49.04488 32 VAL E O 1
ATOM 4390 N N . GLN E 1 33 ? 98.15395 130.83801 123.54893 1.000 46.56566 33 GLN E N 1
ATOM 4391 C CA . GLN E 1 33 ? 98.40729 131.65903 122.37015 1.000 40.93109 33 GLN E CA 1
ATOM 4392 C C . GLN E 1 33 ? 99.87448 131.60363 121.96765 1.000 44.30725 33 GLN E C 1
ATOM 4393 O O . GLN E 1 33 ? 100.19565 131.51914 120.77684 1.000 49.79207 33 GLN E O 1
ATOM 4399 N N . GLY E 1 34 ? 100.78014 131.64798 122.94682 1.000 36.69792 34 GLY E N 1
ATOM 4400 C CA . GLY E 1 34 ? 102.19519 131.54089 122.63573 1.000 40.63900 34 GLY E CA 1
ATOM 4401 C C . GLY E 1 34 ? 102.55944 130.20142 122.02673 1.000 40.64148 34 GLY E C 1
ATOM 4402 O O . GLY E 1 34 ? 103.35123 130.13319 121.08457 1.000 44.39194 34 GLY E O 1
ATOM 4403 N N . ALA E 1 35 ? 101.98735 129.11715 122.55586 1.000 22.60681 35 ALA E N 1
ATOM 4404 C CA . ALA E 1 35 ? 102.25013 127.79785 121.98918 1.000 22.56293 35 ALA E CA 1
ATOM 4405 C C . ALA E 1 35 ? 101.74375 127.70184 120.55507 1.000 29.51072 35 ALA E C 1
ATOM 4406 O O . ALA E 1 35 ? 102.43027 127.15872 119.68007 1.000 34.23622 35 ALA E O 1
ATOM 4408 N N . VAL E 1 36 ? 100.54601 128.23103 120.29327 1.000 29.16450 36 VAL E N 1
ATOM 4409 C CA . VAL E 1 36 ? 99.99847 128.19836 118.93885 1.000 26.45324 36 VAL E CA 1
ATOM 4410 C C . VAL E 1 36 ? 100.86261 129.02281 117.99205 1.000 34.99298 36 VAL E C 1
ATOM 4411 O O . VAL E 1 36 ? 101.14296 128.60630 116.86010 1.000 38.03615 36 VAL E O 1
ATOM 4415 N N . ALA E 1 37 ? 101.29672 130.20512 118.43676 1.000 38.21882 37 ALA E N 1
ATOM 4416 C CA . ALA E 1 37 ? 102.14770 131.04437 117.60001 1.000 26.91106 37 ALA E CA 1
ATOM 4417 C C . ALA E 1 37 ? 103.48062 130.36705 117.31084 1.000 31.30211 37 ALA E C 1
ATOM 4418 O O . ALA E 1 37 ? 103.98629 130.43308 116.18505 1.000 39.17147 37 ALA E O 1
ATOM 4420 N N . PHE E 1 38 ? 104.06736 129.71268 118.31582 1.000 35.28864 38 PHE E N 1
ATOM 4421 C CA . PHE E 1 38 ? 105.32627 129.00660 118.10325 1.000 34.01566 38 PHE E CA 1
ATOM 4422 C C . PHE E 1 38 ? 105.15219 127.85198 117.12594 1.000 34.78567 38 PHE E C 1
ATOM 4423 O O . PHE E 1 38 ? 106.01297 127.61980 116.26931 1.000 38.18380 38 PHE E O 1
ATOM 4431 N N . SER E 1 39 ? 104.04508 127.11368 117.23972 1.000 32.84787 39 SER E N 1
ATOM 4432 C CA . SER E 1 39 ? 103.78488 126.02952 116.29752 1.000 26.86739 39 SER E CA 1
ATOM 4433 C C . SER E 1 39 ? 103.62268 126.55918 114.87800 1.000 27.64910 39 SER E C 1
ATOM 4434 O O . SER E 1 39 ? 104.16169 125.98210 113.92527 1.000 37.49685 39 SER E O 1
ATOM 4437 N N . LEU E 1 40 ? 102.88614 127.66128 114.71760 1.000 28.62860 40 LEU E N 1
ATOM 4438 C CA . LEU E 1 40 ? 102.71149 128.24579 113.39145 1.000 25.05752 40 LEU E CA 1
ATOM 4439 C C . LEU E 1 40 ? 104.03915 128.72824 112.82168 1.000 33.09048 40 LEU E C 1
ATOM 4440 O O . LEU E 1 40 ? 104.30849 128.55988 111.62681 1.000 40.65890 40 LEU E O 1
ATOM 4445 N N . LEU E 1 41 ? 104.87899 129.33835 113.66086 1.000 39.45379 41 LEU E N 1
ATOM 4446 C CA . LEU E 1 41 ? 106.18476 129.79791 113.20038 1.000 25.78542 41 LEU E CA 1
ATOM 4447 C C . LEU E 1 41 ? 107.06800 128.62767 112.78883 1.000 27.86954 41 LEU E C 1
ATOM 4448 O O . LEU E 1 41 ? 107.78267 128.70295 111.78340 1.000 37.91048 41 LEU E O 1
ATOM 4453 N N . GLY E 1 42 ? 107.03688 127.53672 113.55597 1.000 31.89403 42 GLY E N 1
ATOM 4454 C CA . GLY E 1 42 ? 107.82220 126.36721 113.20779 1.000 32.22491 42 GLY E CA 1
ATOM 4455 C C . GLY E 1 42 ? 107.31079 125.62202 111.99474 1.000 29.18873 42 GLY E C 1
ATOM 4456 O O . GLY E 1 42 ? 108.08622 124.91476 111.34350 1.000 39.06323 42 GLY E O 1
ATOM 4457 N N . THR E 1 43 ? 106.02067 125.75785 111.68058 1.000 31.48949 43 THR E N 1
ATOM 4458 C CA . THR E 1 43 ? 105.47429 125.08857 110.50443 1.000 24.30852 43 THR E CA 1
ATOM 4459 C C . THR E 1 43 ? 106.07979 125.63662 109.21683 1.000 35.98127 43 THR E C 1
ATOM 4460 O O . THR E 1 43 ? 106.44916 124.86655 108.32280 1.000 44.39630 43 THR E O 1
ATOM 4464 N N . ILE E 1 44 ? 106.20299 126.96314 109.10542 1.000 35.57834 44 ILE E N 1
ATOM 4465 C CA . ILE E 1 44 ? 106.68173 127.56552 107.86172 1.000 26.17226 44 ILE E CA 1
ATOM 4466 C C . ILE E 1 44 ? 108.17799 127.40463 107.65617 1.000 35.30939 44 ILE E C 1
ATOM 4467 O O . ILE E 1 44 ? 108.66250 127.62675 106.53987 1.000 49.40434 44 ILE E O 1
ATOM 4472 N N . GLY E 1 45 ? 108.92718 127.03195 108.69108 1.000 30.83381 45 GLY E N 1
ATOM 4473 C CA . GLY E 1 45 ? 110.33820 126.75097 108.51275 1.000 39.73909 45 GLY E CA 1
ATOM 4474 C C . GLY E 1 45 ? 111.25972 127.34815 109.55597 1.000 38.67440 45 GLY E C 1
ATOM 4475 O O . GLY E 1 45 ? 112.44758 127.01507 109.59602 1.000 44.98756 45 GLY E O 1
ATOM 4476 N N . VAL E 1 46 ? 110.73513 128.23232 110.40345 1.000 32.54694 46 VAL E N 1
ATOM 4477 C CA . VAL E 1 46 ? 111.56258 128.87248 111.41874 1.000 33.79343 46 VAL E CA 1
ATOM 4478 C C . VAL E 1 46 ? 111.97059 127.84460 112.46427 1.000 35.18541 46 VAL E C 1
ATOM 4479 O O . VAL E 1 46 ? 111.13866 127.07499 112.96151 1.000 46.62656 46 VAL E O 1
ATOM 4483 N N . ASP E 1 47 ? 113.25739 127.82677 112.80237 1.000 31.53698 47 ASP E N 1
ATOM 4484 C CA . ASP E 1 47 ? 113.77433 126.89386 113.79801 1.000 33.10976 47 ASP E CA 1
ATOM 4485 C C . ASP E 1 47 ? 113.34320 127.35677 115.18368 1.000 40.58133 47 ASP E C 1
ATOM 4486 O O . ASP E 1 47 ? 113.86085 128.34956 115.70452 1.000 47.50145 47 ASP E O 1
ATOM 4491 N N . THR E 1 48 ? 112.39757 126.63775 115.78445 1.000 39.50323 48 THR E N 1
ATOM 4492 C CA . THR E 1 48 ? 111.83233 127.00360 117.07494 1.000 42.50661 48 THR E CA 1
ATOM 4493 C C . THR E 1 48 ? 112.48092 126.26497 118.23834 1.000 40.52540 48 THR E C 1
ATOM 4494 O O . THR E 1 48 ? 112.00127 126.37651 119.37005 1.000 46.88390 48 THR E O 1
ATOM 4498 N N . SER E 1 49 ? 113.54685 125.50627 117.98694 1.000 38.26942 49 SER E N 1
ATOM 4499 C CA . SER E 1 49 ? 114.20837 124.77751 119.06823 1.000 39.37430 49 SER E CA 1
ATOM 4500 C C . SER E 1 49 ? 114.79107 125.69238 120.14025 1.000 42.09718 49 SER E C 1
ATOM 4501 O O . SER E 1 49 ? 114.59153 125.40472 121.33383 1.000 44.00221 49 SER E O 1
ATOM 4504 N N . PRO E 1 50 ? 115.53121 126.76408 119.81697 1.000 41.12453 50 PRO E N 1
ATOM 4505 C CA . PRO E 1 50 ? 116.00661 127.64928 120.89574 1.000 40.53261 50 PRO E CA 1
ATOM 4506 C C . PRO E 1 50 ? 114.88239 128.29169 121.68770 1.000 44.50343 50 PRO E C 1
ATOM 4507 O O . PRO E 1 50 ? 114.98554 128.41763 122.91501 1.000 51.37535 50 PRO E O 1
ATOM 4511 N N . LEU E 1 51 ? 113.80310 128.69957 121.01624 1.000 38.32154 51 LEU E N 1
ATOM 4512 C CA . LEU E 1 51 ? 112.67338 129.29017 121.72523 1.000 40.73984 51 LEU E CA 1
ATOM 4513 C C . LEU E 1 51 ? 112.02076 128.27708 122.65521 1.000 42.26659 51 LEU E C 1
ATOM 4514 O O . LEU E 1 51 ? 111.67144 128.60404 123.79567 1.000 45.50671 51 LEU E O 1
ATOM 4519 N N . ILE E 1 52 ? 111.85508 127.03844 122.18607 1.000 46.01553 52 ILE E N 1
ATOM 4520 C CA . ILE E 1 52 ? 111.27782 125.99189 123.02389 1.000 42.05370 52 ILE E CA 1
ATOM 4521 C C . ILE E 1 52 ? 112.16715 125.72566 124.22989 1.000 45.49573 52 ILE E C 1
ATOM 4522 O O . ILE E 1 52 ? 111.68001 125.57541 125.35597 1.000 50.29169 52 ILE E O 1
ATOM 4527 N N . ALA E 1 53 ? 113.48404 125.66572 124.01653 1.000 48.04885 53 ALA E N 1
ATOM 4528 C CA . ALA E 1 53 ? 114.40048 125.41864 125.12566 1.000 49.81462 53 ALA E CA 1
ATOM 4529 C C . ALA E 1 53 ? 114.34689 126.54297 126.15306 1.000 52.64188 53 ALA E C 1
ATOM 4530 O O . ALA E 1 53 ? 114.30508 126.28694 127.36327 1.000 54.90873 53 ALA E O 1
ATOM 4532 N N . ALA E 1 54 ? 114.34518 127.79629 125.69084 1.000 47.62833 54 ALA E N 1
ATOM 4533 C CA . ALA E 1 54 ? 114.28630 128.92329 126.61642 1.000 48.29077 54 ALA E CA 1
ATOM 4534 C C . ALA E 1 54 ? 112.97269 128.93785 127.38727 1.000 48.63907 54 ALA E C 1
ATOM 4535 O O . ALA E 1 54 ? 112.95935 129.17218 128.60301 1.000 51.65864 54 ALA E O 1
ATOM 4537 N N . ALA E 1 55 ? 111.85598 128.68700 126.69780 1.000 54.24219 55 ALA E N 1
ATOM 4538 C CA . ALA E 1 55 ? 110.56339 128.65402 127.37174 1.000 52.56851 55 ALA E CA 1
ATOM 4539 C C . ALA E 1 55 ? 110.50623 127.53001 128.39626 1.000 54.08708 55 ALA E C 1
ATOM 4540 O O . ALA E 1 55 ? 109.97872 127.71334 129.49824 1.000 60.10460 55 ALA E O 1
ATOM 4542 N N . GLY E 1 56 ? 111.04869 126.35995 128.05419 1.000 51.12715 56 GLY E N 1
ATOM 4543 C CA . GLY E 1 56 ? 111.06392 125.25920 129.00144 1.000 52.13046 56 GLY E CA 1
ATOM 4544 C C . GLY E 1 56 ? 111.91457 125.55073 130.22134 1.000 57.01007 56 GLY E C 1
ATOM 4545 O O . GLY E 1 56 ? 111.52935 125.23004 131.34719 1.000 61.60742 56 GLY E O 1
ATOM 4546 N N . VAL E 1 57 ? 113.08160 126.16657 130.01669 1.000 53.54561 57 VAL E N 1
ATOM 4547 C CA . VAL E 1 57 ? 113.94116 126.51367 131.14591 1.000 52.79044 57 VAL E CA 1
ATOM 4548 C C . VAL E 1 57 ? 113.25351 127.53133 132.04827 1.000 52.86748 57 VAL E C 1
ATOM 4549 O O . VAL E 1 57 ? 113.26817 127.40183 133.27980 1.000 59.88679 57 VAL E O 1
ATOM 4553 N N . THR E 1 58 ? 112.63652 128.55684 131.45345 1.000 53.24811 58 THR E N 1
ATOM 4554 C CA . THR E 1 58 ? 111.93927 129.56105 132.25232 1.000 55.81069 58 THR E CA 1
ATOM 4555 C C . THR E 1 58 ? 110.76936 128.94836 133.01409 1.000 55.22409 58 THR E C 1
ATOM 4556 O O . THR E 1 58 ? 110.55288 129.25928 134.19299 1.000 58.06365 58 THR E O 1
ATOM 4560 N N . GLY E 1 59 ? 110.00535 128.07211 132.35889 1.000 50.44656 59 GLY E N 1
ATOM 4561 C CA . GLY E 1 59 ? 108.89952 127.41952 133.03645 1.000 50.07948 59 GLY E CA 1
ATOM 4562 C C . GLY E 1 59 ? 109.35782 126.52946 134.17366 1.000 55.52892 59 GLY E C 1
ATOM 4563 O O . GLY E 1 59 ? 108.74063 126.50473 135.23913 1.000 58.73298 59 GLY E O 1
ATOM 4564 N N . ALA E 1 60 ? 110.44738 125.78659 133.96416 1.000 54.45116 60 ALA E N 1
ATOM 4565 C CA . ALA E 1 60 ? 110.98827 124.95228 135.03079 1.000 54.04511 60 ALA E CA 1
ATOM 4566 C C . ALA E 1 60 ? 111.46107 125.79970 136.20388 1.000 59.98044 60 ALA E C 1
ATOM 4567 O O . ALA E 1 60 ? 111.24071 125.44003 137.36586 1.000 63.55478 60 ALA E O 1
ATOM 4569 N N . THR E 1 61 ? 112.11066 126.93152 135.91987 1.000 52.26733 61 THR E N 1
ATOM 4570 C CA . THR E 1 61 ? 112.53341 127.83208 136.98861 1.000 51.65203 61 THR E CA 1
ATOM 4571 C C . THR E 1 61 ? 111.33803 128.34798 137.77900 1.000 55.24665 61 THR E C 1
ATOM 4572 O O . THR E 1 61 ? 111.35214 128.35659 139.01587 1.000 60.00291 61 THR E O 1
ATOM 4576 N N . ILE E 1 62 ? 110.28733 128.77731 137.07695 1.000 55.98467 62 ILE E N 1
ATOM 4577 C CA . ILE E 1 62 ? 109.11134 129.31462 137.75673 1.000 54.22156 62 ILE E CA 1
ATOM 4578 C C . ILE E 1 62 ? 108.43430 128.23375 138.59123 1.000 56.21392 62 ILE E C 1
ATOM 4579 O O . ILE E 1 62 ? 108.00928 128.48029 139.72681 1.000 57.37986 62 ILE E O 1
ATOM 4584 N N . VAL E 1 63 ? 108.32633 127.02068 138.04622 1.000 55.51166 63 VAL E N 1
ATOM 4585 C CA . VAL E 1 63 ? 107.67439 125.93014 138.76534 1.000 56.44157 63 VAL E CA 1
ATOM 4586 C C . VAL E 1 63 ? 108.47005 125.55613 140.01024 1.000 57.32957 63 VAL E C 1
ATOM 4587 O O . VAL E 1 63 ? 107.90623 125.38010 141.09653 1.000 61.35166 63 VAL E O 1
ATOM 4591 N N . PHE E 1 64 ? 109.79292 125.43283 139.87468 1.000 60.70309 64 PHE E N 1
ATOM 4592 C CA . PHE E 1 64 ? 110.61810 125.04396 141.01226 1.000 61.80199 64 PHE E CA 1
ATOM 4593 C C . PHE E 1 64 ? 110.66675 126.13587 142.07244 1.000 65.98328 64 PHE E C 1
ATOM 4594 O O . PHE E 1 64 ? 110.77928 125.83371 143.26574 1.000 65.20327 64 PHE E O 1
ATOM 4602 N N . ALA E 1 65 ? 110.58694 127.40371 141.66230 1.000 65.95079 65 ALA E N 1
ATOM 4603 C CA . ALA E 1 65 ? 110.60907 128.49330 142.63117 1.000 61.67902 65 ALA E CA 1
ATOM 4604 C C . ALA E 1 65 ? 109.31005 128.57699 143.42418 1.000 66.80980 65 ALA E C 1
ATOM 4605 O O . ALA E 1 65 ? 109.33407 128.91567 144.61262 1.000 69.43742 65 ALA E O 1
ATOM 4607 N N . CYS E 1 66 ? 108.17334 128.27632 142.79350 1.000 65.60552 66 CYS E N 1
ATOM 4608 C CA . CYS E 1 66 ? 106.86659 128.35654 143.43602 1.000 62.63438 66 CYS E CA 1
ATOM 4609 C C . CYS E 1 66 ? 106.37069 126.99575 143.91516 1.000 64.06852 66 CYS E C 1
ATOM 4610 O O . CYS E 1 66 ? 105.15740 126.75732 143.96292 1.000 69.27150 66 CYS E O 1
ATOM 4613 N N . LYS E 1 67 ? 107.29145 126.09800 144.27357 1.000 66.37442 67 LYS E N 1
ATOM 4614 C CA . LYS E 1 67 ? 106.90397 124.75032 144.67890 1.000 68.97571 67 LYS E CA 1
ATOM 4615 C C . LYS E 1 67 ? 106.05162 124.77546 145.94160 1.000 71.50758 67 LYS E C 1
ATOM 4616 O O . LYS E 1 67 ? 105.02357 124.09335 146.02358 1.000 73.05263 67 LYS E O 1
ATOM 4622 N N . ASP E 1 68 ? 106.46464 125.56106 146.93956 1.000 66.09931 68 ASP E N 1
ATOM 4623 C CA . ASP E 1 68 ? 105.71620 125.62361 148.19111 1.000 65.78774 68 ASP E CA 1
ATOM 4624 C C . ASP E 1 68 ? 104.32985 126.21785 147.97959 1.000 66.82337 68 ASP E C 1
ATOM 4625 O O . ASP E 1 68 ? 103.34131 125.71796 148.53016 1.000 70.68051 68 ASP E O 1
ATOM 4630 N N . PHE E 1 69 ? 104.23807 127.28629 147.18406 1.000 59.36663 69 PHE E N 1
ATOM 4631 C CA . PHE E 1 69 ? 102.94202 127.89846 146.91179 1.000 58.36325 69 PHE E CA 1
ATOM 4632 C C . PHE E 1 69 ? 102.01822 126.93337 146.17951 1.000 61.01590 69 PHE E C 1
ATOM 4633 O O . PHE E 1 69 ? 100.83526 126.81138 146.52352 1.000 59.98157 69 PHE E O 1
ATOM 4641 N N . GLY E 1 70 ? 102.54145 126.23286 145.17043 1.000 56.02876 70 GLY E N 1
ATOM 4642 C CA . GLY E 1 70 ? 101.72264 125.26738 144.45572 1.000 51.99346 70 GLY E CA 1
ATOM 4643 C C . GLY E 1 70 ? 101.26951 124.12087 145.33821 1.000 54.81851 70 GLY E C 1
ATOM 4644 O O . GLY E 1 70 ? 100.11875 123.67976 145.26023 1.000 59.33353 70 GLY E O 1
ATOM 4645 N N . THR E 1 71 ? 102.16769 123.62338 146.19186 1.000 55.36655 71 THR E N 1
ATOM 4646 C CA . THR E 1 71 ? 101.80575 122.54390 147.10222 1.000 58.53754 71 THR E CA 1
ATOM 4647 C C . THR E 1 71 ? 100.72863 122.99105 148.08247 1.000 57.78612 71 THR E C 1
ATOM 4648 O O . THR E 1 71 ? 99.77765 122.24825 148.35009 1.000 57.14363 71 THR E O 1
ATOM 4652 N N . ASN E 1 72 ? 100.85021 124.21013 148.61607 1.000 53.63131 72 ASN E N 1
ATOM 4653 C CA . ASN E 1 72 ? 99.82914 124.72125 149.52582 1.000 53.09763 72 ASN E CA 1
ATOM 4654 C C . ASN E 1 72 ? 98.49001 124.88730 148.81886 1.000 59.26004 72 ASN E C 1
ATOM 4655 O O . ASN E 1 72 ? 97.43667 124.57805 149.38887 1.000 58.74832 72 ASN E O 1
ATOM 4660 N N . PHE E 1 73 ? 98.50745 125.38019 147.57758 1.000 60.61212 73 PHE E N 1
ATOM 4661 C CA . PHE E 1 73 ? 97.26112 125.53422 146.83329 1.000 51.95954 73 PHE E CA 1
ATOM 4662 C C . PHE E 1 73 ? 96.59839 124.18554 146.57781 1.000 51.94707 73 PHE E C 1
ATOM 4663 O O . PHE E 1 73 ? 95.37894 124.04301 146.73414 1.000 55.48902 73 PHE E O 1
ATOM 4671 N N . VAL E 1 74 ? 97.38653 123.18026 146.19211 1.000 49.24107 74 VAL E N 1
ATOM 4672 C CA . VAL E 1 74 ? 96.82710 121.85334 145.95087 1.000 46.32554 74 VAL E CA 1
ATOM 4673 C C . VAL E 1 74 ? 96.29591 121.25219 147.24700 1.000 47.78578 74 VAL E C 1
ATOM 4674 O O . VAL E 1 74 ? 95.25495 120.58340 147.25723 1.000 50.71527 74 VAL E O 1
ATOM 4678 N N . ALA E 1 75 ? 96.99795 121.47990 148.35965 1.000 48.94224 75 ALA E N 1
ATOM 4679 C CA . ALA E 1 75 ? 96.52407 120.98914 149.64861 1.000 45.92595 75 ALA E CA 1
ATOM 4680 C C . ALA E 1 75 ? 95.19993 121.63462 150.03051 1.000 45.80419 75 ALA E C 1
ATOM 4681 O O . ALA E 1 75 ? 94.29998 120.96361 150.54722 1.000 52.07650 75 ALA E O 1
ATOM 4683 N N . SER E 1 76 ? 95.06615 122.94047 149.79115 1.000 48.75229 76 SER E N 1
ATOM 4684 C CA . SER E 1 76 ? 93.79867 123.61387 150.05422 1.000 47.30922 76 SER E CA 1
ATOM 4685 C C . SER E 1 76 ? 92.69190 123.06619 149.16320 1.000 50.40873 76 SER E C 1
ATOM 4686 O O . SER E 1 76 ? 91.55044 122.90000 149.60735 1.000 50.03468 76 SER E O 1
ATOM 4689 N N . ILE E 1 77 ? 93.01107 122.78280 147.89948 1.000 55.61372 77 ILE E N 1
ATOM 4690 C CA . ILE E 1 77 ? 92.01449 122.22953 146.98467 1.000 48.46891 77 ILE E CA 1
ATOM 4691 C C . ILE E 1 77 ? 91.54158 120.86603 147.47640 1.000 51.58089 77 ILE E C 1
ATOM 4692 O O . ILE E 1 77 ? 90.34125 120.56762 147.48228 1.000 52.23052 77 ILE E O 1
ATOM 4697 N N . VAL E 1 78 ? 92.48160 120.02091 147.90334 1.000 54.30667 78 VAL E N 1
ATOM 4698 C CA . VAL E 1 78 ? 92.13242 118.66786 148.32718 1.000 47.50703 78 VAL E CA 1
ATOM 4699 C C . VAL E 1 78 ? 91.35913 118.69395 149.64038 1.000 48.55904 78 VAL E C 1
ATOM 4700 O O . VAL E 1 78 ? 90.35692 117.98713 149.80005 1.000 51.60558 78 VAL E O 1
ATOM 4704 N N . LEU E 1 79 ? 91.80052 119.51359 150.59586 1.000 54.91724 79 LEU E N 1
ATOM 4705 C CA . LEU E 1 79 ? 91.20920 119.52090 151.92828 1.000 53.63853 79 LEU E CA 1
ATOM 4706 C C . LEU E 1 79 ? 89.81406 120.12889 151.96564 1.000 56.52697 79 LEU E C 1
ATOM 4707 O O . LEU E 1 79 ? 89.14644 120.02664 153.00010 1.000 63.52863 79 LEU E O 1
ATOM 4712 N N . SER E 1 80 ? 89.36333 120.76023 150.88480 1.000 63.68821 80 SER E N 1
ATOM 4713 C CA . SER E 1 80 ? 88.03781 121.36394 150.87031 1.000 58.93019 80 SER E CA 1
ATOM 4714 C C . SER E 1 80 ? 86.96541 120.29103 151.01133 1.000 58.84434 80 SER E C 1
ATOM 4715 O O . SER E 1 80 ? 87.03521 119.23847 150.36967 1.000 59.98941 80 SER E O 1
ATOM 4718 N N . GLY E 1 81 ? 85.97106 120.56046 151.85534 1.000 60.99278 81 GLY E N 1
ATOM 4719 C CA . GLY E 1 81 ? 84.88705 119.64120 152.10686 1.000 62.76957 81 GLY E CA 1
ATOM 4720 C C . GLY E 1 81 ? 85.10437 118.70637 153.27950 1.000 62.75922 81 GLY E C 1
ATOM 4721 O O . GLY E 1 81 ? 84.18968 117.94901 153.62442 1.000 66.20558 81 GLY E O 1
ATOM 4722 N N . GLN E 1 82 ? 86.28624 118.73266 153.89319 1.000 58.86734 82 GLN E N 1
ATOM 4723 C CA . GLN E 1 82 ? 86.56011 117.87726 155.04063 1.000 58.07127 82 GLN E CA 1
ATOM 4724 C C . GLN E 1 82 ? 85.64112 118.22858 156.20264 1.000 62.60407 82 GLN E C 1
ATOM 4725 O O . GLN E 1 82 ? 85.47027 119.40147 156.54458 1.000 64.25579 82 GLN E O 1
ATOM 4731 N N . GLN E 1 83 ? 85.04876 117.19902 156.81080 1.000 65.06653 83 GLN E N 1
ATOM 4732 C CA . GLN E 1 83 ? 84.12061 117.41862 157.91303 1.000 61.94957 83 GLN E CA 1
ATOM 4733 C C . GLN E 1 83 ? 84.82955 117.82851 159.19737 1.000 60.46978 83 GLN E C 1
ATOM 4734 O O . GLN E 1 83 ? 84.26716 118.60014 159.98123 1.000 64.59965 83 GLN E O 1
ATOM 4740 N N . SER E 1 84 ? 86.04937 117.33838 159.42826 1.000 59.91101 84 SER E N 1
ATOM 4741 C CA . SER E 1 84 ? 86.75926 117.67531 160.65758 1.000 56.51702 84 SER E CA 1
ATOM 4742 C C . SER E 1 84 ? 87.14063 119.14893 160.70768 1.000 61.30679 84 SER E C 1
ATOM 4743 O O . SER E 1 84 ? 87.18456 119.73804 161.79338 1.000 57.79371 84 SER E O 1
ATOM 4746 N N . ILE E 1 85 ? 87.41512 119.75785 159.55948 1.000 60.56923 85 ILE E N 1
ATOM 4747 C CA . ILE E 1 85 ? 87.82450 121.15878 159.49198 1.000 45.77651 85 ILE E CA 1
ATOM 4748 C C . ILE E 1 85 ? 86.57030 121.95545 159.14632 1.000 54.42489 85 ILE E C 1
ATOM 4749 O O . ILE E 1 85 ? 86.20233 122.11484 157.98106 1.000 61.02914 85 ILE E O 1
ATOM 4754 N N . ARG E 1 86 ? 85.89281 122.44629 160.18041 1.000 55.43746 86 ARG E N 1
ATOM 4755 C CA . ARG E 1 86 ? 84.71766 123.28937 160.02974 1.000 56.71719 86 ARG E CA 1
ATOM 4756 C C . ARG E 1 86 ? 84.77029 124.40152 161.06622 1.000 60.67889 86 ARG E C 1
ATOM 4757 O O . ARG E 1 86 ? 85.43966 124.28561 162.09527 1.000 65.97341 86 ARG E O 1
ATOM 4765 N N . THR E 1 87 ? 84.05692 125.48809 160.78019 1.000 54.03796 87 THR E N 1
ATOM 4766 C CA . THR E 1 87 ? 84.02968 126.62357 161.69245 1.000 52.07458 87 THR E CA 1
ATOM 4767 C C . THR E 1 87 ? 83.45509 126.21044 163.04109 1.000 52.92901 87 THR E C 1
ATOM 4768 O O . THR E 1 87 ? 82.42153 125.53963 163.11195 1.000 57.50812 87 THR E O 1
ATOM 4772 N N . GLY E 1 88 ? 84.13315 126.61242 164.11364 1.000 47.98355 88 GLY E N 1
ATOM 4773 C CA . GLY E 1 88 ? 83.71272 126.27343 165.45497 1.000 49.20557 88 GLY E CA 1
ATOM 4774 C C . GLY E 1 88 ? 84.13846 124.90632 165.93998 1.000 48.59764 88 GLY E C 1
ATOM 4775 O O . GLY E 1 88 ? 83.76052 124.51956 167.05308 1.000 51.02293 88 GLY E O 1
ATOM 4776 N N . ASN E 1 89 ? 84.91050 124.16382 165.15145 1.000 54.56252 89 ASN E N 1
ATOM 4777 C CA . ASN E 1 89 ? 85.34974 122.82804 165.52958 1.000 53.82246 89 ASN E CA 1
ATOM 4778 C C . ASN E 1 89 ? 86.72663 122.89933 166.17536 1.000 54.66823 89 ASN E C 1
ATOM 4779 O O . ASN E 1 89 ? 87.64283 123.52405 165.63209 1.000 58.31261 89 ASN E O 1
ATOM 4784 N N . LEU E 1 90 ? 86.86785 122.25688 167.33139 1.000 47.34532 90 LEU E N 1
ATOM 4785 C CA . LEU E 1 90 ? 88.13445 122.21848 168.05387 1.000 49.16745 90 LEU E CA 1
ATOM 4786 C C . LEU E 1 90 ? 88.96422 121.06331 167.50650 1.000 45.46867 90 LEU E C 1
ATOM 4787 O O . LEU E 1 90 ? 88.58742 119.89607 167.65038 1.000 51.15623 90 LEU E O 1
ATOM 4792 N N . VAL E 1 91 ? 90.09474 121.38685 166.87833 1.000 36.61008 91 VAL E N 1
ATOM 4793 C CA . VAL E 1 91 ? 90.94363 120.39225 166.24036 1.000 38.66424 91 VAL E CA 1
ATOM 4794 C C . VAL E 1 91 ? 92.36641 120.53898 166.75950 1.000 38.94765 91 VAL E C 1
ATOM 4795 O O . VAL E 1 91 ? 92.77762 121.59909 167.23489 1.000 49.28001 91 VAL E O 1
ATOM 4799 N N . CYS E 1 92 ? 93.11840 119.44589 166.66075 1.000 44.14607 92 CYS E N 1
ATOM 4800 C CA . CYS E 1 92 ? 94.51501 119.40187 167.06938 1.000 43.49047 92 CYS E CA 1
ATOM 4801 C C . CYS E 1 92 ? 95.33683 118.82054 165.92991 1.000 40.55829 92 CYS E C 1
ATOM 4802 O O . CYS E 1 92 ? 95.00408 117.75403 165.40411 1.000 45.83647 92 CYS E O 1
ATOM 4805 N N . ILE E 1 93 ? 96.40476 119.51805 165.55149 1.000 36.20346 93 ILE E N 1
ATOM 4806 C CA . ILE E 1 93 ? 97.23196 119.14751 164.40926 1.000 40.24575 93 ILE E CA 1
ATOM 4807 C C . ILE E 1 93 ? 98.65032 118.89069 164.89611 1.000 40.13971 93 ILE E C 1
ATOM 4808 O O . ILE E 1 93 ? 99.22088 119.71189 165.62310 1.000 45.30872 93 ILE E O 1
ATOM 4813 N N . GLY E 1 94 ? 99.21423 117.75717 164.49474 1.000 47.12793 94 GLY E N 1
ATOM 4814 C CA . GLY E 1 94 ? 100.56991 117.39484 164.84896 1.000 50.48899 94 GLY E CA 1
ATOM 4815 C C . GLY E 1 94 ? 100.62186 116.35682 165.95713 1.000 60.63734 94 GLY E C 1
ATOM 4816 O O . GLY E 1 94 ? 99.64037 116.07589 166.64945 1.000 63.32018 94 GLY E O 1
ATOM 4817 N N . THR E 1 95 ? 101.80881 115.77460 166.11528 1.000 65.84436 95 THR E N 1
ATOM 4818 C CA . THR E 1 95 ? 102.05701 114.77604 167.14416 1.000 63.11946 95 THR E CA 1
ATOM 4819 C C . THR E 1 95 ? 103.37710 115.08026 167.83430 1.000 65.77735 95 THR E C 1
ATOM 4820 O O . THR E 1 95 ? 104.34468 115.48937 167.18693 1.000 67.57776 95 THR E O 1
ATOM 4824 N N . GLY E 1 96 ? 103.41034 114.87633 169.14854 1.000 65.90105 96 GLY E N 1
ATOM 4825 C CA . GLY E 1 96 ? 104.61740 115.10301 169.91801 1.000 63.64375 96 GLY E CA 1
ATOM 4826 C C . GLY E 1 96 ? 104.82476 116.55181 170.30594 1.000 66.59417 96 GLY E C 1
ATOM 4827 O O . GLY E 1 96 ? 103.86784 117.25413 170.64501 1.000 67.93992 96 GLY E O 1
ATOM 4828 N N . LEU E 1 97 ? 106.07920 117.00767 170.26807 1.000 68.43942 97 LEU E N 1
ATOM 4829 C CA . LEU E 1 97 ? 106.37577 118.39316 170.61882 1.000 69.39227 97 LEU E CA 1
ATOM 4830 C C . LEU E 1 97 ? 105.77549 119.36215 169.60822 1.000 63.76391 97 LEU E C 1
ATOM 4831 O O . LEU E 1 97 ? 105.27751 120.43001 169.98313 1.000 60.78912 97 LEU E O 1
ATOM 4836 N N . ASN E 1 98 ? 105.81618 119.01016 168.32318 1.000 60.00520 98 ASN E N 1
ATOM 4837 C CA . ASN E 1 98 ? 105.27152 119.85911 167.26412 1.000 61.22504 98 ASN E CA 1
ATOM 4838 C C . ASN E 1 98 ? 103.76350 119.62877 167.15902 1.000 62.28908 98 ASN E C 1
ATOM 4839 O O . ASN E 1 98 ? 103.25663 118.94996 166.26386 1.000 67.67052 98 ASN E O 1
ATOM 4844 N N . VAL E 1 99 ? 103.04049 120.21938 168.10651 1.000 57.79752 99 VAL E N 1
ATOM 4845 C CA . VAL E 1 99 ? 101.59426 120.07184 168.18612 1.000 53.75238 99 VAL E CA 1
ATOM 4846 C C . VAL E 1 99 ? 100.95350 121.45274 168.15882 1.000 60.56323 99 VAL E C 1
ATOM 4847 O O . VAL E 1 99 ? 101.52904 122.44087 168.62712 1.000 66.20942 99 VAL E O 1
ATOM 4851 N N . VAL E 1 100 ? 99.76199 121.51911 167.56940 1.000 57.15918 100 VAL E N 1
ATOM 4852 C CA . VAL E 1 100 ? 99.00311 122.75645 167.43222 1.000 48.87615 100 VAL E CA 1
ATOM 4853 C C . VAL E 1 100 ? 97.56123 122.47654 167.82916 1.000 50.99284 100 VAL E C 1
ATOM 4854 O O . VAL E 1 100 ? 96.95315 121.52151 167.33424 1.000 57.38030 100 VAL E O 1
ATOM 4858 N N . LYS E 1 101 ? 97.01586 123.30498 168.71738 1.000 43.20427 101 LYS E N 1
ATOM 4859 C CA . LYS E 1 101 ? 95.65626 123.13824 169.20988 1.000 45.50667 101 LYS E CA 1
ATOM 4860 C C . LYS E 1 101 ? 94.89324 124.44727 169.07967 1.000 49.85306 101 LYS E C 1
ATOM 4861 O O . LYS E 1 101 ? 95.43547 125.52170 169.35286 1.000 55.73146 101 LYS E O 1
ATOM 4867 N N . GLY E 1 102 ? 93.63730 124.35078 168.66418 1.000 46.85554 102 GLY E N 1
ATOM 4868 C CA . GLY E 1 102 ? 92.80201 125.52670 168.53544 1.000 44.03178 102 GLY E CA 1
ATOM 4869 C C . GLY E 1 102 ? 91.46910 125.17334 167.91466 1.000 44.96417 102 GLY E C 1
ATOM 4870 O O . GLY E 1 102 ? 91.20332 124.02121 167.55994 1.000 51.57105 102 GLY E O 1
ATOM 4871 N N . LYS E 1 103 ? 90.63045 126.19785 167.79008 1.000 47.52257 103 LYS E N 1
ATOM 4872 C CA . LYS E 1 103 ? 89.31288 126.07631 167.18068 1.000 47.16788 103 LYS E CA 1
ATOM 4873 C C . LYS E 1 103 ? 89.31484 126.78233 165.83330 1.000 49.82021 103 LYS E C 1
ATOM 4874 O O . LYS E 1 103 ? 89.79198 127.91638 165.72433 1.000 51.54877 103 LYS E O 1
ATOM 4880 N N . VAL E 1 104 ? 88.77748 126.11330 164.81368 1.000 47.21314 104 VAL E N 1
ATOM 4881 C CA . VAL E 1 104 ? 88.75508 126.68318 163.47286 1.000 44.64961 104 VAL E CA 1
ATOM 4882 C C . VAL E 1 104 ? 87.80452 127.87149 163.44437 1.000 51.23992 104 VAL E C 1
ATOM 4883 O O . VAL E 1 104 ? 86.63970 127.76679 163.84882 1.000 58.32428 104 VAL E O 1
ATOM 4887 N N . VAL E 1 105 ? 88.30195 129.01313 162.96575 1.000 50.58197 105 VAL E N 1
ATOM 4888 C CA . VAL E 1 105 ? 87.51303 130.23087 162.85642 1.000 51.58033 105 VAL E CA 1
ATOM 4889 C C . VAL E 1 105 ? 87.34399 130.66923 161.40857 1.000 53.33459 105 VAL E C 1
ATOM 4890 O O . VAL E 1 105 ? 86.27042 131.14460 161.02110 1.000 60.15002 105 VAL E O 1
ATOM 4894 N N . ASP E 1 106 ? 88.38457 130.52276 160.59223 1.000 53.34018 106 ASP E N 1
ATOM 4895 C CA . ASP E 1 106 ? 88.32593 130.92938 159.19810 1.000 54.54313 106 ASP E CA 1
ATOM 4896 C C . ASP E 1 106 ? 89.25450 130.03077 158.39503 1.000 51.99800 106 ASP E C 1
ATOM 4897 O O . ASP E 1 106 ? 90.25682 129.53040 158.91150 1.000 57.98098 106 ASP E O 1
ATOM 4902 N N . TRP E 1 107 ? 88.90669 129.82600 157.12825 1.000 54.84886 107 TRP E N 1
ATOM 4903 C CA . TRP E 1 107 ? 89.68688 129.00407 156.21626 1.000 54.51842 107 TRP E CA 1
ATOM 4904 C C . TRP E 1 107 ? 90.12240 129.82860 155.01414 1.000 59.65701 107 TRP E C 1
ATOM 4905 O O . TRP E 1 107 ? 89.35449 130.64540 154.49657 1.000 66.41944 107 TRP E O 1
ATOM 4916 N N . ASP E 1 108 ? 91.35770 129.60760 154.57423 1.000 58.56311 108 ASP E N 1
ATOM 4917 C CA . ASP E 1 108 ? 91.93325 130.31392 153.44127 1.000 56.11689 108 ASP E CA 1
ATOM 4918 C C . ASP E 1 108 ? 92.61503 129.31063 152.52082 1.000 58.46175 108 ASP E C 1
ATOM 4919 O O . ASP E 1 108 ? 92.78745 128.13698 152.85957 1.000 65.22347 108 ASP E O 1
ATOM 4924 N N . THR E 1 109 ? 93.00062 129.78554 151.33920 1.000 54.09448 109 THR E N 1
ATOM 4925 C CA . THR E 1 109 ? 93.69161 128.95551 150.36213 1.000 55.65524 109 THR E CA 1
ATOM 4926 C C . THR E 1 109 ? 95.17788 128.80362 150.65482 1.000 57.87036 109 THR E C 1
ATOM 4927 O O . THR E 1 109 ? 95.85729 128.05698 149.94281 1.000 64.12501 109 THR E O 1
ATOM 4931 N N . ARG E 1 110 ? 95.69991 129.49031 151.66981 1.000 54.69103 110 ARG E N 1
ATOM 4932 C CA . ARG E 1 110 ? 97.12063 129.41259 151.98422 1.000 57.04411 110 ARG E CA 1
ATOM 4933 C C . ARG E 1 110 ? 97.33451 129.02844 153.44376 1.000 57.10950 110 ARG E C 1
ATOM 4934 O O . ARG E 1 110 ? 98.29713 128.32762 153.77322 1.000 57.05752 110 ARG E O 1
ATOM 4942 N N . TYR E 1 111 ? 96.43208 129.46113 154.32153 1.000 51.51950 111 TYR E N 1
ATOM 4943 C CA . TYR E 1 111 ? 96.56322 129.23304 155.75203 1.000 48.28712 111 TYR E CA 1
ATOM 4944 C C . TYR E 1 111 ? 95.26264 128.68493 156.32072 1.000 48.40801 111 TYR E C 1
ATOM 4945 O O . TYR E 1 111 ? 94.18292 128.89156 155.76118 1.000 53.97998 111 TYR E O 1
ATOM 4954 N N . LEU E 1 112 ? 95.38209 127.97621 157.44059 1.000 46.69417 112 LEU E N 1
ATOM 4955 C CA . LEU E 1 112 ? 94.24321 127.55036 158.24232 1.000 39.85860 112 LEU E CA 1
ATOM 4956 C C . LEU E 1 112 ? 94.31360 128.26078 159.58527 1.000 45.32165 112 LEU E C 1
ATOM 4957 O O . LEU E 1 112 ? 95.32825 128.17293 160.28409 1.000 52.96718 112 LEU E O 1
ATOM 4962 N N . TYR E 1 113 ? 93.24133 128.95885 159.94387 1.000 47.50162 113 TYR E N 1
ATOM 4963 C CA . TYR E 1 113 ? 93.22824 129.82289 161.11611 1.000 39.70129 113 TYR E CA 1
ATOM 4964 C C . TYR E 1 113 ? 92.58442 129.10409 162.29313 1.000 41.78135 113 TYR E C 1
ATOM 4965 O O . TYR E 1 113 ? 91.47450 128.57562 162.17418 1.000 49.77899 113 TYR E O 1
ATOM 4974 N N . LEU E 1 114 ? 93.28424 129.09127 163.42530 1.000 40.29880 114 LEU E N 1
ATOM 4975 C CA . LEU E 1 114 ? 92.79318 128.48807 164.65371 1.000 36.09039 114 LEU E CA 1
ATOM 4976 C C . LEU E 1 114 ? 92.89025 129.49850 165.78623 1.000 38.53387 114 LEU E C 1
ATOM 4977 O O . LEU E 1 114 ? 93.77888 130.35380 165.80172 1.000 52.41148 114 LEU E O 1
ATOM 4982 N N . ARG E 1 115 ? 91.96705 129.39172 166.73633 1.000 49.72691 115 ARG E N 1
ATOM 4983 C CA . ARG E 1 115 ? 91.93048 130.26218 167.90429 1.000 45.80335 115 ARG E CA 1
ATOM 4984 C C . ARG E 1 115 ? 92.35099 129.45717 169.12558 1.000 46.24935 115 ARG E C 1
ATOM 4985 O O . ARG E 1 115 ? 91.71102 128.45576 169.46329 1.000 54.59579 115 ARG E O 1
ATOM 4993 N N . SER E 1 116 ? 93.41814 129.89790 169.78535 1.000 51.75728 116 SER E N 1
ATOM 4994 C CA . SER E 1 116 ? 93.95131 129.18814 170.93590 1.000 56.90424 116 SER E CA 1
ATOM 4995 C C . SER E 1 116 ? 93.11223 129.48009 172.17761 1.000 61.72572 116 SER E C 1
ATOM 4996 O O . SER E 1 116 ? 92.15366 130.25683 172.14966 1.000 67.54948 116 SER E O 1
ATOM 4999 N N . SER E 1 117 ? 93.47873 128.83606 173.28791 1.000 68.32142 117 SER E N 1
ATOM 5000 C CA . SER E 1 117 ? 92.78894 129.08296 174.54961 1.000 71.28804 117 SER E CA 1
ATOM 5001 C C . SER E 1 117 ? 93.00093 130.51514 175.02344 1.000 75.82180 117 SER E C 1
ATOM 5002 O O . SER E 1 117 ? 92.07694 131.14336 175.55304 1.000 73.59747 117 SER E O 1
ATOM 5005 N N . GLU E 1 118 ? 94.20999 131.04707 174.84357 1.000 76.61817 118 GLU E N 1
ATOM 5006 C CA . GLU E 1 118 ? 94.51231 132.41447 175.24396 1.000 72.52582 118 GLU E CA 1
ATOM 5007 C C . GLU E 1 118 ? 93.99801 133.45083 174.25461 1.000 72.52607 118 GLU E C 1
ATOM 5008 O O . GLU E 1 118 ? 94.05079 134.64796 174.55568 1.000 76.32686 118 GLU E O 1
ATOM 5014 N N . GLY E 1 119 ? 93.50671 133.02761 173.09239 1.000 60.89152 119 GLY E N 1
ATOM 5015 C CA . GLY E 1 119 ? 93.00379 133.93988 172.08895 1.000 59.35760 119 GLY E CA 1
ATOM 5016 C C . GLY E 1 119 ? 93.95001 134.22565 170.94481 1.000 63.07489 119 GLY E C 1
ATOM 5017 O O . GLY E 1 119 ? 93.60352 135.02262 170.06475 1.000 65.23821 119 GLY E O 1
ATOM 5018 N N . HIS E 1 120 ? 95.12838 133.60987 170.92764 1.000 58.00504 120 HIS E N 1
ATOM 5019 C CA . HIS E 1 120 ? 96.06908 133.82710 169.83988 1.000 54.43819 120 HIS E CA 1
ATOM 5020 C C . HIS E 1 120 ? 95.56652 133.17759 168.55583 1.000 52.84679 120 HIS E C 1
ATOM 5021 O O . HIS E 1 120 ? 94.88828 132.14744 168.57601 1.000 60.93601 120 HIS E O 1
ATOM 5028 N N . LEU E 1 121 ? 95.90972 133.79314 167.42882 1.000 38.20806 121 LEU E N 1
ATOM 5029 C CA . LEU E 1 121 ? 95.52043 133.30236 166.11377 1.000 40.29948 121 LEU E CA 1
ATOM 5030 C C . LEU E 1 121 ? 96.66617 132.48511 165.53114 1.000 45.24397 121 LEU E C 1
ATOM 5031 O O . LEU E 1 121 ? 97.78758 132.98649 165.40029 1.000 58.31472 121 LEU E O 1
ATOM 50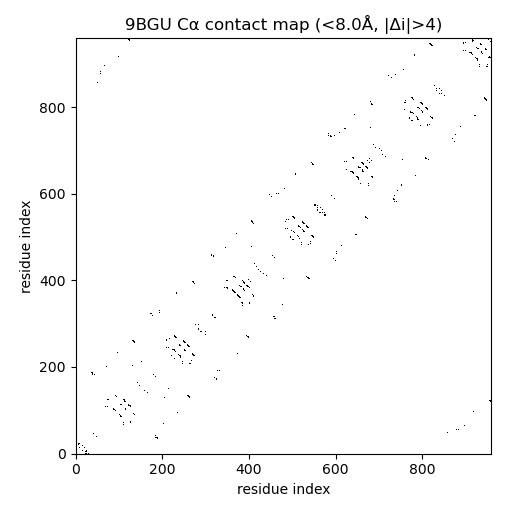36 N N . LEU E 1 122 ? 96.38208 131.23454 165.18208 1.000 37.75915 122 LEU E N 1
ATOM 5037 C CA . LEU E 1 122 ? 97.37786 130.31052 164.65800 1.000 30.83749 122 LEU E CA 1
ATOM 5038 C C . LEU E 1 122 ? 97.18245 130.15349 163.15776 1.000 34.40083 122 LEU E C 1
ATOM 5039 O O . LEU E 1 122 ? 96.06127 129.92186 162.69503 1.000 43.19569 122 LEU E O 1
ATOM 5044 N N . HIS E 1 123 ? 98.27044 130.27881 162.40544 1.000 40.09702 123 HIS E N 1
ATOM 5045 C CA . HIS E 1 123 ? 98.25169 130.16036 160.95009 1.000 29.35032 123 HIS E CA 1
ATOM 5046 C C . HIS E 1 123 ? 98.96746 128.86661 160.57557 1.000 32.58184 123 HIS E C 1
ATOM 5047 O O . HIS E 1 123 ? 100.19950 128.81936 160.52865 1.000 50.91424 123 HIS E O 1
ATOM 5054 N N . VAL E 1 124 ? 98.19286 127.82313 160.31141 1.000 31.66444 124 VAL E N 1
ATOM 5055 C CA . VAL E 1 124 ? 98.72145 126.50703 159.96056 1.000 34.41756 124 VAL E CA 1
ATOM 5056 C C . VAL E 1 124 ? 98.60959 126.34098 158.44930 1.000 44.92080 124 VAL E C 1
ATOM 5057 O O . VAL E 1 124 ? 97.49263 126.40002 157.91440 1.000 48.98272 124 VAL E O 1
ATOM 5061 N N . PRO E 1 125 ? 99.71594 126.14625 157.73140 1.000 39.01448 125 PRO E N 1
ATOM 5062 C CA . PRO E 1 125 ? 99.62544 125.93917 156.28156 1.000 37.90052 125 PRO E CA 1
ATOM 5063 C C . PRO E 1 125 ? 98.86688 124.66376 155.94711 1.000 41.15790 125 PRO E C 1
ATOM 5064 O O . PRO E 1 125 ? 98.89668 123.68290 156.69305 1.000 54.52850 125 PRO E O 1
ATOM 5068 N N . ASN E 1 126 ? 98.17847 124.68787 154.80184 1.000 35.80433 126 ASN E N 1
ATOM 5069 C CA . ASN E 1 126 ? 97.41540 123.51898 154.37440 1.000 43.70253 126 ASN E CA 1
ATOM 5070 C C . ASN E 1 126 ? 98.32293 122.32892 154.09322 1.000 43.23117 126 ASN E C 1
ATOM 5071 O O . ASN E 1 126 ? 97.90930 121.17555 154.26835 1.000 49.16399 126 ASN E O 1
ATOM 5076 N N . ASN E 1 127 ? 99.55593 122.58616 153.65161 1.000 44.96652 127 ASN E N 1
ATOM 5077 C CA . ASN E 1 127 ? 100.51461 121.50346 153.46295 1.000 40.71646 127 ASN E CA 1
ATOM 5078 C C . ASN E 1 127 ? 100.81257 120.80207 154.78039 1.000 45.51025 127 ASN E C 1
ATOM 5079 O O . ASN E 1 127 ? 100.90456 119.57051 154.83113 1.000 49.59907 127 ASN E O 1
ATOM 5084 N N . MET E 1 128 ? 100.96723 121.57178 155.85918 1.000 46.62352 128 MET E N 1
ATOM 5085 C CA . MET E 1 128 ? 101.16067 120.97141 157.17342 1.000 47.27231 128 MET E CA 1
ATOM 5086 C C . MET E 1 128 ? 99.92817 120.19516 157.61588 1.000 44.02483 128 MET E C 1
ATOM 5087 O O . MET E 1 128 ? 100.04989 119.17618 158.30402 1.000 46.01755 128 MET E O 1
ATOM 5092 N N . VAL E 1 129 ? 98.73750 120.65724 157.23012 1.000 37.20399 129 VAL E N 1
ATOM 5093 C CA . VAL E 1 129 ? 97.50908 119.97486 157.62297 1.000 36.54518 129 VAL E CA 1
ATOM 5094 C C . VAL E 1 129 ? 97.38160 118.63538 156.90735 1.000 41.05000 129 VAL E C 1
ATOM 5095 O O . VAL E 1 129 ? 96.95751 117.63837 157.50399 1.000 48.42144 129 VAL E O 1
ATOM 5099 N N . LEU E 1 130 ? 97.73801 118.58694 155.62143 1.000 43.61572 130 LEU E N 1
ATOM 5100 C CA . LEU E 1 130 ? 97.56286 117.35706 154.85240 1.000 43.85305 130 LEU E CA 1
ATOM 5101 C C . LEU E 1 130 ? 98.42837 116.22649 155.39899 1.000 49.58263 130 LEU E C 1
ATOM 5102 O O . LEU E 1 130 ? 97.93434 115.12918 155.68023 1.000 55.48963 130 LEU E O 1
ATOM 5107 N N . ASN E 1 131 ? 99.72556 116.47310 155.55342 1.000 43.73643 131 ASN E N 1
ATOM 5108 C CA . ASN E 1 131 ? 100.65237 115.43481 156.00629 1.000 39.37285 131 ASN E CA 1
ATOM 5109 C C . ASN E 1 131 ? 100.88983 115.49853 157.51177 1.000 35.29191 131 ASN E C 1
ATOM 5110 O O . ASN E 1 131 ? 102.01826 115.64435 157.97773 1.000 48.33685 131 ASN E O 1
ATOM 5115 N N . SER E 1 132 ? 99.81439 115.38273 158.28670 1.000 27.54949 132 SER E N 1
ATOM 5116 C CA . SER E 1 132 ? 99.91763 115.34306 159.73708 1.000 40.52271 132 SER E CA 1
ATOM 5117 C C . SER E 1 132 ? 98.67696 114.67184 160.30278 1.000 47.32263 132 SER E C 1
ATOM 5118 O O . SER E 1 132 ? 97.64142 114.57484 159.63992 1.000 49.14259 132 SER E O 1
ATOM 5121 N N . VAL E 1 133 ? 98.79563 114.20706 161.54538 1.000 40.26232 133 VAL E N 1
ATOM 5122 C CA . VAL E 1 133 ? 97.66195 113.59767 162.22672 1.000 37.56200 133 VAL E CA 1
ATOM 5123 C C . VAL E 1 133 ? 96.74929 114.69419 162.75535 1.000 40.73289 133 VAL E C 1
ATOM 5124 O O . VAL E 1 133 ? 97.19250 115.60532 163.46621 1.000 47.67821 133 VAL E O 1
ATOM 5128 N N . VAL E 1 134 ? 95.46864 114.61348 162.40893 1.000 38.86174 134 VAL E N 1
ATOM 5129 C CA . VAL E 1 134 ? 94.47208 115.59465 162.82022 1.000 33.11758 134 VAL E CA 1
ATOM 5130 C C . VAL E 1 134 ? 93.60215 114.95762 163.89348 1.000 35.59398 134 VAL E C 1
ATOM 5131 O O . VAL E 1 134 ? 93.02386 113.88530 163.67979 1.000 53.81502 134 VAL E O 1
ATOM 5135 N N . THR E 1 135 ? 93.51375 115.61266 165.04611 1.000 32.47769 135 THR E N 1
ATOM 5136 C CA . THR E 1 135 ? 92.70541 115.14796 166.16554 1.000 31.24068 135 THR E CA 1
ATOM 5137 C C . THR E 1 135 ? 91.52008 116.08660 166.33362 1.000 34.93438 135 THR E C 1
ATOM 5138 O O . THR E 1 135 ? 91.70352 117.28656 166.56067 1.000 51.99691 135 THR E O 1
ATOM 5142 N N . TRP E 1 136 ? 90.31236 115.54151 166.22595 1.000 34.34853 136 TRP E N 1
ATOM 5143 C CA . TRP E 1 136 ? 89.08536 116.31682 166.33594 1.000 37.88495 136 TRP E CA 1
ATOM 5144 C C . TRP E 1 136 ? 88.24458 115.76333 167.47630 1.000 47.18320 136 TRP E C 1
ATOM 5145 O O . TRP E 1 136 ? 87.96716 114.56051 167.52142 1.000 58.25638 136 TRP E O 1
ATOM 5156 N N . GLU E 1 137 ? 87.84488 116.63959 168.39206 1.000 39.95712 137 GLU E N 1
ATOM 5157 C CA . GLU E 1 137 ? 87.03448 116.23892 169.53560 1.000 45.72694 137 GLU E CA 1
ATOM 5158 C C . GLU E 1 137 ? 85.58782 115.98853 169.12259 1.000 47.85531 137 GLU E C 1
ATOM 5159 O O . GLU E 1 137 ? 84.67657 116.04795 169.94793 1.000 42.87121 137 GLU E O 1
ATOM 5161 N N . MET F 1 1 ? 84.86212 106.12700 124.72316 1.000 80.90067 1 MET F N 1
ATOM 5162 C CA . MET F 1 1 ? 86.15105 105.93409 125.37691 1.000 82.85668 1 MET F CA 1
ATOM 5163 C C . MET F 1 1 ? 86.01771 106.11424 126.88472 1.000 82.20277 1 MET F C 1
ATOM 5164 O O . MET F 1 1 ? 86.70706 105.45300 127.66582 1.000 81.17406 1 MET F O 1
ATOM 5169 N N . LYS F 1 2 ? 85.12035 107.01811 127.28592 1.000 77.86097 2 LYS F N 1
ATOM 5170 C CA . LYS F 1 2 ? 84.84518 107.20416 128.70623 1.000 74.03602 2 LYS F CA 1
ATOM 5171 C C . LYS F 1 2 ? 84.27642 105.93383 129.32244 1.000 79.28917 2 LYS F C 1
ATOM 5172 O O . LYS F 1 2 ? 84.64765 105.55667 130.43962 1.000 82.80058 2 LYS F O 1
ATOM 5178 N N . ARG F 1 3 ? 83.37356 105.25946 128.60626 1.000 84.87536 3 ARG F N 1
ATOM 5179 C CA . ARG F 1 3 ? 82.82529 104.00124 129.10087 1.000 87.42018 3 ARG F CA 1
ATOM 5180 C C . ARG F 1 3 ? 83.91179 102.94228 129.23377 1.000 86.78024 3 ARG F C 1
ATOM 5181 O O . ARG F 1 3 ? 83.93924 102.18958 130.21490 1.000 90.14984 3 ARG F O 1
ATOM 5189 N N . PHE F 1 4 ? 84.81666 102.86895 128.25429 1.000 76.01206 4 PHE F N 1
ATOM 5190 C CA . PHE F 1 4 ? 85.90782 101.90277 128.32574 1.000 78.89598 4 PHE F CA 1
ATOM 5191 C C . PHE F 1 4 ? 86.81300 102.17970 129.51860 1.000 81.76761 4 PHE F C 1
ATOM 5192 O O . PHE F 1 4 ? 87.20056 101.25395 130.24170 1.000 83.26286 4 PHE F O 1
ATOM 5200 N N . PHE F 1 5 ? 87.15948 103.44965 129.74204 1.000 71.11389 5 PHE F N 1
ATOM 5201 C CA . PHE F 1 5 ? 88.01331 103.78985 130.87589 1.000 70.23202 5 PHE F CA 1
ATOM 5202 C C . PHE F 1 5 ? 87.31683 103.50379 132.20072 1.000 70.49965 5 PHE F C 1
ATOM 5203 O O . PHE F 1 5 ? 87.94778 103.01736 133.14734 1.000 69.95390 5 PHE F O 1
ATOM 5211 N N . ASN F 1 6 ? 86.01736 103.79957 132.28815 1.000 73.39006 6 ASN F N 1
ATOM 5212 C CA . ASN F 1 6 ? 85.27182 103.50426 133.50657 1.000 72.48262 6 ASN F CA 1
ATOM 5213 C C . ASN F 1 6 ? 85.23289 102.00671 133.77779 1.000 75.66110 6 ASN F C 1
ATOM 5214 O O . ASN F 1 6 ? 85.42421 101.56989 134.91908 1.000 81.39676 6 ASN F O 1
ATOM 5219 N N . ARG F 1 7 ? 84.99034 101.20343 132.73881 1.000 77.06183 7 ARG F N 1
ATOM 5220 C CA . ARG F 1 7 ? 84.97805 99.75516 132.91192 1.000 79.16281 7 ARG F CA 1
ATOM 5221 C C . ARG F 1 7 ? 86.34760 99.24128 133.33443 1.000 79.70333 7 ARG F C 1
ATOM 5222 O O . ARG F 1 7 ? 86.44882 98.36351 134.19837 1.000 82.20633 7 ARG F O 1
ATOM 5230 N N . PHE F 1 8 ? 87.41350 99.78169 132.73997 1.000 75.74414 8 PHE F N 1
ATOM 5231 C CA . PHE F 1 8 ? 88.76524 99.37956 133.11721 1.000 76.47033 8 PHE F CA 1
ATOM 5232 C C . PHE F 1 8 ? 89.04160 99.69034 134.58381 1.000 72.70280 8 PHE F C 1
ATOM 5233 O O . PHE F 1 8 ? 89.52689 98.83336 135.33437 1.000 74.09754 8 PHE F O 1
ATOM 5241 N N . TYR F 1 9 ? 88.72499 100.91528 135.01251 1.000 64.71038 9 TYR F N 1
ATOM 5242 C CA . TYR F 1 9 ? 88.97515 101.30437 136.39680 1.000 62.16529 9 TYR F CA 1
ATOM 5243 C C . TYR F 1 9 ? 88.15048 100.46724 137.36572 1.000 68.29301 9 TYR F C 1
ATOM 5244 O O . TYR F 1 9 ? 88.64299 100.07200 138.42874 1.000 70.36278 9 TYR F O 1
ATOM 5253 N N . LEU F 1 10 ? 86.88971 100.19228 137.02191 1.000 77.89925 10 LEU F N 1
ATOM 5254 C CA . LEU F 1 10 ? 86.05280 99.37117 137.89026 1.000 76.00028 10 LEU F CA 1
ATOM 5255 C C . LEU F 1 10 ? 86.57682 97.94272 137.97857 1.000 76.49865 10 LEU F C 1
ATOM 5256 O O . LEU F 1 10 ? 86.57588 97.34236 139.05954 1.000 78.54627 10 LEU F O 1
ATOM 5261 N N . ASP F 1 11 ? 87.02785 97.38086 136.85377 1.000 79.56208 11 ASP F N 1
ATOM 5262 C CA . ASP F 1 11 ? 87.49968 96.00064 136.85419 1.000 79.52024 11 ASP F CA 1
ATOM 5263 C C . ASP F 1 11 ? 88.79806 95.85426 137.63670 1.000 79.63896 11 ASP F C 1
ATOM 5264 O O . ASP F 1 11 ? 88.93342 94.93642 138.45397 1.000 82.20413 11 ASP F O 1
ATOM 5269 N N . THR F 1 12 ? 89.76622 96.74487 137.40576 1.000 75.01878 12 THR F N 1
ATOM 5270 C CA . THR F 1 12 ? 91.02631 96.64104 138.13439 1.000 76.22191 12 THR F CA 1
ATOM 5271 C C . THR F 1 12 ? 90.90938 97.11405 139.57716 1.000 75.82774 12 THR F C 1
ATOM 5272 O O . THR F 1 12 ? 91.82613 96.87251 140.36922 1.000 75.45404 12 THR F O 1
ATOM 5276 N N . GLY F 1 13 ? 89.81406 97.77858 139.93698 1.000 71.14962 13 GLY F N 1
ATOM 5277 C CA . GLY F 1 13 ? 89.63093 98.21444 141.30584 1.000 71.88012 13 GLY F CA 1
ATOM 5278 C C . GLY F 1 13 ? 90.50618 99.36639 141.73752 1.000 72.59304 13 GLY F C 1
ATOM 5279 O O . GLY F 1 13 ? 90.63493 99.60774 142.94139 1.000 74.67390 13 GLY F O 1
ATOM 5280 N N . ILE F 1 14 ? 91.12123 100.08080 140.79318 1.000 71.16215 14 ILE F N 1
ATOM 5281 C CA . ILE F 1 14 ? 91.96160 101.22186 141.14698 1.000 70.96167 14 ILE F CA 1
ATOM 5282 C C . ILE F 1 14 ? 91.12784 102.30558 141.81899 1.000 71.99490 14 ILE F C 1
ATOM 5283 O O . ILE F 1 14 ? 91.52047 102.87062 142.84661 1.000 75.70002 14 ILE F O 1
ATOM 5288 N N . ILE F 1 15 ? 89.96041 102.60413 141.25608 1.000 72.96197 15 ILE F N 1
ATOM 5289 C CA . ILE F 1 15 ? 89.05285 103.60731 141.79823 1.000 74.51077 15 ILE F CA 1
ATOM 5290 C C . ILE F 1 15 ? 87.70345 102.95162 142.04901 1.000 75.48708 15 ILE F C 1
ATOM 5291 O O . ILE F 1 15 ? 87.14132 102.31320 141.15175 1.000 76.04892 15 ILE F O 1
ATOM 5296 N N . ALA F 1 16 ? 87.18605 103.11164 143.26885 1.000 80.23616 16 ALA F N 1
ATOM 5297 C CA . ALA F 1 16 ? 85.89327 102.55789 143.64062 1.000 80.30114 16 ALA F CA 1
ATOM 5298 C C . ALA F 1 16 ? 84.79651 103.60229 143.77713 1.000 82.14486 16 ALA F C 1
ATOM 5299 O O . ALA F 1 16 ? 83.62013 103.25768 143.62953 1.000 81.74335 16 ALA F O 1
ATOM 5301 N N . ASP F 1 17 ? 85.14434 104.85128 144.05220 1.000 85.07370 17 ASP F N 1
ATOM 5302 C CA . ASP F 1 17 ? 84.14649 105.90848 144.16633 1.000 85.08877 17 ASP F CA 1
ATOM 5303 C C . ASP F 1 17 ? 83.60341 106.25062 142.78505 1.000 88.30922 17 ASP F C 1
ATOM 5304 O O . ASP F 1 17 ? 84.39187 106.55354 141.87987 1.000 88.56085 17 ASP F O 1
ATOM 5309 N N . PRO F 1 18 ? 82.28485 106.20175 142.56973 1.000 84.48027 18 PRO F N 1
ATOM 5310 C CA . PRO F 1 18 ? 81.75509 106.50186 141.22735 1.000 83.79540 18 PRO F CA 1
ATOM 5311 C C . PRO F 1 18 ? 82.11195 107.88953 140.72193 1.000 81.10585 18 PRO F C 1
ATOM 5312 O O . PRO F 1 18 ? 82.39054 108.05240 139.52771 1.000 83.92887 18 PRO F O 1
ATOM 5316 N N . SER F 1 19 ? 82.11990 108.89697 141.59722 1.000 76.36279 19 SER F N 1
ATOM 5317 C CA . SER F 1 19 ? 82.44304 110.25222 141.16025 1.000 82.09651 19 SER F CA 1
ATOM 5318 C C . SER F 1 19 ? 83.90364 110.36046 140.73926 1.000 86.07383 19 SER F C 1
ATOM 5319 O O . SER F 1 19 ? 84.21719 110.91107 139.67497 1.000 89.21869 19 SER F O 1
ATOM 5322 N N . GLN F 1 20 ? 84.81262 109.83897 141.56688 1.000 75.98490 20 GLN F N 1
ATOM 5323 C CA . GLN F 1 20 ? 86.22843 109.85702 141.21761 1.000 76.24653 20 GLN F CA 1
ATOM 5324 C C . GLN F 1 20 ? 86.49331 109.03215 139.96623 1.000 78.35146 20 GLN F C 1
ATOM 5325 O O . GLN F 1 20 ? 87.29887 109.42430 139.11412 1.000 80.62530 20 GLN F O 1
ATOM 5331 N N . ARG F 1 21 ? 85.82356 107.88390 139.83924 1.000 73.44326 21 ARG F N 1
ATOM 5332 C CA . ARG F 1 21 ? 85.99413 107.05551 138.65074 1.000 71.23725 21 ARG F CA 1
ATOM 5333 C C . ARG F 1 21 ? 85.53355 107.78676 137.39707 1.000 73.76414 21 ARG F C 1
ATOM 5334 O O . ARG F 1 21 ? 86.21085 107.74647 136.36427 1.000 78.56523 21 ARG F O 1
ATOM 5342 N N . SER F 1 22 ? 84.38657 108.46692 137.46888 1.000 65.51001 22 SER F N 1
ATOM 5343 C CA . SER F 1 22 ? 83.89673 109.21167 136.31343 1.000 67.87124 22 SER F CA 1
ATOM 5344 C C . SER F 1 22 ? 84.83727 110.35442 135.95290 1.000 74.38131 22 SER F C 1
ATOM 5345 O O . SER F 1 22 ? 85.12446 110.58380 134.77048 1.000 77.10027 22 SER F O 1
ATOM 5348 N N . LEU F 1 23 ? 85.32866 111.08296 136.95917 1.000 65.67454 23 LEU F N 1
ATOM 5349 C CA . LEU F 1 23 ? 86.24884 112.18328 136.68782 1.000 62.94753 23 LEU F CA 1
ATOM 5350 C C . LEU F 1 23 ? 87.54100 111.67959 136.05477 1.000 64.98557 23 LEU F C 1
ATOM 5351 O O . LEU F 1 23 ? 88.04454 112.27326 135.09182 1.000 71.48077 23 LEU F O 1
ATOM 5356 N N . ALA F 1 24 ? 88.08659 110.57716 136.57421 1.000 58.42895 24 ALA F N 1
ATOM 5357 C CA . ALA F 1 24 ? 89.31218 110.02209 136.01206 1.000 58.36767 24 ALA F CA 1
ATOM 5358 C C . ALA F 1 24 ? 89.08835 109.50199 134.59899 1.000 63.48229 24 ALA F C 1
ATOM 5359 O O . ALA F 1 24 ? 89.95945 109.64958 133.73504 1.000 67.04822 24 ALA F O 1
ATOM 5361 N N . SER F 1 25 ? 87.93278 108.88220 134.34532 1.000 61.87630 25 SER F N 1
ATOM 5362 C CA . SER F 1 25 ? 87.62667 108.41676 132.99776 1.000 59.68713 25 SER F CA 1
ATOM 5363 C C . SER F 1 25 ? 87.54167 109.58242 132.02340 1.000 59.99230 25 SER F C 1
ATOM 5364 O O . SER F 1 25 ? 88.06708 109.50737 130.90642 1.000 68.25816 25 SER F O 1
ATOM 5367 N N . ARG F 1 26 ? 86.88982 110.67350 132.43276 1.000 59.33276 26 ARG F N 1
ATOM 5368 C CA . ARG F 1 26 ? 86.81227 111.85043 131.57379 1.000 58.14012 26 ARG F CA 1
ATOM 5369 C C . ARG F 1 26 ? 88.19635 112.42657 131.30297 1.000 57.75724 26 ARG F C 1
ATOM 5370 O O . ARG F 1 26 ? 88.51699 112.78354 130.16195 1.000 66.43505 26 ARG F O 1
ATOM 5378 N N . VAL F 1 27 ? 89.03493 112.51207 132.33853 1.000 46.15453 27 VAL F N 1
ATOM 5379 C CA . VAL F 1 27 ? 90.37724 113.06542 132.16924 1.000 46.42642 27 VAL F CA 1
ATOM 5380 C C . VAL F 1 27 ? 91.19601 112.19850 131.21839 1.000 50.11471 27 VAL F C 1
ATOM 5381 O O . VAL F 1 27 ? 91.88083 112.70431 130.31999 1.000 56.35563 27 VAL F O 1
ATOM 5385 N N . SER F 1 28 ? 91.13469 110.87699 131.40068 1.000 49.45643 28 SER F N 1
ATOM 5386 C CA . SER F 1 28 ? 91.89709 109.97151 130.54740 1.000 49.43355 28 SER F CA 1
ATOM 5387 C C . SER F 1 28 ? 91.41306 110.02638 129.10433 1.000 49.29500 28 SER F C 1
ATOM 5388 O O . SER F 1 28 ? 92.22625 110.02290 128.17142 1.000 59.50183 28 SER F O 1
ATOM 5391 N N . ALA F 1 29 ? 90.09378 110.07197 128.89891 1.000 45.07917 29 ALA F N 1
ATOM 5392 C CA . ALA F 1 29 ? 89.56405 110.17084 127.54437 1.000 46.32807 29 ALA F CA 1
ATOM 5393 C C . ALA F 1 29 ? 90.00189 111.46727 126.87904 1.000 48.21503 29 ALA F C 1
ATOM 5394 O O . ALA F 1 29 ? 90.38936 111.47004 125.70421 1.000 48.16757 29 ALA F O 1
ATOM 5396 N N . PHE F 1 30 ? 89.95637 112.57997 127.61740 1.000 50.23307 30 PHE F N 1
ATOM 5397 C CA . PHE F 1 30 ? 90.40110 113.85143 127.05802 1.000 42.64261 30 PHE F CA 1
ATOM 5398 C C . PHE F 1 30 ? 91.88001 113.80813 126.69789 1.000 48.20279 30 PHE F C 1
ATOM 5399 O O . PHE F 1 30 ? 92.28058 114.29496 125.63462 1.000 55.48107 30 PHE F O 1
ATOM 5407 N N . LEU F 1 31 ? 92.70719 113.22577 127.57015 1.000 43.87594 31 LEU F N 1
ATOM 5408 C CA . LEU F 1 31 ? 94.13847 113.14749 127.29143 1.000 38.80645 31 LEU F CA 1
ATOM 5409 C C . LEU F 1 31 ? 94.42076 112.29421 126.06051 1.000 37.41851 31 LEU F C 1
ATOM 5410 O O . LEU F 1 31 ? 95.24546 112.66375 125.21505 1.000 46.61397 31 LEU F O 1
ATOM 5415 N N . VAL F 1 32 ? 93.74451 111.14958 125.93963 1.000 4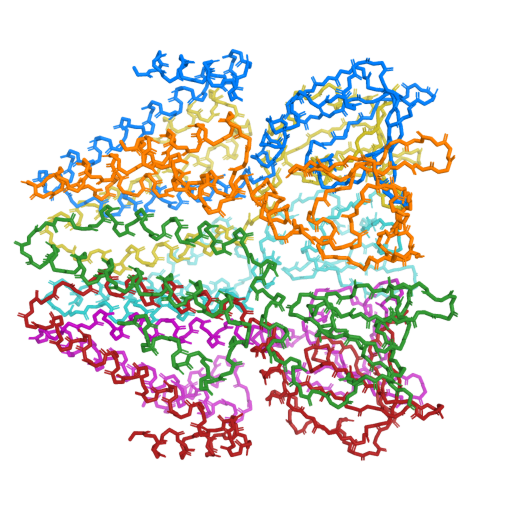0.86299 32 VAL F N 1
ATOM 5416 C CA . VAL F 1 32 ? 93.96836 110.27788 124.78979 1.000 39.75709 32 VAL F CA 1
ATOM 5417 C C . VAL F 1 32 ? 93.50140 110.95299 123.50519 1.000 44.60422 32 VAL F C 1
ATOM 5418 O O . VAL F 1 32 ? 94.17534 110.87945 122.46848 1.000 49.04488 32 VAL F O 1
ATOM 5422 N N . GLN F 1 33 ? 92.34566 111.62299 123.54893 1.000 46.56566 33 GLN F N 1
ATOM 5423 C CA . GLN F 1 33 ? 91.86172 112.33296 122.37015 1.000 40.93109 33 GLN F CA 1
ATOM 5424 C C . GLN F 1 33 ? 92.81981 113.44551 121.96765 1.000 44.30725 33 GLN F C 1
ATOM 5425 O O . GLN F 1 33 ? 93.08612 113.64394 120.77685 1.000 49.79207 33 GLN F O 1
ATOM 5431 N N . GLY F 1 34 ? 93.34980 114.18124 122.94682 1.000 36.69792 34 GLY F N 1
ATOM 5432 C CA . GLY F 1 34 ? 94.31580 115.22080 122.63574 1.000 40.63900 34 GLY F CA 1
ATOM 5433 C C . GLY F 1 34 ? 95.59015 114.67044 122.02673 1.000 40.64148 34 GLY F C 1
ATOM 5434 O O . GLY F 1 34 ? 96.13717 115.24694 121.08457 1.000 44.39194 34 GLY F O 1
ATOM 5435 N N . ALA F 1 35 ? 96.08117 113.54713 122.55586 1.000 22.60681 35 ALA F N 1
ATOM 5436 C CA . ALA F 1 35 ? 97.27648 112.93001 121.98918 1.000 22.56293 35 ALA F CA 1
ATOM 5437 C C . ALA F 1 35 ? 97.03582 112.47425 120.55507 1.000 29.51072 35 ALA F C 1
ATOM 5438 O O . ALA F 1 35 ? 97.88849 112.67236 119.68007 1.000 34.23622 35 ALA F O 1
ATOM 5440 N N . VAL F 1 36 ? 95.87531 111.86775 120.29327 1.000 29.16450 36 VAL F N 1
ATOM 5441 C CA . VAL F 1 36 ? 95.55947 111.41930 118.93885 1.000 26.45324 36 VAL F CA 1
ATOM 5442 C C . VAL F 1 36 ? 95.45366 112.60895 117.99205 1.000 34.99298 36 VAL F C 1
ATOM 5443 O O . VAL F 1 36 ? 95.95410 112.56845 116.86010 1.000 38.03615 36 VAL F O 1
ATOM 5447 N N . ALA F 1 37 ? 94.79996 113.68552 118.43676 1.000 38.21882 37 ALA F N 1
ATOM 5448 C CA . ALA F 1 37 ? 94.67438 114.87410 117.60002 1.000 26.91106 37 ALA F CA 1
ATOM 5449 C C . ALA F 1 37 ? 96.03499 115.49392 117.31085 1.000 31.30211 37 ALA F C 1
ATOM 5450 O O . ALA F 1 37 ? 96.29865 115.93043 116.18505 1.000 39.17147 37 ALA F O 1
ATOM 5452 N N . PHE F 1 38 ? 96.91243 115.54465 118.31582 1.000 35.28864 38 PHE F N 1
ATOM 5453 C CA . PHE F 1 38 ? 98.24939 116.08867 118.10325 1.000 34.01566 38 PHE F CA 1
ATOM 5454 C C . PHE F 1 38 ? 99.04356 115.23268 117.12594 1.000 34.78567 38 PHE F C 1
ATOM 5455 O O . PHE F 1 38 ? 99.76178 115.76091 116.26931 1.000 38.18380 38 PHE F O 1
ATOM 5463 N N . SER F 1 39 ? 98.93052 113.90679 117.23972 1.000 32.84787 39 SER F N 1
ATOM 5464 C CA . SER F 1 39 ? 99.61591 113.02739 116.29752 1.000 26.86739 39 SER F CA 1
ATOM 5465 C C . SER F 1 39 ? 99.10069 113.23081 114.87800 1.000 27.64910 39 SER F C 1
ATOM 5466 O O . SER F 1 39 ? 99.88792 113.29243 113.92527 1.000 37.49685 39 SER F O 1
ATOM 5469 N N . LEU F 1 40 ? 97.77980 113.34212 114.71760 1.000 28.62860 40 LEU F N 1
ATOM 5470 C CA . LEU F 1 40 ? 97.21392 113.57000 113.39145 1.000 25.05752 40 LEU F CA 1
ATOM 5471 C C . LEU F 1 40 ? 97.66451 114.90881 112.82168 1.000 33.09048 40 LEU F C 1
ATOM 5472 O O . LEU F 1 40 ? 97.96407 115.01441 111.62681 1.000 40.65890 40 LEU F O 1
ATOM 5477 N N . LEU F 1 41 ? 97.71114 115.94582 113.66086 1.000 39.45379 41 LEU F N 1
ATOM 5478 C CA . LEU F 1 41 ? 98.16598 117.25325 113.20038 1.000 25.78542 41 LEU F CA 1
ATOM 5479 C C . LEU F 1 41 ? 99.63159 117.21416 112.78883 1.000 27.86954 41 LEU F C 1
ATOM 5480 O O . LEU F 1 41 ? 100.01833 117.81984 111.78340 1.000 37.91048 41 LEU F O 1
ATOM 5485 N N . GLY F 1 42 ? 100.46513 116.50963 113.55597 1.000 31.89403 42 GLY F N 1
ATOM 5486 C CA . GLY F 1 42 ? 101.86913 116.39444 113.20779 1.000 32.22491 42 GLY F CA 1
ATOM 5487 C C . GLY F 1 42 ? 102.13288 115.52998 111.99474 1.000 29.18873 42 GLY F C 1
ATOM 5488 O O . GLY F 1 42 ? 103.16931 115.69528 111.34349 1.000 39.06323 42 GLY F O 1
ATOM 5489 N N . THR F 1 43 ? 101.22231 114.60602 111.68058 1.000 31.48949 43 THR F N 1
ATOM 5490 C CA . THR F 1 43 ? 101.40491 113.76155 110.50443 1.000 24.30852 43 THR F CA 1
ATOM 5491 C C . THR F 1 43 ? 101.35395 114.57665 109.21682 1.000 35.98127 43 THR F C 1
ATOM 5492 O O . THR F 1 43 ? 102.18631 114.38530 108.32280 1.000 44.39630 43 THR F O 1
ATOM 5496 N N . ILE F 1 44 ? 100.39365 115.50004 109.10542 1.000 35.57834 44 ILE F N 1
ATOM 5497 C CA . ILE F 1 44 ? 100.22118 116.24992 107.86172 1.000 26.17226 44 ILE F CA 1
ATOM 5498 C C . ILE F 1 44 ? 101.27987 117.31943 107.65617 1.000 35.30939 44 ILE F C 1
ATOM 5499 O O . ILE F 1 44 ? 101.40829 117.83672 106.53987 1.000 49.40434 44 ILE F O 1
ATOM 5504 N N . GLY F 1 45 ? 102.03836 117.67281 108.69108 1.000 30.83381 45 GLY F N 1
ATOM 5505 C CA . GLY F 1 45 ? 103.13779 118.60080 108.51275 1.000 39.73909 45 GLY F CA 1
ATOM 5506 C C . GLY F 1 45 ? 103.24546 119.69361 109.55597 1.000 38.67440 45 GLY F C 1
ATOM 5507 O O . GLY F 1 45 ? 104.24649 120.41464 109.59602 1.000 44.98756 45 GLY F O 1
ATOM 5508 N N . VAL F 1 46 ? 102.22711 119.83473 110.40345 1.000 32.54694 46 VAL F N 1
ATOM 5509 C CA . VAL F 1 46 ? 102.24252 120.88080 111.41874 1.000 33.79343 46 VAL F CA 1
ATOM 5510 C C . VAL F 1 46 ? 103.30054 120.55892 112.46427 1.000 35.18541 46 VAL F C 1
ATOM 5511 O O . VAL F 1 46 ? 103.38354 119.42864 112.96151 1.000 46.62656 46 VAL F O 1
ATOM 5515 N N . ASP F 1 47 ? 104.11679 121.55386 112.80236 1.000 31.53698 47 ASP F N 1
ATOM 5516 C CA . ASP F 1 47 ? 105.16847 121.37636 113.79801 1.000 33.10976 47 ASP F CA 1
ATOM 5517 C C . ASP F 1 47 ? 104.53774 121.32791 115.18367 1.000 40.58133 47 ASP F C 1
ATOM 5518 O O . ASP F 1 47 ? 104.08430 122.35162 115.70452 1.000 47.50145 47 ASP F O 1
ATOM 5523 N N . THR F 1 48 ? 104.51031 120.14029 115.78445 1.000 39.50323 48 THR F N 1
ATOM 5524 C CA . THR F 1 48 ? 103.87185 119.92647 117.07494 1.000 42.50661 48 THR F CA 1
ATOM 5525 C C . THR F 1 48 ? 104.85373 119.97303 118.23834 1.000 40.52540 48 THR F C 1
ATOM 5526 O O . THR F 1 48 ? 104.46746 119.66757 119.37005 1.000 46.88390 48 THR F O 1
ATOM 5530 N N . SER F 1 49 ? 106.11150 120.33336 117.98694 1.000 38.26942 49 SER F N 1
ATOM 5531 C CA . SER F 1 49 ? 107.09372 120.39618 119.06823 1.000 39.37430 49 SER F CA 1
ATOM 5532 C C . SER F 1 49 ? 106.74175 121.42217 120.14025 1.000 42.09718 49 SER F C 1
ATOM 5533 O O . SER F 1 49 ? 106.84224 121.08681 121.33383 1.000 44.00221 49 SER F O 1
ATOM 5536 N N . PRO F 1 50 ? 106.36533 122.66903 119.81697 1.000 41.12453 50 PRO F N 1
ATOM 5537 C CA . PRO F 1 50 ? 105.96966 123.59263 120.89573 1.000 40.53261 50 PRO F CA 1
ATOM 5538 C C . PRO F 1 50 ? 104.76647 123.11421 121.68769 1.000 44.50343 50 PRO F C 1
ATOM 5539 O O . PRO F 1 50 ? 104.73232 123.27338 122.91501 1.000 51.37535 50 PRO F O 1
ATOM 5543 N N . LEU F 1 51 ? 103.77465 122.52470 121.01624 1.000 38.32154 51 LEU F N 1
ATOM 5544 C CA . LEU F 1 51 ? 102.60853 122.00968 121.72523 1.000 40.73984 51 LEU F CA 1
ATOM 5545 C C . LEU F 1 51 ? 102.99369 120.86778 122.65521 1.000 42.26659 51 LEU F C 1
ATOM 5546 O O . LEU F 1 51 ? 102.52027 120.79853 123.79567 1.000 45.50671 51 LEU F O 1
ATOM 5551 N N . ILE F 1 52 ? 103.85880 119.96597 122.18607 1.000 46.01553 52 ILE F N 1
ATOM 5552 C CA . ILE F 1 52 ? 104.31711 118.86214 123.02389 1.000 42.05370 52 ILE F CA 1
ATOM 5553 C C . ILE F 1 52 ? 105.07975 119.39146 124.22989 1.000 45.49573 52 ILE F C 1
ATOM 5554 O O . ILE F 1 52 ? 104.89349 118.91692 125.35597 1.000 50.29169 52 ILE F O 1
ATOM 5559 N N . ALA F 1 53 ? 105.94768 120.38367 124.01653 1.000 48.04885 53 ALA F N 1
ATOM 5560 C CA . ALA F 1 53 ? 106.71224 120.94612 125.12566 1.000 49.81462 53 ALA F CA 1
ATOM 5561 C C . ALA F 1 53 ? 105.79979 121.60523 126.15306 1.000 52.64188 53 ALA F C 1
ATOM 5562 O O . ALA F 1 53 ? 105.97390 121.41291 127.36326 1.000 54.90873 53 ALA F O 1
ATOM 5564 N N . ALA F 1 54 ? 104.81884 122.38532 125.69084 1.000 47.62833 54 ALA F N 1
ATOM 5565 C CA . ALA F 1 54 ? 103.90101 123.04196 126.61642 1.000 48.29077 54 ALA F CA 1
ATOM 5566 C C . ALA F 1 54 ? 103.07060 122.02402 127.38727 1.000 48.63907 54 ALA F C 1
ATOM 5567 O O . ALA F 1 54 ? 102.87908 122.15969 128.60301 1.000 51.65864 54 ALA F O 1
ATOM 5569 N N . ALA F 1 55 ? 102.57046 120.99454 126.69780 1.000 54.24219 55 ALA F N 1
ATOM 5570 C CA . ALA F 1 55 ? 101.79034 119.96339 127.37174 1.000 52.56851 55 ALA F CA 1
ATOM 5571 C C . ALA F 1 55 ? 102.63348 119.21789 128.39625 1.000 54.08708 55 ALA F C 1
ATOM 5572 O O . ALA F 1 55 ? 102.16125 118.91977 129.49824 1.000 60.10460 55 ALA F O 1
ATOM 5574 N N . GLY F 1 56 ? 103.88650 118.91248 128.05419 1.000 51.12715 56 GLY F N 1
ATOM 5575 C CA . GLY F 1 56 ? 104.75659 118.23808 129.00144 1.000 52.13046 56 GLY F CA 1
ATOM 5576 C C . GLY F 1 56 ? 105.05904 119.08491 130.22134 1.000 57.01007 56 GLY F C 1
ATOM 5577 O O . GLY F 1 56 ? 105.06958 118.58379 131.34719 1.000 61.60742 56 GLY F O 1
ATOM 5578 N N . VAL F 1 57 ? 105.30518 120.38130 130.01669 1.000 53.54561 57 VAL F N 1
ATOM 5579 C CA . VAL F 1 57 ? 105.56973 121.26975 131.14591 1.000 52.79044 57 VAL F CA 1
ATOM 5580 C C . VAL F 1 57 ? 104.34535 121.36662 132.04826 1.000 52.86748 57 VAL F C 1
ATOM 5581 O O . VAL F 1 57 ? 104.45574 121.29734 133.27980 1.000 59.88679 57 VAL F O 1
ATOM 5585 N N . THR F 1 58 ? 103.15889 121.52364 131.45345 1.000 53.24811 58 THR F N 1
ATOM 5586 C CA . THR F 1 58 ? 101.93904 121.60462 132.25232 1.000 55.81069 58 THR F CA 1
ATOM 5587 C C . THR F 1 58 ? 101.68863 120.30794 133.01408 1.000 55.22409 58 THR F C 1
ATOM 5588 O O . THR F 1 58 ? 101.31058 120.33254 134.19299 1.000 58.06365 58 THR F O 1
ATOM 5592 N N . GLY F 1 59 ? 101.89737 119.16428 132.35889 1.000 50.44656 59 GLY F N 1
ATOM 5593 C CA . GLY F 1 59 ? 101.71810 117.89282 133.03645 1.000 50.07948 59 GLY F CA 1
ATOM 5594 C C . GLY F 1 59 ? 102.69973 117.69620 134.17366 1.000 55.52892 59 GLY F C 1
ATOM 5595 O O . GLY F 1 59 ? 102.33425 117.19823 135.23913 1.000 58.73298 59 GLY F O 1
ATOM 5596 N N . ALA F 1 60 ? 103.95986 118.08487 133.96416 1.000 54.45116 60 ALA F N 1
ATOM 5597 C CA . ALA F 1 60 ? 104.94939 117.98757 135.03078 1.000 54.04511 60 ALA F CA 1
ATOM 5598 C C . ALA F 1 60 ? 104.58163 118.88559 136.20388 1.000 59.98044 60 ALA F C 1
ATOM 5599 O O . ALA F 1 60 ? 104.72544 118.48904 137.36586 1.000 63.55478 60 ALA F O 1
ATOM 5601 N N . THR F 1 61 ? 104.10175 120.09913 135.91987 1.000 52.26733 61 THR F N 1
ATOM 5602 C CA . THR F 1 61 ? 103.66125 120.99114 136.98861 1.000 51.65203 61 THR F CA 1
ATOM 5603 C C . THR F 1 61 ? 102.51259 120.37821 137.77900 1.000 55.24665 61 THR F C 1
ATOM 5604 O O . THR F 1 61 ? 102.51466 120.39461 139.01587 1.000 60.00291 61 THR F O 1
ATOM 5608 N N . ILE F 1 62 ? 101.52182 119.82442 137.07695 1.000 55.98467 62 ILE F N 1
ATOM 5609 C CA . ILE F 1 62 ? 100.36852 119.24001 137.75673 1.000 54.22156 62 ILE F CA 1
ATOM 5610 C C . ILE F 1 62 ? 100.79145 118.03677 138.59123 1.000 56.21392 62 ILE F C 1
ATOM 5611 O O . ILE F 1 62 ? 100.33371 117.85819 139.72681 1.000 57.37986 62 ILE F O 1
ATOM 5616 N N . VAL F 1 63 ? 101.67255 117.19601 138.04622 1.000 55.51166 63 VAL F N 1
ATOM 5617 C CA . VAL F 1 63 ? 102.11870 116.00636 138.76534 1.000 56.44157 63 VAL F CA 1
ATOM 5618 C C . VAL F 1 63 ? 102.90720 116.39524 140.01024 1.000 57.32957 63 VAL F C 1
ATOM 5619 O O . VAL F 1 63 ? 102.69328 115.84468 141.09653 1.000 61.35166 63 VAL F O 1
ATOM 5623 N N . PHE F 1 64 ? 103.82839 117.35263 139.87468 1.000 60.70309 64 PHE F N 1
ATOM 5624 C CA . PHE F 1 64 ? 104.64691 117.75533 141.01226 1.000 61.80199 64 PHE F CA 1
ATOM 5625 C C . PHE F 1 64 ? 103.82356 118.47416 142.07244 1.000 65.98328 64 PHE F C 1
ATOM 5626 O O . PHE F 1 64 ? 104.12995 118.37374 143.26574 1.000 65.20327 64 PHE F O 1
ATOM 5634 N N . ALA F 1 65 ? 102.78255 119.20224 141.66230 1.000 65.95079 65 ALA F N 1
ATOM 5635 C CA . ALA F 1 65 ? 101.94447 119.89889 142.63117 1.000 61.67902 65 ALA F CA 1
ATOM 5636 C C . ALA F 1 65 ? 101.06912 118.93546 143.42418 1.000 66.80980 65 ALA F C 1
ATOM 5637 O O . ALA F 1 65 ? 100.81931 119.16540 144.61262 1.000 69.43742 65 ALA F O 1
ATOM 5639 N N . CYS F 1 66 ? 100.59547 117.85927 142.79350 1.000 65.60552 66 CYS F N 1
ATOM 5640 C CA . CYS F 1 66 ? 99.71800 116.88764 143.43602 1.000 62.63438 66 CYS F CA 1
ATOM 5641 C C . CYS F 1 66 ? 100.47273 115.65148 143.91516 1.000 64.06852 66 CYS F C 1
ATOM 5642 O O . CYS F 1 66 ? 99.90266 114.55424 143.96292 1.000 69.27150 66 CYS F O 1
ATOM 5645 N N . LYS F 1 67 ? 101.74869 115.81163 144.27357 1.000 66.37442 67 LYS F N 1
ATOM 5646 C CA . LYS F 1 67 ? 102.56077 114.66842 144.67890 1.000 68.97571 67 LYS F CA 1
ATOM 5647 C C . LYS F 1 67 ? 102.00968 114.01769 145.94160 1.000 71.50758 67 LYS F C 1
ATOM 5648 O O . LYS F 1 67 ? 101.90200 112.78865 146.02358 1.000 73.05263 67 LYS F O 1
ATOM 5654 N N . ASP F 1 68 ? 101.65298 114.83042 146.93956 1.000 66.09931 68 ASP F N 1
ATOM 5655 C CA . ASP F 1 68 ? 101.13743 114.28427 148.19111 1.000 65.78774 68 ASP F CA 1
ATOM 5656 C C . ASP F 1 68 ? 99.80847 113.57088 147.97959 1.000 66.82337 68 ASP F C 1
ATOM 5657 O O . ASP F 1 68 ? 99.58296 112.48633 148.53016 1.000 70.68051 68 ASP F O 1
ATOM 5662 N N . PHE F 1 69 ? 98.91591 114.16529 147.18406 1.000 59.36663 69 PHE F N 1
ATOM 5663 C CA . PHE F 1 69 ? 97.62922 113.53367 146.91179 1.000 58.36325 69 PHE F CA 1
ATOM 5664 C C . PHE F 1 69 ? 97.80777 112.20969 146.17951 1.000 61.01590 69 PHE F C 1
ATOM 5665 O O . PHE F 1 69 ? 97.16558 111.20876 146.52352 1.000 59.98157 69 PHE F O 1
ATOM 5673 N N . GLY F 1 70 ? 98.68168 112.18201 145.17043 1.000 56.02876 70 GLY F N 1
ATOM 5674 C CA . GLY F 1 70 ? 98.92601 110.93988 144.45572 1.000 51.99346 70 GLY F CA 1
ATOM 5675 C C . GLY F 1 70 ? 99.53986 109.87076 145.33821 1.000 54.81851 70 GLY F C 1
ATOM 5676 O O . GLY F 1 70 ? 99.16725 108.69604 145.26023 1.000 59.33353 70 GLY F O 1
ATOM 5677 N N . THR F 1 71 ? 100.48883 110.26281 146.19186 1.000 55.36655 71 THR F N 1
ATOM 5678 C CA . THR F 1 71 ? 101.10713 109.30679 147.10221 1.000 58.53754 71 THR F CA 1
ATOM 5679 C C . THR F 1 71 ? 100.08596 108.74346 148.08247 1.000 57.78612 71 THR F C 1
ATOM 5680 O O . THR F 1 71 ? 100.07378 107.53682 148.35009 1.000 57.14363 71 THR F O 1
ATOM 5684 N N . ASN F 1 72 ? 99.20865 109.59860 148.61607 1.000 53.63131 72 ASN F N 1
ATOM 5685 C CA . ASN F 1 72 ? 98.17241 109.11897 149.52582 1.000 53.09763 72 ASN F CA 1
ATOM 5686 C C . ASN F 1 72 ? 97.20766 108.17553 148.81886 1.000 59.26004 72 ASN F C 1
ATOM 5687 O O . ASN F 1 72 ? 96.79269 107.15917 149.38887 1.000 58.74832 72 ASN F O 1
ATOM 5692 N N . PHE F 1 73 ? 96.83317 108.49648 147.57758 1.000 60.61212 73 PHE F N 1
ATOM 5693 C CA . PHE F 1 73 ? 95.93567 107.61809 146.83329 1.000 51.95954 73 PHE F CA 1
ATOM 5694 C C . PHE F 1 73 ? 96.57691 106.25905 146.57781 1.000 51.94707 73 PHE F C 1
ATOM 5695 O O . PHE F 1 73 ? 95.92803 105.21678 146.73414 1.000 55.48902 73 PHE F O 1
ATOM 5703 N N . VAL F 1 74 ? 97.85427 106.24847 146.19211 1.000 49.24107 74 VAL F N 1
ATOM 5704 C CA . VAL F 1 74 ? 98.54289 104.98377 145.95087 1.000 46.32554 74 VAL F CA 1
ATOM 5705 C C . VAL F 1 74 ? 98.68170 104.19366 147.24700 1.000 47.78578 74 VAL F C 1
ATOM 5706 O O . VAL F 1 74 ? 98.55555 102.96282 147.25723 1.000 50.71527 74 VAL F O 1
ATOM 5710 N N . ALA F 1 75 ? 98.94138 104.88450 148.35965 1.000 48.94224 75 ALA F N 1
ATOM 5711 C CA . ALA F 1 75 ? 99.02962 104.20803 149.64860 1.000 45.92595 75 ALA F CA 1
ATOM 5712 C C . ALA F 1 75 ? 97.69937 103.57522 150.03051 1.000 45.80419 75 ALA F C 1
ATOM 5713 O O . ALA F 1 75 ? 97.66288 102.45325 150.54722 1.000 52.07650 75 ALA F O 1
ATOM 5715 N N . SER F 1 76 ? 96.59501 104.28481 149.79115 1.000 48.75229 76 SER F N 1
ATOM 5716 C CA . SER F 1 76 ? 95.27827 103.71372 150.05422 1.000 47.30922 76 SER F CA 1
ATOM 5717 C C . SER F 1 76 ? 95.01640 102.50694 149.16320 1.000 50.40873 76 SER F C 1
ATOM 5718 O O . SER F 1 76 ? 94.43464 101.51089 149.60734 1.000 50.03468 76 SER F O 1
ATOM 5721 N N . ILE F 1 77 ? 95.43696 102.57978 147.89947 1.000 55.61372 77 ILE F N 1
ATOM 5722 C CA . ILE F 1 77 ? 95.24816 101.45567 146.98466 1.000 48.46891 77 ILE F CA 1
ATOM 5723 C C . ILE F 1 77 ? 96.01934 100.23581 147.47640 1.000 51.58089 77 ILE F C 1
ATOM 5724 O O . ILE F 1 77 ? 95.50425 99.11129 147.48228 1.000 52.23052 77 ILE F O 1
ATOM 5729 N N . VAL F 1 78 ? 97.26617 100.44382 147.90334 1.000 54.30667 78 VAL F N 1
ATOM 5730 C CA . VAL F 1 78 ? 98.10632 99.32720 148.32718 1.000 47.50703 78 VAL F CA 1
ATOM 5731 C C . VAL F 1 78 ? 97.60378 98.73889 149.64038 1.000 48.55904 78 VAL F C 1
ATOM 5732 O O . VAL F 1 78 ? 97.53153 97.51463 149.80005 1.000 51.60558 78 VAL F O 1
ATOM 5736 N N . LEU F 1 79 ? 97.23816 99.59501 150.59586 1.000 54.91724 79 LEU F N 1
ATOM 5737 C CA . LEU F 1 79 ? 96.86377 99.13726 151.92828 1.000 53.63853 79 LEU F CA 1
ATOM 5738 C C . LEU F 1 79 ? 95.51857 98.42557 151.96564 1.000 56.52697 79 LEU F C 1
ATOM 5739 O O . LEU F 1 79 ? 95.18226 97.83985 153.00010 1.000 63.52863 79 LEU F O 1
ATOM 5744 N N . SER F 1 80 ? 94.74394 98.46682 150.88480 1.000 63.68821 80 SER F N 1
ATOM 5745 C CA . SER F 1 80 ? 93.44549 97.80688 150.87031 1.000 58.93019 80 SER F CA 1
ATOM 5746 C C . SER F 1 80 ? 93.61570 96.29950 151.01133 1.000 58.84434 80 SER F C 1
ATOM 5747 O O . SER F 1 80 ? 94.48214 95.69781 150.36967 1.000 59.98941 80 SER F O 1
ATOM 5750 N N . GLY F 1 81 ? 92.78508 95.69008 151.85533 1.000 60.99278 81 GLY F N 1
ATOM 5751 C CA . GLY F 1 81 ? 92.82792 94.26941 152.10686 1.000 62.76957 81 GLY F CA 1
ATOM 5752 C C . GLY F 1 81 ? 93.69430 93.85646 153.27950 1.000 62.75922 81 GLY F C 1
ATOM 5753 O O . GLY F 1 81 ? 93.71612 92.66913 153.62442 1.000 66.20558 81 GLY F O 1
ATOM 5754 N N . GLN F 1 82 ? 94.41062 94.79687 153.89319 1.000 58.86734 82 GLN F N 1
ATOM 5755 C CA . GLN F 1 82 ? 95.25016 94.47767 155.04063 1.000 58.07127 82 GLN F CA 1
ATOM 5756 C C . GLN F 1 82 ? 94.40251 93.97821 156.20264 1.000 62.60407 82 GLN F C 1
ATOM 5757 O O . GLN F 1 82 ? 93.37898 94.57592 156.54458 1.000 64.25579 82 GLN F O 1
ATOM 5763 N N . GLN F 1 83 ? 94.83812 92.87317 156.81080 1.000 65.06653 83 GLN F N 1
ATOM 5764 C CA . GLN F 1 83 ? 94.08774 92.28442 157.91303 1.000 61.94957 83 GLN F CA 1
ATOM 5765 C C . GLN F 1 83 ? 94.20929 93.09426 159.19737 1.000 60.46978 83 GLN F C 1
ATOM 5766 O O . GLN F 1 83 ? 93.25536 93.13567 159.98123 1.000 64.59965 83 GLN F O 1
ATOM 5772 N N . SER F 1 84 ? 95.35303 93.74237 159.42825 1.000 59.91101 84 SER F N 1
ATOM 5773 C CA . SER F 1 84 ? 95.53222 94.50745 160.65758 1.000 56.51702 84 SER F CA 1
ATOM 5774 C C . SER F 1 84 ? 94.61788 95.72440 160.70767 1.000 61.30679 84 SER F C 1
ATOM 5775 O O . SER F 1 84 ? 94.18468 96.12605 161.79338 1.000 57.79371 84 SER F O 1
ATOM 5778 N N . ILE F 1 85 ? 94.31295 96.31867 159.55948 1.000 60.56923 85 ILE F N 1
ATOM 5779 C CA . ILE F 1 85 ? 93.47290 97.51220 159.49198 1.000 45.77651 85 ILE F CA 1
ATOM 5780 C C . ILE F 1 85 ? 92.06805 97.02834 159.14632 1.000 54.42489 85 ILE F C 1
ATOM 5781 O O . ILE F 1 85 ? 91.71401 96.84003 157.98106 1.000 61.02914 85 ILE F O 1
ATOM 5786 N N . ARG F 1 86 ? 91.26189 96.80469 160.18041 1.000 55.43746 86 ARG F N 1
ATOM 5787 C CA . ARG F 1 86 ? 89.87006 96.41157 160.02974 1.000 56.71719 86 ARG F CA 1
ATOM 5788 C C . ARG F 1 86 ? 89.03335 97.14613 161.06622 1.000 60.67889 86 ARG F C 1
ATOM 5789 O O . ARG F 1 86 ? 89.54132 97.59720 162.09527 1.000 65.97341 86 ARG F O 1
ATOM 5797 N N . THR F 1 87 ? 87.73906 97.26587 160.78019 1.000 54.03796 87 THR F N 1
ATOM 5798 C CA . THR F 1 87 ? 86.83433 97.95253 161.69245 1.000 52.07458 87 THR F CA 1
ATOM 5799 C C . THR F 1 87 ? 86.79907 97.24571 163.04109 1.000 52.92901 87 THR F C 1
ATOM 5800 O O . THR F 1 87 ? 86.67911 96.01940 163.11195 1.000 57.50812 87 THR F O 1
ATOM 5804 N N . GLY F 1 88 ? 86.90755 98.02647 164.11364 1.000 47.98355 88 GLY F N 1
ATOM 5805 C CA . GLY F 1 88 ? 86.91045 97.48641 165.45497 1.000 49.20557 88 GLY F CA 1
ATOM 5806 C C . GLY F 1 88 ? 88.24475 96.96689 165.93998 1.000 48.59764 88 GLY F C 1
ATOM 5807 O O . GLY F 1 88 ? 88.31149 96.43025 167.05308 1.000 51.02293 88 GLY F O 1
ATOM 5808 N N . ASN F 1 89 ? 89.30662 97.10755 165.15145 1.000 54.56252 89 ASN F N 1
ATOM 5809 C CA . ASN F 1 89 ? 90.62484 96.61812 165.52958 1.000 53.82246 89 ASN F CA 1
ATOM 5810 C C . ASN F 1 89 ? 91.42757 97.73906 166.17536 1.000 54.66823 89 ASN F C 1
ATOM 5811 O O . ASN F 1 89 ? 91.51039 98.84488 165.63209 1.000 58.31261 89 ASN F O 1
ATOM 5816 N N . LEU F 1 90 ? 92.01791 97.44891 167.33139 1.000 47.34532 90 LEU F N 1
ATOM 5817 C CA . LEU F 1 90 ? 92.83765 98.41523 168.05387 1.000 49.16745 90 LEU F CA 1
ATOM 5818 C C . LEU F 1 90 ? 94.25815 98.34374 167.50650 1.000 45.46867 90 LEU F C 1
ATOM 5819 O O . LEU F 1 90 ? 94.93580 97.32138 167.65038 1.000 51.15623 90 LEU F O 1
ATOM 5824 N N . VAL F 1 91 ? 94.71006 99.42934 166.87832 1.000 36.61008 91 VAL F N 1
ATOM 5825 C CA . VAL F 1 91 ? 96.01695 99.47291 166.24035 1.000 38.66424 91 VAL F CA 1
ATOM 5826 C C . VAL F 1 91 ? 96.78931 100.67677 166.75950 1.000 38.94765 91 VAL F C 1
ATOM 5827 O O . VAL F 1 91 ? 96.21687 101.65923 167.23489 1.000 49.28001 91 VAL F O 1
ATOM 5831 N N . CYS F 1 92 ? 98.11278 100.58317 166.66075 1.000 44.14607 92 CYS F N 1
ATOM 5832 C CA . CYS F 1 92 ? 99.01797 101.64763 167.06938 1.000 43.49047 92 CYS F CA 1
ATOM 5833 C C . CYS F 1 92 ? 99.98487 101.92770 165.92991 1.000 40.55829 92 CYS F C 1
ATOM 5834 O O . CYS F 1 92 ? 100.61124 101.00259 165.40411 1.000 45.83647 92 CYS F O 1
ATOM 5837 N N . ILE F 1 93 ? 100.10538 103.19753 165.55149 1.000 36.20346 93 ILE F N 1
ATOM 5838 C CA . ILE F 1 93 ? 100.91083 103.61324 164.40925 1.000 40.24575 93 ILE F CA 1
ATOM 5839 C C . ILE F 1 93 ? 101.99596 104.56204 164.89611 1.000 40.13971 93 ILE F C 1
ATOM 5840 O O . ILE F 1 93 ? 101.70965 105.52013 165.62310 1.000 45.30872 93 ILE F O 1
ATOM 5845 N N . GLY F 1 94 ? 103.23376 104.29618 164.49474 1.000 47.12793 94 GLY F N 1
ATOM 5846 C CA . GLY F 1 94 ? 104.36230 105.13018 164.84896 1.000 50.48899 94 GLY F CA 1
ATOM 5847 C C . GLY F 1 94 ? 105.20625 104.52360 165.95713 1.000 60.63734 94 GLY F C 1
ATOM 5848 O O . GLY F 1 94 ? 104.81394 103.58109 166.64945 1.000 63.32018 94 GLY F O 1
ATOM 5849 N N . THR F 1 95 ? 106.40150 105.08859 166.11528 1.000 65.84436 95 THR F N 1
ATOM 5850 C CA . THR F 1 95 ? 107.33696 104.66005 167.14416 1.000 63.11946 95 THR F CA 1
ATOM 5851 C C . THR F 1 95 ? 107.92217 105.88181 167.83430 1.000 65.77735 95 THR F C 1
ATOM 5852 O O . THR F 1 95 ? 108.20559 106.89337 167.18693 1.000 67.57776 95 THR F O 1
ATOM 5856 N N . GLY F 1 96 ? 108.10234 105.78065 169.14854 1.000 65.90105 96 GLY F N 1
ATOM 5857 C CA . GLY F 1 96 ? 108.67769 106.86570 169.91800 1.000 63.64375 96 GLY F CA 1
ATOM 5858 C C . GLY F 1 96 ? 107.67426 107.93113 170.30593 1.000 66.59417 96 GLY F C 1
ATOM 5859 O O . GLY F 1 96 ? 106.52854 107.62088 170.64500 1.000 67.93992 96 GLY F O 1
ATOM 5860 N N . LEU F 1 97 ? 108.09998 109.19612 170.26806 1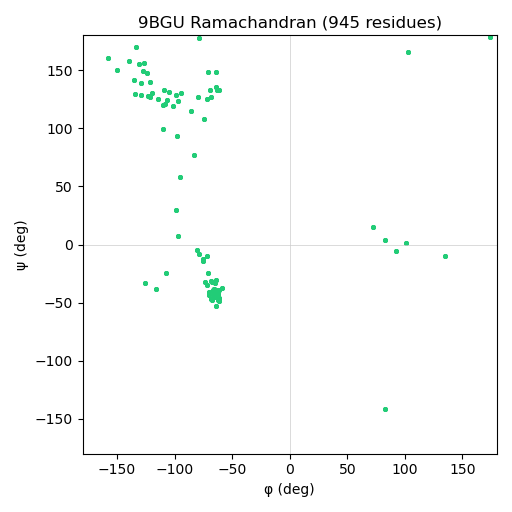.000 68.43942 97 LEU F N 1
ATOM 5861 C CA . LEU F 1 97 ? 107.20167 110.29183 170.61882 1.000 69.39227 97 LEU F CA 1
ATOM 5862 C C . LEU F 1 97 ? 106.06982 110.42666 169.60822 1.000 63.76391 97 LEU F C 1
ATOM 5863 O O . LEU F 1 97 ? 104.92445 110.70313 169.98312 1.000 60.78912 97 LEU F O 1
ATOM 5868 N N . ASN F 1 98 ? 106.37038 110.23902 168.32318 1.000 60.00520 98 ASN F N 1
ATOM 5869 C CA . ASN F 1 98 ? 105.36706 110.34249 167.26412 1.000 61.22504 98 ASN F CA 1
ATOM 5870 C C . ASN F 1 98 ? 104.60692 109.01986 167.15902 1.000 62.28908 98 ASN F C 1
ATOM 5871 O O . ASN F 1 98 ? 104.82160 108.20034 166.26386 1.000 67.67052 98 ASN F O 1
ATOM 5876 N N . VAL F 1 99 ? 103.69436 108.82283 168.10651 1.000 57.79752 99 VAL F N 1
ATOM 5877 C CA . VAL F 1 99 ? 102.90800 107.60013 168.18611 1.000 53.75238 99 VAL F CA 1
ATOM 5878 C C . VAL F 1 99 ? 101.42887 107.96015 168.15882 1.000 60.56323 99 VAL F C 1
ATOM 5879 O O . VAL F 1 99 ? 101.01516 109.02620 168.62712 1.000 66.20942 99 VAL F O 1
ATOM 5883 N N . VAL F 1 100 ? 100.63409 107.06996 167.56940 1.000 57.15918 100 VAL F N 1
ATOM 5884 C CA . VAL F 1 100 ? 99.19354 107.24811 167.43222 1.000 48.87615 100 VAL F CA 1
ATOM 5885 C C . VAL F 1 100 ? 98.51339 105.94629 167.82915 1.000 50.99284 100 VAL F C 1
ATOM 5886 O O . VAL F 1 100 ? 98.88092 104.87542 167.33423 1.000 57.38030 100 VAL F O 1
ATOM 5890 N N . LYS F 1 101 ? 97.52565 106.03642 168.71738 1.000 43.20427 101 LYS F N 1
ATOM 5891 C CA . LYS F 1 101 ? 96.80832 104.86949 169.20988 1.000 45.50667 101 LYS F CA 1
ATOM 5892 C C . LYS F 1 101 ? 95.30915 105.08910 169.07967 1.000 49.85306 101 LYS F C 1
ATOM 5893 O O . LYS F 1 101 ? 94.80719 106.18293 169.35286 1.000 55.73146 101 LYS F O 1
ATOM 5899 N N . GLY F 1 102 ? 94.60151 104.04701 168.66418 1.000 46.85554 102 GLY F N 1
ATOM 5900 C CA . GLY F 1 102 ? 93.16135 104.12713 168.53544 1.000 44.03178 102 GLY F CA 1
ATOM 5901 C C . GLY F 1 102 ? 92.60656 102.86469 167.91466 1.000 44.96417 102 GLY F C 1
ATOM 5902 O O . GLY F 1 102 ? 93.34162 101.93856 167.55994 1.000 51.57105 102 GLY F O 1
ATOM 5903 N N . LYS F 1 103 ? 91.28267 102.84778 167.79008 1.000 47.52257 103 LYS F N 1
ATOM 5904 C CA . LYS F 1 103 ? 90.55621 101.74189 167.18068 1.000 47.16788 103 LYS F CA 1
ATOM 5905 C C . LYS F 1 103 ? 90.00545 102.18362 165.83330 1.000 49.82021 103 LYS F C 1
ATOM 5906 O O . LYS F 1 103 ? 89.41630 103.26372 165.72434 1.000 51.54877 103 LYS F O 1
ATOM 5912 N N . VAL F 1 104 ? 90.19347 101.34636 164.81368 1.000 47.21314 104 VAL F N 1
ATOM 5913 C CA . VAL F 1 104 ? 89.73395 101.68416 163.47286 1.000 44.64961 104 VAL F CA 1
ATOM 5914 C C . VAL F 1 104 ? 88.21223 101.68188 163.44437 1.000 51.23992 104 VAL F C 1
ATOM 5915 O O . VAL F 1 104 ? 87.56784 100.70591 163.84882 1.000 58.32428 104 VAL F O 1
ATOM 5919 N N . VAL F 1 105 ? 87.62980 102.78259 162.96575 1.000 50.58197 105 VAL F N 1
ATOM 5920 C CA . VAL F 1 105 ? 86.18586 102.92503 162.85642 1.000 51.58033 105 VAL F CA 1
ATOM 5921 C C . VAL F 1 105 ? 85.73774 103.06619 161.40857 1.000 53.33459 105 VAL F C 1
ATOM 5922 O O . VAL F 1 105 ? 84.69672 102.52322 161.02110 1.000 60.15002 105 VAL F O 1
ATOM 5926 N N . ASP F 1 106 ? 86.50104 103.78842 160.59223 1.000 53.34018 106 ASP F N 1
ATOM 5927 C CA . ASP F 1 106 ? 86.14657 103.99610 159.19811 1.000 54.54313 106 ASP F CA 1
ATOM 5928 C C . ASP F 1 106 ? 87.42808 104.16181 158.39503 1.000 51.99800 106 ASP F C 1
ATOM 5929 O O . ASP F 1 106 ? 88.44423 104.63348 158.91150 1.000 57.98098 106 ASP F O 1
ATOM 5934 N N . TRP F 1 107 ? 87.37133 103.76221 157.12825 1.000 54.84886 107 TRP F N 1
ATOM 5935 C CA . TRP F 1 107 ? 88.50038 103.85972 156.21626 1.000 54.51842 107 TRP F CA 1
ATOM 5936 C C . TRP F 1 107 ? 88.12727 104.71431 155.01414 1.000 59.65701 107 TRP F C 1
ATOM 5937 O O . TRP F 1 107 ? 87.00989 104.62320 154.49657 1.000 66.41944 107 TRP F O 1
ATOM 5948 N N . ASP F 1 108 ? 89.07025 105.54232 154.57423 1.000 58.56311 108 ASP F N 1
ATOM 5949 C CA . ASP F 1 108 ? 88.87688 106.43268 153.44127 1.000 56.11689 108 ASP F CA 1
ATOM 5950 C C . ASP F 1 108 ? 90.08637 106.34017 152.52082 1.000 58.46175 108 ASP F C 1
ATOM 5951 O O . ASP F 1 108 ? 91.11146 105.74323 152.85957 1.000 65.22347 108 ASP F O 1
ATOM 5956 N N . THR F 1 109 ? 89.95548 106.93775 151.33920 1.000 54.09448 109 THR F N 1
ATOM 5957 C CA . THR F 1 109 ? 91.03524 106.96047 150.36213 1.000 55.65524 109 THR F CA 1
ATOM 5958 C C . THR F 1 109 ? 92.08067 108.02778 150.65482 1.000 57.87036 109 THR F C 1
ATOM 5959 O O . THR F 1 109 ? 93.08803 108.09345 149.94281 1.000 64.12501 109 THR F O 1
ATOM 5963 N N . ARG F 1 110 ? 91.86928 108.86407 151.66981 1.000 54.69103 110 ARG F N 1
ATOM 5964 C CA . ARG F 1 110 ? 92.81585 109.92637 151.98422 1.000 57.04411 110 ARG F CA 1
ATOM 5965 C C . ARG F 1 110 ? 93.24954 109.85407 153.44376 1.000 57.10950 110 ARG F C 1
ATOM 5966 O O . ARG F 1 110 ? 94.39765 110.16973 153.77322 1.000 57.05752 110 ARG F O 1
ATOM 5974 N N . TYR F 1 111 ? 92.34859 109.41831 154.32153 1.000 51.51950 111 TYR F N 1
ATOM 5975 C CA . TYR F 1 111 ? 92.60869 109.37862 155.75203 1.000 48.28712 111 TYR F CA 1
ATOM 5976 C C . TYR F 1 111 ? 92.22632 108.02005 156.32072 1.000 48.40801 111 TYR F C 1
ATOM 5977 O O . TYR F 1 111 ? 91.39157 107.30472 155.76118 1.000 53.97998 111 TYR F O 1
ATOM 5986 N N . LEU F 1 112 ? 92.85489 107.67156 157.44059 1.000 46.69417 112 LEU F N 1
ATOM 5987 C CA . LEU F 1 112 ? 92.47776 106.51563 158.24232 1.000 39.85860 112 LEU F CA 1
ATOM 5988 C C . LEU F 1 112 ? 91.96621 107.01360 159.58527 1.000 45.32165 112 LEU F C 1
ATOM 5989 O O . LEU F 1 112 ? 92.66753 107.75211 160.28409 1.000 52.96718 112 LEU F O 1
ATOM 5994 N N . TYR F 1 113 ? 90.75190 106.61051 159.94387 1.000 47.50162 113 TYR F N 1
ATOM 5995 C CA . TYR F 1 113 ? 90.06820 107.13899 161.11612 1.000 39.70129 113 TYR F CA 1
ATOM 5996 C C . TYR F 1 113 ? 90.22877 106.18747 162.29313 1.000 41.78135 113 TYR F C 1
ATOM 5997 O O . TYR F 1 113 ? 89.94992 104.99020 162.17418 1.000 49.77899 113 TYR F O 1
ATOM 6006 N N . LEU F 1 114 ? 90.67512 106.72661 163.42530 1.000 40.29880 114 LEU F N 1
ATOM 6007 C CA . LEU F 1 114 ? 90.84055 105.96660 164.65371 1.000 36.09039 114 LEU F CA 1
ATOM 6008 C C . LEU F 1 114 ? 90.11109 106.67249 165.78623 1.000 38.53387 114 LEU F C 1
ATOM 6009 O O . LEU F 1 114 ? 89.99644 107.90051 165.80172 1.000 52.41148 114 LEU F O 1
ATOM 6014 N N . ARG F 1 115 ? 89.61897 105.88412 166.73633 1.000 49.72691 115 ARG F N 1
ATOM 6015 C CA . ARG F 1 115 ? 88.91561 106.39825 167.90429 1.000 45.80335 115 ARG F CA 1
ATOM 6016 C C . ARG F 1 115 ? 89.80718 106.22511 169.12558 1.000 46.24935 115 ARG F C 1
ATOM 6017 O O . ARG F 1 115 ? 90.19110 105.10040 169.46329 1.000 54.59579 115 ARG F O 1
ATOM 6025 N N . SER F 1 116 ? 90.12796 107.33423 169.78535 1.000 51.75728 116 SER F N 1
ATOM 6026 C CA . SER F 1 116 ? 91.01529 107.30855 170.93590 1.000 56.90424 116 SER F CA 1
ATOM 6027 C C . SER F 1 116 ? 90.26388 106.83456 172.17761 1.000 61.72572 116 SER F C 1
ATOM 6028 O O . SER F 1 116 ? 89.05895 106.56940 172.14966 1.000 67.54948 116 SER F O 1
ATOM 6031 N N . SER F 1 117 ? 90.99592 106.71956 173.28791 1.000 68.32142 117 SER F N 1
ATOM 6032 C CA . SER F 1 117 ? 90.37281 106.33420 174.54961 1.000 71.28804 117 SER F CA 1
ATOM 6033 C C . SER F 1 117 ? 89.38526 107.39288 175.02345 1.000 75.82180 117 SER F C 1
ATOM 6034 O O . SER F 1 117 ? 88.31800 107.06217 175.55304 1.000 73.59747 117 SER F O 1
ATOM 6037 N N . GLU F 1 118 ? 89.72321 108.66981 174.84357 1.000 76.61817 118 GLU F N 1
ATOM 6038 C CA . GLU F 1 118 ? 88.84263 109.75874 175.24396 1.000 72.52582 118 GLU F CA 1
ATOM 6039 C C . GLU F 1 118 ? 87.71171 110.00280 174.25461 1.000 72.52607 118 GLU F C 1
ATOM 6040 O O . GLU F 1 118 ? 86.80867 110.79047 174.55568 1.000 76.32686 118 GLU F O 1
ATOM 6046 N N . GLY F 1 119 ? 87.73627 109.35481 173.09239 1.000 60.89152 119 GLY F N 1
ATOM 6047 C CA . GLY F 1 119 ? 86.70947 109.53041 172.08895 1.000 59.35760 119 GLY F CA 1
ATOM 6048 C C . GLY F 1 119 ? 87.07600 110.44837 170.94482 1.000 63.07489 119 GLY F C 1
ATOM 6049 O O . GLY F 1 119 ? 86.23687 110.67437 170.06475 1.000 65.23821 119 GLY F O 1
ATOM 6050 N N . HIS F 1 120 ? 88.29214 110.98573 170.92765 1.000 58.00504 120 HIS F N 1
ATOM 6051 C CA . HIS F 1 120 ? 88.70882 111.85663 169.83988 1.000 54.43819 120 HIS F CA 1
ATOM 6052 C C . HIS F 1 120 ? 88.90328 111.05875 168.55583 1.000 52.84679 120 HIS F C 1
ATOM 6053 O O . HIS F 1 120 ? 89.28581 109.88620 168.57601 1.000 60.93601 120 HIS F O 1
ATOM 6060 N N . LEU F 1 121 ? 88.63601 111.71087 167.42883 1.000 38.20806 121 LEU F N 1
ATOM 6061 C CA . LEU F 1 121 ? 88.77700 111.10051 166.11377 1.000 40.29948 121 LEU F CA 1
ATOM 6062 C C . LEU F 1 121 ? 90.13031 111.48674 165.53114 1.000 45.24397 121 LEU F C 1
ATOM 6063 O O . LEU F 1 121 ? 90.43751 112.67610 165.40029 1.000 58.31472 121 LEU F O 1
ATOM 6068 N N . LEU F 1 122 ? 90.93092 110.48492 165.18208 1.000 37.75915 122 LEU F N 1
ATOM 6069 C CA . LEU F 1 122 ? 92.27420 110.68733 164.65800 1.000 30.83749 122 LEU F CA 1
ATOM 6070 C C . LEU F 1 122 ? 92.27514 110.43664 163.15776 1.000 34.40083 122 LEU F C 1
ATOM 6071 O O . LEU F 1 122 ? 91.75718 109.41565 162.69503 1.000 43.19569 122 LEU F O 1
ATOM 6076 N N . HIS F 1 123 ? 92.85551 111.36540 162.40544 1.000 40.09702 123 HIS F N 1
ATOM 6077 C CA . HIS F 1 123 ? 92.93642 111.27689 160.95009 1.000 29.35032 123 HIS F CA 1
ATOM 6078 C C . HIS F 1 123 ? 94.39420 111.02986 160.57557 1.000 32.58184 123 HIS F C 1
ATOM 6079 O O . HIS F 1 123 ? 95.19930 111.96365 160.52865 1.000 50.91424 123 HIS F O 1
ATOM 6086 N N . VAL F 1 124 ? 94.72707 109.77367 160.31141 1.000 31.66444 124 VAL F N 1
ATOM 6087 C CA . VAL F 1 124 ? 96.08560 109.36635 159.96055 1.000 34.41756 124 VAL F CA 1
ATOM 6088 C C . VAL F 1 124 ? 96.14569 109.17537 158.44930 1.000 44.92080 124 VAL F C 1
ATOM 6089 O O . VAL F 1 124 ? 95.40311 108.33890 157.91440 1.000 48.98272 124 VAL F O 1
ATOM 6093 N N . PRO F 1 125 ? 96.98773 109.91894 157.73140 1.000 39.01448 125 PRO F N 1
ATOM 6094 C CA . PRO F 1 125 ? 97.09320 109.71907 156.28156 1.000 37.90052 125 PRO F CA 1
ATOM 6095 C C . PRO F 1 125 ? 97.61740 108.33080 155.94711 1.000 41.15790 125 PRO F C 1
ATOM 6096 O O . PRO F 1 125 ? 98.40285 107.74254 156.69305 1.000 54.52850 125 PRO F O 1
ATOM 6100 N N . ASN F 1 126 ? 97.16933 107.80761 154.80184 1.000 35.80433 126 ASN F N 1
ATOM 6101 C CA . ASN F 1 126 ? 97.60744 106.48223 154.37440 1.000 43.70253 126 ASN F CA 1
ATOM 6102 C C . ASN F 1 126 ? 99.10370 106.44977 154.09322 1.000 43.23117 126 ASN F C 1
ATOM 6103 O O . ASN F 1 126 ? 99.74756 105.40727 154.26835 1.000 49.16399 126 ASN F O 1
ATOM 6108 N N . ASN F 1 127 ? 99.67135 107.57416 153.65161 1.000 44.96652 127 ASN F N 1
ATOM 6109 C CA . ASN F 1 127 ? 101.11557 107.64863 153.46294 1.000 40.71646 127 ASN F CA 1
ATOM 6110 C C . ASN F 1 127 ? 101.84971 107.44427 154.78039 1.000 45.51025 127 ASN F C 1
ATOM 6111 O O . ASN F 1 127 ? 102.86994 106.74833 154.83112 1.000 49.59907 127 ASN F O 1
ATOM 6116 N N . MET F 1 128 ? 101.34436 108.04510 155.85918 1.000 46.62352 128 MET F N 1
ATOM 6117 C CA . MET F 1 128 ? 101.93435 107.82201 157.17341 1.000 47.27231 128 MET F CA 1
ATOM 6118 C C . MET F 1 128 ? 101.77280 106.37442 157.61588 1.000 44.02483 128 MET F C 1
ATOM 6119 O O . MET F 1 128 ? 102.64536 105.83426 158.30402 1.000 46.01755 128 MET F O 1
ATOM 6124 N N . VAL F 1 129 ? 100.66916 105.73162 157.23012 1.000 37.20399 129 VAL F N 1
ATOM 6125 C CA . VAL F 1 129 ? 100.43676 104.34575 157.62297 1.000 36.54518 129 VAL F CA 1
ATOM 6126 C C . VAL F 1 129 ? 101.40452 103.41092 156.90735 1.000 41.05000 129 VAL F C 1
ATOM 6127 O O . VAL F 1 129 ? 101.91960 102.45774 157.50398 1.000 48.42144 129 VAL F O 1
ATOM 6131 N N . LEU F 1 130 ? 101.66462 103.65938 155.62143 1.000 43.61572 130 LEU F N 1
ATOM 6132 C CA . LEU F 1 130 ? 102.51697 102.75562 154.85240 1.000 43.85305 130 LEU F CA 1
ATOM 6133 C C . LEU F 1 130 ? 103.94052 102.72740 155.39899 1.000 49.58263 130 LEU F C 1
ATOM 6134 O O . LEU F 1 130 ? 104.49041 101.65699 155.68022 1.000 55.48963 130 LEU F O 1
ATOM 6139 N N . ASN F 1 131 ? 104.55650 103.89535 155.55341 1.000 43.73643 131 ASN F N 1
ATOM 6140 C CA . ASN F 1 131 ? 105.94612 103.97259 156.00629 1.000 39.37285 131 ASN F CA 1
ATOM 6141 C C . ASN F 1 131 ? 106.04436 104.19798 157.51176 1.000 35.29191 131 ASN F C 1
ATOM 6142 O O . ASN F 1 131 ? 106.63392 105.17114 157.97772 1.000 48.33685 131 ASN F O 1
ATOM 6147 N N . SER F 1 132 ? 105.46437 103.28497 158.28670 1.000 27.54949 132 SER F N 1
ATOM 6148 C CA . SER F 1 132 ? 105.55976 103.34095 159.73707 1.000 40.52271 132 SER F CA 1
ATOM 6149 C C . SER F 1 132 ? 105.31099 101.95245 160.30277 1.000 47.32263 132 SER F C 1
ATOM 6150 O O . SER F 1 132 ? 104.74118 101.08236 159.63992 1.000 49.14259 132 SER F O 1
ATOM 6153 N N . VAL F 1 133 ? 105.74836 101.75544 161.54537 1.000 40.26232 133 VAL F N 1
ATOM 6154 C CA . VAL F 1 133 ? 105.51796 100.48915 162.22672 1.000 37.56200 133 VAL F CA 1
ATOM 6155 C C . VAL F 1 133 ? 104.09164 100.45928 162.75535 1.000 40.73289 133 VAL F C 1
ATOM 6156 O O . VAL F 1 133 ? 103.65562 101.37387 163.46620 1.000 47.67821 133 VAL F O 1
ATOM 6160 N N . VAL F 1 134 ? 103.35626 99.40770 162.40892 1.000 38.86174 134 VAL F N 1
ATOM 6161 C CA . VAL F 1 134 ? 101.96781 99.24031 162.82022 1.000 33.11758 134 VAL F CA 1
ATOM 6162 C C . VAL F 1 134 ? 101.92347 98.16298 163.89347 1.000 35.59398 134 VAL F C 1
ATOM 6163 O O . VAL F 1 134 ? 102.40128 97.04228 163.67978 1.000 53.81502 134 VAL F O 1
ATOM 6167 N N . THR F 1 135 ? 101.35622 98.50228 165.04611 1.000 32.47769 135 THR F N 1
ATOM 6168 C CA . THR F 1 135 ? 101.21554 97.58056 166.16554 1.000 31.24068 135 THR F CA 1
ATOM 6169 C C . THR F 1 135 ? 99.74264 97.23907 166.33362 1.000 34.93438 135 THR F C 1
ATOM 6170 O O . THR F 1 135 ? 98.91886 98.13065 166.56067 1.000 51.99691 135 THR F O 1
ATOM 6174 N N . TRP F 1 136 ? 99.41581 95.95497 166.22595 1.000 34.34853 136 TRP F N 1
ATOM 6175 C CA . TRP F 1 136 ? 98.04463 95.47906 166.33593 1.000 37.88495 136 TRP F CA 1
ATOM 6176 C C . TRP F 1 136 ? 97.95315 94.47662 167.47630 1.000 47.18320 136 TRP F C 1
ATOM 6177 O O . TRP F 1 136 ? 98.72058 93.50978 167.52141 1.000 58.25638 136 TRP F O 1
ATOM 6188 N N . GLU F 1 137 ? 97.01885 94.71046 168.39205 1.000 39.95712 137 GLU F N 1
ATOM 6189 C CA . GLU F 1 137 ? 96.82683 93.82705 169.53559 1.000 45.72694 137 GLU F CA 1
ATOM 6190 C C . GLU F 1 137 ? 96.12062 92.53989 169.12259 1.000 47.85531 137 GLU F C 1
ATOM 6191 O O . GLU F 1 137 ? 95.50601 91.86450 169.94793 1.000 42.87121 137 GLU F O 1
ATOM 6193 N N . MET G 1 1 ? 103.37820 85.82395 124.72316 1.000 80.90067 1 MET G N 1
ATOM 6194 C CA . MET G 1 1 ? 104.33266 86.71141 125.37692 1.000 82.85668 1 MET G CA 1
ATOM 6195 C C . MET G 1 1 ? 104.10867 86.71948 126.88473 1.000 82.20277 1 MET G C 1
ATOM 6196 O O . MET G 1 1 ? 105.05545 86.84616 127.66583 1.000 81.17406 1 MET G O 1
ATOM 6201 N N . LYS G 1 2 ? 102.84251 86.58145 127.28592 1.000 77.86097 2 LYS G N 1
ATOM 6202 C CA . LYS G 1 2 ? 102.52548 86.48232 128.70623 1.000 74.03602 2 LYS G CA 1
ATOM 6203 C C . LYS G 1 2 ? 103.16405 85.24561 129.32245 1.000 79.28917 2 LYS G C 1
ATOM 6204 O O . LYS G 1 2 ? 103.69038 85.30069 130.43963 1.000 82.80058 2 LYS G O 1
ATOM 6210 N N . ARG G 1 3 ? 103.12836 84.11926 128.60627 1.000 84.87536 3 ARG G N 1
ATOM 6211 C CA . ARG G 1 3 ? 103.77024 82.90611 129.10088 1.000 87.42018 3 ARG G CA 1
ATOM 6212 C C . ARG G 1 3 ? 105.27559 83.09532 129.23378 1.000 86.78024 3 ARG G C 1
ATOM 6213 O O . ARG G 1 3 ? 105.88118 82.64748 130.21491 1.000 90.14984 3 ARG G O 1
ATOM 6221 N N . PHE G 1 4 ? 105.89710 83.75706 128.25430 1.000 76.01206 4 PHE G N 1
ATOM 6222 C CA . PHE G 1 4 ? 107.33282 84.00775 128.32575 1.000 78.89598 4 PHE G CA 1
ATOM 6223 C C . PHE G 1 4 ? 107.68067 84.88812 129.51861 1.000 81.76761 4 PHE G C 1
ATOM 6224 O O . PHE G 1 4 ? 108.64609 84.61393 130.24170 1.000 83.26286 4 PHE G O 1
ATOM 6232 N N . PHE G 1 5 ? 106.90381 85.95081 129.74205 1.000 71.11389 5 PHE G N 1
ATOM 6233 C CA . PHE G 1 5 ? 107.17019 86.83047 130.87590 1.000 70.23202 5 PHE G CA 1
ATOM 6234 C C . PHE G 1 5 ? 106.95959 86.10759 132.20072 1.000 70.49965 5 PHE G C 1
ATOM 6235 O O . PHE G 1 5 ? 107.73329 86.29759 133.14735 1.000 69.95390 5 PHE G O 1
ATOM 6243 N N . ASN G 1 6 ? 105.91813 85.27603 132.28815 1.000 73.39006 6 ASN G N 1
ATOM 6244 C CA . ASN G 1 6 ? 105.68418 84.50903 133.50658 1.000 72.48262 6 ASN G CA 1
ATOM 6245 C C . ASN G 1 6 ? 106.83074 83.54489 133.77780 1.000 75.66110 6 ASN G C 1
ATOM 6246 O O . ASN G 1 6 ? 107.29154 83.42211 134.91909 1.000 81.39676 6 ASN G O 1
ATOM 6251 N N . ARG G 1 7 ? 107.30754 82.85441 132.73882 1.000 77.06183 7 ARG G N 1
ATOM 6252 C CA . ARG G 1 7 ? 108.43218 81.94182 132.91193 1.000 79.16281 7 ARG G CA 1
ATOM 6253 C C . ARG G 1 7 ? 109.68785 82.69218 133.33444 1.000 79.70333 7 ARG G C 1
ATOM 6254 O O . ARG G 1 7 ? 110.43723 82.22404 134.19838 1.000 82.20633 7 ARG G O 1
ATOM 6262 N N . PHE G 1 8 ? 109.92991 83.86247 132.73998 1.000 75.74414 8 PHE G N 1
ATOM 6263 C CA . PHE G 1 8 ? 111.08711 84.66858 133.11722 1.000 76.47033 8 PHE G CA 1
ATOM 6264 C C . PHE G 1 8 ? 111.01644 85.07842 134.58382 1.000 72.70280 8 PHE G C 1
ATOM 6265 O O . PHE G 1 8 ? 111.98904 84.92351 135.33438 1.000 74.09754 8 PHE G O 1
ATOM 6273 N N . TYR G 1 9 ? 109.86134 85.59462 135.01252 1.000 64.71038 9 TYR G N 1
ATOM 6274 C CA . TYR G 1 9 ? 109.71311 86.03280 136.39681 1.000 62.16529 9 TYR G CA 1
ATOM 6275 C C . TYR G 1 9 ? 109.85343 84.86610 137.36573 1.000 68.29301 9 TYR G C 1
ATOM 6276 O O . TYR G 1 9 ? 110.46952 85.00473 138.42875 1.000 70.36278 9 TYR G O 1
ATOM 6285 N N . LEU G 1 10 ? 109.28233 83.70896 137.02192 1.000 77.89925 10 LEU G N 1
ATOM 6286 C CA . LEU G 1 10 ? 109.40249 82.54268 137.89027 1.000 76.00028 10 LEU G CA 1
ATOM 6287 C C . LEU G 1 10 ? 110.84602 82.06175 137.97858 1.000 76.49865 10 LEU G C 1
ATOM 6288 O O . LEU G 1 10 ? 111.31482 81.68670 139.05955 1.000 78.54627 10 LEU G O 1
ATOM 6293 N N . ASP G 1 11 ? 111.56651 82.06407 136.85378 1.000 79.56208 11 ASP G N 1
ATOM 6294 C CA . ASP G 1 11 ? 112.93979 81.57240 136.85420 1.000 79.52024 11 ASP G CA 1
ATOM 6295 C C . ASP G 1 11 ? 113.86376 82.49625 137.63671 1.000 79.63896 11 ASP G C 1
ATOM 6296 O O . ASP G 1 11 ? 114.66575 82.02982 138.45399 1.000 82.20413 11 ASP G O 1
ATOM 6301 N N . THR G 1 12 ? 113.77109 83.80848 137.40577 1.000 75.01878 12 THR G N 1
ATOM 6302 C CA . THR G 1 12 ? 114.63793 84.72892 138.13440 1.000 76.22191 12 THR G CA 1
ATOM 6303 C C . THR G 1 12 ? 114.19521 84.93242 139.57717 1.000 75.82774 12 THR G C 1
ATOM 6304 O O . THR G 1 12 ? 114.95563 85.49856 140.36923 1.000 75.45404 12 THR G O 1
ATOM 6308 N N . GLY G 1 13 ? 112.99273 84.49039 139.93699 1.000 71.14962 13 GLY G N 1
ATOM 6309 C CA . GLY G 1 13 ? 112.53779 84.61897 141.30585 1.000 71.88012 13 GLY G CA 1
ATOM 6310 C C . GLY G 1 13 ? 112.18287 86.02149 141.73753 1.000 72.59304 13 GLY G C 1
ATOM 6311 O O . GLY G 1 13 ? 112.07444 86.27264 142.94140 1.000 74.67390 13 GLY G O 1
ATOM 6312 N N . ILE G 1 14 ? 112.00780 86.94779 140.79319 1.000 71.16215 14 ILE G N 1
ATOM 6313 C CA . ILE G 1 14 ? 111.63964 88.31626 141.14699 1.000 70.96167 14 ILE G CA 1
ATOM 6314 C C . ILE G 1 14 ? 110.27251 88.34009 141.81900 1.000 71.99490 14 ILE G C 1
ATOM 6315 O O . ILE G 1 14 ? 110.07555 88.99935 142.84662 1.000 75.70002 14 ILE G O 1
ATOM 6320 N N . ILE G 1 15 ? 109.31122 87.61350 141.25609 1.000 72.96197 15 ILE G N 1
ATOM 6321 C CA . ILE G 1 15 ? 107.96105 87.52941 141.79823 1.000 74.51077 15 ILE G CA 1
ATOM 6322 C C . ILE G 1 15 ? 107.63235 86.06560 142.04902 1.000 75.48708 15 ILE G C 1
ATOM 6323 O O . ILE G 1 15 ? 107.78100 85.22805 141.15176 1.000 76.04892 15 ILE G O 1
ATOM 6328 N N . ALA G 1 16 ? 107.18465 85.76084 143.26886 1.000 80.23616 16 ALA G N 1
ATOM 6329 C CA . ALA G 1 16 ? 106.81155 84.40485 143.64063 1.000 80.30114 16 ALA G CA 1
ATOM 6330 C C . ALA G 1 16 ? 105.31118 84.19855 143.77714 1.000 82.14486 16 ALA G C 1
ATOM 6331 O O . ALA G 1 16 ? 104.84715 83.06395 143.62954 1.000 81.74335 16 ALA G O 1
ATOM 6333 N N . ASP G 1 17 ? 104.55155 85.24922 144.05221 1.000 85.07370 17 ASP G N 1
ATOM 6334 C CA . ASP G 1 17 ? 103.10285 85.12823 144.16634 1.000 85.08877 17 ASP G CA 1
ATOM 6335 C C . ASP G 1 17 ? 102.49675 84.91696 142.78506 1.000 88.30922 17 ASP G C 1
ATOM 6336 O O . ASP G 1 17 ? 102.75152 85.72226 141.87987 1.000 88.56085 17 ASP G O 1
ATOM 6341 N N . PRO G 1 18 ? 101.71285 83.85559 142.56974 1.000 84.48027 18 PRO G N 1
ATOM 6342 C CA . PRO G 1 18 ? 101.14791 83.62853 141.22736 1.000 83.79540 18 PRO G CA 1
ATOM 6343 C C . PRO G 1 18 ? 100.28549 84.77273 140.72194 1.000 81.10585 18 PRO G C 1
ATOM 6344 O O . PRO G 1 18 ? 100.33185 85.09209 139.52772 1.000 83.92887 18 PRO G O 1
ATOM 6348 N N . SER G 1 19 ? 99.50280 85.40707 141.59723 1.000 76.36279 19 SER G N 1
ATOM 6349 C CA . SER G 1 19 ? 98.64470 86.50469 141.16026 1.000 82.09651 19 SER G CA 1
ATOM 6350 C C . SER G 1 19 ? 99.47074 87.71413 140.73926 1.000 86.07383 19 SER G C 1
ATOM 6351 O O . SER G 1 19 ? 99.23575 88.30257 139.67497 1.000 89.21869 19 SER G O 1
ATOM 6354 N N . GLN G 1 20 ? 100.44520 88.09965 141.56689 1.000 75.98490 20 GLN G N 1
ATOM 6355 C CA . GLN G 1 20 ? 101.31384 89.21783 141.21761 1.000 76.24653 20 GLN G CA 1
ATOM 6356 C C . GLN G 1 20 ? 102.12389 88.91062 139.96624 1.000 78.35146 20 GLN G C 1
ATOM 6357 O O . GLN G 1 20 ? 102.31956 89.78494 139.11412 1.000 80.62530 20 GLN G O 1
ATOM 6363 N N . ARG G 1 21 ? 102.60404 87.67106 139.83924 1.000 73.44326 21 ARG G N 1
ATOM 6364 C CA . ARG G 1 21 ? 103.35806 87.28793 138.65075 1.000 71.23725 21 ARG G CA 1
ATOM 6365 C C . ARG G 1 21 ? 102.49917 87.38376 137.39707 1.000 73.76414 21 ARG G C 1
ATOM 6366 O O . ARG G 1 21 ? 102.95296 87.88818 136.36428 1.000 78.56523 21 ARG G O 1
ATOM 6374 N N . SER G 1 22 ? 101.25227 86.91108 137.46889 1.000 65.51001 22 SER G N 1
ATOM 6375 C CA . SER G 1 22 ? 100.36460 86.99246 136.31344 1.000 67.87124 22 SER G CA 1
ATOM 6376 C C . SER G 1 22 ? 100.05758 88.44030 135.95290 1.000 74.38131 22 SER G C 1
ATOM 6377 O O . SER G 1 22 ? 100.05730 88.80785 134.77048 1.000 77.10027 22 SER G O 1
ATOM 6380 N N . LEU G 1 23 ? 99.79435 89.27872 136.95917 1.000 65.67454 23 LEU G N 1
ATOM 6381 C CA . LEU G 1 23 ? 99.50781 90.68418 136.68782 1.000 62.94753 23 LEU G CA 1
ATOM 6382 C C . LEU G 1 23 ? 100.70727 91.38039 136.05477 1.000 64.98557 23 LEU G C 1
ATOM 6383 O O . LEU G 1 23 ? 100.55707 92.14422 135.09183 1.000 71.48077 23 LEU G O 1
ATOM 6388 N N . ALA G 1 24 ? 101.90935 91.11960 136.57421 1.000 58.42895 24 ALA G N 1
ATOM 6389 C CA . ALA G 1 24 ? 103.10746 91.73171 136.01206 1.000 58.36767 24 ALA G CA 1
ATOM 6390 C C . ALA G 1 24 ? 103.37454 91.23244 134.59899 1.000 63.48229 24 ALA G C 1
ATOM 6391 O O . ALA G 1 24 ? 103.80227 92.00552 133.73504 1.000 67.04822 24 ALA G O 1
ATOM 6393 N N . SER G 1 25 ? 103.13862 89.94254 134.34532 1.000 61.87630 25 SER G N 1
ATOM 6394 C CA . SER G 1 25 ? 103.31166 89.41302 132.99776 1.000 59.68713 25 SER G CA 1
ATOM 6395 C C . SER G 1 25 ? 102.34732 90.07334 132.02340 1.000 59.99230 25 SER G C 1
ATOM 6396 O O . SER G 1 25 ? 102.73358 90.43733 130.90643 1.000 68.25816 25 SER G O 1
ATOM 6399 N N . ARG G 1 26 ? 101.08785 90.24399 132.43276 1.000 59.33276 26 ARG G N 1
ATOM 6400 C CA . ARG G 1 26 ? 100.11934 90.91716 131.57379 1.000 58.14012 26 ARG G CA 1
ATOM 6401 C C . ARG G 1 26 ? 100.53186 92.35849 131.30298 1.000 57.75724 26 ARG G C 1
ATOM 6402 O O . ARG G 1 26 ? 100.45269 92.83174 130.16195 1.000 66.43505 26 ARG G O 1
ATOM 6410 N N . VAL G 1 27 ? 100.98786 93.06743 132.33853 1.000 46.15453 27 VAL G N 1
ATOM 6411 C CA . VAL G 1 27 ? 101.39216 94.46189 132.16924 1.000 46.42642 27 VAL G CA 1
ATOM 6412 C C . VAL G 1 27 ? 102.58043 94.56152 131.21839 1.000 50.11471 27 VAL G C 1
ATOM 6413 O O . VAL G 1 27 ? 102.61196 95.41230 130.31999 1.000 56.35563 27 VAL G O 1
ATOM 6417 N N . SER G 1 28 ? 103.57540 93.68963 131.40068 1.000 49.45643 28 SER G N 1
ATOM 6418 C CA . SER G 1 28 ? 104.75868 93.72114 130.54740 1.000 49.43355 28 SER G CA 1
ATOM 6419 C C . SER G 1 28 ? 104.41399 93.37691 129.10433 1.000 49.29500 28 SER G C 1
ATOM 6420 O O . SER G 1 28 ? 104.92373 94.01053 128.17142 1.000 59.50183 28 SER G O 1
ATOM 6423 N N . ALA G 1 29 ? 103.55579 92.37388 128.89891 1.000 45.07917 29 ALA G N 1
ATOM 6424 C CA . ALA G 1 29 ? 103.14821 92.02137 127.54437 1.000 46.32807 29 ALA G CA 1
ATOM 6425 C C . ALA G 1 29 ? 102.40761 93.17199 126.87904 1.000 48.21503 29 ALA G C 1
ATOM 6426 O O . ALA G 1 29 ? 102.64703 93.47666 125.70421 1.000 48.16757 29 ALA G O 1
ATOM 6428 N N . PHE G 1 30 ? 101.50928 93.83017 127.61740 1.000 50.23307 30 PHE G N 1
ATOM 6429 C CA . PHE G 1 30 ? 100.79251 94.97061 127.05802 1.000 42.64261 30 PHE G CA 1
ATOM 6430 C C . PHE G 1 30 ? 101.74844 96.09987 126.69789 1.000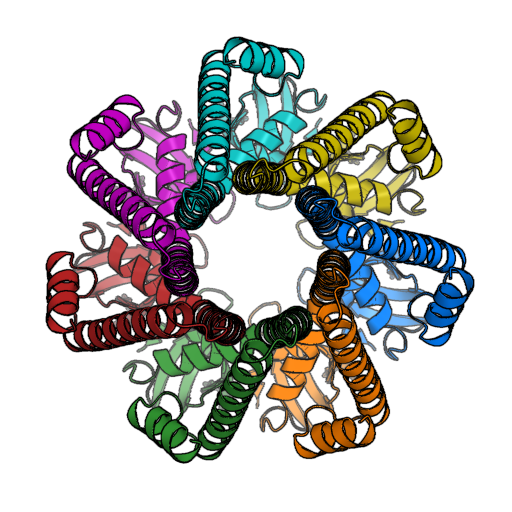 48.20279 30 PHE G C 1
ATOM 6431 O O . PHE G 1 30 ? 101.61757 96.71659 125.63462 1.000 55.48107 30 PHE G O 1
ATOM 6439 N N . LEU G 1 31 ? 102.71949 96.38349 127.57015 1.000 43.87594 31 LEU G N 1
ATOM 6440 C CA . LEU G 1 31 ? 103.67309 97.45371 127.29142 1.000 38.80645 31 LEU G CA 1
ATOM 6441 C C . LEU G 1 31 ? 104.51621 97.14240 126.06050 1.000 37.41851 31 LEU G C 1
ATOM 6442 O O . LEU G 1 31 ? 104.74148 98.01757 125.21505 1.000 46.61397 31 LEU G O 1
ATOM 6447 N N . VAL G 1 32 ? 104.98948 95.90002 125.93963 1.000 40.86299 32 VAL G N 1
ATOM 6448 C CA . VAL G 1 32 ? 105.81057 95.53153 124.78978 1.000 39.75709 32 VAL G CA 1
ATOM 6449 C C . VAL G 1 32 ? 104.99161 95.58737 123.50519 1.000 44.60422 32 VAL G C 1
ATOM 6450 O O . VAL G 1 32 ? 105.46929 96.06843 122.46847 1.000 49.04488 32 VAL G O 1
ATOM 6454 N N . GLN G 1 33 ? 103.74719 95.10152 123.54893 1.000 46.56566 33 GLN G N 1
ATOM 6455 C CA . GLN G 1 33 ? 102.89037 95.16582 122.37015 1.000 40.93109 33 GLN G CA 1
ATOM 6456 C C . GLN G 1 33 ? 102.61791 96.60855 121.96765 1.000 44.30725 33 GLN G C 1
ATOM 6457 O O . GLN G 1 33 ? 102.62881 96.94047 120.77684 1.000 49.79207 33 GLN G O 1
ATOM 6463 N N . GLY G 1 34 ? 102.37314 97.48163 122.94682 1.000 36.69792 34 GLY G N 1
ATOM 6464 C CA . GLY G 1 34 ? 102.16267 98.88504 122.63573 1.000 40.63900 34 GLY G CA 1
ATOM 6465 C C . GLY G 1 34 ? 103.38750 99.53822 122.02673 1.000 40.64148 34 GLY G C 1
ATOM 6466 O O . GLY G 1 34 ? 103.27783 100.32533 121.08456 1.000 44.39194 34 GLY G O 1
ATOM 6467 N N . ALA G 1 35 ? 104.57188 99.22174 122.55585 1.000 22.60681 35 ALA G N 1
ATOM 6468 C CA . ALA G 1 35 ? 105.79964 99.77150 121.98918 1.000 22.56293 35 ALA G CA 1
ATOM 6469 C C . ALA G 1 35 ? 106.00592 99.29918 120.55507 1.000 29.51072 35 ALA G C 1
ATOM 6470 O O . ALA G 1 35 ? 106.38266 100.08934 119.68007 1.000 34.23622 35 ALA G O 1
ATOM 6472 N N . VAL G 1 36 ? 105.75652 98.01371 120.29326 1.000 29.16450 36 VAL G N 1
ATOM 6473 C CA . VAL G 1 36 ? 105.91021 97.48717 118.93885 1.000 26.45324 36 VAL G CA 1
ATOM 6474 C C . VAL G 1 36 ? 104.91414 98.14618 117.99205 1.000 34.99298 36 VAL G C 1
ATOM 6475 O O . VAL G 1 36 ? 105.25783 98.51219 116.86010 1.000 38.03615 36 VAL G O 1
ATOM 6479 N N . ALA G 1 37 ? 103.66487 98.30633 118.43676 1.000 38.21882 37 ALA G N 1
ATOM 6480 C CA . ALA G 1 37 ? 102.65731 98.94922 117.60001 1.000 26.91106 37 ALA G CA 1
ATOM 6481 C C . ALA G 1 37 ? 103.02104 100.39943 117.31084 1.000 31.30211 37 ALA G C 1
ATOM 6482 O O . ALA G 1 37 ? 102.84415 100.87773 116.18504 1.000 39.17147 37 ALA G O 1
ATOM 6484 N N . PHE G 1 38 ? 103.52845 101.11708 118.31582 1.000 35.28864 38 PHE G N 1
ATOM 6485 C CA . PHE G 1 38 ? 103.93669 102.50154 118.10324 1.000 34.01566 38 PHE G CA 1
ATOM 6486 C C . PHE G 1 38 ? 105.10110 102.58875 117.12593 1.000 34.78567 38 PHE G C 1
ATOM 6487 O O . PHE G 1 38 ? 105.13591 103.47961 116.26930 1.000 38.18380 38 PHE G O 1
ATOM 6495 N N . SER G 1 39 ? 106.06724 101.67368 117.23971 1.000 32.84787 39 SER G N 1
ATOM 6496 C CA . SER G 1 39 ? 107.18212 101.66125 116.29751 1.000 26.86739 39 SER G CA 1
ATOM 6497 C C . SER G 1 39 ? 106.70183 101.38526 114.87799 1.000 27.64910 39 SER G C 1
ATOM 6498 O O . SER G 1 39 ? 107.14450 102.03916 113.92526 1.000 37.49685 39 SER G O 1
ATOM 6501 N N . LEU G 1 40 ? 105.79125 100.42195 114.71760 1.000 28.62860 40 LEU G N 1
ATOM 6502 C CA . LEU G 1 40 ? 105.26027 100.12161 113.39144 1.000 25.05752 40 LEU G CA 1
ATOM 6503 C C . LEU G 1 40 ? 104.49448 101.30863 112.82167 1.000 33.09048 40 LEU G C 1
ATOM 6504 O O . LEU G 1 40 ? 104.59869 101.60867 111.62681 1.000 40.65890 40 LEU G O 1
ATOM 6509 N N . LEU G 1 41 ? 103.71279 101.99165 113.66085 1.000 39.45379 41 LEU G N 1
ATOM 6510 C CA . LEU G 1 41 ? 102.97419 103.16242 113.20037 1.000 25.78542 41 LEU G CA 1
ATOM 6511 C C . LEU G 1 41 ? 103.91855 104.28392 112.78883 1.000 27.86954 41 LEU G C 1
ATOM 6512 O O . LEU G 1 41 ? 103.68613 104.96391 111.78339 1.000 37.91048 41 LEU G O 1
ATOM 6517 N N . GLY G 1 42 ? 104.98907 104.49633 113.55596 1.000 31.89403 42 GLY G N 1
ATOM 6518 C CA . GLY G 1 42 ? 105.95452 105.52220 113.20778 1.000 32.22491 42 GLY G CA 1
ATOM 6519 C C . GLY G 1 42 ? 106.79482 105.18943 111.99473 1.000 29.18873 42 GLY G C 1
ATOM 6520 O O . GLY G 1 42 ? 107.31179 106.10281 111.34348 1.000 39.06323 42 GLY G O 1
ATOM 6521 N N . THR G 1 43 ? 106.94947 103.90143 111.68057 1.000 31.48949 43 THR G N 1
ATOM 6522 C CA . THR G 1 43 ? 107.72355 103.51768 110.50442 1.000 24.30852 43 THR G CA 1
ATOM 6523 C C . THR G 1 43 ? 107.05451 103.98605 109.21682 1.000 35.98127 43 THR G C 1
ATOM 6524 O O . THR G 1 43 ? 107.72308 104.51751 108.32279 1.000 44.39630 43 THR G O 1
ATOM 6528 N N . ILE G 1 44 ? 105.73383 103.81098 109.10541 1.000 35.57834 44 ILE G N 1
ATOM 6529 C CA . ILE G 1 44 ? 105.04002 104.14367 107.86171 1.000 26.17226 44 ILE G CA 1
ATOM 6530 C C . ILE G 1 44 ? 104.86393 105.63822 107.65616 1.000 35.30939 44 ILE G C 1
ATOM 6531 O O . ILE G 1 44 ? 104.53956 106.06115 106.53986 1.000 49.40434 44 ILE G O 1
ATOM 6536 N N . GLY G 1 45 ? 105.06056 106.45156 108.69107 1.000 30.83381 45 GLY G N 1
ATOM 6537 C CA . GLY G 1 45 ? 105.02051 107.88973 108.51274 1.000 39.73909 45 GLY G CA 1
ATOM 6538 C C . GLY G 1 45 ? 104.23325 108.65526 109.55596 1.000 38.67440 45 GLY G C 1
ATOM 6539 O O . GLY G 1 45 ? 104.29365 109.88745 109.59601 1.000 44.98756 45 GLY G O 1
ATOM 6540 N N . VAL G 1 46 ? 103.48798 107.94707 110.40344 1.000 32.54694 46 VAL G N 1
ATOM 6541 C CA . VAL G 1 46 ? 102.67975 108.61133 111.41873 1.000 33.79343 46 VAL G CA 1
ATOM 6542 C C . VAL G 1 46 ? 103.59106 109.23784 112.46426 1.000 35.18541 46 VAL G C 1
ATOM 6543 O O . VAL G 1 46 ? 104.52650 108.59802 112.96150 1.000 46.62656 46 VAL G O 1
ATOM 6547 N N . ASP G 1 47 ? 103.32211 110.49635 112.80235 1.000 31.53698 47 ASP G N 1
ATOM 6548 C CA . ASP G 1 47 ? 104.11660 111.20792 113.79800 1.000 33.10976 47 ASP G CA 1
ATOM 6549 C C . ASP G 1 47 ? 103.76123 110.68459 115.18366 1.000 40.58133 47 ASP G C 1
ATOM 6550 O O . ASP G 1 47 ? 102.67815 110.96835 115.70450 1.000 47.50145 47 ASP G O 1
ATOM 6555 N N . THR G 1 48 ? 104.67265 109.92267 115.78443 1.000 39.50323 48 THR G N 1
ATOM 6556 C CA . THR G 1 48 ? 104.44174 109.29018 117.07492 1.000 42.50661 48 THR G CA 1
ATOM 6557 C C . THR G 1 48 ? 105.01753 110.08687 118.23832 1.000 40.52540 48 THR G C 1
ATOM 6558 O O . THR G 1 48 ? 105.01552 109.59443 119.37003 1.000 46.88390 48 THR G O 1
ATOM 6562 N N . SER G 1 49 ? 105.52002 111.29491 117.98692 1.000 38.26942 49 SER G N 1
ATOM 6563 C CA . SER G 1 49 ? 106.08331 112.10200 119.06822 1.000 39.37430 49 SER G CA 1
ATOM 6564 C C . SER G 1 49 ? 105.06171 112.46652 120.14023 1.000 42.09718 49 SER G C 1
ATOM 6565 O O . SER G 1 49 ? 105.38656 112.33599 121.33382 1.000 44.00221 49 SER G O 1
ATOM 6568 N N . PRO G 1 50 ? 103.85218 112.94963 119.81695 1.000 41.12453 50 PRO G N 1
ATOM 6569 C CA . PRO G 1 50 ? 102.88339 113.21614 120.89572 1.000 40.53261 50 PRO G CA 1
ATOM 6570 C C . PRO G 1 50 ? 102.50725 111.97716 121.68768 1.000 44.50343 50 PRO G C 1
ATOM 6571 O O . PRO G 1 50 ? 102.36152 112.04970 122.91499 1.000 51.37535 50 PRO G O 1
ATOM 6575 N N . LEU G 1 51 ? 102.34976 110.83416 121.01623 1.000 38.32154 51 LEU G N 1
ATOM 6576 C CA . LEU G 1 51 ? 102.02535 109.60135 121.72522 1.000 40.73984 51 LEU G CA 1
ATOM 6577 C C . LEU G 1 51 ? 103.15827 109.19052 122.65519 1.000 42.26659 51 LEU G C 1
ATOM 6578 O O . LEU G 1 51 ? 102.91723 108.77721 123.79565 1.000 45.50671 51 LEU G O 1
ATOM 6583 N N . ILE G 1 52 ? 104.40272 109.30462 122.18605 1.000 46.01553 52 ILE G N 1
ATOM 6584 C CA . ILE G 1 52 ? 105.55148 108.97471 123.02387 1.000 42.05370 52 ILE G CA 1
ATOM 6585 C C . ILE G 1 52 ? 105.61314 109.90099 124.22988 1.000 45.49573 52 ILE G C 1
ATOM 6586 O O . ILE G 1 52 ? 105.86802 109.45949 125.35596 1.000 50.29169 52 ILE G O 1
ATOM 6591 N N . ALA G 1 53 ? 105.37855 111.19820 124.01651 1.000 48.04885 53 ALA G N 1
ATOM 6592 C CA . ALA G 1 53 ? 105.41550 112.14664 125.12564 1.000 49.81462 53 ALA G CA 1
ATOM 6593 C C . ALA G 1 53 ? 104.33128 111.84421 126.15304 1.000 52.64188 53 ALA G C 1
ATOM 6594 O O . ALA G 1 53 ? 104.59020 111.86042 127.36325 1.000 54.90873 53 ALA G O 1
ATOM 6596 N N . ALA G 1 54 ? 103.10977 111.56365 125.69082 1.000 47.62833 54 ALA G N 1
ATOM 6597 C CA . ALA G 1 54 ? 102.02413 111.25547 126.61641 1.000 48.29077 54 ALA G CA 1
ATOM 6598 C C . ALA G 1 54 ? 102.30224 109.97156 127.38726 1.000 48.63907 54 ALA G C 1
ATOM 6599 O O . ALA G 1 54 ? 102.07675 109.90641 128.60300 1.000 51.65864 54 ALA G O 1
ATOM 6601 N N . ALA G 1 55 ? 102.79529 108.93866 126.69778 1.000 54.24219 55 ALA G N 1
ATOM 6602 C CA . ALA G 1 55 ? 103.11507 107.68582 127.37173 1.000 52.56851 55 ALA G CA 1
ATOM 6603 C C . ALA G 1 55 ? 104.22361 107.88021 128.39624 1.000 54.08708 55 ALA G C 1
ATOM 6604 O O . ALA G 1 55 ? 104.16226 107.32513 129.49823 1.000 60.10460 55 ALA G O 1
ATOM 6606 N N . GLY G 1 56 ? 105.24364 108.66943 128.05418 1.000 51.12715 56 GLY G N 1
ATOM 6607 C CA . GLY G 1 56 ? 106.31340 108.92921 129.00142 1.000 52.13046 56 GLY G CA 1
ATOM 6608 C C . GLY G 1 56 ? 105.83989 109.69368 130.22132 1.000 57.01007 56 GLY G C 1
ATOM 6609 O O . GLY G 1 56 ? 106.23826 109.38947 131.34718 1.000 61.60742 56 GLY G O 1
ATOM 6610 N N . VAL G 1 57 ? 104.97980 110.69440 130.01667 1.000 53.54561 57 VAL G N 1
ATOM 6611 C CA . VAL G 1 57 ? 104.45013 111.45518 131.14590 1.000 52.79044 57 VAL G CA 1
ATOM 6612 C C . VAL G 1 57 ? 103.61100 110.55832 132.04825 1.000 52.86748 57 VAL G C 1
ATOM 6613 O O . VAL G 1 57 ? 103.73400 110.60143 133.27979 1.000 59.88679 57 VAL G O 1
ATOM 6617 N N . THR G 1 58 ? 102.74850 109.72861 131.45344 1.000 53.24811 58 THR G N 1
ATOM 6618 C CA . THR G 1 58 ? 101.92462 108.82538 132.25231 1.000 55.81069 58 THR G CA 1
ATOM 6619 C C . THR G 1 58 ? 102.78228 107.82113 133.01407 1.000 55.22409 58 THR G C 1
ATOM 6620 O O . THR G 1 58 ? 102.52733 107.54090 134.19298 1.000 58.06365 58 THR G O 1
ATOM 6624 N N . GLY G 1 59 ? 103.80657 107.27127 132.35888 1.000 50.44656 59 GLY G N 1
ATOM 6625 C CA . GLY G 1 59 ? 104.68886 106.33837 133.03644 1.000 50.07948 59 GLY G CA 1
ATOM 6626 C C . GLY G 1 59 ? 105.45463 106.98324 134.17364 1.000 55.52892 59 GLY G C 1
ATOM 6627 O O . GLY G 1 59 ? 105.61608 106.38703 135.23912 1.000 58.73298 59 GLY G O 1
ATOM 6628 N N . ALA G 1 60 ? 105.93643 108.21079 133.96414 1.000 54.45116 60 ALA G N 1
ATOM 6629 C CA . ALA G 1 60 ? 106.62946 108.92377 135.03077 1.000 54.04511 60 ALA G CA 1
ATOM 6630 C C . ALA G 1 60 ? 105.69807 109.19615 136.20386 1.000 59.98044 60 ALA G C 1
ATOM 6631 O O . ALA G 1 60 ? 106.09777 109.06135 137.36585 1.000 63.55478 60 ALA G O 1
ATOM 6633 N N . THR G 1 61 ? 104.45009 109.57760 135.91986 1.000 52.26733 61 THR G N 1
ATOM 6634 C CA . THR G 1 61 ? 103.47804 109.78936 136.98860 1.000 51.65203 61 THR G CA 1
ATOM 6635 C C . THR G 1 61 ? 103.24107 108.50915 137.77899 1.000 55.24665 61 THR G C 1
ATOM 6636 O O . THR G 1 61 ? 103.22954 108.52099 139.01586 1.000 60.00291 61 THR G O 1
ATOM 6640 N N . ILE G 1 62 ? 103.05630 107.38926 137.07694 1.000 55.98467 62 ILE G N 1
ATOM 6641 C CA . ILE G 1 62 ? 102.79414 106.12319 137.75672 1.000 54.22156 62 ILE G CA 1
ATOM 6642 C C . ILE G 1 62 ? 103.99856 105.70365 138.59122 1.000 56.21392 62 ILE G C 1
ATOM 6643 O O . ILE G 1 62 ? 103.85278 105.23442 139.72680 1.000 57.37986 62 ILE G O 1
ATOM 6648 N N . VAL G 1 63 ? 105.20525 105.86831 138.04621 1.000 55.51166 63 VAL G N 1
ATOM 6649 C CA . VAL G 1 63 ? 106.41352 105.47539 138.76533 1.000 56.44157 63 VAL G CA 1
ATOM 6650 C C . VAL G 1 63 ? 106.60110 106.33432 140.01023 1.000 57.32957 63 VAL G C 1
ATOM 6651 O O . VAL G 1 63 ? 106.89818 105.82381 141.09652 1.000 61.35166 63 VAL G O 1
ATOM 6655 N N . PHE G 1 64 ? 106.42695 107.65146 139.87466 1.000 60.70309 64 PHE G N 1
ATOM 6656 C CA . PHE G 1 64 ? 106.62244 108.54248 141.01225 1.000 61.80199 64 PHE G CA 1
ATOM 6657 C C . PHE G 1 64 ? 105.54709 108.34695 142.07243 1.000 65.98328 64 PHE G C 1
ATOM 6658 O O . PHE G 1 64 ? 105.81663 108.52389 143.26573 1.000 65.20327 64 PHE G O 1
ATOM 6666 N N . ALA G 1 65 ? 104.32879 107.98701 141.66229 1.000 65.95079 65 ALA G N 1
ATOM 6667 C CA . ALA G 1 65 ? 103.26160 107.76613 142.63116 1.000 61.67902 65 ALA G CA 1
ATOM 6668 C C . ALA G 1 65 ? 103.46907 106.48106 143.42417 1.000 66.80980 65 ALA G C 1
ATOM 6669 O O . ALA G 1 65 ? 103.13353 106.42912 144.61261 1.000 69.43742 65 ALA G O 1
ATOM 6671 N N . CYS G 1 66 ? 104.01514 105.43975 142.79349 1.000 65.60552 66 CYS G N 1
ATOM 6672 C CA . CYS G 1 66 ? 104.22770 104.14792 143.43601 1.000 62.63438 66 CYS G CA 1
ATOM 6673 C C . CYS G 1 66 ? 105.66473 103.96725 143.91515 1.000 64.06852 66 CYS G C 1
ATOM 6674 O O . CYS G 1 66 ? 106.16716 102.83744 143.96292 1.000 69.27150 66 CYS G O 1
ATOM 6677 N N . LYS G 1 67 ? 106.33508 105.06470 144.27356 1.000 66.37442 67 LYS G N 1
ATOM 6678 C CA . LYS G 1 67 ? 107.73520 104.98682 144.67889 1.000 68.97571 67 LYS G CA 1
ATOM 6679 C C . LYS G 1 67 ? 107.90035 104.15024 145.94159 1.000 71.50758 67 LYS G C 1
ATOM 6680 O O . LYS G 1 67 ? 108.79412 103.29976 146.02358 1.000 73.05263 67 LYS G O 1
ATOM 6686 N N . ASP G 1 68 ? 107.04254 104.37810 146.93955 1.000 66.09931 68 ASP G N 1
ATOM 6687 C CA . ASP G 1 68 ? 107.14810 103.63450 148.19110 1.000 65.78774 68 ASP G CA 1
ATOM 6688 C C . ASP G 1 68 ? 106.87725 102.15069 147.97958 1.000 66.82337 68 ASP G C 1
ATOM 6689 O O . ASP G 1 68 ? 107.58458 101.29817 148.53015 1.000 70.68051 68 ASP G O 1
ATOM 6694 N N . PHE G 1 69 ? 105.85602 101.82346 147.18405 1.000 59.36663 69 PHE G N 1
ATOM 6695 C CA . PHE G 1 69 ? 105.54760 100.42368 146.91178 1.000 58.36325 69 PHE G CA 1
ATOM 6696 C C . PHE G 1 69 ? 106.69405 99.73779 146.17951 1.000 61.01590 69 PHE G C 1
ATOM 6697 O O . PHE G 1 69 ? 107.07621 98.61163 146.52352 1.000 59.98157 69 PHE G O 1
ATOM 6705 N N . GLY G 1 70 ? 107.26057 100.40378 145.17043 1.000 56.02876 70 GLY G N 1
ATOM 6706 C CA . GLY G 1 70 ? 108.38404 99.82034 144.45571 1.000 51.99346 70 GLY G CA 1
ATOM 6707 C C . GLY G 1 70 ? 109.60265 99.63369 145.33821 1.000 54.81851 70 GLY G C 1
ATOM 6708 O O . GLY G 1 70 ? 110.28876 98.60994 145.26022 1.000 59.33353 70 GLY G O 1
ATOM 6709 N N . THR G 1 71 ? 109.88780 100.62006 146.19185 1.000 55.36655 71 THR G N 1
ATOM 6710 C CA . THR G 1 71 ? 111.02075 100.50740 147.10221 1.000 58.53754 71 THR G CA 1
ATOM 6711 C C . THR G 1 71 ? 110.82449 99.35778 148.08247 1.000 57.78612 71 THR G C 1
ATOM 6712 O O . THR G 1 71 ? 111.76028 98.59593 148.35009 1.000 57.14363 71 THR G O 1
ATOM 6716 N N . ASN G 1 72 ? 109.60892 99.20505 148.61606 1.000 53.63131 72 ASN G N 1
ATOM 6717 C CA . ASN G 1 72 ? 109.33783 98.09584 149.52582 1.000 53.09763 72 ASN G CA 1
ATOM 6718 C C . ASN G 1 72 ? 109.47392 96.75334 148.81886 1.000 59.26004 72 ASN G C 1
ATOM 6719 O O . ASN G 1 72 ? 110.00981 95.79522 149.38887 1.000 58.74832 72 ASN G O 1
ATOM 6724 N N . PHE G 1 73 ? 108.98950 96.66066 147.57758 1.000 60.61212 73 PHE G N 1
ATOM 6725 C CA . PHE G 1 73 ? 109.11667 95.41130 146.83329 1.000 51.95954 73 PHE G CA 1
ATOM 6726 C C . PHE G 1 73 ? 110.57902 95.06529 146.57781 1.000 51.94707 73 PHE G C 1
ATOM 6727 O O . PHE G 1 73 ? 110.98932 93.90814 146.73414 1.000 55.48902 73 PHE G O 1
ATOM 6735 N N . VAL G 1 74 ? 111.38371 96.05737 146.19211 1.000 49.24107 74 VAL G N 1
ATOM 6736 C CA . VAL G 1 74 ? 112.80184 95.80723 145.95087 1.000 46.32554 74 VAL G CA 1
ATOM 6737 C C . VAL G 1 74 ? 113.50612 95.42313 147.24700 1.000 47.78578 74 VAL G C 1
ATOM 6738 O O . VAL G 1 74 ? 114.38978 94.55708 147.25723 1.000 50.71527 74 VAL G O 1
ATOM 6742 N N . ALA G 1 75 ? 113.12791 96.05690 148.35965 1.000 48.94224 75 ALA G N 1
ATOM 6743 C CA . ALA G 1 75 ? 113.71181 95.70410 149.64860 1.000 45.92595 75 ALA G CA 1
ATOM 6744 C C . ALA G 1 75 ? 113.37716 94.26953 150.03051 1.000 45.80419 75 ALA G C 1
ATOM 6745 O O . ALA G 1 75 ? 114.23160 93.54145 150.54722 1.000 52.07650 75 ALA G O 1
ATOM 6747 N N . SER G 1 76 ? 112.13382 93.84853 149.79115 1.000 48.75229 76 SER G N 1
ATOM 6748 C CA . SER G 1 76 ? 111.75934 92.46299 150.05422 1.000 47.30922 76 SER G CA 1
ATOM 6749 C C . SER G 1 76 ? 112.53957 91.50583 149.16320 1.000 50.40873 76 SER G C 1
ATOM 6750 O O . SER G 1 76 ? 112.95559 90.42997 149.60735 1.000 50.03468 76 SER G O 1
ATOM 6753 N N . ILE G 1 77 ? 112.74483 91.88006 147.89948 1.000 55.61372 77 ILE G N 1
ATOM 6754 C CA . ILE G 1 77 ? 113.50599 91.03157 146.98467 1.000 48.46891 77 ILE G CA 1
ATOM 6755 C C . ILE G 1 77 ? 114.94053 90.87393 147.47641 1.000 51.58089 77 ILE G C 1
ATOM 6756 O O . ILE G 1 77 ? 115.49856 89.77009 147.48229 1.000 52.23052 77 ILE G O 1
ATOM 6761 N N . VAL G 1 78 ? 115.55529 91.97844 147.90334 1.000 54.30667 78 VAL G N 1
ATOM 6762 C CA . VAL G 1 78 ? 116.95212 91.93909 148.32718 1.000 47.50703 78 VAL G CA 1
ATOM 6763 C C . VAL G 1 78 ? 117.09876 91.17938 149.64038 1.000 48.55904 78 VAL G C 1
ATOM 6764 O O . VAL G 1 78 ? 118.01087 90.35958 149.80006 1.000 51.60558 78 VAL G O 1
ATOM 6768 N N . LEU G 1 79 ? 116.20145 91.42732 150.59587 1.000 54.91724 79 LEU G N 1
ATOM 6769 C CA . LEU G 1 79 ? 116.32591 90.84920 151.92828 1.000 53.63853 79 LEU G CA 1
ATOM 6770 C C . LEU G 1 79 ? 116.04361 89.35375 151.96565 1.000 56.52697 79 LEU G C 1
ATOM 6771 O O . LEU G 1 79 ? 116.29185 88.72563 153.00011 1.000 63.52863 79 LEU G O 1
ATOM 6776 N N . SER G 1 80 ? 115.52839 88.77384 150.88480 1.000 63.68821 80 SER G N 1
ATOM 6777 C CA . SER G 1 80 ? 115.23477 87.34721 150.87032 1.000 58.93019 80 SER G CA 1
ATOM 6778 C C . SER G 1 80 ? 116.51941 86.54045 151.01133 1.000 58.84434 80 SER G C 1
ATOM 6779 O O . SER G 1 80 ? 117.53005 86.84270 150.36967 1.000 59.98941 80 SER G O 1
ATOM 6782 N N . GLY G 1 81 ? 116.47799 85.51107 151.85534 1.000 60.99278 81 GLY G N 1
ATOM 6783 C CA . GLY G 1 81 ? 117.61543 84.65879 152.10687 1.000 62.76957 81 GLY G CA 1
ATOM 6784 C C . GLY G 1 81 ? 118.47846 85.07868 153.27951 1.000 62.75922 81 GLY G C 1
ATOM 6785 O O . GLY G 1 81 ? 119.42036 84.35546 153.62443 1.000 66.20558 81 GLY G O 1
ATOM 6786 N N . GLN G 1 82 ? 118.18984 86.22507 153.89320 1.000 58.86734 82 GLN G N 1
ATOM 6787 C CA . GLN G 1 82 ? 118.96285 86.68242 155.04064 1.000 58.07127 82 GLN G CA 1
ATOM 6788 C C . GLN G 1 82 ? 118.82484 85.70830 156.20265 1.000 62.60407 82 GLN G C 1
ATOM 6789 O O . GLN G 1 82 ? 117.71936 85.28074 156.54459 1.000 64.25579 82 GLN G O 1
ATOM 6795 N N . GLN G 1 83 ? 119.96039 85.35989 156.81081 1.000 65.06653 83 GLN G N 1
ATOM 6796 C CA . GLN G 1 83 ? 119.95283 84.40614 157.91304 1.000 61.94957 83 GLN G CA 1
ATOM 6797 C C . GLN G 1 83 ? 119.39546 85.00610 159.19738 1.000 60.46978 83 GLN G C 1
ATOM 6798 O O . GLN G 1 83 ? 118.76832 84.28611 159.98124 1.000 64.59965 83 GLN G O 1
ATOM 6804 N N . SER G 1 84 ? 119.60187 86.30440 159.42826 1.000 59.91101 84 SER G N 1
ATOM 6805 C CA . SER G 1 84 ? 119.11543 86.92152 160.65759 1.000 56.51702 84 SER G CA 1
ATOM 6806 C C . SER G 1 84 ? 117.59389 86.96542 160.70768 1.000 61.30679 84 SER G C 1
ATOM 6807 O O . SER G 1 84 ? 117.00978 86.87716 161.79339 1.000 57.79371 84 SER G O 1
ATOM 6810 N N . ILE G 1 85 ? 116.93915 87.09753 159.55949 1.000 60.56923 85 ILE G N 1
ATOM 6811 C CA . ILE G 1 85 ? 115.48225 87.18492 159.49199 1.000 45.77651 85 ILE G CA 1
ATOM 6812 C C . ILE G 1 85 ? 114.98464 85.78488 159.14633 1.000 54.42489 85 ILE G C 1
ATOM 6813 O O . ILE G 1 85 ? 114.91112 85.39067 157.98107 1.000 61.02914 85 ILE G O 1
ATOM 6818 N N . ARG G 1 86 ? 114.65686 85.01516 160.18042 1.000 55.43746 86 ARG G N 1
ATOM 6819 C CA . ARG G 1 86 ? 114.09642 83.68187 160.02975 1.000 56.71719 86 ARG G CA 1
ATOM 6820 C C . ARG G 1 86 ? 113.00044 83.48570 161.06623 1.000 60.67889 86 ARG G C 1
ATOM 6821 O O . ARG G 1 86 ? 112.96449 84.16408 162.09528 1.000 65.97341 86 ARG G O 1
ATOM 6829 N N . THR G 1 87 ? 112.09985 82.54844 160.78021 1.000 54.03796 87 THR G N 1
ATOM 6830 C CA . THR G 1 87 ? 110.99890 82.26921 161.69246 1.000 52.07458 87 THR G CA 1
ATOM 6831 C C . THR G 1 87 ? 111.52953 81.80096 163.04111 1.000 52.92901 87 THR G C 1
ATOM 6832 O O . THR G 1 87 ? 112.41350 80.94258 163.11196 1.000 57.50812 87 THR G O 1
ATOM 6836 N N . GLY G 1 88 ? 110.98674 82.37257 164.11365 1.000 47.98355 88 GLY G N 1
ATOM 6837 C CA . GLY G 1 88 ? 111.41079 82.03812 165.45498 1.000 49.20557 88 GLY G CA 1
ATOM 6838 C C . GLY G 1 88 ? 112.64888 82.75739 165.93999 1.000 48.59764 88 GLY G C 1
ATOM 6839 O O . GLY G 1 88 ? 113.11005 82.47499 167.05309 1.000 51.02293 88 GLY G O 1
ATOM 6840 N N . ASN G 1 89 ? 113.20098 83.67530 165.15146 1.000 54.56252 89 ASN G N 1
ATOM 6841 C CA . ASN G 1 89 ? 114.40553 84.40076 165.52959 1.000 53.82246 89 ASN G CA 1
ATOM 6842 C C . ASN G 1 89 ? 114.02964 85.72726 166.17537 1.000 54.66823 89 ASN G C 1
ATOM 6843 O O . ASN G 1 89 ? 113.21671 86.48148 165.63210 1.000 58.31261 89 ASN G O 1
ATOM 6848 N N . LEU G 1 90 ? 114.62456 86.00791 167.33140 1.000 47.34532 90 LEU G N 1
ATOM 6849 C CA . LEU G 1 90 ? 114.38016 87.25129 168.05388 1.000 49.16745 90 LEU G CA 1
ATOM 6850 C C . LEU G 1 90 ? 115.32172 88.31731 167.50650 1.000 45.46867 90 LEU G C 1
ATOM 6851 O O . LEU G 1 90 ? 116.54354 88.20969 167.65038 1.000 51.15623 90 LEU G O 1
ATOM 6856 N N . VAL G 1 91 ? 114.75472 89.34749 166.87833 1.000 36.61008 91 VAL G N 1
ATOM 6857 C CA . VAL G 1 91 ? 115.53550 90.39642 166.24036 1.000 38.66424 91 VAL G CA 1
ATOM 6858 C C . VAL G 1 91 ? 115.07584 91.75087 166.75950 1.000 38.94765 91 VAL G C 1
ATOM 6859 O O . VAL G 1 91 ? 113.95081 91.91587 167.23489 1.000 49.28001 91 VAL G O 1
ATOM 6863 N N . CYS G 1 92 ? 115.97420 92.72724 166.66075 1.000 44.14607 92 CYS G N 1
ATOM 6864 C CA . CYS G 1 92 ? 115.70634 94.09863 167.06938 1.000 43.49047 92 CYS G CA 1
ATOM 6865 C C . CYS G 1 92 ? 116.09023 95.02920 165.92991 1.000 40.55829 92 CYS G C 1
ATOM 6866 O O . CYS G 1 92 ? 117.20404 94.94212 165.40411 1.000 45.83647 92 CYS G O 1
ATOM 6869 N N . ILE G 1 93 ? 115.17257 95.91515 165.55149 1.000 36.20346 93 ILE G N 1
ATOM 6870 C CA . ILE G 1 93 ? 115.34975 96.80407 164.40925 1.000 40.24575 93 ILE G CA 1
ATOM 6871 C C . ILE G 1 93 ? 115.28452 98.24401 164.89611 1.000 40.13971 93 ILE G C 1
ATOM 6872 O O . ILE G 1 93 ? 114.35695 98.61754 165.62310 1.000 45.30872 93 ILE G O 1
ATOM 6877 N N . GLY G 1 94 ? 116.26413 99.04601 164.49473 1.000 47.12793 94 GLY G N 1
ATOM 6878 C CA . GLY G 1 94 ? 116.31572 100.44833 164.84895 1.000 50.48899 94 GLY G CA 1
ATOM 6879 C C . GLY G 1 94 ? 117.31616 100.72996 165.95712 1.000 60.63734 94 GLY G C 1
ATOM 6880 O O . GLY G 1 94 ? 117.80844 99.83559 166.64944 1.000 63.32018 94 GLY G O 1
ATOM 6881 N N . THR G 1 95 ? 117.61966 102.01670 166.11527 1.000 65.84436 95 THR G N 1
ATOM 6882 C CA . THR G 1 95 ? 118.53795 102.48088 167.14415 1.000 63.11946 95 THR G CA 1
ATOM 6883 C C . THR G 1 95 ? 117.94761 103.70018 167.83429 1.000 65.77735 95 THR G C 1
ATOM 6884 O O . THR G 1 95 ? 117.33346 104.55246 167.18692 1.000 67.57776 95 THR G O 1
ATOM 6888 N N . GLY G 1 96 ? 118.13903 103.77797 169.14853 1.000 65.90105 96 GLY G N 1
ATOM 6889 C CA . GLY G 1 96 ? 117.64944 104.90432 169.91800 1.000 63.64375 96 GLY G CA 1
ATOM 6890 C C . GLY G 1 96 ? 116.19082 104.78410 170.30593 1.000 66.59417 96 GLY G C 1
ATOM 6891 O O . GLY G 1 96 ? 115.71904 103.69489 170.64500 1.000 67.93992 96 GLY G O 1
ATOM 6892 N N . LEU G 1 97 ? 115.46725 105.90564 170.26805 1.000 68.43942 97 LEU G N 1
ATOM 6893 C CA . LEU G 1 97 ? 114.05051 105.88648 170.61881 1.000 69.39227 97 LEU G CA 1
ATOM 6894 C C . LEU G 1 97 ? 113.23939 105.08563 169.60821 1.000 63.76391 97 LEU G C 1
ATOM 6895 O O . LEU G 1 97 ? 112.30911 104.36252 169.98311 1.000 60.78912 97 LEU G O 1
ATOM 6900 N N . ASN G 1 98 ? 113.57350 105.20362 168.32317 1.000 60.00520 98 ASN G N 1
ATOM 6901 C CA . ASN G 1 98 ? 112.86703 104.48371 167.26411 1.000 61.22504 98 ASN G CA 1
ATOM 6902 C C . ASN G 1 98 ? 113.42716 103.06476 167.15901 1.000 62.28908 98 ASN G C 1
ATOM 6903 O O . ASN G 1 98 ? 114.20174 102.72164 166.26385 1.000 67.67052 98 ASN G O 1
ATOM 6908 N N . VAL G 1 99 ? 113.01224 102.22845 168.10651 1.000 57.79752 99 VAL G N 1
ATOM 6909 C CA . VAL G 1 99 ? 113.47789 100.85131 168.18611 1.000 53.75238 99 VAL G CA 1
ATOM 6910 C C . VAL G 1 99 ? 112.27420 99.91934 168.15882 1.000 60.56323 99 VAL G C 1
ATOM 6911 O O . VAL G 1 99 ? 111.18278 100.26057 168.62712 1.000 66.20942 99 VAL G O 1
ATOM 6915 N N . VAL G 1 100 ? 112.47463 98.74293 167.56940 1.000 57.15918 100 VAL G N 1
ATOM 6916 C CA . VAL G 1 100 ? 111.43718 97.72775 167.43222 1.000 48.87615 100 VAL G CA 1
ATOM 6917 C C . VAL G 1 100 ? 112.03092 96.38430 167.82915 1.000 50.99284 100 VAL G C 1
ATOM 6918 O O . VAL G 1 100 ? 113.09731 96.00398 167.33423 1.000 57.38030 100 VAL G O 1
ATOM 6922 N N . LYS G 1 101 ? 111.34460 95.66826 168.71738 1.000 43.20427 101 LYS G N 1
ATOM 6923 C CA . LYS G 1 101 ? 111.80970 94.37986 169.20988 1.000 45.50667 101 LYS G CA 1
ATOM 6924 C C . LYS G 1 101 ? 110.70328 93.34468 169.07967 1.000 49.85306 101 LYS G C 1
ATOM 6925 O O . LYS G 1 101 ? 109.53512 93.63423 169.35286 1.000 55.73146 101 LYS G O 1
ATOM 6931 N N . GLY G 1 102 ? 111.07682 92.14170 168.66418 1.000 46.85554 102 GLY G N 1
ATOM 6932 C CA . GLY G 1 102 ? 110.11625 91.06569 168.53544 1.000 44.03178 102 GLY G CA 1
ATOM 6933 C C . GLY G 1 102 ? 110.75735 89.84482 167.91466 1.000 44.96417 102 GLY G C 1
ATOM 6934 O O . GLY G 1 102 ? 111.93973 89.84208 167.55995 1.000 51.57105 102 GLY G O 1
ATOM 6935 N N . LYS G 1 103 ? 109.94514 88.79922 167.79009 1.000 47.52257 103 LYS G N 1
ATOM 6936 C CA . LYS G 1 103 ? 110.35682 87.54174 167.18069 1.000 47.16788 103 LYS G CA 1
ATOM 6937 C C . LYS G 1 103 ? 109.66807 87.38654 165.83331 1.000 49.82021 103 LYS G C 1
ATOM 6938 O O . LYS G 1 103 ? 108.45628 87.59937 165.72434 1.000 51.54877 103 LYS G O 1
ATOM 6944 N N . VAL G 1 104 ? 110.43990 87.01152 164.81368 1.000 47.21314 104 VAL G N 1
ATOM 6945 C CA . VAL G 1 104 ? 109.88928 86.86287 163.47287 1.000 44.64961 104 VAL G CA 1
ATOM 6946 C C . VAL G 1 104 ? 108.94229 85.67172 163.44438 1.000 51.23992 104 VAL G C 1
ATOM 6947 O O . VAL G 1 104 ? 109.30356 84.55940 163.84883 1.000 58.32428 104 VAL G O 1
ATOM 6951 N N . VAL G 1 105 ? 107.71858 85.90264 162.96576 1.000 50.58197 105 VAL G N 1
ATOM 6952 C CA . VAL G 1 105 ? 106.70693 84.86254 162.85643 1.000 51.58033 105 VAL G CA 1
ATOM 6953 C C . VAL G 1 105 ? 106.31716 84.60019 161.40858 1.000 53.33459 105 VAL G C 1
ATOM 6954 O O . VAL G 1 105 ? 106.09261 83.44775 161.02111 1.000 60.15002 105 VAL G O 1
ATOM 6958 N N . ASP G 1 106 ? 106.22842 85.64726 160.59224 1.000 53.34018 106 ASP G N 1
ATOM 6959 C CA . ASP G 1 106 ? 105.84504 85.49962 159.19811 1.000 54.54313 106 ASP G CA 1
ATOM 6960 C C . ASP G 1 106 ? 106.51449 86.60486 158.39504 1.000 51.99800 106 ASP G C 1
ATOM 6961 O O . ASP G 1 106 ? 106.77928 87.69339 158.91151 1.000 57.98098 106 ASP G O 1
ATOM 6966 N N . TRP G 1 107 ? 106.79153 86.31134 157.12826 1.000 54.84886 107 TRP G N 1
ATOM 6967 C CA . TRP G 1 107 ? 107.41924 87.25486 156.21627 1.000 54.51842 107 TRP G CA 1
ATOM 6968 C C . TRP G 1 107 ? 106.51847 87.49598 155.01414 1.000 59.65701 107 TRP G C 1
ATOM 6969 O O . TRP G 1 107 ? 105.89303 86.56557 154.49658 1.000 66.41944 107 TRP G O 1
ATOM 6980 N N . ASP G 1 108 ? 106.45905 88.74949 154.57424 1.000 58.56311 108 ASP G N 1
ATOM 6981 C CA . ASP G 1 108 ? 105.64237 89.15344 153.44127 1.000 56.11689 108 ASP G CA 1
ATOM 6982 C C . ASP G 1 108 ? 106.46880 90.04137 152.52083 1.000 58.46175 108 ASP G C 1
ATOM 6983 O O . ASP G 1 108 ? 107.57465 90.47063 152.85957 1.000 65.22347 108 ASP G O 1
ATOM 6988 N N . THR G 1 109 ? 105.91999 90.31162 151.33920 1.000 54.09448 109 THR G N 1
ATOM 6989 C CA . THR G 1 109 ? 106.57545 91.16998 150.36214 1.000 55.65524 109 THR G CA 1
ATOM 6990 C C . THR G 1 109 ? 106.39281 92.65279 150.65483 1.000 57.87036 109 THR G C 1
ATOM 6991 O O . THR G 1 109 ? 106.96954 93.48131 149.94281 1.000 64.12501 109 THR G O 1
ATOM 6995 N N . ARG G 1 110 ? 105.60717 93.00893 151.66981 1.000 54.69103 110 ARG G N 1
ATOM 6996 C CA . ARG G 1 110 ? 105.36681 94.41133 151.98422 1.000 57.04411 110 ARG G CA 1
ATOM 6997 C C . ARG G 1 110 ? 105.69374 94.70533 153.44376 1.000 57.10950 110 ARG G C 1
ATOM 6998 O O . ARG G 1 110 ? 106.16277 95.79976 153.77322 1.000 57.05752 110 ARG G O 1
ATOM 7006 N N . TYR G 1 111 ? 105.47269 93.72924 154.32153 1.000 51.51950 111 TYR G N 1
ATOM 7007 C CA . TYR G 1 111 ? 105.66589 93.90785 155.75203 1.000 48.28712 111 TYR G CA 1
ATOM 7008 C C . TYR G 1 111 ? 106.48966 92.76185 156.32072 1.000 48.40801 111 TYR G C 1
ATOM 7009 O O . TYR G 1 111 ? 106.52847 91.66321 155.76119 1.000 53.97998 111 TYR G O 1
ATOM 7018 N N . LEU G 1 112 ? 107.15403 93.03600 157.44059 1.000 46.69417 112 LEU G N 1
ATOM 7019 C CA . LEU G 1 112 ? 107.82263 92.02044 158.24232 1.000 39.85860 112 LEU G CA 1
ATOM 7020 C C . LEU G 1 112 ? 107.11436 91.93098 159.58527 1.000 45.32165 112 LEU G C 1
ATOM 7021 O O . LEU G 1 112 ? 106.97423 92.93974 160.28409 1.000 52.96718 112 LEU G O 1
ATOM 7026 N N . TYR G 1 113 ? 106.67239 90.73026 159.94387 1.000 47.50162 113 TYR G N 1
ATOM 7027 C CA . TYR G 1 113 ? 105.83293 90.52523 161.11612 1.000 39.70129 113 TYR G CA 1
ATOM 7028 C C . TYR G 1 113 ? 106.67697 90.05751 162.29313 1.000 41.78135 113 TYR G C 1
ATOM 7029 O O . TYR G 1 113 ? 107.43917 89.09300 162.17418 1.000 49.77899 113 TYR G O 1
ATOM 7038 N N . LEU G 1 114 ? 106.53375 90.74263 163.42531 1.000 40.29880 114 LEU G N 1
ATOM 7039 C CA . LEU G 1 114 ? 107.23109 90.39810 164.65371 1.000 36.09039 114 LEU G CA 1
ATOM 7040 C C . LEU G 1 114 ? 106.22440 90.26791 165.78623 1.000 38.53387 114 LEU G C 1
ATOM 7041 O O . LEU G 1 114 ? 105.19281 90.94393 165.80172 1.000 52.41148 114 LEU G O 1
ATOM 7046 N N . ARG G 1 115 ? 106.53393 89.39161 166.73634 1.000 49.72691 115 ARG G N 1
ATOM 7047 C CA . ARG G 1 115 ? 105.69343 89.16226 167.90429 1.000 45.80335 115 ARG G CA 1
ATOM 7048 C C . ARG G 1 115 ? 106.38468 89.75137 169.12559 1.000 46.24935 115 ARG G C 1
ATOM 7049 O O . ARG G 1 115 ? 107.50339 89.35028 169.46329 1.000 54.59579 115 ARG G O 1
ATOM 7057 N N . SER G 1 116 ? 105.71754 90.69369 169.78536 1.000 51.75728 116 SER G N 1
ATOM 7058 C CA . SER G 1 116 ? 106.29087 91.37143 170.93590 1.000 56.90424 116 SER G CA 1
ATOM 7059 C C . SER G 1 116 ? 106.19295 90.48842 172.17761 1.000 61.72572 116 SER G C 1
ATOM 7060 O O . SER G 1 116 ? 105.64899 89.38104 172.14966 1.000 67.54948 116 SER G O 1
ATOM 7063 N N . SER G 1 117 ? 106.73928 90.98905 173.28791 1.000 68.32142 117 SER G N 1
ATOM 7064 C CA . SER G 1 117 ? 106.65206 90.26161 174.54961 1.000 71.28804 117 SER G CA 1
ATOM 7065 C C . SER G 1 117 ? 105.20862 90.14960 175.02345 1.000 75.82180 117 SER G C 1
ATOM 7066 O O . SER G 1 117 ? 104.80176 89.10898 175.55305 1.000 73.59747 117 SER G O 1
ATOM 7069 N N . GLU G 1 118 ? 104.42099 91.20998 174.84357 1.000 76.61817 118 GLU G N 1
ATOM 7070 C CA . GLU G 1 118 ? 103.02060 91.20045 175.24396 1.000 72.52582 118 GLU G CA 1
ATOM 7071 C C . GLU G 1 118 ? 102.12466 90.46843 174.25462 1.000 72.52607 118 GLU G C 1
ATOM 7072 O O . GLU G 1 118 ? 100.94580 90.25351 174.55568 1.000 76.32686 118 GLU G O 1
ATOM 7078 N N . GLY G 1 119 ? 102.64660 90.08362 173.09239 1.000 60.89152 119 GLY G N 1
ATOM 7079 C CA . GLY G 1 119 ? 101.86910 89.39031 172.08895 1.000 59.35760 119 GLY G CA 1
ATOM 7080 C C . GLY G 1 119 ? 101.37995 90.24921 170.94482 1.000 63.07489 119 GLY G C 1
ATOM 7081 O O . GLY G 1 119 ? 100.68006 89.73407 170.06475 1.000 65.23821 119 GLY G O 1
ATOM 7082 N N . HIS G 1 120 ? 101.71808 91.53507 170.92765 1.000 58.00504 120 HIS G N 1
ATOM 7083 C CA . HIS G 1 120 ? 101.29697 92.40384 169.83988 1.000 54.43819 120 HIS G CA 1
ATOM 7084 C C . HIS G 1 120 ? 102.04202 92.05841 168.55584 1.000 52.84679 120 HIS G C 1
ATOM 7085 O O . HIS G 1 120 ? 103.19727 91.62640 168.57601 1.000 60.93601 120 HIS G O 1
ATOM 7092 N N . LEU G 1 121 ? 101.36554 92.25603 167.42883 1.000 38.20806 121 LEU G N 1
ATOM 7093 C CA . LEU G 1 121 ? 101.93064 91.98570 166.11377 1.000 40.29948 121 LEU G CA 1
ATOM 7094 C C . LEU G 1 121 ? 102.47245 93.28457 165.53115 1.000 45.24397 121 LEU G C 1
ATOM 7095 O O . LEU G 1 121 ? 101.73411 94.26631 165.40029 1.000 58.31472 121 LEU G O 1
ATOM 7100 N N . LEU G 1 122 ? 103.75488 93.28589 165.18208 1.000 37.75915 122 LEU G N 1
ATOM 7101 C CA . LEU G 1 122 ? 104.43415 94.46231 164.65800 1.000 30.83749 122 LEU G CA 1
ATOM 7102 C C . LEU G 1 122 ? 104.63073 94.30674 163.15776 1.000 34.40083 122 LEU G C 1
ATOM 7103 O O . LEU G 1 122 ? 105.10603 93.26521 162.69503 1.000 43.19569 122 LEU G O 1
ATOM 7108 N N . HIS G 1 123 ? 104.26645 95.33956 162.40544 1.000 40.09702 123 HIS G N 1
ATOM 7109 C CA . HIS G 1 123 ? 104.38610 95.34764 160.95009 1.000 29.35032 123 HIS G CA 1
ATOM 7110 C C . HIS G 1 123 ? 105.48815 96.33335 160.57557 1.000 32.58184 123 HIS G C 1
ATOM 7111 O O . HIS G 1 123 ? 105.26006 97.54501 160.52865 1.000 50.91424 123 HIS G O 1
ATOM 7118 N N . VAL G 1 124 ? 106.67782 95.81037 160.31141 1.000 31.66444 124 VAL G N 1
ATOM 7119 C CA . VAL G 1 124 ? 107.84330 96.61856 159.96055 1.000 34.41756 124 VAL G CA 1
ATOM 7120 C C . VAL G 1 124 ? 108.03009 96.54646 158.44930 1.000 44.92080 124 VAL G C 1
ATOM 7121 O O . VAL G 1 124 ? 108.22107 95.44436 157.91440 1.000 48.98272 124 VAL G O 1
ATOM 7125 N N . PRO G 1 125 ? 107.97374 97.66840 157.73140 1.000 39.01448 125 PRO G N 1
ATOM 7126 C CA . PRO G 1 125 ? 108.19577 97.62624 156.28155 1.000 37.90052 125 PRO G CA 1
ATOM 7127 C C . PRO G 1 125 ? 109.60799 97.17051 155.94710 1.000 41.15790 125 PRO G C 1
ATOM 7128 O O . PRO G 1 125 ? 110.55764 97.41782 156.69304 1.000 54.52850 125 PRO G O 1
ATOM 7132 N N . ASN G 1 126 ? 109.73768 96.49399 154.80184 1.000 35.80433 126 ASN G N 1
ATOM 7133 C CA . ASN G 1 126 ? 111.04706 96.01015 154.37440 1.000 43.70253 126 ASN G CA 1
ATOM 7134 C C . ASN G 1 126 ? 112.00534 97.15974 154.09322 1.000 43.23117 126 ASN G C 1
ATOM 7135 O O . ASN G 1 126 ? 113.22184 97.01313 154.26835 1.000 49.16399 126 ASN G O 1
ATOM 7140 N N . ASN G 1 127 ? 111.48018 98.30459 153.65161 1.000 44.96652 127 ASN G N 1
ATOM 7141 C CA . ASN G 1 127 ? 112.32242 99.48015 153.46294 1.000 40.71646 127 ASN G CA 1
ATOM 7142 C C . ASN G 1 127 ? 112.93992 99.92671 154.78038 1.000 45.51025 127 ASN G C 1
ATOM 7143 O O . ASN G 1 127 ? 114.12013 100.29045 154.83112 1.000 49.59907 127 ASN G O 1
ATOM 7148 N N . MET G 1 128 ? 112.15509 99.90622 155.85917 1.000 46.62352 128 MET G N 1
ATOM 7149 C CA . MET G 1 128 ? 112.69736 100.22841 157.17341 1.000 47.27231 128 MET G CA 1
ATOM 7150 C C . MET G 1 128 ? 113.72841 99.19954 157.61588 1.000 44.02483 128 MET G C 1
ATOM 7151 O O . MET G 1 128 ? 114.69475 99.54496 158.30402 1.000 46.01755 128 MET G O 1
ATOM 7156 N N . VAL G 1 129 ? 113.54286 97.93590 157.23012 1.000 37.20399 129 VAL G N 1
ATOM 7157 C CA . VAL G 1 129 ? 114.48147 96.89012 157.62297 1.000 36.54518 129 VAL G CA 1
ATOM 7158 C C . VAL G 1 129 ? 115.81574 97.06390 156.90734 1.000 41.05000 129 VAL G C 1
ATOM 7159 O O . VAL G 1 129 ? 116.88212 96.87230 157.50398 1.000 48.42144 129 VAL G O 1
ATOM 7163 N N . LEU G 1 130 ? 115.78366 97.42216 155.62143 1.000 43.61572 130 LEU G N 1
ATOM 7164 C CA . LEU G 1 130 ? 117.02168 97.52507 154.85240 1.000 43.85305 130 LEU G CA 1
ATOM 7165 C C . LEU G 1 130 ? 117.93131 98.62045 155.39898 1.000 49.58263 130 LEU G C 1
ATOM 7166 O O . LEU G 1 130 ? 119.11104 98.38298 155.68022 1.000 55.48963 130 LEU G O 1
ATOM 7171 N N . ASN G 1 131 ? 117.40223 99.83024 155.55341 1.000 43.73643 131 ASN G N 1
ATOM 7172 C CA . ASN G 1 131 ? 118.20825 100.96485 156.00629 1.000 39.37285 131 ASN G CA 1
ATOM 7173 C C . ASN G 1 131 ? 118.09329 101.18219 157.51176 1.000 35.29191 131 ASN G C 1
ATOM 7174 O O . ASN G 1 131 ? 117.70003 102.24988 157.97772 1.000 48.33685 131 ASN G O 1
ATOM 7179 N N . SER G 1 132 ? 118.44549 100.15948 158.28670 1.000 27.54949 132 SER G N 1
ATOM 7180 C CA . SER G 1 132 ? 118.46120 100.26896 159.73707 1.000 40.52271 132 SER G CA 1
ATOM 7181 C C . SER G 1 132 ? 119.39166 99.20875 160.30277 1.000 47.32263 132 SER G C 1
ATOM 7182 O O . SER G 1 132 ? 119.71666 98.22076 159.63991 1.000 49.14259 132 SER G O 1
ATOM 7185 N N . VAL G 1 133 ? 119.81839 99.42787 161.54537 1.000 40.26232 133 VAL G N 1
ATOM 7186 C CA . VAL G 1 133 ? 120.66476 98.45821 162.22672 1.000 37.56200 133 VAL G CA 1
ATOM 7187 C C . VAL G 1 133 ? 119.79882 97.32445 162.75535 1.000 40.73289 133 VAL G C 1
ATOM 7188 O O . VAL G 1 133 ? 118.81191 97.55379 163.46620 1.000 47.67821 133 VAL G O 1
ATOM 7192 N N . VAL G 1 134 ? 120.16248 96.09386 162.40892 1.000 38.86174 134 VAL G N 1
ATOM 7193 C CA . VAL G 1 134 ? 119.42766 94.90395 162.82022 1.000 33.11758 134 VAL G CA 1
ATOM 7194 C C . VAL G 1 134 ? 120.24230 94.19759 163.89348 1.000 35.59398 134 VAL G C 1
ATOM 7195 O O . VAL G 1 134 ? 121.41641 93.87241 163.67978 1.000 53.81502 134 VAL G O 1
ATOM 7199 N N . THR G 1 135 ? 119.62335 93.96565 165.04611 1.000 32.47769 135 THR G N 1
ATOM 7200 C CA . THR G 1 135 ? 120.25627 93.28098 166.16554 1.000 31.24068 135 THR G CA 1
ATOM 7201 C C . THR G 1 135 ? 119.60492 91.91650 166.33362 1.000 34.93438 135 THR G C 1
ATOM 7202 O O . THR G 1 135 ? 118.39423 91.82833 166.56067 1.000 51.99691 135 THR G O 1
ATOM 7206 N N . TRP G 1 136 ? 120.40509 90.86036 166.22596 1.000 34.34853 136 TRP G N 1
ATOM 7207 C CA . TRP G 1 136 ? 119.92225 89.49160 166.33594 1.000 37.88495 136 TRP G CA 1
ATOM 7208 C C . TRP G 1 136 ? 120.64895 88.79506 167.47631 1.000 47.18320 136 TRP G C 1
ATOM 7209 O O . TRP G 1 136 ? 121.88335 88.79225 167.52142 1.000 58.25638 136 TRP G O 1
ATOM 7220 N N . GLU G 1 137 ? 119.88360 88.21039 168.39206 1.000 39.95712 137 GLU G N 1
ATOM 7221 C CA . GLU G 1 137 ? 120.45456 87.50947 169.53560 1.000 45.72694 137 GLU G CA 1
ATOM 7222 C C . GLU G 1 137 ? 121.02058 86.15480 169.12260 1.000 47.85531 137 GLU G C 1
ATOM 7223 O O . GLU G 1 137 ? 121.16542 85.25318 169.94794 1.000 42.87121 137 GLU G O 1
#